Protein AF-A0A2G6ERG5-F1 (afdb_monomer_lite)

Foldseek 3Di:
DPVVVVVCLVVVVDDPPQWWKKKKKFKKFFQAWAAAFPPAWDWDFDQDLVRDTDTDTARDGDDDPQLEHKAAQCQLLVLLLVVCVVFFQPVVLSCQASWFDDDPPDPDRTGHHQKDKHIWAFDCVQCVPLDPPEACQDPSHQWHWDWDFAAQLFFRHTDFPRTHIYIIRGGGTMTMIMMIGRDHLLSVLSVVVSLCCCAVVVQLRATHPPVQQVGRGIHTDDDIWMFIGDPVNVSVLVPDDPVPNPDDSPPTDTDDPVVSVVSNVVRGVVRGHPCPPLFAWKKKKKFWAPWWAAAFRPRQCNDPPGFVGEHPADPPQFGFDGSCQVLSQLLSVLLQLLVQLQAADDSQPPDPQQCDVVRHGPSCQASNDNVGRHQKHKDTWGFPDPDFDFWFKFKDFDQAFQQRHGFPPRIGIHTTGTGTMTIMMMTGRNDPPDDCLLVLLSVLLSVVCSQVFVTATHPDQQQFYRTTLGMDMGIDDPHDHRFLSSNVVNSVNRVVRGHPHDQDDDDDDDDDDDDDDDADDFDDDFFDALFFFAQWAFQFADDAPQPPFAFPVLGSDPLRLLTSSYFHQAHPVRFGFFFFKFKKKKFFLFFFAFFGDWPDQCLPPQQAFTATEGDDRPNHHWFGSVQVLSQLLLLLCLFNSFASQRHDFFFDWFWDDPDLVQFQQWKWFWADDPNFIWTQTFAAGKFFQPPVQQWGAGDQLCCVNPPWFFHFFKEFQPCCPVDPVNVVLLVPDFFDFPVRNQKWKAQDDTFTDDPRIGRNPPPFFDDPPPDPRITRGGHGPDDPSRTHRDDDVNIFIWTKFALDCPPNVPPDPSRDGPIITTGDDVVCVVPVVVCSNPPDIATADPVQQVVAQSLQVVQQVVDDPSVDPDLCPGPPGDTGPDDAPPVSGDHDDGRDMWRFGGDSNNRHTPHTDNGRRDMDTEAGTLCLQRPDNSNHNAEPVDGGHGLSCQAQWHWHDDPPPDPDRDIDTRRHFKHKHMWAWFPVCVPPDPVQFWDPWAKFFQLDRPDDDLCLEFKAFPPPRHFFDHPHNDHSVGMHTLHGMDGFAAQAPPVNSHHQWAALQQGRPDDPRTDQLTGDPDSPSSSSIYIYITTGGRIMIMMMMTGGRDRLQSLLSSLCSLDVDDQFWTATHPCSQRRHRTMHMDGAKIATAPSNVVSSDSDSPDDRRNVAMDGDPVCNVRDDPSPDDPRNDHDPPDDDNVNSNVSNVVVGDLQSSQCSVQRRRSSLRSYGRAQDDAGPDGSSDDSVVRVVVCVVVVDGQRRGGNPDSGGDTRRHHHDD

Sequence (1276 aa):
MSDTQKQAIHENKWHFRGIKRWEISAYLKTLSPLHIGDGGTIPVTIKDTQGKNREVEVNSVITGKAALPIIPGSTIKGRLRHYFSKHFSDKALLNKVFGEESDATDDDQGRGGLAEFHDAKWNPEKNRNLQGRYPYWNNTRKTYIEVSTAINRHTGAAKDKSLHHTECVPPGTVFEIKITGSMDDRCAALVVAALEAIQTTGSRIFLGAEDANGNGRIGLTGKITVKQMDQAHIIQWLQKDSTTCVASFSNVKAENETQVKQMVQRHIAPKLNSVVSAAGPSYDITLHFDGPFVVNDSDKCKAEDTPDIYPLEEKNGVPAFPVRSFRGAIRSQAERIIRTIGGQCCDGSINNTCKNPKNLCIACEMFGSTGWKTSIEMDPFLCVDRELKPFIIQEFVAIDRFHGGGKDEAKFNAAHYQAPVFKGKVRVSQRVGNDISWRKGLLALIFRDLKEGDIYFGFGTNKGYGAVKKAEINPDGNASDFSESDIEAFINKCREKKGLYNCNPIKKPGKTKVSKNLPPAIVPLDRTDSKFYNPYHFIPVKKPNTSSWAEKTAFGTADSPHSHGFYRKQTNEQQPLYSGRLICMLTSETPFFIGAQAESDPTENENQASLRHPYQLDGEPAIPSTSLRGLISTMTEAAANCAMRVLDSEIISYRKPMNPSHILSALGMVTKRGEDFWLIPLAMPALSLNDEEHNYKLDKRYRTMFPDGLAKLKVYLEKAYSNNVMKTFLNNENTWTLAQSKIHYLPLTPIQMQNGGINSYYNNLRTPSRSNNFLIGQTVAHGNGIPASGPGAGMVPGILRILGKEHRQNDLPQNKKHELFIPVPDAFVADPKTFLDTATAFLIPRNVIDAFEKIAEKQTQSQKQDKLKHDEERLPFHLKGTRREQNHTLQIKTGDLVYFRPNAKGDEVEEIAFSSIWRGKTSGTTADFFPDKELLPFNRNRSRVSPAELLFGFTENNPKEMKIDRGLAFAGKIRISAGTLSDKFSDTTESDLFEPETTLKALSSPKPPSPALYFKEKKSGTQYIKKQDLNPGKHEIQGRKIYLHALRNENNQNVQRITSQGKFDNAANRTQPWVSQNEERNHLKTKCKPLKSGLNFFFHIDFNNLTQWELGLLCYALRPCETFRHKIGMGKPIGLGTVKIDIAVLQTIDRYARYTDTTQDSERYNQGAWISQELQNEIPNQYKGKGISNKKGMLSPEDCRKVFMETMDADIQRAIELLGDPGNVTSPVHYPQLDRKNIETKNYEWFKQNEIEQQVLKPITKNTTHLTPFARWEQG

pLDDT: mean 79.17, std 14.49, range [24.72, 97.81]

Radius of gyration: 40.35 Å; chains: 1; bounding box: 104×63×131 Å

Secondary structure (DSSP, 8-state):
--HHHHHHHHTT-----S-EEEEEEEEEEESS-B--EEEEEEEEEEE-TTS-EEEEEEEEEPB-TTS-BEE-HHHHHHHHHHHHHHHBS-HHHHHHHHEEPPPTTSS---EE-SEEEPPEEE-TTTTTT----STT-BTTTTBEEEEE-PBPTTT-SBPTT--EEEEEBPTT-EEEEEEEEEE-HHHHHHHHHHHHHHHHTTS--B-SS-GGGTTTBEEEEEEEEEEEE-HHHHHHHHTS-GGG----GGGSPBPPHHHHHHHHHHHTGGGBPP-------EEEEEEEESSEE--B-TTGGGSTTS-SB-B-B-TTSPBPB-HHHHHHHHHHHHHHHHHHTTB----SSSS-TT-SGGG--HHHHHH-BTTB--SEEE--BEE--SSPPPPEEEEEEEE-TTTSSEEEEEEEEEEEEES-EEEEEEEE---TT---HHHHHHHHHHHHHHHTT----SS-GGGTTT-EEEEEEEEETTPPPPPHHHHHHHHHHHHHSB-S---PPPPPPPP------PPPPPPP----SSEEB-SEEEE-------TTSEEGGGSSSTT-TT-TTS--SB-TT--BEEEEEEEEEEEESS-BB-EEEES--TTS-TTSPEEEEEPEETTEEEE-HHHHHHHHHHHHHHHTT---SS---PEEEEEPPS-TTT---EEEEEEEETTEEEEEEEE---EEEETTTTEEEPPGGGTTTS-SEE----EE-TTTTTSHHHHHHHHH----BTTB---EEEE----EEBTTEEETT-TTEE--TT-SSEE-EE--SSSS-PPBSS--TTEEEEEEE----TT-TTTS-TT----EEEE--HHHHH-HHHHHHHS--EEE-HHHHHHHHHHHHHHHHTS-GGG-SSGGGSSSPPPTT----TTS-----TT-EEEEEE-TTSSBEEEEESSSSPEEEEEEEGGGGSS-GGGSSSBTT--EE-HHHHHH-EE-B--TT---S---EE--SEEE--EEEPGGGTT--HHHHBPPPEEEPP-PPPPS--HHHHEEETTTS-S---GGG--TTTEEE--EEEEPPPPBPTTSSSBPPB-TTS--SS-S--B-TTB----TTGGG-EEE-PBPTT-EEEEEEEEEEEEHHHHHHHHHHH-SSSS--EE-SBTGGGT--EEEEEEEEEEE--HHHHHH---TT--TTTTEEEE-TTTTTTS-GGG--TT----TTPPPHHHHHHHHHTTS-HHHHHHHHHHH-GGG--S-B-----TTS-TTS-THHHHHHHHHH----PPP-TT--S--PEEP----

Structure (mmCIF, N/CA/C/O backbone):
data_AF-A0A2G6ERG5-F1
#
_entry.id   AF-A0A2G6ERG5-F1
#
loop_
_atom_site.group_PDB
_atom_site.id
_atom_site.type_symbol
_atom_site.label_atom_id
_atom_site.label_alt_id
_atom_site.label_comp_id
_atom_site.label_asym_id
_atom_site.label_entity_id
_atom_site.label_seq_id
_atom_site.pdbx_PDB_ins_code
_atom_site.Cartn_x
_atom_site.Cartn_y
_atom_site.Cartn_z
_atom_site.occupancy
_atom_site.B_iso_or_equiv
_atom_site.auth_seq_id
_atom_site.auth_comp_id
_atom_site.auth_asym_id
_atom_site.auth_atom_id
_atom_site.pdbx_PDB_model_num
ATOM 1 N N . MET A 1 1 ? 12.054 -0.407 -82.042 1.00 47.12 1 MET A N 1
ATOM 2 C CA . MET A 1 1 ? 10.817 -0.778 -82.764 1.00 47.12 1 MET A CA 1
ATOM 3 C C . MET A 1 1 ? 11.181 -1.088 -84.200 1.00 47.12 1 MET A C 1
ATOM 5 O O . MET A 1 1 ? 11.907 -0.288 -84.778 1.00 47.12 1 MET A O 1
ATOM 9 N N . SER A 1 2 ? 10.720 -2.216 -84.745 1.00 45.47 2 SER A N 1
ATOM 10 C CA . SER A 1 2 ? 10.853 -2.516 -86.180 1.00 45.47 2 SER A CA 1
ATOM 11 C C . SER A 1 2 ? 9.915 -1.628 -87.006 1.00 45.47 2 SER A C 1
ATOM 13 O O . SER A 1 2 ? 8.901 -1.157 -86.483 1.00 45.47 2 SER A O 1
ATOM 15 N N . ASP A 1 3 ? 10.212 -1.410 -88.287 1.00 46.88 3 ASP A N 1
ATOM 16 C CA . ASP A 1 3 ? 9.380 -0.564 -89.161 1.00 46.88 3 ASP A CA 1
ATOM 17 C C . ASP A 1 3 ? 7.938 -1.085 -89.279 1.00 46.88 3 ASP A C 1
ATOM 19 O O . ASP A 1 3 ? 6.992 -0.303 -89.271 1.00 46.88 3 ASP A O 1
ATOM 23 N N . THR A 1 4 ? 7.740 -2.402 -89.176 1.00 51.47 4 THR A N 1
ATOM 24 C CA . THR A 1 4 ? 6.421 -3.046 -89.030 1.00 51.47 4 THR A CA 1
ATOM 25 C C . THR A 1 4 ? 5.647 -2.628 -87.773 1.00 51.47 4 THR A C 1
ATOM 27 O O . THR A 1 4 ? 4.425 -2.501 -87.817 1.00 51.47 4 THR A O 1
ATOM 30 N N . GLN A 1 5 ? 6.318 -2.378 -86.641 1.00 49.34 5 GLN A N 1
ATOM 31 C CA . GLN A 1 5 ? 5.653 -1.909 -85.416 1.00 49.34 5 GLN A CA 1
ATOM 32 C C . GLN A 1 5 ? 5.278 -0.425 -85.506 1.00 49.34 5 GLN A C 1
ATOM 34 O O . GLN A 1 5 ? 4.231 -0.033 -84.993 1.00 49.34 5 GLN A O 1
ATOM 39 N N . LYS A 1 6 ? 6.091 0.390 -86.193 1.00 51.38 6 LYS A N 1
ATOM 40 C CA . LYS A 1 6 ? 5.776 1.802 -86.464 1.00 51.38 6 LYS A CA 1
ATOM 41 C C . LYS A 1 6 ? 4.627 1.940 -87.467 1.00 51.38 6 LYS A C 1
ATOM 43 O O . LYS A 1 6 ? 3.739 2.764 -87.262 1.00 51.38 6 LYS A O 1
ATOM 48 N N . GLN A 1 7 ? 4.584 1.082 -88.486 1.00 49.19 7 GLN A N 1
ATOM 49 C CA . GLN A 1 7 ? 3.515 1.053 -89.487 1.00 49.19 7 GLN A CA 1
ATOM 50 C C . GLN A 1 7 ? 2.175 0.586 -88.886 1.00 49.19 7 GLN A C 1
ATOM 52 O O . GLN A 1 7 ? 1.145 1.206 -89.131 1.00 49.19 7 GLN A O 1
ATOM 57 N N . ALA A 1 8 ? 2.184 -0.403 -87.984 1.00 52.56 8 ALA A N 1
ATOM 58 C CA . ALA A 1 8 ? 0.981 -0.823 -87.253 1.00 52.56 8 ALA A CA 1
ATOM 59 C C . ALA A 1 8 ? 0.425 0.253 -86.291 1.00 52.56 8 ALA A C 1
ATOM 61 O O . ALA A 1 8 ? -0.781 0.282 -86.035 1.00 52.56 8 ALA A O 1
ATOM 62 N N . ILE A 1 9 ? 1.283 1.138 -85.763 1.00 53.06 9 ILE A N 1
ATOM 63 C CA . ILE A 1 9 ? 0.870 2.316 -84.977 1.00 53.06 9 ILE A CA 1
ATOM 64 C C . ILE A 1 9 ? 0.272 3.399 -85.889 1.00 53.06 9 ILE A C 1
ATOM 66 O O . ILE A 1 9 ? -0.732 4.004 -85.520 1.00 53.06 9 ILE A O 1
ATOM 70 N N . HIS A 1 10 ? 0.837 3.616 -87.083 1.00 50.84 10 HIS A N 1
ATOM 71 C CA . HIS A 1 10 ? 0.326 4.590 -88.056 1.00 50.84 10 HIS A CA 1
ATOM 72 C C . HIS A 1 10 ? -1.008 4.177 -88.700 1.00 50.84 10 HIS A C 1
ATOM 74 O O . HIS A 1 10 ? -1.830 5.039 -88.999 1.00 50.84 10 HIS A O 1
ATOM 80 N N . GLU A 1 11 ? -1.255 2.874 -88.863 1.00 52.00 11 GLU A N 1
ATOM 81 C CA . GLU A 1 11 ? -2.481 2.325 -89.465 1.00 52.00 11 GLU A CA 1
ATOM 82 C C . GLU A 1 11 ? -3.651 2.142 -88.476 1.00 52.00 11 GLU A C 1
ATOM 84 O O . GLU A 1 11 ? -4.685 1.588 -88.846 1.00 52.00 11 GLU A O 1
ATOM 89 N N . ASN A 1 12 ? -3.530 2.592 -87.219 1.00 49.66 12 ASN A N 1
ATOM 90 C CA . ASN A 1 12 ? -4.600 2.509 -86.209 1.00 49.66 12 ASN A CA 1
ATOM 91 C C . ASN A 1 12 ? -5.130 1.075 -85.932 1.00 49.66 12 ASN A C 1
ATOM 93 O O . ASN A 1 12 ? -6.237 0.899 -85.423 1.00 49.66 12 ASN A O 1
ATOM 97 N N . LYS A 1 13 ? -4.342 0.027 -86.217 1.00 51.19 13 LYS A N 1
ATOM 98 C CA . LYS A 1 13 ? -4.759 -1.392 -86.115 1.00 51.19 13 LYS A CA 1
ATOM 99 C C . LYS A 1 13 ? -4.723 -1.989 -84.698 1.00 51.19 13 LYS A C 1
ATOM 101 O O . LYS A 1 13 ? -4.984 -3.178 -84.518 1.00 51.19 13 LYS A O 1
ATOM 106 N N . TRP A 1 14 ? -4.421 -1.197 -83.669 1.00 51.62 14 TRP A N 1
ATOM 107 C CA . TRP A 1 14 ? -4.494 -1.656 -82.279 1.00 51.62 14 TRP A CA 1
ATOM 108 C C . TRP A 1 14 ? -5.946 -1.635 -81.791 1.00 51.62 14 TRP A C 1
ATOM 110 O O . TRP A 1 14 ? -6.482 -0.589 -81.435 1.00 51.62 14 TRP A O 1
ATOM 120 N N . HIS A 1 15 ? -6.597 -2.797 -81.749 1.00 51.81 15 HIS A N 1
ATOM 121 C CA . HIS A 1 15 ? -7.945 -2.924 -81.194 1.00 51.81 15 HIS A CA 1
ATOM 122 C C . HIS A 1 15 ? -7.900 -3.059 -79.665 1.00 51.81 15 HIS A C 1
ATOM 124 O O . HIS A 1 15 ? -7.862 -4.166 -79.123 1.00 51.81 15 HIS A O 1
ATOM 130 N N . PHE A 1 16 ? -7.958 -1.937 -78.946 1.00 53.16 16 PHE A N 1
ATOM 131 C CA . PHE A 1 16 ? -8.256 -1.955 -77.514 1.00 53.16 16 PHE A CA 1
ATOM 132 C C . PHE A 1 16 ? -9.757 -2.239 -77.363 1.00 53.16 16 PHE A C 1
ATOM 134 O O . PHE A 1 16 ? -10.582 -1.353 -77.560 1.00 53.16 16 PHE A O 1
ATOM 141 N N . ARG A 1 17 ? -10.138 -3.495 -77.082 1.00 56.62 17 ARG A N 1
ATOM 142 C CA . ARG A 1 17 ? -11.538 -3.977 -76.962 1.00 56.62 17 ARG A CA 1
ATOM 143 C C . ARG A 1 17 ? -12.297 -3.352 -75.770 1.00 56.62 17 ARG A C 1
ATOM 145 O O . ARG A 1 17 ? -12.696 -4.061 -74.851 1.00 56.62 17 ARG A O 1
ATOM 152 N N . GLY A 1 18 ? -12.445 -2.028 -75.731 1.00 59.44 18 GLY A N 1
ATOM 153 C CA . GLY A 1 18 ? -13.081 -1.284 -74.635 1.00 59.44 18 GLY A CA 1
ATOM 154 C C . GLY A 1 18 ? -12.308 -1.291 -73.307 1.00 59.44 18 GLY A C 1
ATOM 155 O O . GLY A 1 18 ? -12.845 -0.857 -72.292 1.00 59.44 18 GLY A O 1
ATOM 156 N N . ILE A 1 19 ? -11.066 -1.789 -73.292 1.00 64.25 19 ILE A N 1
ATOM 157 C CA . ILE A 1 19 ? -10.201 -1.833 -72.106 1.00 64.25 19 ILE A CA 1
ATOM 158 C C . ILE A 1 19 ? -9.450 -0.507 -72.002 1.00 64.25 19 ILE A C 1
ATOM 160 O O . ILE A 1 19 ? -8.731 -0.125 -72.925 1.00 64.25 19 ILE A O 1
ATOM 164 N N . LYS A 1 20 ? -9.599 0.169 -70.864 1.00 78.88 20 LYS A N 1
ATOM 165 C CA . LYS A 1 20 ? -8.929 1.433 -70.548 1.00 78.88 20 LYS A CA 1
ATOM 166 C C . LYS A 1 20 ? -7.914 1.209 -69.433 1.00 78.88 20 LYS A C 1
ATOM 168 O O . LYS A 1 20 ? -8.081 0.308 -68.606 1.00 78.88 20 LYS A O 1
ATOM 173 N N . ARG A 1 21 ? -6.867 2.033 -69.383 1.00 81.81 21 ARG A N 1
ATOM 174 C CA . ARG A 1 21 ? -5.938 2.034 -68.246 1.00 81.81 21 ARG A CA 1
ATOM 175 C C . ARG A 1 21 ? -6.433 3.042 -67.215 1.00 81.81 21 ARG A C 1
ATOM 177 O O . ARG A 1 21 ? -6.566 4.224 -67.523 1.00 81.81 21 ARG A O 1
ATOM 184 N N . TRP A 1 22 ? -6.690 2.576 -66.000 1.00 84.38 22 TRP A N 1
ATOM 185 C CA . TRP A 1 22 ? -7.217 3.394 -64.911 1.00 84.38 22 TRP A CA 1
ATOM 186 C C . TRP A 1 22 ? -6.151 3.662 -63.854 1.00 84.38 22 TRP A C 1
ATOM 188 O O . TRP A 1 22 ? -5.350 2.781 -63.539 1.00 84.38 22 TRP A O 1
ATOM 198 N N . GLU A 1 23 ? -6.182 4.865 -63.285 1.00 89.00 23 GLU A N 1
ATOM 199 C CA . GLU A 1 23 ? -5.532 5.217 -62.023 1.00 89.00 23 GLU A CA 1
ATOM 200 C C . GLU A 1 23 ? -6.594 5.774 -61.077 1.00 89.00 23 GLU A C 1
ATOM 202 O O . GLU A 1 23 ? -7.214 6.801 -61.350 1.00 89.00 23 GLU A O 1
ATOM 207 N N . ILE A 1 24 ? -6.804 5.082 -59.963 1.00 90.12 24 ILE A N 1
ATOM 208 C CA . ILE A 1 24 ? -7.728 5.477 -58.904 1.00 90.12 24 ILE A CA 1
ATOM 209 C C . ILE A 1 24 ? -6.892 5.755 -57.659 1.00 90.12 24 ILE A C 1
ATOM 211 O O . ILE A 1 24 ? -6.161 4.878 -57.199 1.00 90.12 24 ILE A O 1
ATOM 215 N N . SER A 1 25 ? -6.980 6.960 -57.103 1.00 90.19 25 SER A N 1
ATOM 216 C CA . SER A 1 25 ? -6.272 7.328 -55.877 1.00 90.19 25 SER A CA 1
ATOM 217 C C . SER A 1 25 ? -7.202 7.892 -54.810 1.00 90.19 25 SER A C 1
ATOM 219 O O . SER A 1 25 ? -8.228 8.513 -55.096 1.00 90.19 25 SER A O 1
ATOM 221 N N . ALA A 1 26 ? -6.847 7.644 -53.551 1.00 91.12 26 ALA A N 1
ATOM 222 C CA . ALA A 1 26 ? -7.601 8.097 -52.391 1.00 91.12 26 ALA A CA 1
ATOM 223 C C . ALA A 1 26 ? -6.685 8.282 -51.175 1.00 91.12 26 ALA A C 1
ATOM 225 O O . ALA A 1 26 ? -5.594 7.712 -51.112 1.00 91.12 26 ALA A O 1
ATOM 226 N N . TYR A 1 27 ? -7.151 9.041 -50.180 1.00 92.69 27 TYR A N 1
ATOM 227 C CA . TYR A 1 27 ? -6.456 9.174 -48.902 1.00 92.69 27 TYR A CA 1
ATOM 228 C C . TYR A 1 27 ? -7.197 8.423 -47.796 1.00 92.69 27 TYR A C 1
ATOM 230 O O . TYR A 1 27 ? -8.355 8.711 -47.491 1.00 92.69 27 TYR A O 1
ATOM 238 N N . LEU A 1 28 ? -6.498 7.482 -47.171 1.00 90.62 28 LEU A N 1
ATOM 239 C CA . LEU A 1 28 ? -6.959 6.678 -46.047 1.00 90.62 28 LEU A CA 1
ATOM 240 C C . LEU A 1 28 ? -6.455 7.302 -44.746 1.00 90.62 28 LEU A C 1
ATOM 242 O O . LEU A 1 28 ? -5.253 7.459 -44.561 1.00 90.62 28 LEU A O 1
ATOM 246 N N . LYS A 1 29 ? -7.355 7.654 -43.831 1.00 89.00 29 LYS A N 1
ATOM 247 C CA . LYS A 1 29 ? -7.031 8.203 -42.511 1.00 89.00 29 LYS A CA 1
ATOM 248 C C . LYS A 1 29 ? -7.255 7.142 -41.439 1.00 89.00 29 LYS A C 1
ATOM 250 O O . LYS A 1 29 ? -8.350 6.593 -41.354 1.00 89.00 29 LYS A O 1
ATOM 255 N N . THR A 1 30 ? -6.262 6.885 -40.591 1.00 86.12 30 THR A N 1
ATOM 256 C CA . THR A 1 30 ? -6.448 6.039 -39.405 1.00 86.12 30 THR A CA 1
ATOM 257 C C . THR A 1 30 ? -7.383 6.743 -38.424 1.00 86.12 30 THR A C 1
ATOM 259 O O . THR A 1 30 ? -7.212 7.921 -38.114 1.00 86.12 30 THR A O 1
ATOM 262 N N . LEU A 1 31 ? -8.409 6.048 -37.947 1.00 77.75 31 LEU A N 1
ATOM 263 C CA . LEU A 1 31 ? -9.346 6.557 -36.937 1.00 77.75 31 LEU A CA 1
ATOM 264 C C . LEU A 1 31 ? -9.070 5.970 -35.550 1.00 77.75 31 LEU A C 1
ATOM 266 O O . LEU A 1 31 ? -9.523 6.508 -34.549 1.00 77.75 31 LEU A O 1
ATOM 270 N N . SER A 1 32 ? -8.297 4.890 -35.499 1.00 73.38 32 SER A N 1
ATOM 271 C CA . SER A 1 32 ? -7.806 4.226 -34.293 1.00 73.38 32 SER A CA 1
ATOM 272 C C . SER A 1 32 ? -6.323 3.871 -34.486 1.00 73.38 32 SER A C 1
ATOM 274 O O . SER A 1 32 ? -5.819 3.997 -35.609 1.00 73.38 32 SER A O 1
ATOM 276 N N . PRO A 1 33 ? -5.615 3.392 -33.446 1.00 83.75 33 PRO A N 1
ATOM 277 C CA . PRO A 1 33 ? -4.256 2.883 -33.604 1.00 83.75 33 PRO A CA 1
ATOM 278 C C . PRO A 1 33 ? -4.207 1.775 -34.655 1.00 83.75 33 PRO A C 1
ATOM 280 O O . PRO A 1 33 ? -5.129 0.962 -34.715 1.00 83.75 33 PRO A O 1
ATOM 283 N N . LEU A 1 34 ? -3.170 1.741 -35.490 1.00 86.94 34 LEU A N 1
ATOM 284 C CA . LEU A 1 34 ? -2.999 0.741 -36.549 1.00 86.94 34 LEU A CA 1
ATOM 285 C C . LEU A 1 34 ? -1.672 -0.003 -36.355 1.00 86.94 34 LEU A C 1
ATOM 287 O O . LEU A 1 34 ? -0.614 0.618 -36.345 1.00 86.94 34 LEU A O 1
ATOM 291 N N . HIS A 1 35 ? -1.727 -1.334 -36.263 1.00 88.12 35 HIS A N 1
ATOM 292 C CA . HIS A 1 35 ? -0.549 -2.203 -36.286 1.00 88.12 35 HIS A CA 1
ATOM 293 C C . HIS A 1 35 ? -0.656 -3.187 -37.454 1.00 88.12 35 HIS A C 1
ATOM 295 O O . HIS A 1 35 ? -1.575 -4.006 -37.512 1.00 88.12 35 HIS A O 1
ATOM 301 N N . ILE A 1 36 ? 0.291 -3.111 -38.385 1.00 87.69 36 ILE A N 1
ATOM 302 C CA . ILE A 1 36 ? 0.500 -4.095 -39.450 1.00 87.69 36 ILE A CA 1
ATOM 303 C C . ILE A 1 36 ? 1.935 -4.575 -39.285 1.00 87.69 36 ILE A C 1
ATOM 305 O O . ILE A 1 36 ? 2.856 -3.814 -39.560 1.00 87.69 36 ILE A O 1
ATOM 309 N N . GLY A 1 37 ? 2.114 -5.792 -38.779 1.00 82.00 37 GLY A N 1
ATOM 310 C CA . GLY A 1 37 ? 3.442 -6.321 -38.488 1.00 82.00 37 GLY A CA 1
ATOM 311 C C . GLY A 1 37 ? 4.254 -6.600 -39.752 1.00 82.00 37 GLY A C 1
ATOM 312 O O . GLY A 1 37 ? 3.698 -7.040 -40.758 1.00 82.00 37 GLY A O 1
ATOM 313 N N . ASP A 1 38 ? 5.566 -6.391 -39.680 1.00 80.81 38 ASP A N 1
ATOM 314 C CA . ASP A 1 38 ? 6.537 -6.912 -40.657 1.00 80.81 38 ASP A CA 1
ATOM 315 C C . ASP A 1 38 ? 6.984 -8.353 -40.342 1.00 80.81 38 ASP A C 1
ATOM 317 O O . ASP A 1 38 ? 7.750 -8.948 -41.096 1.00 80.81 38 ASP A O 1
ATOM 321 N N . GLY A 1 39 ? 6.477 -8.927 -39.244 1.00 70.88 39 GLY A N 1
ATOM 322 C CA . GLY A 1 39 ? 6.833 -10.262 -38.761 1.00 70.88 39 GLY A CA 1
ATOM 323 C C . GLY A 1 39 ? 8.086 -10.293 -37.882 1.00 70.88 39 GLY A C 1
ATOM 324 O O . GLY A 1 39 ? 8.454 -11.373 -37.422 1.00 70.88 39 GLY A O 1
ATOM 325 N N . GLY A 1 40 ? 8.718 -9.142 -37.631 1.00 76.94 40 GLY A N 1
ATOM 326 C CA . GLY A 1 40 ? 9.900 -9.007 -36.788 1.00 76.94 40 GLY A CA 1
ATOM 327 C C . GLY A 1 40 ? 9.624 -8.387 -35.416 1.00 76.94 40 GLY A C 1
ATOM 328 O O . GLY A 1 40 ? 8.509 -7.978 -35.076 1.00 76.94 40 GLY A O 1
ATOM 329 N N . THR A 1 41 ? 10.691 -8.314 -34.625 1.00 82.44 41 THR A N 1
ATOM 330 C CA . THR A 1 41 ? 10.784 -7.462 -33.441 1.00 82.44 41 THR A CA 1
ATOM 331 C C . THR A 1 41 ? 11.962 -6.511 -33.604 1.00 82.44 41 THR A C 1
ATOM 333 O O . THR A 1 41 ? 12.974 -6.850 -34.219 1.00 82.44 41 THR A O 1
ATOM 336 N N . ILE A 1 42 ? 11.838 -5.306 -33.053 1.00 82.44 42 ILE A N 1
ATOM 337 C CA . ILE A 1 42 ? 12.934 -4.341 -32.968 1.00 82.44 42 ILE A CA 1
ATOM 338 C C . ILE A 1 42 ? 13.339 -4.157 -31.503 1.00 82.44 42 ILE A C 1
ATOM 340 O O . ILE A 1 42 ? 12.461 -3.990 -30.648 1.00 82.44 42 ILE A O 1
ATOM 344 N N . PRO A 1 43 ? 14.643 -4.184 -31.178 1.00 78.75 43 PRO A N 1
ATOM 345 C CA . PRO A 1 43 ? 15.105 -3.798 -29.857 1.00 78.75 43 PRO A CA 1
ATOM 346 C C . PRO A 1 43 ? 14.932 -2.285 -29.702 1.00 78.75 43 PRO A C 1
ATOM 348 O O . PRO A 1 43 ? 15.380 -1.498 -30.538 1.00 78.75 43 PRO A O 1
ATOM 351 N N . VAL A 1 44 ? 14.262 -1.872 -28.633 1.00 77.00 44 VAL A N 1
ATOM 352 C CA . VAL A 1 44 ? 14.105 -0.465 -28.265 1.00 77.00 44 VAL A CA 1
ATOM 353 C C . VAL A 1 44 ? 14.615 -0.277 -26.849 1.00 77.00 44 VAL A C 1
ATOM 355 O O . VAL A 1 44 ? 14.208 -0.977 -25.922 1.00 77.00 44 VAL A O 1
ATOM 358 N N . THR A 1 45 ? 15.499 0.697 -26.675 1.00 72.94 45 THR A N 1
ATOM 359 C CA . THR A 1 45 ? 15.971 1.103 -25.354 1.00 72.94 45 THR A CA 1
ATOM 360 C C . THR A 1 45 ? 14.904 1.950 -24.678 1.00 72.94 45 THR A C 1
ATOM 362 O O . THR A 1 45 ? 14.613 3.063 -25.111 1.00 72.94 45 THR A O 1
ATOM 365 N N . ILE A 1 46 ? 14.338 1.429 -23.594 1.00 66.06 46 ILE A N 1
ATOM 366 C CA . ILE A 1 46 ? 13.409 2.143 -22.719 1.00 66.06 46 ILE A CA 1
ATOM 367 C C . ILE A 1 46 ? 14.062 2.378 -21.355 1.00 66.06 46 ILE A C 1
ATOM 369 O O . ILE A 1 46 ? 14.874 1.576 -20.900 1.00 66.06 46 ILE A O 1
ATOM 373 N N . LYS A 1 47 ? 13.700 3.454 -20.657 1.00 53.72 47 LYS A N 1
ATOM 374 C CA . LYS A 1 47 ? 14.127 3.655 -19.262 1.00 53.72 47 LYS A CA 1
ATOM 375 C C . LYS A 1 47 ? 13.325 2.736 -18.329 1.00 53.72 47 LYS A C 1
ATOM 377 O O . LYS A 1 47 ? 12.115 2.592 -18.509 1.00 53.72 47 LYS A O 1
ATOM 382 N N . ASP A 1 48 ? 13.961 2.090 -17.358 1.00 49.34 48 ASP A N 1
ATOM 383 C CA . ASP A 1 48 ? 13.315 1.273 -16.327 1.00 49.34 48 ASP A CA 1
ATOM 384 C C . ASP A 1 48 ? 12.749 2.137 -15.180 1.00 49.34 48 ASP A C 1
ATOM 386 O O . ASP A 1 48 ? 12.781 3.366 -15.239 1.00 49.34 48 ASP A O 1
ATOM 390 N N . THR A 1 49 ? 12.183 1.510 -14.141 1.00 39.72 49 THR A N 1
ATOM 391 C CA . THR A 1 49 ? 11.593 2.199 -12.972 1.00 39.72 49 THR A CA 1
ATOM 392 C C . THR A 1 49 ? 12.602 3.007 -12.147 1.00 39.72 49 THR A C 1
ATOM 394 O O . THR A 1 49 ? 12.201 3.689 -11.217 1.00 39.72 49 THR A O 1
ATOM 397 N N . GLN A 1 50 ? 13.901 2.905 -12.440 1.00 37.34 50 GLN A N 1
ATOM 398 C CA . GLN A 1 50 ? 14.979 3.659 -11.793 1.00 37.34 50 GLN A CA 1
ATOM 399 C C . GLN A 1 50 ? 15.646 4.643 -12.768 1.00 37.34 50 GLN A C 1
ATOM 401 O O . GLN A 1 50 ? 16.732 5.146 -12.486 1.00 37.34 50 GLN A O 1
ATOM 406 N N . GLY A 1 51 ? 15.047 4.876 -13.941 1.00 47.38 51 GLY A N 1
ATOM 407 C CA . GLY A 1 51 ? 15.606 5.744 -14.976 1.00 47.38 51 GLY A CA 1
ATOM 408 C C . GLY A 1 51 ? 16.773 5.131 -15.761 1.00 47.38 51 GLY A C 1
ATOM 409 O O . GLY A 1 51 ? 17.359 5.823 -16.594 1.00 47.38 51 GLY A O 1
ATOM 410 N N . LYS A 1 52 ? 17.115 3.849 -15.551 1.00 46.84 52 LYS A N 1
ATOM 411 C CA . LYS A 1 52 ? 18.213 3.175 -16.264 1.00 46.84 52 LYS A CA 1
ATOM 412 C C . LYS A 1 52 ? 17.754 2.634 -17.609 1.00 46.84 52 LYS A C 1
ATOM 414 O O . LYS A 1 52 ? 16.663 2.093 -17.740 1.00 46.84 52 LYS A O 1
ATOM 419 N N . ASN A 1 53 ? 18.620 2.723 -18.609 1.00 60.19 53 ASN A N 1
ATOM 420 C CA . ASN A 1 53 ? 18.348 2.186 -19.937 1.00 60.19 53 ASN A CA 1
ATOM 421 C C . ASN A 1 53 ? 18.267 0.650 -19.909 1.00 60.19 53 ASN A C 1
ATOM 423 O O . ASN A 1 53 ? 19.188 -0.024 -19.449 1.00 60.19 53 ASN A O 1
ATOM 427 N N . ARG A 1 54 ? 17.170 0.106 -20.435 1.00 62.06 54 ARG A N 1
ATOM 428 C CA . ARG A 1 54 ? 16.911 -1.321 -20.622 1.00 62.06 54 ARG A CA 1
ATOM 429 C C . ARG A 1 54 ? 16.414 -1.559 -22.043 1.00 62.06 54 ARG A C 1
ATOM 431 O O . ARG A 1 54 ? 15.468 -0.916 -22.483 1.00 62.06 54 ARG A O 1
ATOM 438 N N . GLU A 1 55 ? 16.994 -2.531 -22.731 1.00 70.50 55 GLU A N 1
ATOM 439 C CA . GLU A 1 55 ? 16.473 -2.981 -24.021 1.00 70.50 55 GLU A CA 1
ATOM 440 C C . GLU A 1 55 ? 15.235 -3.866 -23.839 1.00 70.50 55 GLU A C 1
ATOM 442 O O . GLU A 1 55 ? 15.200 -4.768 -22.991 1.00 70.50 55 GLU A O 1
ATOM 447 N N . VAL A 1 56 ? 14.207 -3.592 -24.639 1.00 74.44 56 VAL A N 1
ATOM 448 C CA . VAL A 1 56 ? 13.017 -4.433 -24.783 1.00 74.44 56 VAL A CA 1
ATOM 449 C C . VAL A 1 56 ? 12.768 -4.747 -26.249 1.00 74.44 56 VAL A C 1
ATOM 451 O O . VAL A 1 56 ? 12.983 -3.907 -27.117 1.00 74.44 56 VAL A O 1
ATOM 454 N N . GLU A 1 57 ? 12.279 -5.953 -26.521 1.00 77.75 57 GLU A N 1
ATOM 455 C CA . GLU A 1 57 ? 11.816 -6.324 -27.855 1.00 77.75 57 GLU A CA 1
ATOM 456 C C . GLU A 1 57 ? 10.394 -5.806 -28.086 1.00 77.75 57 GLU A C 1
ATOM 458 O O . GLU A 1 57 ? 9.490 -6.025 -27.271 1.00 77.75 57 GLU A O 1
ATOM 463 N N . VAL A 1 58 ? 10.202 -5.119 -29.209 1.00 79.81 58 VAL A N 1
ATOM 464 C CA . VAL A 1 58 ? 8.935 -4.505 -29.610 1.00 79.81 58 VAL A CA 1
ATOM 465 C C . VAL A 1 58 ? 8.483 -5.124 -30.922 1.00 79.81 58 VAL A C 1
ATOM 467 O O . VAL A 1 58 ? 9.249 -5.141 -31.879 1.00 79.81 58 VAL A O 1
ATOM 470 N N . ASN A 1 59 ? 7.234 -5.586 -30.995 1.00 81.06 59 ASN A N 1
ATOM 471 C CA . ASN A 1 59 ? 6.653 -6.043 -32.262 1.00 81.06 59 ASN A CA 1
ATOM 472 C C . ASN A 1 59 ? 6.563 -4.856 -33.230 1.00 81.06 59 ASN A C 1
ATOM 474 O O . ASN A 1 59 ? 5.816 -3.910 -32.955 1.00 81.06 59 ASN A O 1
ATOM 478 N N . SER A 1 60 ? 7.316 -4.897 -34.330 1.00 86.25 60 SER A N 1
ATOM 479 C CA . SER A 1 60 ? 7.477 -3.771 -35.255 1.00 86.25 60 SER A CA 1
ATOM 480 C C . SER A 1 60 ? 6.333 -3.641 -36.250 1.00 86.25 60 SER A C 1
ATOM 482 O O . SER A 1 60 ? 5.711 -4.621 -36.659 1.00 86.25 60 SER A O 1
ATOM 484 N N . VAL A 1 61 ? 6.059 -2.403 -36.659 1.00 90.00 61 VAL A N 1
ATOM 485 C CA . VAL A 1 61 ? 5.187 -2.103 -37.794 1.00 90.00 61 VAL A CA 1
ATOM 486 C C . VAL A 1 61 ? 5.973 -2.166 -39.102 1.00 90.00 61 VAL A C 1
ATOM 488 O O . VAL A 1 61 ? 7.143 -1.781 -39.161 1.00 90.00 61 VAL A O 1
ATOM 491 N N . ILE A 1 62 ? 5.302 -2.576 -40.175 1.00 88.88 62 ILE A N 1
ATOM 492 C CA . ILE A 1 62 ? 5.846 -2.526 -41.525 1.00 88.88 62 ILE A CA 1
ATOM 493 C C . ILE A 1 62 ? 6.111 -1.086 -41.968 1.00 88.88 62 ILE A C 1
ATOM 495 O O . ILE A 1 62 ? 5.254 -0.199 -41.870 1.00 88.88 62 ILE A O 1
ATOM 499 N N . THR A 1 63 ? 7.317 -0.855 -42.480 1.00 89.31 63 THR A N 1
ATOM 500 C CA . THR A 1 63 ? 7.762 0.450 -42.968 1.00 89.31 63 THR A CA 1
ATOM 501 C C . THR A 1 63 ? 8.303 0.364 -44.389 1.00 89.31 63 THR A C 1
ATOM 503 O O . THR A 1 63 ? 8.771 -0.674 -44.851 1.00 89.31 63 THR A O 1
ATOM 506 N N . GLY A 1 64 ? 8.200 1.473 -45.119 1.00 85.31 64 GLY A N 1
ATOM 507 C CA . GLY A 1 64 ? 8.810 1.627 -46.437 1.00 85.31 64 GLY A CA 1
ATOM 508 C C . GLY A 1 64 ? 10.288 2.027 -46.351 1.00 85.31 64 GLY A C 1
ATOM 509 O O . GLY A 1 64 ? 10.853 2.180 -45.271 1.00 85.31 64 GLY A O 1
ATOM 510 N N . LYS A 1 65 ? 10.907 2.307 -47.507 1.00 76.12 65 LYS A N 1
ATOM 511 C CA . LYS A 1 65 ? 12.340 2.665 -47.628 1.00 76.12 65 LYS A CA 1
ATOM 512 C C . LYS A 1 65 ? 12.803 3.846 -46.755 1.00 76.12 65 LYS A C 1
ATOM 514 O O . LYS A 1 65 ? 13.985 3.941 -46.460 1.00 76.12 65 LYS A O 1
ATOM 519 N N . ALA A 1 66 ? 11.895 4.736 -46.350 1.00 79.44 66 ALA A N 1
ATOM 520 C CA . ALA A 1 66 ? 12.188 5.893 -45.496 1.00 79.44 66 ALA A CA 1
ATOM 521 C C . ALA A 1 66 ? 11.930 5.635 -43.996 1.00 79.44 66 ALA A C 1
ATOM 523 O O . ALA A 1 66 ? 11.802 6.587 -43.234 1.00 79.44 66 ALA A O 1
ATOM 524 N N . ALA A 1 67 ? 11.768 4.372 -43.582 1.00 82.94 67 ALA A N 1
ATOM 525 C CA . ALA A 1 67 ? 11.353 3.967 -42.234 1.00 82.94 67 ALA A CA 1
ATOM 526 C C . ALA A 1 67 ? 9.985 4.523 -41.778 1.00 82.94 67 ALA A C 1
ATOM 528 O O . ALA A 1 67 ? 9.630 4.405 -40.610 1.00 82.94 67 ALA A O 1
ATOM 529 N N . LEU A 1 68 ? 9.193 5.081 -42.698 1.00 89.75 68 LEU A N 1
ATOM 530 C CA . LEU A 1 68 ? 7.822 5.527 -42.454 1.00 89.75 68 LEU A CA 1
ATOM 531 C C . LEU A 1 68 ? 6.839 4.364 -42.624 1.00 89.75 68 LEU A C 1
ATOM 533 O O . LEU A 1 68 ? 7.063 3.522 -43.501 1.00 89.75 68 LEU A O 1
ATOM 537 N N . PRO A 1 69 ? 5.739 4.323 -41.854 1.00 91.50 69 PRO A N 1
ATOM 538 C CA . PRO A 1 69 ? 4.748 3.268 -41.961 1.00 91.50 69 PRO A CA 1
ATOM 539 C C . PRO A 1 69 ? 4.141 3.245 -43.363 1.00 91.50 69 PRO A C 1
ATOM 541 O O . PRO A 1 69 ? 3.944 4.288 -43.995 1.00 91.50 69 PRO A O 1
ATOM 544 N N . ILE A 1 70 ? 3.816 2.045 -43.832 1.00 92.75 70 ILE A N 1
ATOM 545 C CA . ILE A 1 70 ? 3.064 1.822 -45.070 1.00 92.75 70 ILE A CA 1
ATOM 546 C C . ILE A 1 70 ? 1.904 0.871 -44.796 1.00 92.75 70 ILE A C 1
ATOM 548 O O . ILE A 1 70 ? 1.941 0.085 -43.851 1.00 92.75 70 ILE A O 1
ATOM 552 N N . ILE A 1 71 ? 0.873 0.921 -45.633 1.00 92.38 71 ILE A N 1
ATOM 553 C CA . ILE A 1 71 ? -0.174 -0.101 -45.636 1.00 92.38 71 ILE A CA 1
ATOM 554 C C . ILE A 1 71 ? 0.010 -0.927 -46.908 1.00 92.38 71 ILE A C 1
ATOM 556 O O . ILE A 1 71 ? -0.209 -0.385 -47.993 1.00 92.38 71 ILE A O 1
ATOM 560 N N . PRO A 1 72 ? 0.387 -2.213 -46.814 1.00 90.94 72 PRO A N 1
ATOM 561 C CA . PRO A 1 72 ? 0.597 -3.034 -47.997 1.00 90.94 72 PRO A CA 1
ATOM 562 C C . PRO A 1 72 ? -0.647 -3.092 -48.884 1.00 90.94 72 PRO A C 1
ATOM 564 O O . PRO A 1 72 ? -1.763 -3.287 -48.384 1.00 90.94 72 PRO A O 1
ATOM 567 N N . GLY A 1 73 ? -0.464 -2.981 -50.199 1.00 85.62 73 GLY A N 1
ATOM 568 C CA . GLY A 1 73 ? -1.560 -3.037 -51.169 1.00 85.62 73 GLY A CA 1
ATOM 569 C C . GLY A 1 73 ? -2.338 -4.353 -51.083 1.00 85.62 73 GLY A C 1
ATOM 570 O O . GLY A 1 73 ? -3.566 -4.364 -51.172 1.00 85.62 73 GLY A O 1
ATOM 571 N N . SER A 1 74 ? -1.641 -5.453 -50.780 1.00 84.81 74 SER A N 1
ATOM 572 C CA . SER A 1 74 ? -2.224 -6.771 -50.500 1.00 84.81 74 SER A CA 1
ATOM 573 C C . SER A 1 74 ? -3.170 -6.769 -49.291 1.00 84.81 74 SER A C 1
ATOM 575 O O . SER A 1 74 ? -4.239 -7.378 -49.353 1.00 84.81 74 SER A O 1
ATOM 577 N N . THR A 1 75 ? -2.835 -6.032 -48.223 1.00 85.94 75 THR A N 1
ATOM 578 C CA . THR A 1 75 ? -3.677 -5.890 -47.021 1.00 85.94 75 THR A CA 1
ATOM 579 C C . THR A 1 75 ? -5.001 -5.212 -47.364 1.00 85.94 75 THR A C 1
ATOM 581 O O . THR A 1 75 ? -6.066 -5.683 -46.961 1.00 85.94 75 THR A O 1
ATOM 584 N N . ILE A 1 76 ? -4.956 -4.126 -48.141 1.00 87.12 76 ILE A N 1
ATOM 585 C CA . ILE A 1 76 ? -6.155 -3.374 -48.538 1.00 87.12 76 ILE A CA 1
ATOM 586 C C . ILE A 1 76 ? -6.991 -4.198 -49.522 1.00 87.12 76 ILE A C 1
ATOM 588 O O . ILE A 1 76 ? -8.190 -4.383 -49.307 1.00 87.12 76 ILE A O 1
ATOM 592 N N . LYS A 1 77 ? -6.347 -4.763 -50.551 1.00 87.62 77 LYS A N 1
ATOM 593 C CA . LYS A 1 77 ? -6.976 -5.630 -51.556 1.00 87.62 77 LYS A CA 1
ATOM 594 C C . LYS A 1 77 ? -7.712 -6.801 -50.908 1.00 87.62 77 LYS A C 1
ATOM 596 O O . LYS A 1 77 ? -8.887 -7.020 -51.197 1.00 87.62 77 LYS A O 1
ATOM 601 N N . GLY A 1 78 ? -7.051 -7.516 -49.997 1.00 83.62 78 GLY A N 1
ATOM 602 C CA . GLY A 1 78 ? -7.626 -8.666 -49.300 1.00 83.62 78 GLY A CA 1
ATOM 603 C C . GLY A 1 78 ? -8.825 -8.291 -48.428 1.00 83.62 78 GLY A C 1
ATOM 604 O O . GLY A 1 78 ? -9.849 -8.976 -48.454 1.00 83.62 78 GLY A O 1
ATOM 605 N N . ARG A 1 79 ? -8.749 -7.171 -47.695 1.00 84.12 79 ARG A N 1
ATOM 606 C CA . ARG A 1 79 ? -9.852 -6.709 -46.834 1.00 84.12 79 ARG A CA 1
ATOM 607 C C . ARG A 1 79 ? -11.064 -6.232 -47.632 1.00 84.12 79 ARG A C 1
ATOM 609 O O . ARG A 1 79 ? -12.186 -6.587 -47.271 1.00 84.12 79 ARG A O 1
ATOM 616 N N . LEU A 1 80 ? -10.856 -5.503 -48.728 1.00 85.19 80 LEU A N 1
ATOM 617 C CA . LEU A 1 80 ? -11.942 -5.076 -49.613 1.00 85.19 80 LEU A CA 1
ATOM 618 C C . LEU A 1 80 ? -12.577 -6.262 -50.352 1.00 85.19 80 LEU A C 1
ATOM 620 O O . LEU A 1 80 ? -13.803 -6.372 -50.360 1.00 85.19 80 LEU A O 1
ATOM 624 N N . ARG A 1 81 ? -11.775 -7.205 -50.873 1.00 85.44 81 ARG A N 1
ATOM 625 C CA . ARG A 1 81 ? -12.282 -8.457 -51.471 1.00 85.44 81 ARG A CA 1
ATOM 626 C C . ARG A 1 81 ? -13.146 -9.228 -50.475 1.00 85.44 81 ARG A C 1
ATOM 628 O O . ARG A 1 81 ? -14.257 -9.628 -50.812 1.00 85.44 81 ARG A O 1
ATOM 635 N N . HIS A 1 82 ? -12.669 -9.396 -49.238 1.00 81.25 82 HIS A N 1
ATOM 636 C CA . HIS A 1 82 ? -13.422 -10.087 -48.191 1.00 81.25 82 HIS A CA 1
ATOM 637 C C . HIS A 1 82 ? -14.766 -9.407 -47.901 1.00 81.25 82 HIS A C 1
ATOM 639 O O . HIS A 1 82 ? -15.781 -10.091 -47.783 1.00 81.25 82 HIS A O 1
ATOM 645 N N . TYR A 1 83 ? -14.791 -8.075 -47.813 1.00 78.75 83 TYR A N 1
ATOM 646 C CA . TYR A 1 83 ? -16.031 -7.326 -47.619 1.00 78.75 83 TYR A CA 1
ATOM 647 C C . TYR A 1 83 ? -17.003 -7.541 -48.794 1.00 78.75 83 TYR A C 1
ATOM 649 O O . TYR A 1 83 ? -18.132 -7.985 -48.588 1.00 78.75 83 TYR A O 1
ATOM 657 N N . PHE A 1 84 ? -16.558 -7.336 -50.036 1.00 80.56 84 PHE A N 1
ATOM 658 C CA . PHE A 1 84 ? -17.427 -7.479 -51.208 1.00 80.56 84 PHE A CA 1
ATOM 659 C C . PHE A 1 84 ? -17.879 -8.920 -51.460 1.00 80.56 84 PHE A C 1
ATOM 661 O O . PHE A 1 84 ? -19.007 -9.114 -51.896 1.00 80.56 84 PHE A O 1
ATOM 668 N N . SER A 1 85 ? -17.091 -9.935 -51.088 1.00 79.88 85 SER A N 1
ATOM 669 C CA . SER A 1 85 ? -17.508 -11.346 -51.195 1.00 79.88 85 SER A CA 1
ATOM 670 C C . SER A 1 85 ? -18.804 -11.670 -50.435 1.00 79.88 85 SER A C 1
ATOM 672 O O . SER A 1 85 ? -19.489 -12.635 -50.769 1.00 79.88 85 SER A O 1
ATOM 674 N N . LYS A 1 86 ? -19.148 -10.856 -49.426 1.00 71.81 86 LYS A N 1
ATOM 675 C CA . LYS A 1 86 ? -20.353 -10.995 -48.597 1.00 71.81 86 LYS A CA 1
ATOM 676 C C . LYS A 1 86 ? -21.502 -10.078 -49.016 1.00 71.81 86 LYS A C 1
ATOM 678 O O . LYS A 1 86 ? -22.647 -10.359 -48.675 1.00 71.81 86 LYS A O 1
ATOM 683 N N . HIS A 1 87 ? -21.206 -8.979 -49.708 1.00 73.00 87 HIS A N 1
ATOM 684 C CA . HIS A 1 87 ? -22.154 -7.880 -49.941 1.00 73.00 87 HIS A CA 1
ATOM 685 C C . HIS A 1 87 ? -22.428 -7.594 -51.425 1.00 73.00 87 HIS A C 1
ATOM 687 O O . HIS A 1 87 ? -23.306 -6.794 -51.747 1.00 73.00 87 HIS A O 1
ATOM 693 N N . PHE A 1 88 ? -21.715 -8.263 -52.329 1.00 80.69 88 PHE A N 1
ATOM 694 C CA . PHE A 1 88 ? -21.839 -8.094 -53.769 1.00 80.69 88 PHE A CA 1
ATOM 695 C C . PHE A 1 88 ? -22.226 -9.415 -54.435 1.00 80.69 88 PHE A C 1
ATOM 697 O O . PHE A 1 88 ? -21.576 -10.439 -54.235 1.00 80.69 88 PHE A O 1
ATOM 704 N N . SER A 1 89 ? -23.309 -9.389 -55.212 1.00 78.19 89 SER A N 1
ATOM 705 C CA . SER A 1 89 ? -23.916 -10.593 -55.797 1.00 78.19 89 SER A CA 1
ATOM 706 C C . SER A 1 89 ? -23.144 -11.156 -57.002 1.00 78.19 89 SER A C 1
ATOM 708 O O . SER A 1 89 ? -23.137 -12.367 -57.222 1.00 78.19 89 SER A O 1
ATOM 710 N N . ASP A 1 90 ? -22.446 -10.308 -57.763 1.00 83.62 90 ASP A N 1
ATOM 711 C CA . ASP A 1 90 ? -21.729 -10.694 -58.985 1.00 83.62 90 ASP A CA 1
ATOM 712 C C . ASP A 1 90 ? -20.294 -11.159 -58.676 1.00 83.62 90 ASP A C 1
ATOM 714 O O . ASP A 1 90 ? -19.318 -10.403 -58.745 1.00 83.62 90 ASP A O 1
ATOM 718 N N . LYS A 1 91 ? -20.175 -12.441 -58.305 1.00 82.25 91 LYS A N 1
ATOM 719 C CA . LYS A 1 91 ? -18.894 -13.086 -57.971 1.00 82.25 91 LYS A CA 1
ATOM 720 C C . LYS A 1 91 ? -17.919 -13.142 -59.150 1.00 82.25 91 LYS A C 1
ATOM 722 O O . LYS A 1 91 ? -16.715 -13.043 -58.935 1.00 82.25 91 LYS A O 1
ATOM 727 N N . ALA A 1 92 ? -18.418 -13.253 -60.382 1.00 82.31 92 ALA A N 1
ATOM 728 C CA . ALA A 1 92 ? -17.575 -13.307 -61.575 1.00 82.31 92 ALA A CA 1
ATOM 729 C C . ALA A 1 92 ? -16.838 -11.976 -61.795 1.00 82.31 92 ALA A C 1
ATOM 731 O O . ALA A 1 92 ? -15.630 -11.962 -62.036 1.00 82.31 92 ALA A O 1
ATOM 732 N N . LEU A 1 93 ? -17.537 -10.844 -61.643 1.00 84.38 93 LEU A N 1
ATOM 733 C CA . LEU A 1 93 ? -16.909 -9.523 -61.705 1.00 84.38 93 LEU A CA 1
ATOM 734 C C . LEU A 1 93 ? -15.943 -9.294 -60.529 1.00 84.38 93 LEU A C 1
ATOM 736 O O . LEU A 1 93 ? -14.867 -8.727 -60.724 1.00 84.38 93 LEU A O 1
ATOM 740 N N . LEU A 1 94 ? -16.289 -9.773 -59.328 1.00 85.50 94 LEU A N 1
ATOM 741 C CA . LEU A 1 94 ? -15.423 -9.691 -58.149 1.00 85.50 94 LEU A CA 1
ATOM 742 C C . LEU A 1 94 ? -14.097 -10.442 -58.350 1.00 85.50 94 LEU A C 1
ATOM 744 O O . LEU A 1 94 ? -13.032 -9.861 -58.132 1.00 85.50 94 LEU A O 1
ATOM 748 N N . ASN A 1 95 ? -14.156 -11.695 -58.810 1.00 86.19 95 ASN A N 1
ATOM 749 C CA . ASN A 1 95 ? -12.975 -12.512 -59.104 1.00 86.19 95 ASN A CA 1
ATOM 750 C C . ASN A 1 95 ? -12.152 -11.901 -60.247 1.00 86.19 95 ASN A C 1
ATOM 752 O O . ASN A 1 95 ? -10.928 -11.878 -60.180 1.00 86.19 95 ASN A O 1
ATOM 756 N N . LYS A 1 96 ? -12.796 -11.294 -61.251 1.00 85.75 96 LYS A N 1
ATOM 757 C CA . LYS A 1 96 ? -12.098 -10.595 -62.341 1.00 85.75 96 LYS A CA 1
ATOM 758 C C . LYS A 1 96 ? -11.300 -9.373 -61.856 1.00 85.75 96 LYS A C 1
ATOM 760 O O . LYS A 1 96 ? -10.194 -9.131 -62.336 1.00 85.75 96 LYS A O 1
ATOM 765 N N . VAL A 1 97 ? -11.831 -8.594 -60.910 1.00 86.81 97 VAL A N 1
ATOM 766 C CA . VAL A 1 97 ? -11.162 -7.388 -60.377 1.00 86.81 97 VAL A CA 1
ATOM 767 C C . VAL A 1 97 ? -10.101 -7.738 -59.333 1.00 86.81 97 VAL A C 1
ATOM 769 O O . VAL A 1 97 ? -8.975 -7.244 -59.408 1.00 86.81 97 VAL A O 1
ATOM 772 N N . PHE A 1 98 ? -10.435 -8.593 -58.364 1.00 87.38 98 PHE A N 1
ATOM 773 C CA . PHE A 1 98 ? -9.571 -8.882 -57.216 1.00 87.38 98 PHE A CA 1
ATOM 774 C C . PHE A 1 98 ? -8.707 -10.141 -57.384 1.00 87.38 98 PHE A C 1
ATOM 776 O O . PHE A 1 98 ? -7.703 -10.262 -56.685 1.00 87.38 98 PHE A O 1
ATOM 783 N N . GLY A 1 99 ? -9.024 -11.017 -58.333 1.00 83.50 99 GLY A N 1
ATOM 784 C CA . GLY A 1 99 ? -8.344 -12.292 -58.567 1.00 83.50 99 GLY A CA 1
ATOM 785 C C . GLY A 1 99 ? -9.083 -13.487 -57.961 1.00 83.50 99 GLY A C 1
ATOM 786 O O . GLY A 1 99 ? -9.960 -13.335 -57.101 1.00 83.50 99 GLY A O 1
ATOM 787 N N . GLU A 1 100 ? -8.700 -14.675 -58.423 1.00 77.50 100 GLU A N 1
ATOM 788 C CA . GLU A 1 100 ? -9.243 -15.979 -58.033 1.00 77.50 100 GLU A CA 1
ATOM 789 C C . GLU A 1 100 ? -8.127 -16.838 -57.419 1.00 77.50 100 GLU A C 1
ATOM 791 O O . GLU A 1 100 ? -7.027 -16.910 -57.970 1.00 77.50 100 GLU A O 1
ATOM 796 N N . GLU A 1 101 ? -8.402 -17.428 -56.254 1.00 60.62 101 GLU A N 1
ATOM 797 C CA . GLU A 1 101 ? -7.507 -18.368 -55.562 1.00 60.62 101 GLU A CA 1
ATOM 798 C C . GLU A 1 101 ? -7.821 -19.783 -56.060 1.00 60.62 101 GLU A C 1
ATOM 800 O O . GLU A 1 101 ? -8.994 -20.089 -56.269 1.00 60.62 101 GLU A O 1
ATOM 805 N N . SER A 1 102 ? -6.808 -20.628 -56.263 1.00 55.81 102 SER A N 1
ATOM 806 C CA . SER A 1 102 ? -7.028 -22.022 -56.652 1.00 55.81 102 SER A CA 1
ATOM 807 C C . SER A 1 102 ? -7.479 -22.874 -55.466 1.00 55.81 102 SER A C 1
ATOM 809 O O . SER A 1 102 ? -6.993 -22.709 -54.342 1.00 55.81 102 SER A O 1
ATOM 811 N N . ASP A 1 103 ? -8.412 -23.794 -55.713 1.00 49.59 103 ASP A N 1
ATOM 812 C CA . ASP A 1 103 ? -8.723 -24.853 -54.758 1.00 49.59 103 ASP A CA 1
ATOM 813 C C . ASP A 1 103 ? -7.537 -25.825 -54.720 1.00 49.59 103 ASP A C 1
ATOM 815 O O . ASP A 1 103 ? -7.031 -26.248 -55.757 1.00 49.59 103 ASP A O 1
ATOM 819 N N . ALA A 1 104 ? -7.072 -26.168 -53.516 1.00 48.94 104 ALA A N 1
ATOM 820 C CA . ALA A 1 104 ? -5.812 -26.879 -53.256 1.00 48.94 104 ALA A CA 1
ATOM 821 C C . ALA A 1 104 ? -5.745 -28.338 -53.777 1.00 48.94 104 ALA A C 1
ATOM 823 O O . ALA A 1 104 ? -4.911 -29.114 -53.310 1.00 48.94 104 ALA A O 1
ATOM 824 N N . THR A 1 105 ? -6.631 -28.731 -54.693 1.00 47.06 105 THR A N 1
ATOM 825 C CA . THR A 1 105 ? -6.767 -30.090 -55.228 1.00 47.06 105 THR A CA 1
ATOM 826 C C . THR A 1 105 ? -6.553 -30.211 -56.740 1.00 47.06 105 THR A C 1
ATOM 828 O O . THR A 1 105 ? -6.518 -31.341 -57.206 1.00 47.06 105 THR A O 1
ATOM 831 N N . ASP A 1 106 ? -6.355 -29.114 -57.482 1.00 49.53 106 ASP A N 1
ATOM 832 C CA . ASP A 1 106 ? -6.007 -29.142 -58.916 1.00 49.53 106 ASP A CA 1
ATOM 833 C C . ASP A 1 106 ? -4.790 -28.244 -59.221 1.00 49.53 106 ASP A C 1
ATOM 835 O O . ASP A 1 106 ? -4.603 -27.207 -58.586 1.00 49.53 106 ASP A O 1
ATOM 839 N N . ASP A 1 107 ? -3.988 -28.619 -60.228 1.00 51.72 107 ASP A N 1
ATOM 840 C CA . ASP A 1 107 ? -2.775 -27.931 -60.737 1.00 51.72 107 ASP A CA 1
ATOM 841 C C . ASP A 1 107 ? -3.026 -26.514 -61.336 1.00 51.72 107 ASP A C 1
ATOM 843 O O . ASP A 1 107 ? -2.203 -25.977 -62.084 1.00 51.72 107 ASP A O 1
ATOM 847 N N . ASP A 1 108 ? -4.156 -25.869 -61.029 1.00 53.22 108 ASP A N 1
ATOM 848 C CA . ASP A 1 108 ? -4.486 -24.522 -61.506 1.00 53.22 108 ASP A CA 1
ATOM 849 C C . ASP A 1 108 ? -3.750 -23.462 -60.659 1.00 53.22 108 ASP A C 1
ATOM 851 O O . ASP A 1 108 ? -3.911 -23.382 -59.440 1.00 53.22 108 ASP A O 1
ATOM 855 N N . GLN A 1 109 ? -2.921 -22.615 -61.282 1.00 51.41 109 GLN A N 1
ATOM 856 C CA . GLN A 1 109 ? -2.086 -21.620 -60.577 1.00 51.41 109 GLN A CA 1
ATOM 857 C C . GLN A 1 109 ? -2.857 -20.362 -60.118 1.00 51.41 109 GLN A C 1
ATOM 859 O O . GLN A 1 109 ? -2.251 -19.376 -59.687 1.00 51.41 109 GLN A O 1
ATOM 864 N N . GLY A 1 110 ? -4.192 -20.380 -60.186 1.00 59.00 110 GLY A N 1
ATOM 865 C CA . GLY A 1 110 ? -5.041 -19.225 -59.894 1.00 59.00 110 GLY A CA 1
ATOM 866 C C . GLY A 1 110 ? -4.887 -18.106 -60.933 1.00 59.00 110 GLY A C 1
ATOM 867 O O . GLY A 1 110 ? -4.056 -18.157 -61.841 1.00 59.00 110 GLY A O 1
ATOM 868 N N . ARG A 1 111 ? -5.716 -17.059 -60.836 1.00 72.50 111 ARG A N 1
ATOM 869 C CA . ARG A 1 111 ? -5.719 -15.945 -61.806 1.00 72.50 111 ARG A CA 1
ATOM 870 C C . ARG A 1 111 ? -5.564 -14.598 -61.112 1.00 72.50 111 ARG A C 1
ATOM 872 O O . ARG A 1 111 ? -6.354 -14.231 -60.241 1.00 72.50 111 ARG A O 1
ATOM 879 N N . GLY A 1 112 ? -4.561 -13.828 -61.538 1.00 71.25 112 GLY A N 1
ATOM 880 C CA . GLY A 1 112 ? -4.329 -12.464 -61.062 1.00 71.25 112 GLY A CA 1
ATOM 881 C C . GLY A 1 112 ? -5.478 -11.520 -61.436 1.00 71.25 112 GLY A C 1
ATOM 882 O O . GLY A 1 112 ? -5.911 -11.478 -62.585 1.00 71.25 112 GLY A O 1
ATOM 883 N N . GLY A 1 113 ? -5.982 -10.760 -60.461 1.00 82.50 113 GLY A N 1
ATOM 884 C CA . GLY A 1 113 ? -7.039 -9.769 -60.695 1.00 82.50 113 GLY A CA 1
ATOM 885 C C . GLY A 1 113 ? -6.567 -8.568 -61.519 1.00 82.50 113 GLY A C 1
ATOM 886 O O . GLY A 1 113 ? -5.407 -8.174 -61.425 1.00 82.50 113 GLY A O 1
ATOM 887 N N . LEU A 1 114 ? -7.484 -7.947 -62.268 1.00 86.69 114 LEU A N 1
ATOM 888 C CA . LEU A 1 114 ? -7.187 -6.795 -63.134 1.00 86.69 114 LEU A CA 1
ATOM 889 C C . LEU A 1 114 ? -6.802 -5.508 -62.379 1.00 86.69 114 LEU A C 1
ATOM 891 O O . LEU A 1 114 ? -6.253 -4.596 -62.996 1.00 86.69 114 LEU A O 1
ATOM 895 N N . ALA A 1 115 ? -7.111 -5.415 -61.078 1.00 87.88 115 ALA A N 1
ATOM 896 C CA . ALA A 1 115 ? -6.741 -4.284 -60.231 1.00 87.88 115 ALA A CA 1
ATOM 897 C C . ALA A 1 115 ? -5.456 -4.559 -59.425 1.00 87.88 115 ALA A C 1
ATOM 899 O O . ALA A 1 115 ? -5.371 -5.483 -58.598 1.00 87.88 115 ALA A O 1
ATOM 900 N N . GLU A 1 116 ? -4.477 -3.685 -59.629 1.00 89.88 116 GLU A N 1
ATOM 901 C CA . GLU A 1 116 ? -3.185 -3.624 -58.958 1.00 89.88 116 GLU A CA 1
ATOM 902 C C . GLU A 1 116 ? -3.252 -2.600 -57.823 1.00 89.88 116 GLU A C 1
ATOM 904 O O . GLU A 1 116 ? -3.319 -1.389 -58.044 1.00 89.88 116 GLU A O 1
ATOM 909 N N . PHE A 1 117 ? -3.246 -3.090 -56.587 1.00 91.06 117 PHE A N 1
ATOM 910 C CA . PHE A 1 117 ? -3.234 -2.251 -55.394 1.00 91.06 117 PHE A CA 1
ATOM 911 C C . PHE A 1 117 ? -1.785 -1.956 -55.023 1.00 91.06 117 PHE A C 1
ATOM 913 O O . PHE A 1 117 ? -1.053 -2.870 -54.647 1.00 91.06 117 PHE A O 1
ATOM 920 N N . HIS A 1 118 ? -1.380 -0.691 -55.113 1.00 91.12 118 HIS A N 1
ATOM 921 C CA . HIS A 1 118 ? -0.064 -0.256 -54.650 1.00 91.12 118 HIS A CA 1
ATOM 922 C C . HIS A 1 118 ? -0.071 -0.087 -53.130 1.00 91.12 118 HIS A C 1
ATOM 924 O O . HIS A 1 118 ? -1.119 0.163 -52.527 1.00 91.12 118 HIS A O 1
ATOM 930 N N . ASP A 1 119 ? 1.105 -0.182 -52.514 1.00 91.06 119 ASP A N 1
ATOM 931 C CA . ASP A 1 119 ? 1.263 0.110 -51.089 1.00 91.06 119 ASP A CA 1
ATOM 932 C C . ASP A 1 119 ? 0.848 1.552 -50.798 1.00 91.06 119 ASP A C 1
ATOM 934 O O . ASP A 1 119 ? 1.326 2.495 -51.440 1.00 91.06 119 ASP A O 1
ATOM 938 N N . ALA A 1 120 ? -0.038 1.731 -49.818 1.00 92.50 120 ALA A N 1
ATOM 939 C CA . ALA A 1 120 ? -0.472 3.054 -49.416 1.00 92.50 120 ALA A CA 1
ATOM 940 C C . ALA A 1 120 ? 0.642 3.733 -48.614 1.00 92.50 120 ALA A C 1
ATOM 942 O O . ALA A 1 120 ? 1.095 3.223 -47.582 1.00 92.50 120 ALA A O 1
ATOM 943 N N . LYS A 1 121 ? 1.090 4.891 -49.098 1.00 92.75 121 LYS A N 1
ATOM 944 C CA . LYS A 1 121 ? 2.263 5.599 -48.574 1.00 92.75 121 LYS A CA 1
ATOM 945 C C . LYS A 1 121 ? 1.848 6.678 -47.590 1.00 92.75 121 LYS A C 1
ATOM 947 O O . LYS A 1 121 ? 0.869 7.380 -47.818 1.00 92.75 121 LYS A O 1
ATOM 952 N N . TRP A 1 122 ? 2.612 6.850 -46.518 1.00 90.62 122 TRP A N 1
ATOM 953 C CA . TRP A 1 122 ? 2.433 7.965 -45.590 1.00 90.62 122 TRP A CA 1
ATOM 954 C C . TRP A 1 122 ? 2.513 9.315 -46.325 1.00 90.62 122 TRP A C 1
ATOM 956 O O . TRP A 1 122 ? 3.457 9.544 -47.081 1.00 90.62 122 TRP A O 1
ATOM 966 N N . ASN A 1 123 ? 1.536 10.206 -46.118 1.00 89.75 123 ASN A N 1
ATOM 967 C CA . ASN A 1 123 ? 1.470 11.491 -46.822 1.00 89.75 123 ASN A CA 1
ATOM 968 C C . ASN A 1 123 ? 2.104 12.636 -45.993 1.00 89.75 123 ASN A C 1
ATOM 970 O O . ASN A 1 123 ? 1.542 13.002 -44.957 1.00 89.75 123 ASN A O 1
ATOM 974 N N . PRO A 1 124 ? 3.222 13.251 -46.427 1.00 83.94 124 PRO A N 1
ATOM 975 C CA . PRO A 1 124 ? 3.910 14.273 -45.636 1.00 83.94 124 PRO A CA 1
ATOM 976 C C . PRO A 1 124 ? 3.109 15.545 -45.392 1.00 83.94 124 PRO A C 1
ATOM 978 O O . PRO A 1 124 ? 3.196 16.123 -44.314 1.00 83.94 124 PRO A O 1
ATOM 981 N N . GLU A 1 125 ? 2.313 15.983 -46.365 1.00 83.62 125 GLU A N 1
ATOM 982 C CA . GLU A 1 125 ? 1.588 17.252 -46.282 1.00 83.62 125 GLU A CA 1
ATOM 983 C C . GLU A 1 125 ? 0.383 17.172 -45.351 1.00 83.62 125 GLU A C 1
ATOM 985 O O . GLU A 1 125 ? 0.169 18.052 -44.519 1.00 83.62 125 GLU A O 1
ATOM 990 N N . LYS A 1 126 ? -0.378 16.079 -45.441 1.00 82.94 126 LYS A N 1
ATOM 991 C CA . LYS A 1 126 ? -1.566 15.859 -44.608 1.00 82.94 126 LYS A CA 1
ATOM 992 C C . LYS A 1 126 ? -1.224 15.452 -43.172 1.00 82.94 126 LYS A C 1
ATOM 994 O O . LYS A 1 126 ? -2.084 15.567 -42.303 1.00 82.94 126 LYS A O 1
ATOM 999 N N . ASN A 1 127 ? 0.016 15.032 -42.910 1.00 85.75 127 ASN A N 1
ATOM 1000 C CA . ASN A 1 127 ? 0.495 14.631 -41.585 1.00 85.75 127 ASN A CA 1
ATOM 1001 C C . ASN A 1 127 ? 1.445 15.652 -40.922 1.00 85.75 127 ASN A C 1
ATOM 1003 O O . ASN A 1 127 ? 2.034 15.331 -39.892 1.00 85.75 127 ASN A O 1
ATOM 1007 N N . ARG A 1 128 ? 1.589 16.883 -41.449 1.00 76.94 128 ARG A N 1
ATOM 1008 C CA . ARG A 1 128 ? 2.517 17.905 -40.899 1.00 76.94 128 ARG A CA 1
ATOM 1009 C C . ARG A 1 128 ? 2.316 18.195 -39.401 1.00 76.94 128 ARG A C 1
ATOM 1011 O O . ARG A 1 128 ? 3.284 18.466 -38.701 1.00 76.94 128 ARG A O 1
ATOM 1018 N N . ASN A 1 129 ? 1.082 18.080 -38.904 1.00 70.00 129 ASN A N 1
ATOM 1019 C CA . ASN A 1 129 ? 0.717 18.364 -37.507 1.00 70.00 129 ASN A CA 1
ATOM 1020 C C . ASN A 1 129 ? 0.710 17.120 -36.593 1.00 70.00 129 ASN A C 1
ATOM 1022 O O . ASN A 1 129 ? 0.231 17.183 -35.460 1.00 70.00 129 ASN A O 1
ATOM 1026 N N . LEU A 1 130 ? 1.180 15.969 -37.076 1.00 69.44 130 LEU A N 1
ATOM 1027 C CA . LEU A 1 130 ? 1.207 14.715 -36.324 1.00 69.44 130 LEU A CA 1
ATOM 1028 C C . LEU A 1 130 ? 2.464 14.702 -35.417 1.00 69.44 130 LEU A C 1
ATOM 1030 O O . LEU A 1 130 ? 3.562 14.407 -35.886 1.00 69.44 130 LEU A O 1
ATOM 1034 N N . GLN A 1 131 ? 2.328 15.090 -34.141 1.00 59.03 131 GLN A N 1
ATOM 1035 C CA . GLN A 1 131 ? 3.444 15.221 -33.178 1.00 59.03 131 GLN A CA 1
ATOM 1036 C C . GLN A 1 131 ? 3.333 14.282 -31.958 1.00 59.03 131 GLN A C 1
ATOM 1038 O O . GLN A 1 131 ? 2.241 13.844 -31.589 1.00 59.03 131 GLN A O 1
ATOM 1043 N N . GLY A 1 132 ? 4.490 13.999 -31.339 1.00 56.75 132 GLY A N 1
ATOM 1044 C CA . GLY A 1 132 ? 4.755 12.954 -30.340 1.00 56.75 132 GLY A CA 1
ATOM 1045 C C . GLY A 1 132 ? 4.141 13.140 -28.957 1.00 56.75 132 GLY A C 1
ATOM 1046 O O . GLY A 1 132 ? 4.850 13.370 -27.986 1.00 56.75 132 GLY A O 1
ATOM 1047 N N . ARG A 1 133 ? 2.818 13.002 -28.866 1.00 59.69 133 ARG A N 1
ATOM 1048 C CA . ARG A 1 133 ? 2.078 12.930 -27.591 1.00 59.69 133 ARG A CA 1
ATOM 1049 C C . ARG A 1 133 ? 1.724 11.499 -27.173 1.00 59.69 133 ARG A C 1
ATOM 1051 O O . ARG A 1 133 ? 0.920 11.316 -26.270 1.00 59.69 133 ARG A O 1
ATOM 1058 N N . TYR A 1 134 ? 2.272 10.504 -27.865 1.00 66.88 134 TYR A N 1
ATOM 1059 C CA . TYR A 1 134 ? 2.015 9.092 -27.598 1.00 66.88 134 TYR A CA 1
ATOM 1060 C C . TYR A 1 134 ? 3.218 8.450 -26.888 1.00 66.88 134 TYR A C 1
ATOM 1062 O O . TYR A 1 134 ? 4.347 8.841 -27.197 1.00 66.88 134 TYR A O 1
ATOM 1070 N N . PRO A 1 135 ? 3.005 7.460 -25.998 1.00 62.94 135 PRO A N 1
ATOM 1071 C CA . PRO A 1 135 ? 4.080 6.829 -25.234 1.00 62.94 135 PRO A CA 1
ATOM 1072 C C . PRO A 1 135 ? 5.173 6.245 -26.135 1.00 62.94 135 PRO A C 1
ATOM 1074 O O . PRO A 1 135 ? 4.880 5.522 -27.092 1.00 62.94 135 PRO A O 1
ATOM 1077 N N . TYR A 1 136 ? 6.433 6.533 -25.817 1.00 72.88 136 TYR A N 1
ATOM 1078 C CA . TYR A 1 136 ? 7.616 6.060 -26.539 1.00 72.88 136 TYR A CA 1
ATOM 1079 C C . TYR A 1 136 ? 7.600 6.446 -28.027 1.00 72.88 136 TYR A C 1
ATOM 1081 O O . TYR A 1 136 ? 7.881 5.632 -28.912 1.00 72.88 136 TYR A O 1
ATOM 1089 N N . TRP A 1 137 ? 7.224 7.694 -28.315 1.00 81.44 137 TRP A N 1
ATOM 1090 C CA . TRP A 1 137 ? 7.150 8.220 -29.675 1.00 81.44 137 TRP A CA 1
ATOM 1091 C C . TRP A 1 137 ? 8.491 8.140 -30.418 1.00 81.44 137 TRP A C 1
ATOM 1093 O O . TRP A 1 137 ? 9.501 8.701 -29.988 1.00 81.44 137 TRP A O 1
ATOM 1103 N N . ASN A 1 138 ? 8.487 7.526 -31.602 1.00 81.69 138 ASN A N 1
ATOM 1104 C CA . ASN A 1 138 ? 9.638 7.473 -32.491 1.00 81.69 138 ASN A CA 1
ATOM 1105 C C . ASN A 1 138 ? 9.537 8.558 -33.573 1.00 81.69 138 ASN A C 1
ATOM 1107 O O . ASN A 1 138 ? 8.731 8.475 -34.501 1.00 81.69 138 ASN A O 1
ATOM 1111 N N . ASN A 1 139 ? 10.402 9.573 -33.494 1.00 81.12 139 ASN A N 1
ATOM 1112 C CA . ASN A 1 139 ? 10.392 10.695 -34.436 1.00 81.12 139 ASN A CA 1
ATOM 1113 C C . ASN A 1 139 ? 10.766 10.323 -35.875 1.00 81.12 139 ASN A C 1
ATOM 1115 O O . ASN A 1 139 ? 10.299 11.001 -36.796 1.00 81.12 139 ASN A O 1
ATOM 1119 N N . THR A 1 140 ? 11.570 9.278 -36.067 1.00 82.56 140 THR A N 1
ATOM 1120 C CA . THR A 1 140 ? 11.993 8.794 -37.387 1.00 82.56 140 THR A CA 1
ATOM 1121 C C . THR A 1 140 ? 10.889 7.962 -38.026 1.00 82.56 140 THR A C 1
ATOM 1123 O O . THR A 1 140 ? 10.524 8.192 -39.175 1.00 82.56 140 THR A O 1
ATOM 1126 N N . ARG A 1 141 ? 10.310 7.034 -37.256 1.00 86.25 141 ARG A N 1
ATOM 1127 C CA . ARG A 1 141 ? 9.286 6.098 -37.735 1.00 86.25 141 ARG A CA 1
ATOM 1128 C C . ARG A 1 141 ? 7.867 6.665 -37.691 1.00 86.25 141 ARG A C 1
ATOM 1130 O O . ARG A 1 141 ? 6.990 6.129 -38.349 1.00 86.25 141 ARG A O 1
ATOM 1137 N N . LYS A 1 142 ? 7.626 7.774 -36.980 1.00 88.06 142 LYS A N 1
ATOM 1138 C CA . LYS A 1 142 ? 6.292 8.386 -36.776 1.00 88.06 142 LYS A CA 1
ATOM 1139 C C . LYS A 1 142 ? 5.274 7.414 -36.158 1.00 88.06 142 LYS A C 1
ATOM 1141 O O . LYS A 1 142 ? 4.090 7.424 -36.498 1.00 88.06 142 LYS A O 1
ATOM 1146 N N . THR A 1 143 ? 5.758 6.582 -35.246 1.00 86.38 143 THR A N 1
ATOM 1147 C CA . THR A 1 143 ? 5.036 5.518 -34.537 1.00 86.38 143 THR A CA 1
ATOM 1148 C C . THR A 1 143 ? 5.231 5.675 -33.031 1.00 86.38 143 THR A C 1
ATOM 1150 O O . THR A 1 143 ? 6.066 6.459 -32.581 1.00 86.38 143 THR A O 1
ATOM 1153 N N . TYR A 1 144 ? 4.456 4.942 -32.240 1.00 82.88 144 TYR A N 1
ATOM 1154 C CA . TYR A 1 144 ? 4.573 4.909 -30.781 1.00 82.88 144 TYR A CA 1
ATOM 1155 C C . TYR A 1 144 ? 4.470 3.472 -30.269 1.00 82.88 144 TYR A C 1
ATOM 1157 O O . TYR A 1 144 ? 4.082 2.585 -31.029 1.00 82.88 144 TYR A O 1
ATOM 1165 N N . ILE A 1 145 ? 4.811 3.222 -29.005 1.00 79.69 145 ILE A N 1
ATOM 1166 C CA . ILE A 1 145 ? 4.767 1.870 -28.432 1.00 79.69 145 ILE A CA 1
ATOM 1167 C C . ILE A 1 145 ? 3.619 1.781 -27.434 1.00 79.69 145 ILE A C 1
ATOM 1169 O O . ILE A 1 145 ? 3.593 2.477 -26.422 1.00 79.69 145 ILE A O 1
ATOM 1173 N N . GLU A 1 146 ? 2.679 0.876 -27.694 1.00 71.94 146 GLU A N 1
ATOM 1174 C CA . GLU A 1 146 ? 1.640 0.522 -26.737 1.00 71.94 146 GLU A CA 1
ATOM 1175 C C . GLU A 1 146 ? 2.169 -0.563 -25.789 1.00 71.94 146 GLU A C 1
ATOM 1177 O O . GLU A 1 146 ? 2.594 -1.641 -26.223 1.00 71.94 146 GLU A O 1
ATOM 1182 N N . VAL A 1 147 ? 2.151 -0.270 -24.486 1.00 66.56 147 VAL A N 1
ATOM 1183 C CA . VAL A 1 147 ? 2.594 -1.180 -23.424 1.00 66.56 147 VAL A CA 1
ATOM 1184 C C . VAL A 1 147 ? 1.390 -1.720 -22.678 1.00 66.56 147 VAL A C 1
ATOM 1186 O O . VAL A 1 147 ? 0.428 -1.011 -22.395 1.00 66.56 147 VAL A O 1
ATOM 1189 N N . SER A 1 148 ? 1.432 -3.002 -22.340 1.00 61.84 148 SER A N 1
ATOM 1190 C CA . SER A 1 148 ? 0.298 -3.653 -21.695 1.00 61.84 148 SER A CA 1
ATOM 1191 C C . SER A 1 148 ? 0.705 -4.797 -20.800 1.00 61.84 148 SER A C 1
ATOM 1193 O O . SER A 1 148 ? 1.596 -5.558 -21.150 1.00 61.84 148 SER A O 1
ATOM 1195 N N . THR A 1 149 ? 0.007 -4.956 -19.682 1.00 61.53 149 THR A N 1
ATOM 1196 C CA . THR A 1 149 ? 0.214 -6.046 -18.729 1.00 61.53 149 THR A CA 1
ATOM 1197 C C . THR A 1 149 ? -0.940 -7.039 -18.796 1.00 61.53 149 THR A C 1
ATOM 1199 O O . THR A 1 149 ? -2.112 -6.665 -18.862 1.00 61.53 149 THR A O 1
ATOM 1202 N N . ALA A 1 150 ? -0.634 -8.333 -18.758 1.00 64.94 150 ALA A N 1
ATOM 1203 C CA . ALA A 1 150 ? -1.645 -9.347 -18.488 1.00 64.94 150 ALA A CA 1
ATOM 1204 C C . ALA A 1 150 ? -1.851 -9.476 -16.971 1.00 64.94 150 ALA A C 1
ATOM 1206 O O . ALA A 1 150 ? -0.908 -9.353 -16.199 1.00 64.94 150 ALA A O 1
ATOM 1207 N N . ILE A 1 151 ? -3.072 -9.771 -16.525 1.00 67.94 151 ILE A N 1
ATOM 1208 C CA . ILE A 1 151 ? -3.389 -10.048 -15.112 1.00 67.94 151 ILE A CA 1
ATOM 1209 C C . ILE A 1 151 ? -3.547 -11.560 -14.922 1.00 67.94 151 ILE A C 1
ATOM 1211 O O . ILE A 1 151 ? -4.254 -12.210 -15.697 1.00 67.94 151 ILE A O 1
ATOM 1215 N N . ASN A 1 152 ? -2.929 -12.142 -13.895 1.00 72.88 152 ASN A N 1
ATOM 1216 C CA . ASN A 1 152 ? -3.157 -13.541 -13.535 1.00 72.88 152 ASN A CA 1
ATOM 1217 C C . ASN A 1 152 ? -4.560 -13.696 -12.923 1.00 72.88 152 ASN A C 1
ATOM 1219 O O . ASN A 1 152 ? -4.878 -13.073 -11.914 1.00 72.88 152 ASN A O 1
ATOM 1223 N N . ARG A 1 153 ? -5.401 -14.549 -13.519 1.00 76.81 153 ARG A N 1
ATOM 1224 C CA . ARG A 1 153 ? -6.811 -14.718 -13.122 1.00 76.81 153 ARG A CA 1
ATOM 1225 C C . ARG A 1 153 ? -6.996 -15.302 -11.724 1.00 76.81 153 ARG A C 1
ATOM 1227 O O . ARG A 1 153 ? -7.987 -15.000 -11.072 1.00 76.81 153 ARG A O 1
ATOM 1234 N N . HIS A 1 154 ? -6.062 -16.130 -11.264 1.00 77.25 154 HIS A N 1
ATOM 1235 C CA . HIS A 1 154 ? -6.177 -16.816 -9.978 1.00 77.25 154 HIS A CA 1
ATOM 1236 C C . HIS A 1 154 ? -5.629 -15.983 -8.828 1.00 77.25 154 HIS A C 1
ATOM 1238 O O . HIS A 1 154 ? -6.168 -16.048 -7.728 1.00 77.25 154 HIS A O 1
ATOM 1244 N N . THR A 1 155 ? -4.596 -15.175 -9.070 1.00 77.25 155 THR A N 1
ATOM 1245 C CA . THR A 1 155 ? -4.029 -14.310 -8.026 1.00 77.25 155 THR A CA 1
ATOM 1246 C C . THR A 1 155 ? -4.549 -12.876 -8.067 1.00 77.25 155 THR A C 1
ATOM 1248 O O . THR A 1 155 ? -4.373 -12.142 -7.098 1.00 77.25 155 THR A O 1
ATOM 1251 N N . GLY A 1 156 ? -5.179 -12.459 -9.170 1.00 72.31 156 GLY A N 1
ATOM 1252 C CA . GLY A 1 156 ? -5.644 -11.087 -9.387 1.00 72.31 156 GLY A CA 1
ATOM 1253 C C . GLY A 1 156 ? -4.515 -10.059 -9.540 1.00 72.31 156 GLY A C 1
ATOM 1254 O O . GLY A 1 156 ? -4.793 -8.870 -9.657 1.00 72.31 156 GLY A O 1
ATOM 1255 N N . ALA A 1 157 ? -3.251 -10.493 -9.525 1.00 71.06 157 ALA A N 1
ATOM 1256 C CA . ALA A 1 157 ? -2.082 -9.629 -9.644 1.00 71.06 157 ALA A CA 1
ATOM 1257 C C . ALA A 1 157 ? -1.611 -9.514 -11.101 1.00 71.06 157 ALA A C 1
ATOM 1259 O O . ALA A 1 157 ? -1.888 -10.389 -11.929 1.00 71.06 157 ALA A O 1
ATOM 1260 N N . ALA A 1 158 ? -0.867 -8.449 -11.414 1.00 63.44 158 ALA A N 1
ATOM 1261 C CA . ALA A 1 158 ? -0.181 -8.329 -12.697 1.00 63.44 158 ALA A CA 1
ATOM 1262 C C . ALA A 1 158 ? 0.717 -9.558 -12.910 1.00 63.44 158 ALA A C 1
ATOM 1264 O O . ALA A 1 158 ? 1.479 -9.954 -12.029 1.00 63.44 158 ALA A O 1
ATOM 1265 N N . LYS A 1 159 ? 0.582 -10.198 -14.069 1.00 61.66 159 LYS A N 1
ATOM 1266 C CA . LYS A 1 159 ? 1.375 -11.362 -14.433 1.00 61.66 159 LYS A CA 1
ATOM 1267 C C . LYS A 1 159 ? 2.803 -10.900 -14.697 1.00 61.66 159 LYS A C 1
ATOM 1269 O O . LYS A 1 159 ? 3.037 -10.014 -15.522 1.00 61.66 159 LYS A O 1
ATOM 1274 N N . ASP A 1 160 ? 3.742 -11.540 -14.021 1.00 49.22 160 ASP A N 1
ATOM 1275 C CA . ASP A 1 160 ? 5.161 -11.256 -14.178 1.00 49.22 160 ASP A CA 1
ATOM 1276 C C . ASP A 1 160 ? 5.611 -11.449 -15.640 1.00 49.22 160 ASP A C 1
ATOM 1278 O O . ASP A 1 160 ? 5.130 -12.356 -16.330 1.00 49.22 160 ASP A O 1
ATOM 1282 N N . LYS A 1 161 ? 6.479 -10.553 -16.128 1.00 50.50 161 LYS A N 1
ATOM 1283 C CA . LYS A 1 161 ? 6.977 -10.493 -17.520 1.00 50.50 161 LYS A CA 1
ATOM 1284 C C . LYS A 1 161 ? 5.917 -10.531 -18.632 1.00 50.50 161 LYS A C 1
ATOM 1286 O O . LYS A 1 161 ? 6.203 -10.939 -19.753 1.00 50.50 161 LYS A O 1
ATOM 1291 N N . SER A 1 162 ? 4.693 -10.092 -18.355 1.00 52.34 162 SER A N 1
ATOM 1292 C CA . SER A 1 162 ? 3.624 -10.021 -19.362 1.00 52.34 162 SER A CA 1
ATOM 1293 C C . SER A 1 162 ? 3.486 -8.650 -20.024 1.00 52.34 162 SER A C 1
ATOM 1295 O O . SER A 1 162 ? 2.444 -8.358 -20.609 1.00 52.34 162 SER A O 1
ATOM 1297 N N . LEU A 1 163 ? 4.516 -7.805 -19.897 1.00 61.03 163 LEU A N 1
ATOM 1298 C CA . LEU A 1 163 ? 4.586 -6.520 -20.578 1.00 61.03 163 LEU A CA 1
ATOM 1299 C C . LEU A 1 163 ? 4.767 -6.761 -22.077 1.00 61.03 163 LEU A C 1
ATOM 1301 O O . LEU A 1 163 ? 5.871 -7.044 -22.536 1.00 61.03 163 LEU A O 1
ATOM 1305 N N . HIS A 1 164 ? 3.674 -6.683 -22.830 1.00 67.44 164 HIS A N 1
ATOM 1306 C CA . HIS A 1 164 ? 3.722 -6.724 -24.287 1.00 67.44 164 HIS A CA 1
ATOM 1307 C C . HIS A 1 164 ? 3.922 -5.308 -24.818 1.00 67.44 164 HIS A C 1
ATOM 1309 O O . HIS A 1 164 ? 3.133 -4.421 -24.476 1.00 67.44 164 HIS A O 1
ATOM 1315 N N . HIS A 1 165 ? 4.945 -5.137 -25.657 1.00 75.00 165 HIS A N 1
ATOM 1316 C CA . HIS A 1 165 ? 5.293 -3.889 -26.331 1.00 75.00 165 HIS A CA 1
ATOM 1317 C C . HIS A 1 165 ? 4.951 -4.033 -27.814 1.00 75.00 165 HIS A C 1
ATOM 1319 O O . HIS A 1 165 ? 5.496 -4.901 -28.499 1.00 75.00 165 HIS A O 1
ATOM 1325 N N . THR A 1 166 ? 4.013 -3.226 -28.302 1.00 78.62 166 THR A N 1
ATOM 1326 C CA . THR A 1 166 ? 3.564 -3.278 -29.702 1.00 78.62 166 THR A CA 1
ATOM 1327 C C . THR A 1 166 ? 3.709 -1.908 -30.341 1.00 78.62 166 THR A C 1
ATOM 1329 O O . THR A 1 166 ? 3.128 -0.938 -29.857 1.00 78.62 166 THR A O 1
ATOM 1332 N N . GLU A 1 167 ? 4.477 -1.819 -31.425 1.00 85.88 167 GLU A N 1
ATOM 1333 C CA . GLU A 1 167 ? 4.615 -0.583 -32.193 1.00 85.88 167 GLU A CA 1
ATOM 1334 C C . GLU A 1 167 ? 3.315 -0.288 -32.952 1.00 85.88 167 GLU A C 1
ATOM 1336 O O . GLU A 1 167 ? 2.790 -1.144 -33.659 1.00 85.88 167 GLU A O 1
ATOM 1341 N N . CYS A 1 168 ? 2.790 0.926 -32.834 1.00 86.75 168 CYS A N 1
ATOM 1342 C CA . CYS A 1 168 ? 1.530 1.336 -33.438 1.00 86.75 168 CYS A CA 1
ATOM 1343 C C . CYS A 1 168 ? 1.685 2.636 -34.234 1.00 86.75 168 CYS A C 1
ATOM 1345 O O . CYS A 1 168 ? 2.388 3.570 -33.839 1.00 86.75 168 CYS A O 1
ATOM 1347 N N . VAL A 1 169 ? 0.963 2.722 -35.351 1.00 88.31 169 VAL A N 1
ATOM 1348 C CA . VAL A 1 169 ? 0.719 3.973 -36.074 1.00 88.31 169 VAL A CA 1
ATOM 1349 C C . VAL A 1 169 ? -0.403 4.725 -35.354 1.00 88.31 169 VAL A C 1
ATOM 1351 O O . VAL A 1 169 ? -1.463 4.136 -35.111 1.00 88.31 169 VAL A O 1
ATOM 1354 N N . PRO A 1 170 ? -0.222 6.013 -35.020 1.00 83.94 170 PRO A N 1
ATOM 1355 C CA . PRO A 1 170 ? -1.216 6.767 -34.268 1.00 83.94 170 PRO A CA 1
ATOM 1356 C C . PRO A 1 170 ? -2.499 7.034 -35.074 1.00 83.94 170 PRO A C 1
ATOM 1358 O O . PRO A 1 170 ? -2.455 7.153 -36.310 1.00 83.94 170 PRO A O 1
ATOM 1361 N N . PRO A 1 171 ? -3.649 7.186 -34.389 1.00 81.88 171 PRO A N 1
ATOM 1362 C CA . PRO A 1 171 ? -4.862 7.732 -34.986 1.00 81.88 171 PRO A CA 1
ATOM 1363 C C . PRO A 1 171 ? -4.617 9.095 -35.649 1.00 81.88 171 PRO A C 1
ATOM 1365 O O . PRO A 1 171 ? -3.861 9.932 -35.159 1.00 81.88 171 PRO A O 1
ATOM 1368 N N . GLY A 1 172 ? -5.306 9.344 -36.755 1.00 81.50 172 GLY A N 1
ATOM 1369 C CA . GLY A 1 172 ? -5.220 10.570 -37.541 1.00 81.50 172 GLY A CA 1
ATOM 1370 C C . GLY A 1 172 ? -4.177 10.545 -38.658 1.00 81.50 172 GLY A C 1
ATOM 1371 O O . GLY A 1 172 ? -4.164 11.481 -39.455 1.00 81.50 172 GLY A O 1
ATOM 1372 N N . THR A 1 173 ? -3.365 9.489 -38.750 1.00 88.50 173 THR A N 1
ATOM 1373 C CA . THR A 1 173 ? -2.348 9.312 -39.794 1.00 88.50 173 THR A CA 1
ATOM 1374 C C . THR A 1 173 ? -2.999 9.086 -41.151 1.00 88.50 173 THR A C 1
ATOM 1376 O O . THR A 1 173 ? -3.872 8.232 -41.297 1.00 88.50 173 THR A O 1
ATOM 1379 N N . VAL A 1 174 ? -2.562 9.839 -42.157 1.00 92.62 174 VAL A N 1
ATOM 1380 C CA . VAL A 1 174 ? -3.085 9.776 -43.522 1.00 92.62 174 VAL A CA 1
ATOM 1381 C C . VAL A 1 174 ? -2.112 9.058 -44.457 1.00 92.62 174 VAL A C 1
ATOM 1383 O O . VAL A 1 174 ? -0.941 9.429 -44.554 1.00 92.62 174 VAL A O 1
ATOM 1386 N N . PHE A 1 175 ? -2.625 8.071 -45.185 1.00 93.38 175 PHE A N 1
ATOM 1387 C CA . PHE A 1 175 ? -1.940 7.310 -46.222 1.00 93.38 175 PHE A CA 1
ATOM 1388 C C . PHE A 1 175 ? -2.573 7.587 -47.584 1.00 93.38 175 PHE A C 1
ATOM 1390 O O . PHE A 1 175 ? -3.790 7.686 -47.695 1.00 93.38 175 PHE A O 1
ATOM 1397 N N . GLU A 1 176 ? -1.768 7.689 -48.629 1.00 93.50 176 GLU A N 1
ATOM 1398 C CA . GLU A 1 176 ? -2.218 7.795 -50.012 1.00 93.50 176 GLU A CA 1
ATOM 1399 C C . GLU A 1 176 ? -2.156 6.420 -50.672 1.00 93.50 176 GLU A C 1
ATOM 1401 O O . GLU A 1 176 ? -1.076 5.841 -50.787 1.00 93.50 176 GLU A O 1
ATOM 1406 N N . ILE A 1 177 ? -3.306 5.899 -51.101 1.00 92.56 177 ILE A N 1
ATOM 1407 C CA . ILE A 1 177 ? -3.391 4.676 -51.900 1.00 92.56 177 ILE A CA 1
ATOM 1408 C C . ILE A 1 177 ? -3.529 5.036 -53.382 1.00 92.56 177 ILE A C 1
ATOM 1410 O O . ILE A 1 177 ? -4.282 5.942 -53.744 1.00 92.56 177 ILE A O 1
ATOM 1414 N N . LYS A 1 178 ? -2.836 4.278 -54.236 1.00 92.06 178 LYS A N 1
ATOM 1415 C CA . LYS A 1 178 ? -3.016 4.277 -55.688 1.00 92.06 178 LYS A CA 1
ATOM 1416 C C . LYS A 1 178 ? -3.387 2.867 -56.149 1.00 92.06 178 LYS A C 1
ATOM 1418 O O . LYS A 1 178 ? -2.778 1.893 -55.716 1.00 92.06 178 LYS A O 1
ATOM 1423 N N . ILE A 1 179 ? -4.383 2.761 -57.017 1.00 91.50 179 ILE A N 1
ATOM 1424 C CA . ILE A 1 179 ? -4.832 1.512 -57.629 1.00 91.50 179 ILE A CA 1
ATOM 1425 C C . ILE A 1 179 ? -4.777 1.702 -59.139 1.00 91.50 179 ILE A C 1
ATOM 1427 O O . ILE A 1 179 ? -5.355 2.656 -59.663 1.00 91.50 179 ILE A O 1
ATOM 1431 N N . THR A 1 180 ? -4.074 0.815 -59.835 1.00 90.25 180 THR A N 1
ATOM 1432 C CA . THR A 1 180 ? -3.969 0.834 -61.298 1.00 90.25 180 THR A CA 1
ATOM 1433 C C . THR A 1 180 ? -4.540 -0.434 -61.899 1.00 90.25 180 THR A C 1
ATOM 1435 O O . THR A 1 180 ? -4.683 -1.443 -61.221 1.00 90.25 180 THR A O 1
ATOM 1438 N N . GLY A 1 181 ? -4.897 -0.405 -63.174 1.00 86.00 181 GLY A N 1
ATOM 1439 C CA . GLY A 1 181 ? -5.315 -1.622 -63.858 1.00 86.00 181 GLY A CA 1
ATOM 1440 C C . GLY A 1 181 ? -5.803 -1.363 -65.269 1.00 86.00 181 GLY A C 1
ATOM 1441 O O . GLY A 1 181 ? -6.263 -0.264 -65.588 1.00 86.00 181 GLY A O 1
ATOM 1442 N N . SER A 1 182 ? -5.707 -2.389 -66.110 1.00 83.44 182 SER A N 1
ATOM 1443 C CA . SER A 1 182 ? -6.311 -2.390 -67.444 1.00 83.44 182 SER A CA 1
ATOM 1444 C C . SER A 1 182 ? -7.697 -3.016 -67.330 1.00 83.44 182 SER A C 1
ATOM 1446 O O . SER A 1 182 ? -7.836 -4.234 -67.231 1.00 83.44 182 SER A O 1
ATOM 1448 N N . MET A 1 183 ? -8.722 -2.170 -67.250 1.00 86.56 183 MET A N 1
ATOM 1449 C CA . MET A 1 183 ? -10.066 -2.540 -66.804 1.00 86.56 183 MET A CA 1
ATOM 1450 C C . MET A 1 183 ? -11.140 -1.940 -67.716 1.00 86.56 183 MET A C 1
ATOM 1452 O O . MET A 1 183 ? -10.950 -0.875 -68.308 1.00 86.56 183 MET A O 1
ATOM 1456 N N . ASP A 1 184 ? -12.283 -2.622 -67.815 1.00 84.69 184 ASP A N 1
ATOM 1457 C CA . ASP A 1 184 ? -13.502 -2.016 -68.358 1.00 84.69 184 ASP A CA 1
ATOM 1458 C C . ASP A 1 184 ? -14.180 -1.121 -67.299 1.00 84.69 184 ASP A C 1
ATOM 1460 O O . ASP A 1 184 ? -13.844 -1.172 -66.110 1.00 84.69 184 ASP A O 1
ATOM 1464 N N . ASP A 1 185 ? -15.141 -0.299 -67.724 1.00 82.94 185 ASP A N 1
ATOM 1465 C CA . ASP A 1 185 ? -15.827 0.672 -66.856 1.00 82.94 185 ASP A CA 1
ATOM 1466 C C . ASP A 1 185 ? -16.532 -0.004 -65.660 1.00 82.94 185 ASP A C 1
ATOM 1468 O O . ASP A 1 185 ? -16.596 0.557 -64.568 1.00 82.94 185 ASP A O 1
ATOM 1472 N N . ARG A 1 186 ? -17.003 -1.252 -65.815 1.00 84.75 186 ARG A N 1
ATOM 1473 C CA . ARG A 1 186 ? -17.661 -2.015 -64.734 1.00 84.75 186 ARG A CA 1
ATOM 1474 C C . ARG A 1 186 ? -16.657 -2.425 -63.660 1.00 84.75 186 ARG A C 1
ATOM 1476 O O . ARG A 1 186 ? -16.943 -2.301 -62.471 1.00 84.75 186 ARG A O 1
ATOM 1483 N N . CYS A 1 187 ? -15.486 -2.903 -64.074 1.00 85.75 187 CYS A N 1
ATOM 1484 C CA . CYS A 1 187 ? -14.390 -3.253 -63.178 1.00 85.75 187 CYS A CA 1
ATOM 1485 C C . CYS A 1 187 ? -13.877 -2.021 -62.411 1.00 85.75 187 CYS A C 1
ATOM 1487 O O . CYS A 1 187 ? -13.698 -2.092 -61.196 1.00 85.75 187 CYS A O 1
ATOM 1489 N N . ALA A 1 188 ? -13.698 -0.883 -63.092 1.00 84.88 188 ALA A N 1
ATOM 1490 C CA . ALA A 1 188 ? -13.281 0.368 -62.454 1.00 84.88 188 ALA A CA 1
ATOM 1491 C C . ALA A 1 188 ? -14.331 0.885 -61.453 1.00 84.88 188 ALA A C 1
ATOM 1493 O O . ALA A 1 188 ? -13.984 1.276 -60.336 1.00 84.88 188 ALA A O 1
ATOM 1494 N N . ALA A 1 189 ? -15.619 0.804 -61.803 1.00 85.81 189 ALA A N 1
ATOM 1495 C CA . ALA A 1 189 ? -16.719 1.151 -60.906 1.00 85.81 189 ALA A CA 1
ATOM 1496 C C . ALA A 1 189 ? -16.732 0.308 -59.625 1.00 85.81 189 ALA A C 1
ATOM 1498 O O . ALA A 1 189 ? -16.989 0.846 -58.550 1.00 85.81 189 ALA A O 1
ATOM 1499 N N . LEU A 1 190 ? -16.414 -0.989 -59.714 1.00 87.06 190 LEU A N 1
ATOM 1500 C CA . LEU A 1 190 ? -16.329 -1.861 -58.540 1.00 87.06 190 LEU A CA 1
ATOM 1501 C C . LEU A 1 190 ? -15.202 -1.430 -57.588 1.00 87.06 190 LEU A C 1
ATOM 1503 O O . LEU A 1 190 ? -15.391 -1.454 -56.375 1.00 87.06 190 LEU A O 1
ATOM 1507 N N . VAL A 1 191 ? -14.052 -0.996 -58.115 1.00 87.12 191 VAL A N 1
ATOM 1508 C CA . VAL A 1 191 ? -12.932 -0.493 -57.298 1.00 87.12 191 VAL A CA 1
ATOM 1509 C C . VAL A 1 191 ? -13.298 0.817 -56.596 1.00 87.12 191 VAL A C 1
ATOM 1511 O O . VAL A 1 191 ? -13.024 0.964 -55.405 1.00 87.12 191 VAL A O 1
ATOM 1514 N N . VAL A 1 192 ? -13.950 1.751 -57.299 1.00 87.62 192 VAL A N 1
ATOM 1515 C CA . VAL A 1 192 ? -14.425 3.010 -56.697 1.00 87.62 192 VAL A CA 1
ATOM 1516 C C . VAL A 1 192 ? -15.455 2.729 -55.605 1.00 87.62 192 VAL A C 1
ATOM 1518 O O . VAL A 1 192 ? -15.283 3.200 -54.483 1.00 87.62 192 VAL A O 1
ATOM 1521 N N . ALA A 1 193 ? -16.453 1.887 -55.884 1.00 84.75 193 ALA A N 1
ATOM 1522 C CA . ALA A 1 193 ? -17.445 1.472 -54.895 1.00 84.75 193 ALA A CA 1
ATOM 1523 C C . ALA A 1 193 ? -16.796 0.784 -53.682 1.00 84.75 193 ALA A C 1
ATOM 1525 O O . ALA A 1 193 ? -17.245 0.958 -52.549 1.00 84.75 193 ALA A O 1
ATOM 1526 N N . ALA A 1 194 ? -15.713 0.027 -53.896 1.00 84.44 194 ALA A N 1
ATOM 1527 C CA . ALA A 1 194 ? -14.975 -0.614 -52.818 1.00 84.44 194 ALA A CA 1
ATOM 1528 C C . ALA A 1 194 ? -14.233 0.369 -51.913 1.00 84.44 194 ALA A C 1
ATOM 1530 O O . ALA A 1 194 ? -14.191 0.163 -50.700 1.00 84.44 194 ALA A O 1
ATOM 1531 N N . LEU A 1 195 ? -13.699 1.455 -52.469 1.00 85.06 195 LEU A N 1
ATOM 1532 C CA . LEU A 1 195 ? -13.153 2.543 -51.666 1.00 85.06 195 LEU A CA 1
ATOM 1533 C C . LEU A 1 195 ? -14.273 3.303 -50.947 1.00 85.06 195 LEU A C 1
ATOM 1535 O O . LEU A 1 195 ? -14.186 3.484 -49.736 1.00 85.06 195 LEU A O 1
ATOM 1539 N N . GLU A 1 196 ? -15.355 3.676 -51.635 1.00 83.12 196 GLU A N 1
ATOM 1540 C CA . GLU A 1 196 ? -16.501 4.376 -51.030 1.00 83.12 196 GLU A CA 1
ATOM 1541 C C . GLU A 1 196 ? -17.143 3.583 -49.880 1.00 83.12 196 GLU A C 1
ATOM 1543 O O . GLU A 1 196 ? -17.586 4.179 -48.895 1.00 83.12 196 GLU A O 1
ATOM 1548 N N . ALA A 1 197 ? -17.109 2.246 -49.936 1.00 76.94 197 ALA A N 1
ATOM 1549 C CA . ALA A 1 197 ? -17.548 1.369 -48.850 1.00 76.94 197 ALA A CA 1
ATOM 1550 C C . ALA A 1 197 ? -16.824 1.641 -47.518 1.00 76.94 197 ALA A C 1
ATOM 1552 O O . ALA A 1 197 ? -17.407 1.462 -46.448 1.00 76.94 197 ALA A O 1
ATOM 1553 N N . ILE A 1 198 ? -15.580 2.130 -47.543 1.00 77.25 198 ILE A N 1
ATOM 1554 C CA . ILE A 1 198 ? -14.848 2.537 -46.331 1.00 77.25 198 ILE A CA 1
ATOM 1555 C C . ILE A 1 198 ? -15.592 3.683 -45.620 1.00 77.25 198 ILE A C 1
ATOM 1557 O O . ILE A 1 198 ? -15.665 3.712 -44.390 1.00 77.25 198 ILE A O 1
ATOM 1561 N N . GLN A 1 199 ? -16.199 4.596 -46.382 1.00 71.94 199 GLN A N 1
ATOM 1562 C CA . GLN A 1 199 ? -16.942 5.739 -45.859 1.00 71.94 199 GLN A CA 1
ATOM 1563 C C . GLN A 1 199 ? -18.400 5.387 -45.525 1.00 71.94 199 GLN A C 1
ATOM 1565 O O . GLN A 1 199 ? -18.868 5.707 -44.432 1.00 71.94 199 GLN A O 1
ATOM 1570 N N . THR A 1 200 ? -19.109 4.686 -46.415 1.00 62.34 200 THR A N 1
ATOM 1571 C CA . THR A 1 200 ? -20.547 4.381 -46.252 1.00 62.34 200 THR A CA 1
ATOM 1572 C C . THR A 1 200 ? -20.831 3.334 -45.177 1.00 62.34 200 THR A C 1
ATOM 1574 O O . THR A 1 200 ? -21.909 3.331 -44.588 1.00 62.34 200 THR A O 1
ATOM 1577 N N . THR A 1 201 ? -19.855 2.489 -44.833 1.00 58.97 201 THR A N 1
ATOM 1578 C CA . THR A 1 201 ? -19.980 1.547 -43.709 1.00 58.97 201 THR A CA 1
ATOM 1579 C C . THR A 1 201 ? -19.795 2.197 -42.337 1.00 58.97 201 THR A C 1
ATOM 1581 O O . THR A 1 201 ? -19.909 1.508 -41.326 1.00 58.97 201 THR A O 1
ATOM 1584 N N . GLY A 1 202 ? -19.497 3.500 -42.265 1.00 56.06 202 GLY A N 1
ATOM 1585 C CA . GLY A 1 202 ? -19.152 4.168 -41.011 1.00 56.06 202 GLY A CA 1
ATOM 1586 C C . GLY A 1 202 ? -17.791 3.725 -40.465 1.00 56.06 202 GLY A C 1
ATOM 1587 O O . GLY A 1 202 ? -17.630 3.606 -39.254 1.00 56.06 202 GLY A O 1
ATOM 1588 N N . SER A 1 203 ? -16.815 3.460 -41.349 1.00 57.75 203 SER A N 1
ATOM 1589 C CA . SER A 1 203 ? -15.451 3.018 -40.996 1.00 57.75 203 SER A CA 1
ATOM 1590 C C . SER A 1 203 ? -15.371 1.639 -40.318 1.00 57.75 203 SER A C 1
ATOM 1592 O O . SER A 1 203 ? -14.559 1.418 -39.419 1.00 57.75 203 SER A O 1
ATOM 1594 N N . ARG A 1 204 ? -16.213 0.690 -40.754 1.00 61.72 204 ARG A N 1
ATOM 1595 C CA . ARG A 1 204 ? -16.255 -0.702 -40.243 1.00 61.72 204 ARG A CA 1
ATOM 1596 C C . ARG A 1 204 ? -15.287 -1.655 -40.956 1.00 61.72 204 ARG A C 1
ATOM 1598 O O . ARG A 1 204 ? -15.301 -2.859 -40.709 1.00 61.72 204 ARG A O 1
ATOM 1605 N N . ILE A 1 205 ? -14.455 -1.132 -41.854 1.00 74.12 205 ILE A N 1
ATOM 1606 C CA . ILE A 1 205 ? -13.379 -1.883 -42.501 1.00 74.12 205 ILE A CA 1
ATOM 1607 C C . ILE A 1 205 ? -12.110 -1.660 -41.676 1.00 74.12 205 ILE A C 1
ATOM 1609 O O . ILE A 1 205 ? -11.614 -0.540 -41.577 1.00 74.12 205 ILE A O 1
ATOM 1613 N N . PHE A 1 206 ? -11.607 -2.732 -41.064 1.00 78.69 206 PHE A N 1
ATOM 1614 C CA . PHE A 1 206 ? -10.410 -2.714 -40.225 1.00 78.69 206 PHE A CA 1
ATOM 1615 C C . PHE A 1 206 ? -9.207 -3.271 -40.987 1.00 78.69 206 PHE A C 1
ATOM 1617 O O . PHE A 1 206 ? -9.313 -4.293 -41.676 1.00 78.69 206 PHE A O 1
ATOM 1624 N N . LEU A 1 207 ? -8.054 -2.629 -40.831 1.00 81.88 207 LEU A N 1
ATOM 1625 C CA . LEU A 1 207 ? -6.776 -3.071 -41.382 1.00 81.88 207 LEU A CA 1
ATOM 1626 C C . LEU A 1 207 ? -5.823 -3.518 -40.268 1.00 81.88 207 LEU A C 1
ATOM 1628 O O . LEU A 1 207 ? -5.817 -2.950 -39.184 1.00 81.88 207 LEU A O 1
ATOM 1632 N N . GLY A 1 208 ? -4.978 -4.509 -40.551 1.00 77.38 208 GLY A N 1
ATOM 1633 C CA . GLY A 1 208 ? -3.962 -4.970 -39.601 1.00 77.38 208 GLY A CA 1
ATOM 1634 C C . GLY A 1 208 ? -4.479 -5.879 -38.481 1.00 77.38 208 GLY A C 1
ATOM 1635 O O . GLY A 1 208 ? -5.497 -6.563 -38.635 1.00 77.38 208 GLY A O 1
ATOM 1636 N N . ALA A 1 209 ? -3.704 -5.935 -37.396 1.00 70.81 209 ALA A N 1
ATOM 1637 C CA . ALA A 1 209 ? -3.950 -6.757 -36.215 1.00 70.81 209 ALA A CA 1
ATOM 1638 C C . ALA A 1 209 ? -4.808 -6.026 -35.169 1.00 70.81 209 ALA A C 1
ATOM 1640 O O . ALA A 1 209 ? -5.006 -4.815 -35.239 1.00 70.81 209 ALA A O 1
ATOM 1641 N N . GLU A 1 210 ? -5.295 -6.773 -34.173 1.00 67.56 210 GLU A N 1
ATOM 1642 C CA . GLU A 1 210 ? -6.059 -6.234 -33.034 1.00 67.56 210 GLU A CA 1
ATOM 1643 C C . GLU A 1 210 ? -7.370 -5.510 -33.421 1.00 67.56 210 GLU A C 1
ATOM 1645 O O . GLU A 1 210 ? -7.916 -4.743 -32.629 1.00 67.56 210 GLU A O 1
ATOM 1650 N N . ASP A 1 211 ? -7.943 -5.809 -34.596 1.00 63.50 211 ASP A N 1
ATOM 1651 C CA . ASP A 1 211 ? -9.260 -5.308 -35.041 1.00 63.50 211 ASP A CA 1
ATOM 1652 C C . ASP A 1 211 ? -10.370 -5.560 -34.009 1.00 63.50 211 ASP A C 1
ATOM 1654 O O . ASP A 1 211 ? -11.278 -4.759 -33.795 1.00 63.50 211 ASP A O 1
ATOM 1658 N N . ALA A 1 212 ? -10.221 -6.659 -33.281 1.00 57.38 212 ALA A N 1
ATOM 1659 C CA . ALA A 1 212 ? -11.021 -7.063 -32.151 1.00 57.38 212 ALA A CA 1
ATOM 1660 C C . ALA A 1 212 ? -11.057 -6.031 -31.003 1.00 57.38 212 ALA A C 1
ATOM 1662 O O . ALA A 1 212 ? -12.035 -6.002 -30.262 1.00 57.38 212 ALA A O 1
ATOM 1663 N N . ASN A 1 213 ? -9.990 -5.254 -30.797 1.00 62.31 213 ASN A N 1
ATOM 1664 C CA . ASN A 1 213 ? -9.906 -4.162 -29.817 1.00 62.31 213 ASN A CA 1
ATOM 1665 C C . ASN A 1 213 ? -10.282 -2.808 -30.433 1.00 62.31 213 ASN A C 1
ATOM 1667 O O . ASN A 1 213 ? -10.055 -1.767 -29.826 1.00 62.31 213 ASN A O 1
ATOM 1671 N N . GLY A 1 214 ? -10.846 -2.812 -31.641 1.00 64.12 214 GLY A N 1
ATOM 1672 C CA . GLY A 1 214 ? -11.181 -1.596 -32.362 1.00 64.12 214 GLY A CA 1
ATOM 1673 C C . GLY A 1 214 ? -9.982 -0.918 -33.026 1.00 64.12 214 GLY A C 1
ATOM 1674 O O . GLY A 1 214 ? -10.170 0.185 -33.533 1.00 64.12 214 GLY A O 1
ATOM 1675 N N . ASN A 1 215 ? -8.802 -1.555 -33.060 1.00 74.31 215 ASN A N 1
ATOM 1676 C CA . ASN A 1 215 ? -7.622 -1.053 -33.767 1.00 74.31 215 ASN A CA 1
ATOM 1677 C C . ASN A 1 215 ? -7.753 -1.259 -35.283 1.00 74.31 215 ASN A C 1
ATOM 1679 O O . ASN A 1 215 ? -8.481 -2.124 -35.757 1.00 74.31 215 ASN A O 1
ATOM 1683 N N . GLY A 1 216 ? -7.048 -0.449 -36.065 1.00 76.88 216 GLY A N 1
ATOM 1684 C CA . GLY A 1 216 ? -7.033 -0.541 -37.517 1.00 76.88 216 GLY A CA 1
ATOM 1685 C C . GLY A 1 216 ? -8.223 0.078 -38.248 1.00 76.88 216 GLY A C 1
ATOM 1686 O O . GLY A 1 216 ? -8.357 -0.148 -39.450 1.00 76.88 216 GLY A O 1
ATOM 1687 N N . ARG A 1 217 ? -9.089 0.849 -37.577 1.00 78.38 217 ARG A N 1
ATOM 1688 C CA . ARG A 1 217 ? -10.174 1.587 -38.240 1.00 78.38 217 ARG A CA 1
ATOM 1689 C C . ARG A 1 217 ? -9.599 2.593 -39.219 1.00 78.38 217 ARG A C 1
ATOM 1691 O O . ARG A 1 217 ? -8.743 3.405 -38.858 1.00 78.38 217 ARG A O 1
ATOM 1698 N N . ILE A 1 218 ? -10.128 2.572 -40.432 1.00 83.19 218 ILE A N 1
ATOM 1699 C CA . ILE A 1 218 ? -9.767 3.506 -41.491 1.00 83.19 218 ILE A CA 1
ATOM 1700 C C . ILE A 1 218 ? -11.001 4.244 -41.996 1.00 83.19 218 ILE A C 1
ATOM 1702 O O . ILE A 1 218 ? -12.070 3.661 -42.154 1.00 83.19 218 ILE A O 1
ATOM 1706 N N . GLY A 1 219 ? -10.831 5.534 -42.258 1.00 84.00 219 GLY A N 1
ATOM 1707 C CA . GLY A 1 219 ? -11.793 6.370 -42.962 1.00 84.00 219 GLY A CA 1
ATOM 1708 C C . GLY A 1 219 ? -11.196 6.902 -44.260 1.00 84.00 219 GLY A C 1
ATOM 1709 O O . GLY A 1 219 ? -9.976 6.948 -44.420 1.00 84.00 219 GLY A O 1
ATOM 1710 N N . LEU A 1 220 ? -12.048 7.346 -45.178 1.00 85.56 220 LEU A N 1
ATOM 1711 C CA . LEU A 1 220 ? -11.620 8.149 -46.322 1.00 85.56 220 LEU A CA 1
ATOM 1712 C C . LEU A 1 220 ? -11.564 9.629 -45.933 1.00 85.56 220 LEU A C 1
ATOM 1714 O O . LEU A 1 220 ? -12.429 10.124 -45.212 1.00 85.56 220 LEU A O 1
ATOM 1718 N N . THR A 1 221 ? -10.545 10.344 -46.409 1.00 83.12 221 THR A N 1
ATOM 1719 C CA . THR A 1 221 ? -10.434 11.801 -46.254 1.00 83.12 221 THR A CA 1
ATOM 1720 C C . THR A 1 221 ? -10.185 12.467 -47.607 1.00 83.12 221 THR A C 1
ATOM 1722 O O . THR A 1 221 ? -9.297 12.071 -48.354 1.00 83.12 221 THR A O 1
ATOM 1725 N N . GLY A 1 222 ? -10.960 13.496 -47.951 1.00 81.06 222 GLY A N 1
ATOM 1726 C CA . GLY A 1 222 ? -10.928 14.094 -49.293 1.00 81.06 222 GLY A CA 1
ATOM 1727 C C . GLY A 1 222 ? -11.679 13.272 -50.350 1.00 81.06 222 GLY A C 1
ATOM 1728 O O . GLY A 1 222 ? -12.428 12.357 -50.017 1.00 81.06 222 GLY A O 1
ATOM 1729 N N . LYS A 1 223 ? -11.516 13.638 -51.628 1.00 82.88 223 LYS A N 1
ATOM 1730 C CA . LYS A 1 223 ? -12.219 13.011 -52.761 1.00 82.88 223 LYS A CA 1
ATOM 1731 C C . LYS A 1 223 ? -11.400 11.870 -53.372 1.00 82.88 223 LYS A C 1
ATOM 1733 O O . LYS A 1 223 ? -10.174 11.957 -53.430 1.00 82.88 223 LYS A O 1
ATOM 1738 N N . ILE A 1 224 ? -12.085 10.840 -53.872 1.00 85.56 224 ILE A N 1
ATOM 1739 C CA . ILE A 1 224 ? -11.474 9.808 -54.718 1.00 85.56 224 ILE A CA 1
ATOM 1740 C C . ILE A 1 224 ? -11.172 10.443 -56.076 1.00 85.56 224 ILE A C 1
ATOM 1742 O O . ILE A 1 224 ? -12.050 11.043 -56.694 1.00 85.56 224 ILE A O 1
ATOM 1746 N N . THR A 1 225 ? -9.928 10.329 -56.528 1.00 87.12 225 THR A N 1
ATOM 1747 C CA . THR A 1 225 ? -9.501 10.834 -57.834 1.00 87.12 225 THR A CA 1
ATOM 1748 C C . THR A 1 225 ? -9.432 9.671 -58.807 1.00 87.12 225 THR A C 1
ATOM 1750 O O . THR A 1 225 ? -8.758 8.680 -58.538 1.00 87.12 225 THR A O 1
ATOM 1753 N N . VAL A 1 226 ? -10.123 9.790 -59.937 1.00 86.69 226 VAL A N 1
ATOM 1754 C CA . VAL A 1 226 ? -10.144 8.774 -60.992 1.00 86.69 226 VAL A CA 1
ATOM 1755 C C . VAL A 1 226 ? -9.580 9.394 -62.258 1.00 86.69 226 VAL A C 1
ATOM 1757 O O . VAL A 1 226 ? -10.035 10.451 -62.687 1.00 86.69 226 VAL A O 1
ATOM 1760 N N . LYS A 1 227 ? -8.577 8.753 -62.849 1.00 85.62 227 LYS A N 1
ATOM 1761 C CA . LYS A 1 227 ? -7.996 9.132 -64.135 1.00 85.62 227 LYS A CA 1
ATOM 1762 C C . LYS A 1 227 ? -8.078 7.952 -65.085 1.00 85.62 227 LYS A C 1
ATOM 1764 O O . LYS A 1 227 ? -7.768 6.821 -64.706 1.00 85.62 227 LYS A O 1
ATOM 1769 N N . GLN A 1 228 ? -8.459 8.232 -66.322 1.00 83.56 228 GLN A N 1
ATOM 1770 C CA . GLN A 1 228 ? -8.636 7.230 -67.361 1.00 83.56 228 GLN A CA 1
ATOM 1771 C C . GLN A 1 228 ? -7.750 7.573 -68.558 1.00 83.56 228 GLN A C 1
ATOM 1773 O O . GLN A 1 228 ? -7.774 8.691 -69.061 1.00 83.56 228 GLN A O 1
ATOM 1778 N N . MET A 1 229 ? -6.986 6.598 -69.039 1.00 78.44 229 MET A N 1
ATOM 1779 C CA . MET A 1 229 ? -6.322 6.664 -70.338 1.00 78.44 229 MET A CA 1
ATOM 1780 C C . MET A 1 229 ? -7.061 5.741 -71.301 1.00 78.44 229 MET A C 1
ATOM 1782 O O . MET A 1 229 ? -7.100 4.521 -71.107 1.00 78.44 229 MET A O 1
ATOM 1786 N N . ASP A 1 230 ? -7.672 6.339 -72.317 1.00 70.88 230 ASP A N 1
ATOM 1787 C CA . ASP A 1 230 ? -8.268 5.617 -73.437 1.00 70.88 230 ASP A CA 1
ATOM 1788 C C . ASP A 1 230 ? -7.227 5.317 -74.533 1.00 70.88 230 ASP A C 1
ATOM 1790 O O . ASP A 1 230 ? -6.040 5.635 -74.418 1.00 70.88 230 ASP A O 1
ATOM 1794 N N . GLN A 1 231 ? -7.684 4.687 -75.613 1.00 68.31 231 GLN A N 1
ATOM 1795 C CA . GLN A 1 231 ? -6.847 4.322 -76.751 1.00 68.31 231 GLN A CA 1
ATOM 1796 C C . GLN A 1 231 ? -6.120 5.526 -77.374 1.00 68.31 231 GLN A C 1
ATOM 1798 O O . GLN A 1 231 ? -4.949 5.395 -77.729 1.00 68.31 231 GLN A O 1
ATOM 1803 N N . ALA A 1 232 ? -6.764 6.693 -77.475 1.00 68.12 232 ALA A N 1
ATOM 1804 C CA . ALA A 1 232 ? -6.148 7.883 -78.059 1.00 68.12 232 ALA A CA 1
ATOM 1805 C C . ALA A 1 232 ? -4.983 8.382 -77.191 1.00 68.12 232 ALA A C 1
ATOM 1807 O O . ALA A 1 232 ? -3.901 8.662 -77.707 1.00 68.12 232 ALA A O 1
ATOM 1808 N N . HIS A 1 233 ? -5.164 8.394 -75.867 1.00 70.25 233 HIS A N 1
ATOM 1809 C CA . HIS A 1 233 ? -4.114 8.770 -74.917 1.00 70.25 233 HIS A CA 1
ATOM 1810 C C . HIS A 1 233 ? -2.932 7.788 -74.924 1.00 70.25 233 HIS A C 1
ATOM 1812 O O . HIS A 1 233 ? -1.780 8.208 -74.812 1.00 70.25 233 HIS A O 1
ATOM 1818 N N . ILE A 1 234 ? -3.197 6.484 -75.065 1.00 68.31 234 ILE A N 1
ATOM 1819 C CA . ILE A 1 234 ? -2.151 5.449 -75.113 1.00 68.31 234 ILE A CA 1
ATOM 1820 C C . ILE A 1 234 ? -1.356 5.534 -76.422 1.00 68.31 234 ILE A C 1
ATOM 1822 O O . ILE A 1 234 ? -0.131 5.451 -76.388 1.00 68.31 234 ILE A O 1
ATOM 1826 N N . ILE A 1 235 ? -2.021 5.745 -77.562 1.00 68.19 235 ILE A N 1
ATOM 1827 C CA . ILE A 1 235 ? -1.355 5.925 -78.862 1.00 68.19 235 ILE A CA 1
ATOM 1828 C C . ILE A 1 235 ? -0.503 7.200 -78.854 1.00 68.19 235 ILE A C 1
ATOM 1830 O O . ILE A 1 235 ? 0.665 7.151 -79.232 1.00 68.19 235 ILE A O 1
ATOM 1834 N N . GLN A 1 236 ? -1.038 8.312 -78.339 1.00 67.44 236 GLN A N 1
ATOM 1835 C CA . GLN A 1 236 ? -0.293 9.566 -78.195 1.00 67.44 236 GLN A CA 1
ATOM 1836 C C . GLN A 1 236 ? 0.929 9.415 -77.272 1.00 67.44 236 GLN A C 1
ATOM 1838 O O . GLN A 1 236 ? 1.961 10.049 -77.492 1.00 67.44 236 GLN A O 1
ATOM 1843 N N . TRP A 1 237 ? 0.831 8.571 -76.240 1.00 64.19 237 TRP A N 1
ATOM 1844 C CA . TRP A 1 237 ? 1.956 8.227 -75.372 1.00 64.19 237 TRP A CA 1
ATOM 1845 C C . TRP A 1 237 ? 3.012 7.375 -76.095 1.00 64.19 237 TRP A C 1
ATOM 1847 O O . TRP A 1 237 ? 4.194 7.697 -76.013 1.00 64.19 237 TRP A O 1
ATOM 1857 N N . LEU A 1 238 ? 2.599 6.346 -76.846 1.00 64.56 238 LEU A N 1
ATOM 1858 C CA . LEU A 1 238 ? 3.495 5.477 -77.627 1.00 64.56 238 LEU A CA 1
ATOM 1859 C C . LEU A 1 238 ? 4.221 6.214 -78.768 1.00 64.56 238 LEU A C 1
ATOM 1861 O O . LEU A 1 238 ? 5.273 5.758 -79.206 1.00 64.56 238 LEU A O 1
ATOM 1865 N N . GLN A 1 239 ? 3.668 7.332 -79.247 1.00 65.19 239 GLN A N 1
ATOM 1866 C CA . GLN A 1 239 ? 4.232 8.159 -80.320 1.00 65.19 239 GLN A CA 1
ATOM 1867 C C . GLN A 1 239 ? 5.254 9.213 -79.840 1.00 65.19 239 GLN A C 1
ATOM 1869 O O . GLN A 1 239 ? 5.851 9.888 -80.677 1.00 65.19 239 GLN A O 1
ATOM 1874 N N . LYS A 1 240 ? 5.479 9.383 -78.525 1.00 61.00 240 LYS A N 1
ATOM 1875 C CA . LYS A 1 240 ? 6.506 10.304 -77.992 1.00 61.00 240 LYS A CA 1
ATOM 1876 C C . LYS A 1 240 ? 7.896 9.655 -77.954 1.00 61.00 240 LYS A C 1
ATOM 1878 O O . LYS A 1 240 ? 8.031 8.502 -77.553 1.00 61.00 240 LYS A O 1
ATOM 1883 N N . ASP A 1 241 ? 8.928 10.422 -78.320 1.00 48.94 241 ASP A N 1
ATOM 1884 C CA . ASP A 1 241 ? 10.325 9.967 -78.375 1.00 48.94 241 ASP A CA 1
ATOM 1885 C C . ASP A 1 241 ? 10.856 9.450 -77.023 1.00 48.94 241 ASP A C 1
ATOM 1887 O O . ASP A 1 241 ? 10.563 9.984 -75.946 1.00 48.94 241 ASP A O 1
ATOM 1891 N N . SER A 1 242 ? 11.679 8.399 -77.086 1.00 53.84 242 SER A N 1
ATOM 1892 C CA . SER A 1 242 ? 12.065 7.535 -75.958 1.00 53.84 242 SER A CA 1
ATOM 1893 C C . SER A 1 242 ? 12.861 8.206 -74.829 1.00 53.84 242 SER A C 1
ATOM 1895 O O . SER A 1 242 ? 13.076 7.583 -73.792 1.00 53.84 242 SER A O 1
ATOM 1897 N N . THR A 1 243 ? 13.284 9.463 -74.978 1.00 46.88 243 THR A N 1
ATOM 1898 C CA . THR A 1 243 ? 14.034 10.217 -73.955 1.00 46.88 243 THR A CA 1
ATOM 1899 C C . THR A 1 243 ? 13.148 10.888 -72.901 1.00 46.88 243 THR A C 1
ATOM 1901 O O . THR A 1 243 ? 13.653 11.288 -71.856 1.00 46.88 243 THR A O 1
ATOM 1904 N N . THR A 1 244 ? 11.827 10.965 -73.107 1.00 46.47 244 THR A N 1
ATOM 1905 C CA . THR A 1 244 ? 10.862 11.499 -72.115 1.00 46.47 244 THR A CA 1
ATOM 1906 C C . THR A 1 244 ? 9.718 10.531 -71.815 1.00 46.47 244 THR A C 1
ATOM 1908 O O . THR A 1 244 ? 8.604 10.932 -71.476 1.00 46.47 244 THR A O 1
ATOM 1911 N N . CYS A 1 245 ? 9.980 9.226 -71.886 1.00 44.00 245 CYS A N 1
ATOM 1912 C CA . CYS A 1 245 ? 8.986 8.211 -71.549 1.00 44.00 245 CYS A CA 1
ATOM 1913 C C . CYS A 1 245 ? 8.915 7.976 -70.026 1.00 44.00 245 CYS A C 1
ATOM 1915 O O . CYS A 1 245 ? 9.186 6.889 -69.525 1.00 44.00 245 CYS A O 1
ATOM 1917 N N . VAL A 1 246 ? 8.544 9.013 -69.264 1.00 43.78 246 VAL A N 1
ATOM 1918 C CA . VAL A 1 246 ? 8.050 8.835 -67.891 1.00 43.78 246 VAL A CA 1
ATOM 1919 C C . VAL A 1 246 ? 6.539 8.673 -67.992 1.00 43.78 246 VAL A C 1
ATOM 1921 O O . VAL A 1 246 ? 5.799 9.646 -68.137 1.00 43.78 246 VAL A O 1
ATOM 1924 N N . ALA A 1 247 ? 6.074 7.424 -67.975 1.00 48.94 247 ALA A N 1
ATOM 1925 C CA . ALA A 1 247 ? 4.657 7.102 -67.888 1.00 48.94 247 ALA A CA 1
ATOM 1926 C C . ALA A 1 247 ? 4.068 7.749 -66.627 1.00 48.94 247 ALA A C 1
ATOM 1928 O O . ALA A 1 247 ? 4.310 7.296 -65.509 1.00 48.94 247 ALA A O 1
ATOM 1929 N N . SER A 1 248 ? 3.303 8.822 -66.795 1.00 54.25 248 SER A N 1
ATOM 1930 C CA . SER A 1 248 ? 2.603 9.441 -65.683 1.00 54.25 248 SER A CA 1
ATOM 1931 C C . SER A 1 248 ? 1.215 9.873 -66.121 1.00 54.25 248 SER A C 1
ATOM 1933 O O . SER A 1 248 ? 1.039 10.632 -67.073 1.00 54.25 248 SER A O 1
ATOM 1935 N N . PHE A 1 249 ? 0.219 9.447 -65.350 1.00 60.78 249 PHE A N 1
ATOM 1936 C CA . PHE A 1 249 ? -1.123 10.022 -65.337 1.00 60.78 249 PHE A CA 1
ATOM 1937 C C . PHE A 1 249 ? -1.122 11.524 -64.946 1.00 60.78 249 PHE A C 1
ATOM 1939 O O . PHE A 1 249 ? -2.183 12.113 -64.748 1.00 60.78 249 PHE A O 1
ATOM 1946 N N . SER A 1 250 ? 0.038 12.179 -64.793 1.00 57.22 250 SER A N 1
ATOM 1947 C CA . SER A 1 250 ? 0.170 13.605 -64.462 1.00 57.22 250 SER A CA 1
ATOM 1948 C C . SER A 1 250 ? -0.492 14.534 -65.477 1.00 57.22 250 SER A C 1
ATOM 1950 O O . SER A 1 250 ? -1.014 15.564 -65.069 1.00 57.22 250 SER A O 1
ATOM 1952 N N . ASN A 1 251 ? -0.526 14.159 -66.760 1.00 57.72 251 ASN A N 1
ATOM 1953 C CA . ASN A 1 251 ? -1.080 14.996 -67.836 1.00 57.72 251 ASN A CA 1
ATOM 1954 C C . ASN A 1 251 ? -2.521 14.619 -68.230 1.00 57.72 251 ASN A C 1
ATOM 1956 O O . ASN A 1 251 ? -3.083 15.210 -69.148 1.00 57.72 251 ASN A O 1
ATOM 1960 N N . VAL A 1 252 ? -3.118 13.638 -67.547 1.00 67.62 252 VAL A N 1
ATOM 1961 C CA . VAL A 1 252 ? -4.499 13.188 -67.770 1.00 67.62 252 VAL A CA 1
ATOM 1962 C C . VAL A 1 252 ? -5.408 13.906 -66.778 1.00 67.62 252 VAL A C 1
ATOM 1964 O O . VAL A 1 252 ? -5.161 13.868 -65.566 1.00 67.62 252 VAL A O 1
ATOM 1967 N N . LYS A 1 253 ? -6.457 14.570 -67.280 1.00 69.50 253 LYS A N 1
ATOM 1968 C CA . LYS A 1 253 ? -7.460 15.217 -66.424 1.00 69.50 253 LYS A CA 1
ATOM 1969 C C . LYS A 1 253 ? -8.218 14.157 -65.624 1.00 69.50 253 LYS A C 1
ATOM 1971 O O . LYS A 1 253 ? -8.515 13.081 -66.133 1.00 69.50 253 LYS A O 1
ATOM 1976 N N . ALA A 1 254 ? -8.506 14.463 -64.362 1.00 74.75 254 ALA A N 1
ATOM 1977 C CA . ALA A 1 254 ? -9.368 13.615 -63.553 1.00 74.75 254 ALA A CA 1
ATOM 1978 C C . ALA A 1 254 ? -10.796 13.627 -64.116 1.00 74.75 254 ALA A C 1
ATOM 1980 O O . ALA A 1 254 ? -11.280 14.672 -64.557 1.00 74.75 254 ALA A O 1
ATOM 1981 N N . GLU A 1 255 ? -11.448 12.471 -64.078 1.00 75.00 255 GLU A N 1
ATOM 1982 C CA . GLU A 1 255 ? -12.855 12.310 -64.431 1.00 75.00 255 GLU A CA 1
ATOM 1983 C C . GLU A 1 255 ? -13.744 13.171 -63.522 1.00 75.00 255 GLU A C 1
ATOM 1985 O O . GLU A 1 255 ? -13.434 13.396 -62.345 1.00 75.00 255 GLU A O 1
ATOM 1990 N N . ASN A 1 256 ? -14.873 13.652 -64.051 1.00 72.06 256 ASN A N 1
ATOM 1991 C CA . ASN A 1 256 ? -15.817 14.430 -63.253 1.00 72.06 256 ASN A CA 1
ATOM 1992 C C . ASN A 1 256 ? -16.481 13.525 -62.201 1.00 72.06 256 ASN A C 1
ATOM 1994 O O . ASN A 1 256 ? -16.967 12.437 -62.510 1.00 72.06 256 ASN A O 1
ATOM 1998 N N . GLU A 1 257 ? -16.576 14.005 -60.960 1.00 68.69 257 GLU A N 1
ATOM 1999 C CA . GLU A 1 257 ? -17.233 13.315 -59.842 1.00 68.69 257 GLU A CA 1
ATOM 2000 C C . GLU A 1 257 ? -18.655 12.833 -60.193 1.00 68.69 257 GLU A C 1
ATOM 2002 O O . GLU A 1 257 ? -19.073 11.754 -59.774 1.00 68.69 257 GLU A O 1
ATOM 2007 N N . THR A 1 258 ? -19.382 13.593 -61.016 1.00 70.94 258 THR A N 1
ATOM 2008 C CA . THR A 1 258 ? -20.731 13.233 -61.481 1.00 70.94 258 THR A CA 1
ATOM 2009 C C . THR A 1 258 ? -20.714 11.998 -62.386 1.00 70.94 258 THR A C 1
ATOM 2011 O O . THR A 1 258 ? -21.561 11.120 -62.242 1.00 70.94 258 THR A O 1
ATOM 2014 N N . GLN A 1 259 ? -19.725 11.889 -63.278 1.00 72.88 259 GLN A N 1
ATOM 2015 C CA . GLN A 1 259 ? -19.571 10.751 -64.192 1.00 72.88 259 GLN A CA 1
ATOM 2016 C C . GLN A 1 259 ? -19.148 9.489 -63.434 1.00 72.88 259 GLN A C 1
ATOM 2018 O O . GLN A 1 259 ? -19.710 8.418 -63.655 1.00 72.88 259 GLN A O 1
ATOM 2023 N N . VAL A 1 260 ? -18.228 9.624 -62.473 1.00 75.31 260 VAL A N 1
ATOM 2024 C CA . VAL A 1 260 ? -17.796 8.517 -61.605 1.00 75.31 260 VAL A CA 1
ATOM 2025 C C . VAL A 1 260 ? -18.970 7.981 -60.775 1.00 75.31 260 VAL A C 1
ATOM 2027 O O . VAL A 1 260 ? -19.198 6.771 -60.741 1.00 75.31 260 VAL A O 1
ATOM 2030 N N . LYS A 1 261 ? -19.780 8.864 -60.176 1.00 77.25 261 LYS A N 1
ATOM 2031 C CA . LYS A 1 261 ? -20.981 8.468 -59.418 1.00 77.25 261 LYS A CA 1
ATOM 2032 C C . LYS A 1 261 ? -22.041 7.812 -60.300 1.00 77.25 261 LYS A C 1
ATOM 2034 O O . LYS A 1 261 ? -22.608 6.794 -59.911 1.00 77.25 261 LYS A O 1
ATOM 2039 N N . GLN A 1 262 ? -22.289 8.343 -61.499 1.00 77.75 262 GLN A N 1
ATOM 2040 C CA . GLN A 1 262 ? -23.210 7.731 -62.464 1.00 77.75 262 GLN A CA 1
ATOM 2041 C C . GLN A 1 262 ? -22.741 6.334 -62.895 1.00 77.75 262 GLN A C 1
ATOM 2043 O O . GLN A 1 262 ? -23.560 5.423 -63.012 1.00 77.75 262 GLN A O 1
ATOM 2048 N N . MET A 1 263 ? -21.432 6.136 -63.075 1.00 79.44 263 MET A N 1
ATOM 2049 C CA . MET A 1 263 ? -20.837 4.843 -63.420 1.00 79.44 263 MET A CA 1
ATOM 2050 C C . MET A 1 263 ? -21.043 3.801 -62.304 1.00 79.44 263 MET A C 1
ATOM 2052 O O . MET A 1 263 ? -21.483 2.681 -62.580 1.00 79.44 263 MET A O 1
ATOM 2056 N N . VAL A 1 264 ? -20.800 4.176 -61.042 1.00 80.56 264 VAL A N 1
ATOM 2057 C CA . VAL A 1 264 ? -21.061 3.322 -59.866 1.00 80.56 264 VAL A CA 1
ATOM 2058 C C . VAL A 1 264 ? -22.555 3.007 -59.735 1.00 80.56 264 VAL A C 1
ATOM 2060 O O . VAL A 1 264 ? -22.930 1.840 -59.582 1.00 80.56 264 VAL A O 1
ATOM 2063 N N . GLN A 1 265 ? -23.419 4.016 -59.879 1.00 80.19 265 GLN A N 1
ATOM 2064 C CA . GLN A 1 265 ? -24.872 3.858 -59.782 1.00 80.19 265 GLN A CA 1
ATOM 2065 C C . GLN A 1 265 ? -25.439 2.948 -60.878 1.00 80.19 265 GLN A C 1
ATOM 2067 O O . GLN A 1 265 ? -26.365 2.181 -60.630 1.00 80.19 265 GLN A O 1
ATOM 2072 N N . ARG A 1 266 ? -24.886 3.006 -62.093 1.00 79.62 266 ARG A N 1
ATOM 2073 C CA . ARG A 1 266 ? -25.352 2.216 -63.239 1.00 79.62 266 ARG A CA 1
ATOM 2074 C C . ARG A 1 266 ? -24.918 0.753 -63.173 1.00 79.62 266 ARG A C 1
ATOM 2076 O O . ARG A 1 266 ? -25.682 -0.123 -63.568 1.00 79.62 266 ARG A O 1
ATOM 2083 N N . HIS A 1 267 ? -23.689 0.483 -62.732 1.00 78.50 267 HIS A N 1
ATOM 2084 C CA . HIS A 1 267 ? -23.081 -0.847 -62.864 1.00 78.50 267 HIS A CA 1
ATOM 2085 C C . HIS A 1 267 ? -22.981 -1.639 -61.559 1.00 78.50 267 HIS A C 1
ATOM 2087 O O . HIS A 1 267 ? -22.968 -2.870 -61.616 1.00 78.50 267 HIS A O 1
ATOM 2093 N N . ILE A 1 268 ? -22.908 -0.960 -60.409 1.00 82.06 268 ILE A N 1
ATOM 2094 C CA . ILE A 1 268 ? -22.620 -1.587 -59.112 1.00 82.06 268 ILE A CA 1
ATOM 2095 C C . ILE A 1 268 ? -23.808 -1.488 -58.159 1.00 82.06 268 ILE A C 1
ATOM 2097 O O . ILE A 1 268 ? -24.206 -2.510 -57.606 1.00 82.06 268 ILE A O 1
ATOM 2101 N N . ALA A 1 269 ? -24.412 -0.304 -58.003 1.00 74.50 269 ALA A N 1
ATOM 2102 C CA . ALA A 1 269 ? -25.509 -0.085 -57.052 1.00 74.50 269 ALA A CA 1
ATOM 2103 C C . ALA A 1 269 ? -26.694 -1.074 -57.179 1.00 74.50 269 ALA A C 1
ATOM 2105 O O . ALA A 1 269 ? -27.173 -1.520 -56.141 1.00 74.50 269 ALA A O 1
ATOM 2106 N N . PRO A 1 270 ? -27.130 -1.512 -58.382 1.00 72.50 270 PRO A N 1
ATOM 2107 C CA . PRO A 1 270 ? -28.223 -2.483 -58.526 1.00 72.50 270 PRO A CA 1
ATOM 2108 C C . PRO A 1 270 ? -27.854 -3.910 -58.091 1.00 72.50 270 PRO A C 1
ATOM 2110 O O . PRO A 1 270 ? -28.731 -4.737 -57.872 1.00 72.50 270 PRO A O 1
ATOM 2113 N N . LYS A 1 271 ? -26.552 -4.217 -58.022 1.00 74.38 271 LYS A N 1
ATOM 2114 C CA . LYS A 1 271 ? -25.993 -5.539 -57.687 1.00 74.38 271 LYS A CA 1
ATOM 2115 C C . LYS A 1 271 ? -25.442 -5.605 -56.263 1.00 74.38 271 LYS A C 1
ATOM 2117 O O . LYS A 1 271 ? -25.054 -6.682 -55.796 1.00 74.38 271 LYS A O 1
ATOM 2122 N N . LEU A 1 272 ? -25.363 -4.456 -55.595 1.00 70.31 272 LEU A N 1
ATOM 2123 C CA . LEU A 1 272 ? -25.062 -4.365 -54.182 1.00 70.31 272 LEU A CA 1
ATOM 2124 C C . LEU A 1 272 ? -26.320 -4.808 -53.440 1.00 70.31 272 LEU A C 1
ATOM 2126 O O . LEU A 1 272 ? -27.379 -4.199 -53.593 1.00 70.31 272 LEU A O 1
ATOM 2130 N N . ASN A 1 273 ? -26.224 -5.886 -52.667 1.00 61.56 273 ASN A N 1
ATOM 2131 C CA . ASN A 1 273 ? -27.353 -6.284 -51.836 1.00 61.56 273 ASN A CA 1
ATOM 2132 C C . ASN A 1 273 ? -27.656 -5.114 -50.891 1.00 61.56 273 ASN A C 1
ATOM 2134 O O . ASN A 1 273 ? -26.715 -4.505 -50.366 1.00 61.56 273 ASN A O 1
ATOM 2138 N N . SER A 1 274 ? -28.940 -4.779 -50.694 1.00 49.94 274 SER A N 1
ATOM 2139 C CA . SER A 1 274 ? -29.316 -3.780 -49.692 1.00 49.94 274 SER A CA 1
ATOM 2140 C C . SER A 1 274 ? -28.585 -4.126 -48.400 1.00 49.94 274 SER A C 1
ATOM 2142 O O . SER A 1 274 ? -28.436 -5.304 -48.060 1.00 49.94 274 SER A O 1
ATOM 2144 N N . VAL A 1 275 ? -28.041 -3.108 -47.731 1.00 45.41 275 VAL A N 1
ATOM 2145 C CA . VAL A 1 275 ? -27.343 -3.251 -46.452 1.00 45.41 275 VAL A CA 1
ATOM 2146 C C . VAL A 1 275 ? -28.388 -3.652 -45.407 1.00 45.41 275 VAL A C 1
ATOM 2148 O O . VAL A 1 275 ? -28.748 -2.874 -44.533 1.00 45.41 275 VAL A O 1
ATOM 2151 N N . VAL A 1 276 ? -28.935 -4.865 -45.513 1.00 41.28 276 VAL A N 1
ATOM 2152 C CA . VAL A 1 276 ? -29.611 -5.529 -44.414 1.00 41.28 276 VAL A CA 1
ATOM 2153 C C . VAL A 1 276 ? -28.538 -5.622 -43.352 1.00 41.28 276 VAL A C 1
ATOM 2155 O O . VAL A 1 276 ? -27.470 -6.202 -43.563 1.00 41.28 276 VAL A O 1
ATOM 2158 N N . SER A 1 277 ? -28.790 -4.910 -42.264 1.00 44.75 277 SER A N 1
ATOM 2159 C CA . SER A 1 277 ? -27.913 -4.727 -41.127 1.00 44.75 277 SER A CA 1
ATOM 2160 C C . SER A 1 277 ? -27.374 -6.071 -40.631 1.00 44.75 277 SER A C 1
ATOM 2162 O O . SER A 1 277 ? -27.939 -6.685 -39.738 1.00 44.75 277 SER A O 1
ATOM 2164 N N . ALA A 1 278 ? -26.223 -6.498 -41.148 1.00 44.56 278 ALA A N 1
ATOM 2165 C CA . ALA A 1 278 ? -25.401 -7.547 -40.547 1.00 44.56 278 ALA A CA 1
ATOM 2166 C C . ALA A 1 278 ? -24.655 -7.032 -39.295 1.00 44.56 278 ALA A C 1
ATOM 2168 O O . ALA A 1 278 ? -23.665 -7.614 -38.853 1.00 44.56 278 ALA A O 1
ATOM 2169 N N . ALA A 1 279 ? -25.089 -5.894 -38.744 1.00 54.75 279 ALA A N 1
ATOM 2170 C CA . ALA A 1 279 ? -24.708 -5.470 -37.415 1.00 54.75 279 ALA A CA 1
ATOM 2171 C C . ALA A 1 279 ? -25.590 -6.268 -36.456 1.00 54.75 279 ALA A C 1
ATOM 2173 O O . ALA A 1 279 ? -26.787 -6.007 -36.360 1.00 54.75 279 ALA A O 1
ATOM 2174 N N . GLY A 1 280 ? -25.008 -7.262 -35.783 1.00 63.16 280 GLY A N 1
ATOM 2175 C CA . GLY A 1 280 ? -25.689 -7.871 -34.649 1.00 63.16 280 GLY A CA 1
ATOM 2176 C C . GLY A 1 280 ? -25.938 -6.830 -33.543 1.00 63.16 280 GLY A C 1
ATOM 2177 O O . GLY A 1 280 ? -25.542 -5.668 -33.677 1.00 63.16 280 GLY A O 1
ATOM 2178 N N . PRO A 1 281 ? -26.613 -7.221 -32.454 1.00 76.19 281 PRO A N 1
ATOM 2179 C CA . PRO A 1 281 ? -27.108 -6.297 -31.439 1.00 76.19 281 PRO A CA 1
ATOM 2180 C C . PRO A 1 281 ? -25.989 -5.397 -30.900 1.00 76.19 281 PRO A C 1
ATOM 2182 O O . PRO A 1 281 ? -24.882 -5.865 -30.601 1.00 76.19 281 PRO A O 1
ATOM 2185 N N . SER A 1 282 ? -26.297 -4.107 -30.787 1.00 83.00 282 SER A N 1
ATOM 2186 C CA . SER A 1 282 ? -25.423 -3.064 -30.259 1.00 83.00 282 SER A CA 1
ATOM 2187 C C . SER A 1 282 ? -25.974 -2.478 -28.968 1.00 83.00 282 SER A C 1
ATOM 2189 O O . SER A 1 282 ? -27.181 -2.312 -28.830 1.00 83.00 282 SER A O 1
ATOM 2191 N N . TYR A 1 283 ? -25.074 -2.136 -28.051 1.00 87.62 283 TYR A N 1
ATOM 2192 C CA . TYR A 1 283 ? -25.387 -1.565 -26.748 1.00 87.62 283 TYR A CA 1
ATOM 2193 C C . TYR A 1 283 ? -24.513 -0.335 -26.507 1.00 87.62 283 TYR A C 1
ATOM 2195 O O . TYR A 1 283 ? -23.281 -0.431 -26.542 1.00 87.62 283 TYR A O 1
ATOM 2203 N N . ASP A 1 284 ? -25.148 0.810 -26.274 1.00 90.50 284 ASP A N 1
ATOM 2204 C CA . ASP A 1 284 ? -24.502 2.024 -25.782 1.00 90.50 284 ASP A CA 1
ATOM 2205 C C . ASP A 1 284 ? -24.247 1.887 -24.280 1.00 90.50 284 ASP A C 1
ATOM 2207 O O . ASP A 1 284 ? -25.155 1.546 -23.522 1.00 90.50 284 ASP A O 1
ATOM 2211 N N . ILE A 1 285 ? -23.007 2.138 -23.858 1.00 92.56 285 ILE A N 1
ATOM 2212 C CA . ILE A 1 285 ? -22.560 2.012 -22.470 1.00 92.56 285 ILE A CA 1
ATOM 2213 C C . ILE A 1 285 ? -22.030 3.358 -21.984 1.00 92.56 285 ILE A C 1
ATOM 2215 O O . ILE A 1 285 ? -21.055 3.870 -22.538 1.00 92.56 285 ILE A O 1
ATOM 2219 N N . THR A 1 286 ? -22.618 3.882 -20.911 1.00 94.31 286 THR A N 1
ATOM 2220 C CA . THR A 1 286 ? -22.106 5.043 -20.169 1.00 94.31 286 THR A CA 1
ATOM 2221 C C . THR A 1 286 ? -21.649 4.589 -18.786 1.00 94.31 286 THR A C 1
ATOM 2223 O O . THR A 1 286 ? -22.416 3.972 -18.049 1.00 94.31 286 THR A O 1
ATOM 2226 N N . LEU A 1 287 ? -20.400 4.874 -18.426 1.00 94.00 287 LEU A N 1
ATOM 2227 C CA . LEU A 1 287 ? -19.788 4.506 -17.150 1.00 94.00 287 LEU A CA 1
ATOM 2228 C C . LEU A 1 287 ? -19.542 5.758 -16.318 1.00 94.00 287 LEU A C 1
ATOM 2230 O O . LEU A 1 287 ? -18.768 6.619 -16.728 1.00 94.00 287 LEU A O 1
ATOM 2234 N N . HIS A 1 288 ? -20.159 5.816 -15.142 1.00 92.12 288 HIS A N 1
ATOM 2235 C CA . HIS A 1 288 ? -19.929 6.850 -14.139 1.00 92.12 288 HIS A CA 1
ATOM 2236 C C . HIS A 1 288 ? -19.033 6.276 -13.047 1.00 92.12 288 HIS A C 1
ATOM 2238 O O . HIS A 1 288 ? -19.435 5.341 -12.345 1.00 92.12 288 HIS A O 1
ATOM 2244 N N . PHE A 1 289 ? -17.820 6.801 -12.911 1.00 90.19 289 PHE A N 1
ATOM 2245 C CA . PHE A 1 289 ? -16.895 6.369 -11.867 1.00 90.19 289 PHE A CA 1
ATOM 2246 C C . PHE A 1 289 ? -17.241 7.014 -10.517 1.00 90.19 289 PHE A C 1
ATOM 2248 O O . PHE A 1 289 ? -17.724 8.138 -10.464 1.00 90.19 289 PHE A O 1
ATOM 2255 N N . ASP A 1 290 ? -17.023 6.280 -9.423 1.00 80.00 290 ASP A N 1
ATOM 2256 C CA . ASP A 1 290 ? -17.360 6.706 -8.049 1.00 80.00 290 ASP A CA 1
ATOM 2257 C C . ASP A 1 290 ? -16.290 7.605 -7.409 1.00 80.00 290 ASP A C 1
ATOM 2259 O O . ASP A 1 290 ? -16.516 8.244 -6.389 1.00 80.00 290 ASP A O 1
ATOM 2263 N N . GLY A 1 291 ? -15.086 7.634 -7.979 1.00 81.81 291 GLY A N 1
ATOM 2264 C CA . GLY A 1 291 ? -13.967 8.363 -7.400 1.00 81.81 291 GLY A CA 1
ATOM 2265 C C . GLY A 1 291 ? -12.725 8.303 -8.284 1.00 81.81 291 GLY A C 1
ATOM 2266 O O . GLY A 1 291 ? -12.850 8.438 -9.503 1.00 81.81 291 GLY A O 1
ATOM 2267 N N . PRO A 1 292 ? -11.524 8.107 -7.718 1.00 87.44 292 PRO A N 1
ATOM 2268 C CA . PRO A 1 292 ? -10.283 8.231 -8.468 1.00 87.44 292 PRO A CA 1
ATOM 2269 C C . PRO A 1 292 ? -10.174 7.177 -9.578 1.00 87.44 292 PRO A C 1
ATOM 2271 O O . PRO A 1 292 ? -10.305 5.976 -9.333 1.00 87.44 292 PRO A O 1
ATOM 2274 N N . PHE A 1 293 ? -9.889 7.608 -10.804 1.00 90.62 293 PHE A N 1
ATOM 2275 C CA . PHE A 1 293 ? -9.659 6.740 -11.958 1.00 90.62 293 PHE A CA 1
ATOM 2276 C C . PHE A 1 293 ? -8.331 7.078 -12.634 1.00 90.62 293 PHE A C 1
ATOM 2278 O O . PHE A 1 293 ? -8.018 8.242 -12.893 1.00 90.62 293 PHE A O 1
ATOM 2285 N N . VAL A 1 294 ? -7.548 6.040 -12.941 1.00 89.25 294 VAL A N 1
ATOM 2286 C CA . VAL A 1 294 ? -6.305 6.186 -13.699 1.00 89.25 294 VAL A CA 1
ATOM 2287 C C . VAL A 1 294 ? -5.983 4.922 -14.494 1.00 89.25 294 VAL A C 1
ATOM 2289 O O . VAL A 1 294 ? -6.003 3.802 -13.975 1.00 89.25 294 VAL A O 1
ATOM 2292 N N . VAL A 1 295 ? -5.652 5.108 -15.767 1.00 85.56 295 VAL A N 1
ATOM 2293 C CA . VAL A 1 295 ? -4.938 4.133 -16.598 1.00 85.56 295 VAL A CA 1
ATOM 2294 C C . VAL A 1 295 ? -3.521 4.668 -16.745 1.00 85.56 295 VAL A C 1
ATOM 2296 O O . VAL A 1 295 ? -3.365 5.825 -17.106 1.00 85.56 295 VAL A O 1
ATOM 2299 N N . ASN A 1 296 ? -2.506 3.872 -16.411 1.00 80.56 296 ASN A N 1
ATOM 2300 C CA . ASN A 1 296 ? -1.135 4.374 -16.306 1.00 80.56 296 ASN A CA 1
ATOM 2301 C C . ASN A 1 296 ? -0.488 4.639 -17.679 1.00 80.56 296 ASN A C 1
ATOM 2303 O O . ASN A 1 296 ? -0.484 3.744 -18.526 1.00 80.56 296 ASN A O 1
ATOM 2307 N N . ASP A 1 297 ? 0.129 5.808 -17.849 1.00 74.75 297 ASP A N 1
ATOM 2308 C CA . ASP A 1 297 ? 1.035 6.154 -18.946 1.00 74.75 297 ASP A CA 1
ATOM 2309 C C . ASP A 1 297 ? 2.486 5.882 -18.528 1.00 74.75 297 ASP A C 1
ATOM 2311 O O . ASP A 1 297 ? 3.128 6.665 -17.828 1.00 74.75 297 ASP A O 1
ATOM 2315 N N . SER A 1 298 ? 3.021 4.743 -18.960 1.00 66.12 298 SER A N 1
ATOM 2316 C CA . SER A 1 298 ? 4.338 4.270 -18.532 1.00 66.12 298 SER A CA 1
ATOM 2317 C C . SER A 1 298 ? 5.526 5.077 -19.069 1.00 66.12 298 SER A C 1
ATOM 2319 O O . SER A 1 298 ? 6.657 4.803 -18.655 1.00 66.12 298 SER A O 1
ATOM 2321 N N . ASP A 1 299 ? 5.328 5.994 -20.019 1.00 60.75 299 ASP A N 1
ATOM 2322 C CA . ASP A 1 299 ? 6.401 6.837 -20.563 1.00 60.75 299 ASP A CA 1
ATOM 2323 C C . ASP A 1 299 ? 6.543 8.134 -19.758 1.00 60.75 299 ASP A C 1
ATOM 2325 O O . ASP A 1 299 ? 7.642 8.482 -19.325 1.00 60.75 299 ASP A O 1
ATOM 2329 N N . LYS A 1 300 ? 5.414 8.784 -19.443 1.00 62.41 300 LYS A N 1
ATOM 2330 C CA . LYS A 1 300 ? 5.403 10.020 -18.647 1.00 62.41 300 LYS A CA 1
ATOM 2331 C C . LYS A 1 300 ? 5.809 9.826 -17.185 1.00 62.41 300 LYS A C 1
ATOM 2333 O O . LYS A 1 300 ? 6.362 10.757 -16.627 1.00 62.41 300 LYS A O 1
ATOM 2338 N N . CYS A 1 301 ? 5.631 8.640 -16.594 1.00 51.03 301 CYS A N 1
ATOM 2339 C CA . CYS A 1 301 ? 6.030 8.334 -15.201 1.00 51.03 301 CYS A CA 1
ATOM 2340 C C . CYS A 1 301 ? 7.555 8.334 -14.944 1.00 51.03 301 CYS A C 1
ATOM 2342 O O . CYS A 1 301 ? 8.004 7.856 -13.905 1.00 51.03 301 CYS A O 1
ATOM 2344 N N . LYS A 1 302 ? 8.379 8.716 -15.929 1.00 52.31 302 LYS A N 1
ATOM 2345 C CA . LYS A 1 302 ? 9.841 8.521 -15.918 1.00 52.31 302 LYS A CA 1
ATOM 2346 C C . LYS A 1 302 ? 10.628 9.812 -16.167 1.00 52.31 302 LYS A C 1
ATOM 2348 O O . LYS A 1 302 ? 11.839 9.742 -16.391 1.00 52.31 302 LYS A O 1
ATOM 2353 N N . ALA A 1 303 ? 9.954 10.964 -16.169 1.00 52.97 303 ALA A N 1
ATOM 2354 C CA . ALA A 1 303 ? 10.584 12.281 -16.207 1.00 52.97 303 ALA A CA 1
ATOM 2355 C C . ALA A 1 303 ? 10.811 12.805 -14.777 1.00 52.97 303 ALA A C 1
ATOM 2357 O O . ALA A 1 303 ? 10.000 12.538 -13.888 1.00 52.97 303 ALA A O 1
ATOM 2358 N N . GLU A 1 304 ? 11.902 13.544 -14.556 1.00 43.78 304 GLU A N 1
ATOM 2359 C CA . GLU A 1 304 ? 12.110 14.279 -13.300 1.00 43.78 304 GLU A CA 1
ATOM 2360 C C . GLU A 1 304 ? 10.901 15.216 -13.071 1.00 43.78 304 GLU A C 1
ATOM 2362 O O . GLU A 1 304 ? 10.384 15.796 -14.026 1.00 43.78 304 GLU A O 1
ATOM 2367 N N . ASP A 1 305 ? 10.390 15.268 -11.836 1.00 59.06 305 ASP A N 1
ATOM 2368 C CA . ASP A 1 305 ? 9.189 16.014 -11.402 1.00 59.06 305 ASP A CA 1
ATOM 2369 C C . ASP A 1 305 ? 7.804 15.497 -11.856 1.00 59.06 305 ASP A C 1
ATOM 2371 O O . ASP A 1 305 ? 6.795 16.191 -11.701 1.00 59.06 305 ASP A O 1
ATOM 2375 N N . THR A 1 306 ? 7.699 14.259 -12.356 1.00 65.94 306 THR A N 1
ATOM 2376 C CA . THR A 1 306 ? 6.397 13.628 -12.667 1.00 65.94 306 THR A CA 1
ATOM 2377 C C . THR A 1 306 ? 5.970 12.578 -11.631 1.00 65.94 306 THR A C 1
ATOM 2379 O O . THR A 1 306 ? 6.829 11.917 -11.048 1.00 65.94 306 THR A O 1
ATOM 2382 N N . PRO A 1 307 ? 4.655 12.397 -11.382 1.00 73.12 307 PRO A N 1
ATOM 2383 C CA . PRO A 1 307 ? 4.169 11.352 -10.482 1.00 73.12 307 PRO A CA 1
ATOM 2384 C C . PRO A 1 307 ? 4.552 9.920 -10.900 1.00 73.12 307 PRO A C 1
ATOM 2386 O O . PRO A 1 307 ? 4.584 9.623 -12.095 1.00 73.12 307 PRO A O 1
ATOM 2389 N N . ASP A 1 308 ? 4.720 9.003 -9.934 1.00 74.31 308 ASP A N 1
ATOM 2390 C CA . ASP A 1 308 ? 5.075 7.589 -10.187 1.00 74.31 308 ASP A CA 1
ATOM 2391 C C . ASP A 1 308 ? 4.022 6.841 -11.023 1.00 74.31 308 ASP A C 1
ATOM 2393 O O . ASP A 1 308 ? 4.327 5.856 -11.701 1.00 74.31 308 ASP A O 1
ATOM 2397 N N . ILE A 1 309 ? 2.762 7.277 -10.933 1.00 79.94 309 ILE A N 1
ATOM 2398 C CA . ILE A 1 309 ? 1.644 6.821 -11.761 1.00 79.94 309 ILE A CA 1
ATOM 2399 C C . ILE A 1 309 ? 1.006 8.047 -12.407 1.00 79.94 309 ILE A C 1
ATOM 2401 O O . ILE A 1 309 ? 0.462 8.908 -11.712 1.00 79.94 309 ILE A O 1
ATOM 2405 N N . TYR A 1 310 ? 1.038 8.095 -13.735 1.00 82.50 310 TYR A N 1
ATOM 2406 C CA . TYR A 1 310 ? 0.573 9.220 -14.539 1.00 82.50 310 TYR A CA 1
ATOM 2407 C C . TYR A 1 310 ? -0.642 8.804 -15.387 1.00 82.50 310 TYR A C 1
ATOM 2409 O O . TYR A 1 310 ? -0.607 7.730 -15.990 1.00 82.50 310 TYR A O 1
ATOM 2417 N N . PRO A 1 311 ? -1.724 9.601 -15.465 1.00 85.00 311 PRO A N 1
ATOM 2418 C CA . PRO A 1 311 ? -2.877 9.290 -16.302 1.00 85.00 311 PRO A CA 1
ATOM 2419 C C . PRO A 1 311 ? -2.558 9.250 -17.796 1.00 85.00 311 PRO A C 1
ATOM 2421 O O . PRO A 1 311 ? -1.954 10.165 -18.346 1.00 85.00 311 PRO A O 1
ATOM 2424 N N . LEU A 1 312 ? -3.041 8.216 -18.478 1.00 81.69 312 LEU A N 1
ATOM 2425 C CA . LEU A 1 312 ? -3.091 8.182 -19.932 1.00 81.69 312 LEU A CA 1
ATOM 2426 C C . LEU A 1 312 ? -4.108 9.220 -20.423 1.00 81.69 312 LEU A C 1
ATOM 2428 O O . LEU A 1 312 ? -5.283 9.165 -20.059 1.00 81.69 312 LEU A O 1
ATOM 2432 N N . GLU A 1 313 ? -3.655 10.141 -21.268 1.00 79.19 313 GLU A N 1
ATOM 2433 C CA . GLU A 1 313 ? -4.445 11.259 -21.793 1.00 79.19 313 GLU A CA 1
ATOM 2434 C C . GLU A 1 313 ? -4.520 11.223 -23.328 1.00 79.19 313 GLU A C 1
ATOM 2436 O O . GLU A 1 313 ? -3.588 10.797 -24.012 1.00 79.19 313 GLU A O 1
ATOM 2441 N N . GLU A 1 314 ? -5.626 11.717 -23.883 1.00 71.94 314 GLU A N 1
ATOM 2442 C CA . GLU A 1 314 ? -5.774 12.058 -25.298 1.00 71.94 314 GLU A CA 1
ATOM 2443 C C . GLU A 1 314 ? -5.311 13.511 -25.580 1.00 71.94 314 GLU A C 1
ATOM 2445 O O . GLU A 1 314 ? -4.528 14.115 -24.842 1.00 71.94 314 GLU A O 1
ATOM 2450 N N . LYS A 1 315 ? -5.776 14.121 -26.684 1.00 59.69 315 LYS A N 1
ATOM 2451 C CA . LYS A 1 315 ? -5.495 15.535 -26.981 1.00 59.69 315 LYS A CA 1
ATOM 2452 C C . LYS A 1 315 ? -6.138 16.441 -25.919 1.00 59.69 315 LYS A C 1
ATOM 2454 O O . LYS A 1 315 ? -7.309 16.282 -25.608 1.00 59.69 315 LYS A O 1
ATOM 2459 N N . ASN A 1 316 ? -5.385 17.445 -25.462 1.00 62.06 316 ASN A N 1
ATOM 2460 C CA . ASN A 1 316 ? -5.824 18.519 -24.554 1.00 62.06 316 ASN A CA 1
ATOM 2461 C C . ASN A 1 316 ? -6.097 18.096 -23.094 1.00 62.06 316 ASN A C 1
ATOM 2463 O O . ASN A 1 316 ? -6.889 18.751 -22.428 1.00 62.06 316 ASN A O 1
ATOM 2467 N N . GLY A 1 317 ? -5.438 17.046 -22.583 1.00 70.38 317 GLY A N 1
ATOM 2468 C CA . GLY A 1 317 ? -5.539 16.672 -21.160 1.00 70.38 317 GLY A CA 1
ATOM 2469 C C . GLY A 1 317 ? -6.858 15.986 -20.788 1.00 70.38 317 GLY A C 1
ATOM 2470 O O . GLY A 1 317 ? -7.306 16.077 -19.649 1.00 70.38 317 GLY A O 1
ATOM 2471 N N . VAL A 1 318 ? -7.499 15.331 -21.761 1.00 80.44 318 VAL A N 1
ATOM 2472 C CA . VAL A 1 318 ? -8.707 14.517 -21.565 1.00 80.44 318 VAL A CA 1
ATOM 2473 C C . VAL A 1 318 ? -8.281 13.081 -21.247 1.00 80.44 318 VAL A C 1
ATOM 2475 O O . VAL A 1 318 ? -7.454 12.548 -21.988 1.00 80.44 318 VAL A O 1
ATOM 2478 N N . PRO A 1 319 ? -8.806 12.415 -20.205 1.00 85.31 319 PRO A N 1
ATOM 2479 C CA . PRO A 1 319 ? -8.395 11.060 -19.864 1.00 85.31 319 PRO A CA 1
ATOM 2480 C C . PRO A 1 319 ? -8.771 10.068 -20.964 1.00 85.31 319 PRO A C 1
ATOM 2482 O O . PRO A 1 319 ? -9.886 10.084 -21.484 1.00 85.31 319 PRO A O 1
ATOM 2485 N N . ALA A 1 320 ? -7.849 9.163 -21.280 1.00 80.62 320 ALA A N 1
ATOM 2486 C CA . ALA A 1 320 ? -8.062 8.091 -22.238 1.00 80.62 320 ALA A CA 1
ATOM 2487 C C . ALA A 1 320 ? -8.482 6.800 -21.523 1.00 80.62 320 ALA A C 1
ATOM 2489 O O . ALA A 1 320 ? -7.843 6.369 -20.557 1.00 80.62 320 ALA A O 1
ATOM 2490 N N . PHE A 1 321 ? -9.506 6.119 -22.046 1.00 85.62 321 PHE A N 1
ATOM 2491 C CA . PHE A 1 321 ? -9.895 4.786 -21.585 1.00 85.62 321 PHE A CA 1
ATOM 2492 C C . PHE A 1 321 ? -9.804 3.759 -22.727 1.00 85.62 321 PHE A C 1
ATOM 2494 O O . PHE A 1 321 ? -10.747 3.580 -23.503 1.00 85.62 321 PHE A O 1
ATOM 2501 N N . PRO A 1 322 ? -8.663 3.052 -22.855 1.00 78.81 322 PRO A N 1
ATOM 2502 C CA . PRO A 1 322 ? -8.447 2.122 -23.956 1.00 78.81 322 PRO A CA 1
ATOM 2503 C C . PRO A 1 322 ? -9.454 0.967 -23.960 1.00 78.81 322 PRO A C 1
ATOM 2505 O O . PRO A 1 322 ? -9.695 0.328 -22.930 1.00 78.81 322 PRO A O 1
ATOM 2508 N N . VAL A 1 323 ? -9.949 0.605 -25.150 1.00 78.50 323 VAL A N 1
ATOM 2509 C CA . VAL A 1 323 ? -10.850 -0.548 -25.368 1.00 78.50 323 VAL A CA 1
ATOM 2510 C C . VAL A 1 323 ? -10.282 -1.825 -24.758 1.00 78.50 323 VAL A C 1
ATOM 2512 O O . VAL A 1 323 ? -11.007 -2.638 -24.186 1.00 78.50 323 VAL A O 1
ATOM 2515 N N . ARG A 1 324 ? -8.963 -1.999 -24.844 1.00 75.94 324 ARG A N 1
ATOM 2516 C CA . ARG A 1 324 ? -8.273 -3.161 -24.296 1.00 75.94 324 ARG A CA 1
ATOM 2517 C C . ARG A 1 324 ? -8.403 -3.270 -22.776 1.00 75.94 324 ARG A C 1
ATOM 2519 O O . ARG A 1 324 ? -8.587 -4.380 -22.274 1.00 75.94 324 ARG A O 1
ATOM 2526 N N . SER A 1 325 ? -8.351 -2.147 -22.059 1.00 81.25 325 SER A N 1
ATOM 2527 C CA . SER A 1 325 ? -8.539 -2.099 -20.604 1.00 81.25 325 SER A CA 1
ATOM 2528 C C . SER A 1 325 ? -9.963 -2.510 -20.227 1.00 81.25 325 SER A C 1
ATOM 2530 O O . SER A 1 325 ? -10.145 -3.357 -19.351 1.00 81.25 325 SER A O 1
ATOM 2532 N N . PHE A 1 326 ? -10.967 -1.999 -20.949 1.00 86.88 326 PHE A N 1
ATOM 2533 C CA . PHE A 1 326 ? -12.365 -2.392 -20.764 1.00 86.88 326 PHE A CA 1
ATOM 2534 C C . PHE A 1 326 ? -12.587 -3.882 -21.069 1.00 86.88 326 PHE A C 1
ATOM 2536 O O . PHE A 1 326 ? -13.093 -4.637 -20.235 1.00 86.88 326 PHE A O 1
ATOM 2543 N N . ARG A 1 327 ? -12.131 -4.341 -22.242 1.00 84.31 327 ARG A N 1
ATOM 2544 C CA . ARG A 1 327 ? -12.253 -5.734 -22.685 1.00 84.31 327 ARG A CA 1
ATOM 2545 C C . ARG A 1 327 ? -11.581 -6.708 -21.726 1.00 84.31 327 ARG A C 1
ATOM 2547 O O . ARG A 1 327 ? -12.136 -7.770 -21.457 1.00 84.31 327 ARG A O 1
ATOM 2554 N N . GLY A 1 328 ? -10.387 -6.376 -21.236 1.00 80.19 328 GLY A N 1
ATOM 2555 C CA . GLY A 1 328 ? -9.646 -7.208 -20.291 1.00 80.19 328 GLY A CA 1
ATOM 2556 C C . GLY A 1 328 ? -10.430 -7.448 -19.002 1.00 80.19 328 GLY A C 1
ATOM 2557 O O . GLY A 1 328 ? -10.530 -8.594 -18.556 1.00 80.19 328 GLY A O 1
ATOM 2558 N N . ALA A 1 329 ? -11.040 -6.393 -18.456 1.00 87.06 329 ALA A N 1
ATOM 2559 C CA . ALA A 1 329 ? -11.858 -6.472 -17.251 1.00 87.06 329 ALA A CA 1
ATOM 2560 C C . ALA A 1 329 ? -13.126 -7.315 -17.470 1.00 87.06 329 ALA A C 1
ATOM 2562 O O . ALA A 1 329 ? -13.355 -8.272 -16.725 1.00 87.06 329 ALA A O 1
ATOM 2563 N N . ILE A 1 330 ? -13.900 -7.053 -18.532 1.00 89.69 330 ILE A N 1
ATOM 2564 C CA . ILE A 1 330 ? -15.123 -7.831 -18.788 1.00 89.69 330 ILE A CA 1
ATOM 2565 C C . ILE A 1 330 ? -14.828 -9.278 -19.190 1.00 89.69 330 ILE A C 1
ATOM 2567 O O . ILE A 1 330 ? -15.576 -10.177 -18.818 1.00 89.69 330 ILE A O 1
ATOM 2571 N N . ARG A 1 331 ? -13.711 -9.542 -19.884 1.00 87.06 331 ARG A N 1
ATOM 2572 C CA . ARG A 1 331 ? -13.262 -10.908 -20.173 1.00 87.06 331 ARG A CA 1
ATOM 2573 C C . ARG A 1 331 ? -12.932 -11.637 -18.876 1.00 87.06 331 ARG A C 1
ATOM 2575 O O . ARG A 1 331 ? -13.344 -12.778 -18.712 1.00 87.06 331 ARG A O 1
ATOM 2582 N N . SER A 1 332 ? -12.219 -10.993 -17.950 1.00 86.12 332 SER A N 1
ATOM 2583 C CA . SER A 1 332 ? -11.916 -11.590 -16.646 1.00 86.12 332 SER A CA 1
ATOM 2584 C C . SER A 1 332 ? -13.192 -11.939 -15.878 1.00 86.12 332 SER A C 1
ATOM 2586 O O . SER A 1 332 ? -13.263 -13.017 -15.290 1.00 86.12 332 SER A O 1
ATOM 2588 N N . GLN A 1 333 ? -14.208 -11.070 -15.909 1.00 91.56 333 GLN A N 1
ATOM 2589 C CA . GLN A 1 333 ? -15.493 -11.358 -15.270 1.00 91.56 333 GLN A CA 1
ATOM 2590 C C . GLN A 1 333 ? -16.255 -12.478 -15.989 1.00 91.56 333 GLN A C 1
ATOM 2592 O O . GLN A 1 333 ? -16.765 -13.380 -15.332 1.00 91.56 333 GLN A O 1
ATOM 2597 N N . ALA A 1 334 ? -16.255 -12.503 -17.324 1.00 91.31 334 ALA A N 1
ATOM 2598 C CA . ALA A 1 334 ? -16.859 -13.577 -18.111 1.00 91.31 334 ALA A CA 1
ATOM 2599 C C . ALA A 1 334 ? -16.256 -14.946 -17.771 1.00 91.31 334 ALA A C 1
ATOM 2601 O O . ALA A 1 334 ? -16.966 -15.905 -17.483 1.00 91.31 334 ALA A O 1
ATOM 2602 N N . GLU A 1 335 ? -14.925 -15.022 -17.754 1.00 88.31 335 GLU A N 1
ATOM 2603 C CA . GLU A 1 335 ? -14.179 -16.218 -17.370 1.00 88.31 335 GLU A CA 1
ATOM 2604 C C . GLU A 1 335 ? -14.518 -16.650 -15.926 1.00 88.31 335 GLU A C 1
ATOM 2606 O O . GLU A 1 335 ? -14.576 -17.847 -15.632 1.00 88.31 335 GLU A O 1
ATOM 2611 N N . ARG A 1 336 ? -14.779 -15.690 -15.029 1.00 88.81 336 ARG A N 1
ATOM 2612 C CA . ARG A 1 336 ? -15.197 -15.936 -13.642 1.00 88.81 336 ARG A CA 1
ATOM 2613 C C . ARG A 1 336 ? -16.614 -16.502 -13.551 1.00 88.81 336 ARG A C 1
ATOM 2615 O O . ARG A 1 336 ? -16.823 -17.470 -12.819 1.00 88.81 336 ARG A O 1
ATOM 2622 N N . ILE A 1 337 ? -17.561 -15.940 -14.302 1.00 91.75 337 ILE A N 1
ATOM 2623 C CA . ILE A 1 337 ? -18.953 -16.409 -14.395 1.00 91.75 337 ILE A CA 1
ATOM 2624 C C . ILE A 1 337 ? -18.983 -17.839 -14.944 1.00 91.75 337 ILE A C 1
ATOM 2626 O O . ILE A 1 337 ? -19.514 -18.727 -14.279 1.00 91.75 337 ILE A O 1
ATOM 2630 N N . ILE A 1 338 ? -18.330 -18.082 -16.090 1.00 90.38 338 ILE A N 1
ATOM 2631 C CA . ILE A 1 338 ? -18.271 -19.399 -16.748 1.00 90.38 338 ILE A CA 1
ATOM 2632 C C . ILE A 1 338 ? -17.781 -20.473 -15.770 1.00 90.38 338 ILE A C 1
ATOM 2634 O O . ILE A 1 338 ? -18.429 -21.507 -15.621 1.00 90.38 338 ILE A O 1
ATOM 2638 N N . ARG A 1 339 ? -16.665 -20.225 -15.068 1.00 86.25 339 ARG A N 1
ATOM 2639 C CA . ARG A 1 339 ? -16.126 -21.182 -14.087 1.00 86.25 339 ARG A CA 1
ATOM 2640 C C . ARG A 1 339 ? -17.050 -21.379 -12.883 1.00 86.25 339 ARG A C 1
ATOM 2642 O O . ARG A 1 339 ? -17.133 -22.487 -12.370 1.00 86.25 339 ARG A O 1
ATOM 2649 N N . THR A 1 340 ? -17.744 -20.330 -12.440 1.00 88.44 340 THR A N 1
ATOM 2650 C CA . THR A 1 340 ? -18.651 -20.399 -11.280 1.00 88.44 340 THR A CA 1
ATOM 2651 C C . THR A 1 340 ? -19.828 -21.340 -11.538 1.00 88.44 340 THR A C 1
ATOM 2653 O O . THR A 1 340 ? -20.208 -22.078 -10.637 1.00 88.44 340 THR A O 1
ATOM 2656 N N . ILE A 1 341 ? -20.360 -21.374 -12.764 1.00 88.81 341 ILE A N 1
ATOM 2657 C CA . ILE A 1 341 ? -21.467 -22.271 -13.147 1.00 88.81 341 ILE A CA 1
ATOM 2658 C C . ILE A 1 341 ? -21.003 -23.605 -13.766 1.00 88.81 341 ILE A C 1
ATOM 2660 O O . ILE A 1 341 ? -21.821 -24.361 -14.282 1.00 88.81 341 ILE A O 1
ATOM 2664 N N . GLY A 1 342 ? -19.700 -23.910 -13.712 1.00 83.06 342 GLY A N 1
ATOM 2665 C CA . GLY A 1 342 ? -19.137 -25.199 -14.137 1.00 83.06 342 GLY A CA 1
ATOM 2666 C C . GLY A 1 342 ? -18.813 -25.339 -15.629 1.00 83.06 342 GLY A C 1
ATOM 2667 O O . GLY A 1 342 ? -18.597 -26.452 -16.104 1.00 83.06 342 GLY A O 1
ATOM 2668 N N . GLY A 1 343 ? -18.758 -24.243 -16.390 1.00 85.06 343 GLY A N 1
ATOM 2669 C CA . GLY A 1 343 ? -18.385 -24.262 -17.807 1.00 85.06 343 GLY A CA 1
ATOM 2670 C C . GLY A 1 343 ? -16.871 -24.325 -18.059 1.00 85.06 343 GLY A C 1
ATOM 2671 O O . GLY A 1 343 ? -16.050 -23.899 -17.241 1.00 85.06 343 GLY A O 1
ATOM 2672 N N . GLN A 1 344 ? -16.479 -24.826 -19.232 1.00 82.62 344 GLN A N 1
ATOM 2673 C CA . GLN A 1 344 ? -15.081 -24.920 -19.652 1.00 82.62 344 GLN A CA 1
ATOM 2674 C C . GLN A 1 344 ? -14.492 -23.536 -19.968 1.00 82.62 344 GLN A C 1
ATOM 2676 O O . GLN A 1 344 ? -14.934 -22.837 -20.884 1.00 82.62 344 GLN A O 1
ATOM 2681 N N . CYS A 1 345 ? -13.422 -23.174 -19.259 1.00 80.38 345 CYS A N 1
ATOM 2682 C CA . CYS A 1 345 ? -12.669 -21.941 -19.468 1.00 80.38 345 CYS A CA 1
ATOM 2683 C C . CYS A 1 345 ? -11.165 -22.196 -19.311 1.00 80.38 345 CYS A C 1
ATOM 2685 O O . CYS A 1 345 ? -10.744 -22.829 -18.347 1.00 80.38 345 CYS A O 1
ATOM 2687 N N . CYS A 1 346 ? -10.348 -21.691 -20.238 1.00 73.19 346 CYS A N 1
ATOM 2688 C CA . CYS A 1 346 ? -8.891 -21.765 -20.121 1.00 73.19 346 CYS A CA 1
ATOM 2689 C C . CYS A 1 346 ? -8.342 -20.682 -19.181 1.00 73.19 346 CYS A C 1
ATOM 2691 O O . CYS A 1 346 ? -8.933 -19.608 -19.056 1.00 73.19 346 CYS A O 1
ATOM 2693 N N . ASP A 1 347 ? -7.149 -20.899 -18.628 1.00 63.09 347 ASP A N 1
ATOM 2694 C CA . ASP A 1 347 ? -6.481 -19.935 -17.733 1.00 63.09 347 ASP A CA 1
ATOM 2695 C C . ASP A 1 347 ? -5.644 -18.885 -18.474 1.00 63.09 347 ASP A C 1
ATOM 2697 O O . ASP A 1 347 ? -4.707 -18.301 -17.927 1.00 63.09 347 ASP A O 1
ATOM 2701 N N . GLY A 1 348 ? -5.972 -18.652 -19.749 1.00 55.56 348 GLY A N 1
ATOM 2702 C CA . GLY A 1 348 ? -5.462 -17.571 -20.592 1.00 55.56 348 GLY A CA 1
ATOM 2703 C C . GLY A 1 348 ? -3.955 -17.575 -20.867 1.00 55.56 348 GLY A C 1
ATOM 2704 O O . GLY A 1 348 ? -3.523 -16.831 -21.739 1.00 55.56 348 GLY A O 1
ATOM 2705 N N . SER A 1 349 ? -3.145 -18.364 -20.145 1.00 48.22 349 SER A N 1
ATOM 2706 C CA . SER A 1 349 ? -1.688 -18.412 -20.316 1.00 48.22 349 SER A CA 1
ATOM 2707 C C . SER A 1 349 ? -0.907 -19.473 -19.512 1.00 48.22 349 SER A C 1
ATOM 2709 O O . SER A 1 349 ? 0.312 -19.515 -19.655 1.00 48.22 349 SER A O 1
ATOM 2711 N N . ILE A 1 350 ? -1.542 -20.278 -18.647 1.00 41.78 350 ILE A N 1
ATOM 2712 C CA . ILE A 1 350 ? -0.832 -21.282 -17.817 1.00 41.78 350 ILE A CA 1
ATOM 2713 C C . ILE A 1 350 ? -0.785 -22.649 -18.515 1.00 41.78 350 ILE A C 1
ATOM 2715 O O . ILE A 1 350 ? 0.241 -23.315 -18.475 1.00 41.78 350 ILE A O 1
ATOM 2719 N N . ASN A 1 351 ? -1.844 -23.008 -19.247 1.00 43.16 351 ASN A N 1
ATOM 2720 C CA . ASN A 1 351 ? -1.913 -24.225 -20.052 1.00 43.16 351 ASN A CA 1
ATOM 2721 C C . ASN A 1 351 ? -2.308 -23.874 -21.495 1.00 43.16 351 ASN A C 1
ATOM 2723 O O . ASN A 1 351 ? -3.332 -23.235 -21.734 1.00 43.16 351 ASN A O 1
ATOM 2727 N N . ASN A 1 352 ? -1.480 -24.291 -22.456 1.00 48.28 352 ASN A N 1
ATOM 2728 C CA . ASN A 1 352 ? -1.570 -24.041 -23.906 1.00 48.28 352 ASN A CA 1
ATOM 2729 C C . ASN A 1 352 ? -2.788 -24.703 -24.605 1.00 48.28 352 ASN A C 1
ATOM 2731 O O . ASN A 1 352 ? -2.732 -25.004 -25.795 1.00 48.28 352 ASN A O 1
ATOM 2735 N N . THR A 1 353 ? -3.898 -24.952 -23.910 1.00 50.25 353 THR A N 1
ATOM 2736 C CA . THR A 1 353 ? -4.995 -25.796 -24.416 1.00 50.25 353 THR A CA 1
ATOM 2737 C C . THR A 1 353 ? -5.843 -25.144 -25.515 1.00 50.25 353 THR A C 1
ATOM 2739 O O . THR A 1 353 ? -6.400 -25.857 -26.339 1.00 50.25 353 THR A O 1
ATOM 2742 N N . CYS A 1 354 ? -5.908 -23.808 -25.598 1.00 55.16 354 CYS A N 1
ATOM 2743 C CA . CYS A 1 354 ? -6.723 -23.078 -26.591 1.00 55.16 354 CYS A CA 1
ATOM 2744 C C . CYS A 1 354 ? -5.925 -22.491 -27.778 1.00 55.16 354 CYS A C 1
ATOM 2746 O O . CYS A 1 354 ? -6.349 -21.495 -28.360 1.00 55.16 354 CYS A O 1
ATOM 2748 N N . LYS A 1 355 ? -4.767 -23.066 -28.144 1.00 57.84 355 LYS A N 1
ATOM 2749 C CA . LYS A 1 355 ? -4.041 -22.661 -29.370 1.00 57.84 355 LYS A CA 1
ATOM 2750 C C . LYS A 1 355 ? -4.700 -23.174 -30.654 1.00 57.84 355 LYS A C 1
ATOM 2752 O O . LYS A 1 355 ? -4.554 -22.546 -31.694 1.00 57.84 355 LYS A O 1
ATOM 2757 N N . ASN A 1 356 ? -5.405 -24.305 -30.586 1.00 60.97 356 ASN A N 1
ATOM 2758 C CA . ASN A 1 356 ? -6.091 -24.880 -31.739 1.00 60.97 356 ASN A CA 1
ATOM 2759 C C . ASN A 1 356 ? -7.491 -24.247 -31.892 1.00 60.97 356 ASN A C 1
ATOM 2761 O O . ASN A 1 356 ? -8.320 -24.431 -30.995 1.00 60.97 356 ASN A O 1
ATOM 2765 N N . PRO A 1 357 ? -7.794 -23.570 -33.017 1.00 61.06 357 PRO A N 1
ATOM 2766 C CA . PRO A 1 357 ? -9.104 -22.968 -33.277 1.00 61.06 357 PRO A CA 1
ATOM 2767 C C . PRO A 1 357 ? -10.280 -23.952 -33.218 1.00 61.06 357 PRO A C 1
ATOM 2769 O O . PRO A 1 357 ? -11.415 -23.536 -33.008 1.00 61.06 357 PRO A O 1
ATOM 2772 N N . LYS A 1 358 ? -10.022 -25.259 -33.377 1.00 62.16 358 LYS A N 1
ATOM 2773 C CA . LYS A 1 358 ? -11.050 -26.308 -33.311 1.00 62.16 358 LYS A CA 1
ATOM 2774 C C . LYS A 1 358 ? -11.516 -26.624 -31.879 1.00 62.16 358 LYS A C 1
ATOM 2776 O O . LYS A 1 358 ? -12.626 -27.109 -31.712 1.00 62.16 358 LYS A O 1
ATOM 2781 N N . ASN A 1 359 ? -10.714 -26.305 -30.853 1.00 70.62 359 ASN A N 1
ATOM 2782 C CA . ASN A 1 359 ? -10.956 -26.682 -29.449 1.00 70.62 359 ASN A CA 1
ATOM 2783 C C . ASN A 1 359 ? -10.942 -25.466 -28.507 1.00 70.62 359 ASN A C 1
ATOM 2785 O O . ASN A 1 359 ? -10.249 -25.442 -27.488 1.00 70.62 359 ASN A O 1
ATOM 2789 N N . LEU A 1 360 ? -11.694 -24.422 -28.855 1.00 75.81 360 LEU A N 1
ATOM 2790 C CA . LEU A 1 360 ? -11.783 -23.217 -28.033 1.00 75.81 360 LEU A CA 1
ATOM 2791 C C . LEU A 1 360 ? -12.721 -23.408 -26.836 1.00 75.81 360 LEU A C 1
ATOM 2793 O O . LEU A 1 360 ? -13.774 -24.046 -26.929 1.00 75.81 360 LEU A O 1
ATOM 2797 N N . CYS A 1 361 ? -12.338 -22.817 -25.702 1.00 82.38 361 CYS A N 1
ATOM 2798 C CA . CYS A 1 361 ? -13.232 -22.664 -24.558 1.00 82.38 361 CYS A CA 1
ATOM 2799 C C . CYS A 1 361 ? -14.266 -21.552 -24.808 1.00 82.38 361 CYS A C 1
ATOM 2801 O O . CYS A 1 361 ? -14.058 -20.682 -25.658 1.00 82.38 361 CYS A O 1
ATOM 2803 N N . ILE A 1 362 ? -15.338 -21.532 -24.009 1.00 86.31 362 ILE A N 1
ATOM 2804 C CA . ILE A 1 362 ? -16.473 -20.603 -24.162 1.00 86.31 362 ILE A CA 1
ATOM 2805 C C . ILE A 1 362 ? -16.000 -19.136 -24.181 1.00 86.31 362 ILE A C 1
ATOM 2807 O O . ILE A 1 362 ? -16.393 -18.351 -25.046 1.00 86.31 362 ILE A O 1
ATOM 2811 N N . ALA A 1 363 ? -15.076 -18.771 -23.285 1.00 85.88 363 ALA A N 1
ATOM 2812 C CA . ALA A 1 363 ? -14.512 -17.422 -23.234 1.00 85.88 363 ALA A CA 1
ATOM 2813 C C . ALA A 1 363 ? -13.697 -17.067 -24.494 1.00 85.88 363 ALA A C 1
ATOM 2815 O O . ALA A 1 363 ? -13.788 -15.944 -24.986 1.00 85.88 363 ALA A O 1
ATOM 2816 N N . CYS A 1 364 ? -12.912 -18.000 -25.044 1.00 80.69 364 CYS A N 1
ATOM 2817 C CA . CYS A 1 364 ? -12.128 -17.768 -26.264 1.00 80.69 364 CYS A CA 1
ATOM 2818 C C . CYS A 1 364 ? -13.001 -17.693 -27.523 1.00 80.69 364 CYS A C 1
ATOM 2820 O O . CYS A 1 364 ? -12.678 -16.939 -28.437 1.00 80.69 364 CYS A O 1
ATOM 2822 N N . GLU A 1 365 ? -14.129 -18.404 -27.572 1.00 81.62 365 GLU A N 1
ATOM 2823 C CA . GLU A 1 365 ? -15.092 -18.272 -28.673 1.00 81.62 365 GLU A CA 1
ATOM 2824 C C . GLU A 1 365 ? -15.711 -16.866 -28.742 1.00 81.62 365 GLU A C 1
ATOM 2826 O O . GLU A 1 365 ? -15.966 -16.338 -29.829 1.00 81.62 365 GLU A O 1
ATOM 2831 N N . MET A 1 366 ? -15.936 -16.243 -27.583 1.00 83.88 366 MET A N 1
ATOM 2832 C CA . MET A 1 366 ? -16.512 -14.904 -27.472 1.00 83.88 366 MET A CA 1
ATOM 2833 C C . MET A 1 366 ? -15.456 -13.802 -27.615 1.00 83.88 366 MET A C 1
ATOM 2835 O O . MET A 1 366 ? -15.611 -12.905 -28.440 1.00 83.88 366 MET A O 1
ATOM 2839 N N . PHE A 1 367 ? -14.362 -13.889 -26.857 1.00 80.62 367 PHE A N 1
ATOM 2840 C CA . PHE A 1 367 ? -13.331 -12.854 -26.757 1.00 80.62 367 PHE A CA 1
ATOM 2841 C C . PHE A 1 367 ? -12.075 -13.145 -27.588 1.00 80.62 367 PHE A C 1
ATOM 2843 O O . PHE A 1 367 ? -11.088 -12.429 -27.434 1.00 80.62 367 PHE A O 1
ATOM 2850 N N . GLY A 1 368 ? -12.063 -14.164 -28.442 1.00 74.00 368 GLY A N 1
ATOM 2851 C CA . GLY A 1 368 ? -10.923 -14.506 -29.298 1.00 74.00 368 GLY A CA 1
ATOM 2852 C C . GLY A 1 368 ? -9.775 -15.246 -28.598 1.00 74.00 368 GLY A C 1
ATOM 2853 O O . GLY A 1 368 ? -9.690 -15.313 -27.364 1.00 74.00 368 GLY A O 1
ATOM 2854 N N . SER A 1 369 ? -8.879 -15.787 -29.423 1.00 67.56 369 SER A N 1
ATOM 2855 C CA . SER A 1 369 ? -7.597 -16.409 -29.063 1.00 67.56 369 SER A CA 1
ATOM 2856 C C . SER A 1 369 ? -6.601 -16.247 -30.220 1.00 67.56 369 SER A C 1
ATOM 2858 O O . SER A 1 369 ? -6.958 -15.739 -31.283 1.00 67.56 369 SER A O 1
ATOM 2860 N N . THR A 1 370 ? -5.350 -16.684 -30.054 1.00 58.97 370 THR A N 1
ATOM 2861 C CA . THR A 1 370 ? -4.383 -16.730 -31.164 1.00 58.97 370 THR A CA 1
ATOM 2862 C C . THR A 1 370 ? -4.978 -17.506 -32.345 1.00 58.97 370 THR A C 1
ATOM 2864 O O . THR A 1 370 ? -5.446 -18.627 -32.163 1.00 58.97 370 THR A O 1
ATOM 2867 N N . GLY A 1 371 ? -5.019 -16.892 -33.533 1.00 54.53 371 GLY A N 1
ATOM 2868 C CA . GLY A 1 371 ? -5.622 -17.485 -34.735 1.00 54.53 371 GLY A CA 1
ATOM 2869 C C . GLY A 1 371 ? -7.160 -17.482 -34.787 1.00 54.53 371 GLY A C 1
ATOM 2870 O O . GLY A 1 371 ? -7.721 -17.950 -35.773 1.00 54.53 371 GLY A O 1
ATOM 2871 N N . TRP A 1 372 ? -7.861 -16.943 -33.778 1.00 62.84 372 TRP A N 1
ATOM 2872 C CA . TRP A 1 372 ? -9.327 -16.868 -33.750 1.00 62.84 372 TRP A CA 1
ATOM 2873 C C . TRP A 1 372 ? -9.841 -15.473 -33.392 1.00 62.84 372 TRP A C 1
ATOM 2875 O O . TRP A 1 372 ? -9.652 -14.966 -32.282 1.00 62.84 372 TRP A O 1
ATOM 2885 N N . LYS A 1 373 ? -10.567 -14.859 -34.329 1.00 67.31 373 LYS A N 1
ATOM 2886 C CA . LYS A 1 373 ? -11.129 -13.516 -34.151 1.00 67.31 373 LYS A CA 1
ATOM 2887 C C . LYS A 1 373 ? -12.284 -13.513 -33.143 1.00 67.31 373 LYS A C 1
ATOM 2889 O O . LYS A 1 373 ? -13.137 -14.399 -33.169 1.00 67.31 373 LYS A O 1
ATOM 2894 N N . THR A 1 374 ? -12.353 -12.455 -32.337 1.00 74.25 374 THR A N 1
ATOM 2895 C CA . THR A 1 374 ? -13.453 -12.150 -31.403 1.00 74.25 374 THR A CA 1
ATOM 2896 C C . THR A 1 374 ? -14.839 -12.165 -32.052 1.00 74.25 374 THR A C 1
ATOM 2898 O O . THR A 1 374 ? -14.989 -11.880 -33.244 1.00 74.25 374 THR A O 1
ATOM 2901 N N . SER A 1 375 ? -15.856 -12.443 -31.242 1.00 75.31 375 SER A N 1
ATOM 2902 C CA . SER A 1 375 ? -17.269 -12.299 -31.607 1.00 75.31 375 SER A CA 1
ATOM 2903 C C . SER A 1 375 ? -17.874 -10.975 -31.116 1.00 75.31 375 SER A C 1
ATOM 2905 O O . SER A 1 375 ? -19.032 -10.708 -31.411 1.00 75.31 375 SER A O 1
ATOM 2907 N N . ILE A 1 376 ? -17.118 -10.154 -30.378 1.00 78.75 376 ILE A N 1
ATOM 2908 C CA . ILE A 1 376 ? -17.552 -8.840 -29.878 1.00 78.75 376 ILE A CA 1
ATOM 2909 C C . ILE A 1 376 ? -16.671 -7.743 -30.467 1.00 78.75 376 ILE A C 1
ATOM 2911 O O . ILE A 1 376 ? -15.446 -7.862 -30.430 1.00 78.75 376 ILE A O 1
ATOM 2915 N N . GLU A 1 377 ? -17.294 -6.669 -30.931 1.00 76.62 377 GLU A N 1
ATOM 2916 C CA . GLU A 1 377 ? -16.645 -5.442 -31.388 1.00 76.62 377 GLU A CA 1
ATOM 2917 C C . GLU A 1 377 ? -16.951 -4.298 -30.415 1.00 76.62 377 GLU A C 1
ATOM 2919 O O . GLU A 1 377 ? -18.042 -4.231 -29.848 1.00 76.62 377 GLU A O 1
ATOM 2924 N N . MET A 1 378 ? -15.991 -3.398 -30.208 1.00 78.69 378 MET A N 1
ATOM 2925 C CA . MET A 1 378 ? -16.120 -2.290 -29.260 1.00 78.69 378 MET A CA 1
ATOM 2926 C C . MET A 1 378 ? -15.605 -0.994 -29.877 1.00 78.69 378 MET A C 1
ATOM 2928 O O . MET A 1 378 ? -14.604 -0.998 -30.600 1.00 78.69 378 MET A O 1
ATOM 2932 N N . ASP A 1 379 ? -16.298 0.104 -29.596 1.00 74.25 379 ASP A N 1
ATOM 2933 C CA . ASP A 1 379 ? -15.818 1.457 -29.873 1.00 74.25 379 ASP A CA 1
ATOM 2934 C C . ASP A 1 379 ? -14.902 1.952 -28.743 1.00 74.25 379 ASP A C 1
ATOM 2936 O O . ASP A 1 379 ? -15.049 1.496 -27.605 1.00 74.25 379 ASP A O 1
ATOM 2940 N N . PRO A 1 380 ? -13.968 2.879 -29.035 1.00 70.81 380 PRO A N 1
ATOM 2941 C CA . PRO A 1 380 ? -13.235 3.605 -28.002 1.00 70.81 380 PRO A CA 1
ATOM 2942 C C . PRO A 1 380 ? -14.182 4.225 -26.973 1.00 70.81 380 PRO A C 1
ATOM 2944 O O . PRO A 1 380 ? -15.222 4.772 -27.341 1.00 70.81 380 PRO A O 1
ATOM 2947 N N . PHE A 1 381 ? -13.815 4.134 -25.695 1.00 83.12 381 PHE A N 1
ATOM 2948 C CA . PHE A 1 381 ? -14.537 4.803 -24.622 1.00 83.12 381 PHE A CA 1
ATOM 2949 C C . PHE A 1 381 ? -14.032 6.237 -24.523 1.00 83.12 381 PHE A C 1
ATOM 2951 O O . PHE A 1 381 ? -12.896 6.474 -24.116 1.00 83.12 381 PHE A O 1
ATOM 2958 N N . LEU A 1 382 ? -14.881 7.179 -24.919 1.00 84.81 382 LEU A N 1
ATOM 2959 C CA . LEU A 1 382 ? -14.561 8.600 -24.938 1.00 84.81 382 LEU A CA 1
ATOM 2960 C C . LEU A 1 382 ? -15.054 9.249 -23.650 1.00 84.81 382 LEU A C 1
ATOM 2962 O O . LEU A 1 382 ? -16.171 8.970 -23.204 1.00 84.81 382 LEU A O 1
ATOM 2966 N N . CYS A 1 383 ? -14.233 10.112 -23.059 1.00 87.44 383 CYS A N 1
ATOM 2967 C CA . CYS A 1 383 ? -14.669 10.942 -21.945 1.00 87.44 383 CYS A CA 1
ATOM 2968 C C . CYS A 1 383 ? -15.702 11.963 -22.449 1.00 87.44 383 CYS A C 1
ATOM 2970 O O . CYS A 1 383 ? -15.493 12.600 -23.483 1.00 87.44 383 CYS A O 1
ATOM 2972 N N . VAL A 1 384 ? -16.831 12.083 -21.748 1.00 87.88 384 VAL A N 1
ATOM 2973 C CA . VAL A 1 384 ? -17.950 12.967 -22.134 1.00 87.88 384 VAL A CA 1
ATOM 2974 C C . VAL A 1 384 ? -18.160 14.134 -21.166 1.00 87.88 384 VAL A C 1
ATOM 2976 O O . VAL A 1 384 ? -19.130 14.882 -21.308 1.00 87.88 384 VAL A O 1
ATOM 2979 N N . ASP A 1 385 ? -17.251 14.314 -20.209 1.00 80.00 385 ASP A N 1
ATOM 2980 C CA . ASP A 1 385 ? -17.320 15.399 -19.235 1.00 80.00 385 ASP A CA 1
ATOM 2981 C C . ASP A 1 385 ? -17.045 16.748 -19.903 1.00 80.00 385 ASP A C 1
ATOM 2983 O O . ASP A 1 385 ? -15.994 16.973 -20.503 1.00 80.00 385 ASP A O 1
ATOM 2987 N N . ARG A 1 386 ? -18.018 17.662 -19.802 1.00 64.19 386 ARG A N 1
ATOM 2988 C CA . ARG A 1 386 ? -17.937 18.999 -20.414 1.00 64.19 386 ARG A CA 1
ATOM 2989 C C . ARG A 1 386 ? -17.046 19.965 -19.625 1.00 64.19 386 ARG A C 1
ATOM 2991 O O . ARG A 1 386 ? -16.500 20.885 -20.222 1.00 64.19 386 ARG A O 1
ATOM 2998 N N . GLU A 1 387 ? -16.881 19.737 -18.320 1.00 68.56 387 GLU A N 1
ATOM 2999 C CA . GLU A 1 387 ? -16.079 20.552 -17.392 1.00 68.56 387 GLU A CA 1
ATOM 3000 C C . GLU A 1 387 ? -15.069 19.673 -16.641 1.00 68.56 387 GLU A C 1
ATOM 3002 O O . GLU A 1 387 ? -15.166 19.434 -15.437 1.00 68.56 387 GLU A O 1
ATOM 3007 N N . LEU A 1 388 ? -14.107 19.124 -17.380 1.00 72.25 388 LEU A N 1
ATOM 3008 C CA . LEU A 1 388 ? -13.108 18.231 -16.810 1.00 72.25 388 LEU A CA 1
ATOM 3009 C C . LEU A 1 388 ? -12.138 19.006 -15.897 1.00 72.25 388 LEU A C 1
ATOM 3011 O O . LEU A 1 388 ? -11.407 19.888 -16.353 1.00 72.25 388 LEU A O 1
ATOM 3015 N N . LYS A 1 389 ? -12.110 18.661 -14.606 1.00 75.25 389 LYS A N 1
ATOM 3016 C CA . LYS A 1 389 ? -11.144 19.219 -13.647 1.00 75.25 389 LYS A CA 1
ATOM 3017 C C . LYS A 1 389 ? -9.731 18.659 -13.907 1.00 75.25 389 LYS A C 1
ATOM 3019 O O . LYS A 1 389 ? -9.613 17.522 -14.375 1.00 75.25 389 LYS A O 1
ATOM 3024 N N . PRO A 1 390 ? -8.658 19.408 -13.578 1.00 79.19 390 PRO A N 1
ATOM 3025 C CA . PRO A 1 390 ? -7.293 18.881 -13.599 1.00 79.19 390 PRO A CA 1
ATOM 3026 C C . PRO A 1 390 ? -7.152 17.616 -12.743 1.00 79.19 390 PRO A C 1
ATOM 3028 O O . PRO A 1 390 ? -7.872 17.444 -11.755 1.00 79.19 390 PRO A O 1
ATOM 3031 N N . PHE A 1 391 ? -6.210 16.741 -13.102 1.00 81.75 391 PHE A N 1
ATOM 3032 C CA . PHE A 1 391 ? -5.919 15.561 -12.291 1.00 81.75 391 PHE A CA 1
ATOM 3033 C C . PHE A 1 391 ? -5.361 15.958 -10.914 1.00 81.75 391 PHE A C 1
ATOM 3035 O O . PHE A 1 391 ? -4.675 16.968 -10.761 1.00 81.75 391 PHE A O 1
ATOM 3042 N N . ILE A 1 392 ? -5.630 15.127 -9.910 1.00 81.56 392 ILE A N 1
ATOM 3043 C CA . ILE A 1 392 ? -5.195 15.322 -8.524 1.00 81.56 392 ILE A CA 1
ATOM 3044 C C . ILE A 1 392 ? -4.003 14.405 -8.254 1.00 81.56 392 ILE A C 1
ATOM 3046 O O . ILE A 1 392 ? -4.061 13.212 -8.562 1.00 81.56 392 ILE A O 1
ATOM 3050 N N . ILE A 1 393 ? -2.934 14.934 -7.651 1.00 81.12 393 ILE A N 1
ATOM 3051 C CA . ILE A 1 393 ? -1.797 14.126 -7.192 1.00 81.12 393 ILE A CA 1
ATOM 3052 C C . ILE A 1 393 ? -2.080 13.640 -5.772 1.00 81.12 393 ILE A C 1
ATOM 3054 O O . ILE A 1 393 ? -2.222 14.423 -4.832 1.00 81.12 393 ILE A O 1
ATOM 3058 N N . GLN A 1 394 ? -2.149 12.322 -5.609 1.00 79.06 394 GLN A N 1
ATOM 3059 C CA . GLN A 1 394 ? -2.289 11.680 -4.312 1.00 79.06 394 GLN A CA 1
ATOM 3060 C C . GLN A 1 394 ? -0.958 11.078 -3.864 1.00 79.06 394 GLN A C 1
ATOM 3062 O O . GLN A 1 394 ? -0.409 10.202 -4.526 1.00 79.06 394 GLN A O 1
ATOM 3067 N N . GLU A 1 395 ? -0.490 11.497 -2.692 1.00 76.00 395 GLU A N 1
ATOM 3068 C CA . GLU A 1 395 ? 0.678 10.933 -2.015 1.00 76.00 395 GLU A CA 1
ATOM 3069 C C . GLU A 1 395 ? 0.306 9.665 -1.232 1.00 76.00 395 GLU A C 1
ATOM 3071 O O . GLU A 1 395 ? -0.683 9.626 -0.490 1.00 76.00 395 GLU A O 1
ATOM 3076 N N . PHE A 1 396 ? 1.131 8.627 -1.341 1.00 75.00 396 PHE A N 1
ATOM 3077 C CA . PHE A 1 396 ? 0.999 7.394 -0.578 1.00 75.00 396 PHE A CA 1
ATOM 3078 C C . PHE A 1 396 ? 2.270 7.143 0.219 1.00 75.00 396 PHE A C 1
ATOM 3080 O O . PHE A 1 396 ? 3.359 6.996 -0.325 1.00 75.00 396 PHE A O 1
ATOM 3087 N N . VAL A 1 397 ? 2.114 7.014 1.534 1.00 71.88 397 VAL A N 1
ATOM 3088 C CA . VAL A 1 397 ? 3.217 6.702 2.443 1.00 71.88 397 VAL A CA 1
ATOM 3089 C C . VAL A 1 397 ? 2.891 5.406 3.167 1.00 71.88 397 VAL A C 1
ATOM 3091 O O . VAL A 1 397 ? 1.925 5.331 3.932 1.00 71.88 397 VAL A O 1
ATOM 3094 N N . ALA A 1 398 ? 3.686 4.363 2.933 1.00 71.62 398 ALA A N 1
ATOM 3095 C CA . ALA A 1 398 ? 3.589 3.154 3.739 1.00 71.62 398 ALA A CA 1
ATOM 3096 C C . ALA A 1 398 ? 4.090 3.447 5.163 1.00 71.62 398 ALA A C 1
ATOM 3098 O O . ALA A 1 398 ? 5.126 4.077 5.338 1.00 71.62 398 ALA A O 1
ATOM 3099 N N . ILE A 1 399 ? 3.353 3.006 6.185 1.00 69.38 399 ILE A N 1
ATOM 3100 C CA . ILE A 1 399 ? 3.734 3.199 7.591 1.00 69.38 399 ILE A CA 1
ATOM 3101 C C . ILE A 1 399 ? 4.350 1.910 8.125 1.00 69.38 399 ILE A C 1
ATOM 3103 O O . ILE A 1 399 ? 3.644 0.900 8.228 1.00 69.38 399 ILE A O 1
ATOM 3107 N N . ASP A 1 400 ? 5.631 1.965 8.481 1.00 76.50 400 ASP A N 1
ATOM 3108 C CA . ASP A 1 400 ? 6.364 0.874 9.115 1.00 76.50 400 ASP A CA 1
ATOM 3109 C C . ASP A 1 400 ? 5.679 0.452 10.425 1.00 76.50 400 ASP A C 1
ATOM 3111 O O . ASP A 1 400 ? 5.348 1.281 11.279 1.00 76.50 400 ASP A O 1
ATOM 3115 N N . ARG A 1 401 ? 5.420 -0.850 10.577 1.00 80.12 401 ARG A N 1
ATOM 3116 C CA . ARG A 1 401 ? 4.653 -1.405 11.705 1.00 80.12 401 ARG A CA 1
ATOM 3117 C C . ARG A 1 401 ? 5.453 -1.517 13.002 1.00 80.12 401 ARG A C 1
ATOM 3119 O O . ARG A 1 401 ? 4.842 -1.614 14.068 1.00 80.12 401 ARG A O 1
ATOM 3126 N N . PHE A 1 402 ? 6.782 -1.484 12.933 1.00 77.69 402 PHE A N 1
ATOM 3127 C CA . PHE A 1 402 ? 7.647 -1.498 14.107 1.00 77.69 402 PHE A CA 1
ATOM 3128 C C . PHE A 1 402 ? 7.721 -0.107 14.741 1.00 77.69 402 PHE A C 1
ATOM 3130 O O . PHE A 1 402 ? 7.465 0.046 15.938 1.00 77.69 402 PHE A O 1
ATOM 3137 N N . HIS A 1 403 ? 8.000 0.934 13.952 1.00 68.88 403 HIS A N 1
ATOM 3138 C CA . HIS A 1 403 ? 8.172 2.283 14.492 1.00 68.88 403 HIS A CA 1
ATOM 3139 C C . HIS A 1 403 ? 6.995 3.238 14.304 1.00 68.88 403 HIS A C 1
ATOM 3141 O O . HIS A 1 403 ? 6.955 4.284 14.962 1.00 68.88 403 HIS A O 1
ATOM 3147 N N . GLY A 1 404 ? 6.017 2.906 13.464 1.00 59.94 404 GLY A N 1
ATOM 3148 C CA . GLY A 1 404 ? 4.829 3.729 13.214 1.00 59.94 404 GLY A CA 1
ATOM 3149 C C . GLY A 1 404 ? 5.097 5.014 12.423 1.00 59.94 404 GLY A C 1
ATOM 3150 O O . GLY A 1 404 ? 4.235 5.889 12.390 1.00 59.94 404 GLY A O 1
ATOM 3151 N N . GLY A 1 405 ? 6.281 5.147 11.820 1.00 63.84 405 GLY A N 1
ATOM 3152 C CA . GLY A 1 405 ? 6.651 6.248 10.921 1.00 63.84 405 GLY A CA 1
ATOM 3153 C C . GLY A 1 405 ? 6.562 5.826 9.453 1.00 63.84 405 GLY A C 1
ATOM 3154 O O . GLY A 1 405 ? 6.267 4.669 9.165 1.00 63.84 405 GLY A O 1
ATOM 3155 N N . GLY A 1 406 ? 6.802 6.757 8.527 1.00 59.84 406 GLY A N 1
ATOM 3156 C CA . GLY A 1 406 ? 6.906 6.417 7.104 1.00 59.84 406 GLY A CA 1
ATOM 3157 C C . GLY A 1 406 ? 8.054 5.436 6.871 1.00 59.84 406 GLY A C 1
ATOM 3158 O O . GLY A 1 406 ? 9.130 5.651 7.416 1.00 59.84 406 GLY A O 1
ATOM 3159 N N . LYS A 1 407 ? 7.788 4.372 6.116 1.00 66.44 407 LYS A N 1
ATOM 3160 C CA . LYS A 1 407 ? 8.775 3.391 5.669 1.00 66.44 407 LYS A CA 1
ATOM 3161 C C . LYS A 1 407 ? 9.674 4.042 4.613 1.00 66.44 407 LYS A C 1
ATOM 3163 O O . LYS A 1 407 ? 9.151 4.687 3.694 1.00 66.44 407 LYS A O 1
ATOM 3168 N N . ASP A 1 408 ? 10.986 3.886 4.747 1.00 56.84 408 ASP A N 1
ATOM 3169 C CA . ASP A 1 408 ? 11.949 4.496 3.826 1.00 56.84 408 ASP A CA 1
ATOM 3170 C C . ASP A 1 408 ? 11.797 3.898 2.412 1.00 56.84 408 ASP A C 1
ATOM 3172 O O . ASP A 1 408 ? 11.406 2.741 2.244 1.00 56.84 408 ASP A O 1
ATOM 3176 N N . GLU A 1 409 ? 12.007 4.721 1.375 1.00 57.66 409 GLU A N 1
ATOM 3177 C CA . GLU A 1 409 ? 11.819 4.372 -0.053 1.00 57.66 409 GLU A CA 1
ATOM 3178 C C . GLU A 1 409 ? 10.410 3.866 -0.454 1.00 57.66 409 GLU A C 1
ATOM 3180 O O . GLU A 1 409 ? 10.195 3.461 -1.593 1.00 57.66 409 GLU A O 1
ATOM 3185 N N . ALA A 1 410 ? 9.426 3.886 0.452 1.00 59.53 410 ALA A N 1
ATOM 3186 C CA . ALA A 1 410 ? 8.062 3.406 0.203 1.00 59.53 410 ALA A CA 1
ATOM 3187 C C . ALA A 1 410 ? 7.033 4.542 0.091 1.00 59.53 410 ALA A C 1
ATOM 3189 O O . ALA A 1 410 ? 5.830 4.335 0.311 1.00 59.53 410 ALA A O 1
ATOM 3190 N N . LYS A 1 411 ? 7.519 5.747 -0.216 1.00 68.06 411 LYS A N 1
ATOM 3191 C CA . LYS A 1 411 ? 6.691 6.846 -0.703 1.00 68.06 411 LYS A CA 1
ATOM 3192 C C . LYS A 1 411 ? 6.507 6.665 -2.201 1.00 68.06 411 LYS A C 1
ATOM 3194 O O . LYS A 1 411 ? 7.486 6.432 -2.897 1.00 68.06 411 LYS A O 1
ATOM 3199 N N . PHE A 1 412 ? 5.269 6.745 -2.657 1.00 74.50 412 PHE A N 1
ATOM 3200 C CA . PHE A 1 412 ? 4.965 6.853 -4.076 1.00 74.50 412 PHE A CA 1
ATOM 3201 C C . PHE A 1 412 ? 3.753 7.767 -4.242 1.00 74.50 412 PHE A C 1
ATOM 3203 O O . PHE A 1 412 ? 2.933 7.867 -3.324 1.00 74.50 412 PHE A O 1
ATOM 3210 N N . ASN A 1 413 ? 3.590 8.402 -5.390 1.00 76.88 413 ASN A N 1
ATOM 3211 C CA . ASN A 1 413 ? 2.436 9.237 -5.690 1.00 76.88 413 ASN A CA 1
ATOM 3212 C C . ASN A 1 413 ? 1.726 8.795 -6.976 1.00 76.88 413 ASN A C 1
ATOM 3214 O O . ASN A 1 413 ? 2.273 8.102 -7.830 1.00 76.88 413 ASN A O 1
ATOM 3218 N N . ALA A 1 414 ? 0.437 9.107 -7.075 1.00 82.81 414 ALA A N 1
ATOM 3219 C CA . ALA A 1 414 ? -0.353 8.818 -8.266 1.00 82.81 414 ALA A CA 1
ATOM 3220 C C . ALA A 1 414 ? -1.216 10.018 -8.628 1.00 82.81 414 ALA A C 1
ATOM 3222 O O . ALA A 1 414 ? -2.002 10.494 -7.806 1.00 82.81 414 ALA A O 1
ATOM 3223 N N . ALA A 1 415 ? -1.098 10.466 -9.872 1.00 87.06 415 ALA A N 1
ATOM 3224 C CA . ALA A 1 415 ? -2.042 11.389 -10.471 1.00 87.06 415 ALA A CA 1
ATOM 3225 C C . ALA A 1 415 ? -3.287 10.627 -10.952 1.00 87.06 415 ALA A C 1
ATOM 3227 O O . ALA A 1 415 ? -3.184 9.526 -11.495 1.00 87.06 415 ALA A O 1
ATOM 3228 N N . HIS A 1 416 ? -4.473 11.194 -10.737 1.00 87.75 416 HIS A N 1
ATOM 3229 C CA . HIS A 1 416 ? -5.739 10.583 -11.148 1.00 87.75 416 HIS A CA 1
ATOM 3230 C C . HIS A 1 416 ? -6.805 11.622 -11.488 1.00 87.75 416 HIS A C 1
ATOM 3232 O O . HIS A 1 416 ? -6.785 12.738 -10.970 1.00 87.75 416 HIS A O 1
ATOM 3238 N N . TYR A 1 417 ? -7.777 11.224 -12.307 1.00 88.44 417 TYR A N 1
ATOM 3239 C CA . TYR A 1 417 ? -8.992 12.006 -12.519 1.00 88.44 417 TYR A CA 1
ATOM 3240 C C . TYR A 1 417 ? -10.065 11.590 -11.523 1.00 88.44 417 TYR A C 1
ATOM 3242 O O . TYR A 1 417 ? -10.251 10.400 -11.256 1.00 88.44 417 TYR A O 1
ATOM 3250 N N . GLN A 1 418 ? -10.763 12.576 -10.972 1.00 85.62 418 GLN A N 1
ATOM 3251 C CA . GLN A 1 418 ? -11.831 12.369 -10.005 1.00 85.62 418 GLN A CA 1
ATOM 3252 C C . GLN A 1 418 ? -13.160 12.136 -10.737 1.00 85.62 418 GLN A C 1
ATOM 3254 O O . GLN A 1 418 ? -13.604 13.004 -11.481 1.00 85.62 418 GLN A O 1
ATOM 3259 N N . ALA A 1 419 ? -13.766 10.964 -10.521 1.00 86.38 419 ALA A N 1
ATOM 3260 C CA . ALA A 1 419 ? -15.103 10.580 -10.984 1.00 86.38 419 ALA A CA 1
ATOM 3261 C C . ALA A 1 419 ? -15.418 10.847 -12.482 1.00 86.38 419 ALA A C 1
ATOM 3263 O O . ALA A 1 419 ? -16.496 11.360 -12.787 1.00 86.38 419 ALA A O 1
ATOM 3264 N N . PRO A 1 420 ? -14.530 10.501 -13.441 1.00 90.50 420 PRO A N 1
ATOM 3265 C CA . PRO A 1 420 ? -14.785 10.772 -14.857 1.00 90.50 420 PRO A CA 1
ATOM 3266 C C . PRO A 1 420 ? -15.965 9.958 -15.413 1.00 90.50 420 PRO A C 1
ATOM 3268 O O . PRO A 1 420 ? -16.258 8.858 -14.931 1.00 90.50 420 PRO A O 1
ATOM 3271 N N . VAL A 1 421 ? -16.594 10.450 -16.484 1.00 92.12 421 VAL A N 1
ATOM 3272 C CA . VAL A 1 421 ? -17.651 9.741 -17.223 1.00 92.12 421 VAL A CA 1
ATOM 3273 C C . VAL A 1 421 ? -17.175 9.347 -18.617 1.00 92.12 421 VAL A C 1
ATOM 3275 O O . VAL A 1 421 ? -16.739 10.181 -19.413 1.00 92.12 421 VAL A O 1
ATOM 3278 N N . PHE A 1 422 ? -17.311 8.060 -18.943 1.00 92.44 422 PHE A N 1
ATOM 3279 C CA . PHE A 1 422 ? -16.928 7.512 -20.245 1.00 92.44 422 PHE A CA 1
ATOM 3280 C C . PHE A 1 422 ? -18.112 6.913 -20.988 1.00 92.44 422 PHE A C 1
ATOM 3282 O O . PHE A 1 422 ? -18.893 6.158 -20.411 1.00 92.44 422 PHE A O 1
ATOM 3289 N N . LYS A 1 423 ? -18.196 7.173 -22.295 1.00 92.31 423 LYS A N 1
ATOM 3290 C CA . LYS A 1 423 ? -19.199 6.587 -23.186 1.00 92.31 423 LYS A CA 1
ATOM 3291 C C . LYS A 1 423 ? -18.541 5.757 -24.283 1.00 92.31 423 LYS A C 1
ATOM 3293 O O . LYS A 1 423 ? -17.622 6.221 -24.954 1.00 92.31 423 LYS A O 1
ATOM 3298 N N . GLY A 1 424 ? -19.029 4.538 -24.478 1.00 88.06 424 GLY A N 1
ATOM 3299 C CA . GLY A 1 424 ? -18.574 3.612 -25.512 1.00 88.06 424 GLY A CA 1
ATOM 3300 C C . GLY A 1 424 ? -19.716 2.738 -26.025 1.00 88.06 424 GLY A C 1
ATOM 3301 O O . GLY A 1 424 ? -20.839 2.810 -25.533 1.00 88.06 424 GLY A O 1
ATOM 3302 N N . LYS A 1 425 ? -19.434 1.900 -27.024 1.00 86.00 425 LYS A N 1
ATOM 3303 C CA . LYS A 1 425 ? -20.435 1.025 -27.654 1.00 86.00 425 LYS A CA 1
ATOM 3304 C C . LYS A 1 425 ? -19.894 -0.384 -27.823 1.00 86.00 425 LYS A C 1
ATOM 3306 O O . LYS A 1 425 ? -18.764 -0.559 -28.277 1.00 86.00 425 LYS A O 1
ATOM 3311 N N . VAL A 1 426 ? -20.706 -1.384 -27.490 1.00 86.56 426 VAL A N 1
ATOM 3312 C CA . VAL A 1 426 ? -20.383 -2.814 -27.612 1.00 86.56 426 VAL A CA 1
ATOM 3313 C C . VAL A 1 426 ? -21.337 -3.464 -28.606 1.00 86.56 426 VAL A C 1
ATOM 3315 O O . VAL A 1 426 ? -22.538 -3.225 -28.549 1.00 86.56 426 VAL A O 1
ATOM 3318 N N . ARG A 1 427 ? -20.824 -4.291 -29.521 1.00 80.69 427 ARG A N 1
ATOM 3319 C CA . ARG A 1 427 ? -21.617 -4.972 -30.555 1.00 80.69 427 ARG A CA 1
ATOM 3320 C C . ARG A 1 427 ? -21.281 -6.452 -30.621 1.00 80.69 427 ARG A C 1
ATOM 3322 O O . ARG A 1 427 ? -20.110 -6.820 -30.543 1.00 80.69 427 ARG A O 1
ATOM 3329 N N . VAL A 1 428 ? -22.284 -7.301 -30.821 1.00 78.44 428 VAL A N 1
ATOM 3330 C CA . VAL A 1 428 ? -22.076 -8.738 -31.063 1.00 78.44 428 VAL A CA 1
ATOM 3331 C C . VAL A 1 428 ? -22.068 -8.995 -32.566 1.00 78.44 428 VAL A C 1
ATOM 3333 O O . VAL A 1 428 ? -23.010 -8.647 -33.267 1.00 78.44 428 VAL A O 1
ATOM 3336 N N . SER A 1 429 ? -21.004 -9.606 -33.080 1.00 69.19 429 SER A N 1
ATOM 3337 C CA . SER A 1 429 ? -20.868 -9.928 -34.502 1.00 69.19 429 SER A CA 1
ATOM 3338 C C . SER A 1 429 ? -21.814 -11.067 -34.897 1.00 69.19 429 SER A C 1
ATOM 3340 O O . SER A 1 429 ? -21.736 -12.168 -34.346 1.00 69.19 429 SER A O 1
ATOM 3342 N N . GLN A 1 430 ? -22.677 -10.827 -35.888 1.00 60.59 430 GLN A N 1
ATOM 3343 C CA . GLN A 1 430 ? -23.554 -11.838 -36.478 1.00 60.59 430 GLN A CA 1
ATOM 3344 C C . GLN A 1 430 ? -22.798 -12.554 -37.608 1.00 60.59 430 GLN A C 1
ATOM 3346 O O . GLN A 1 430 ? -22.850 -12.164 -38.773 1.00 60.59 430 GLN A O 1
ATOM 3351 N N . ARG A 1 431 ? -22.011 -13.582 -37.268 1.00 58.34 431 ARG A N 1
ATOM 3352 C CA . ARG A 1 431 ? -21.405 -14.460 -38.285 1.00 58.34 431 ARG A CA 1
ATOM 3353 C C . ARG A 1 431 ? -22.454 -15.462 -38.771 1.00 58.34 431 ARG A C 1
ATOM 3355 O O . ARG A 1 431 ? -23.135 -16.068 -37.949 1.00 58.34 431 ARG A O 1
ATOM 3362 N N . VAL A 1 432 ? -22.553 -15.652 -40.087 1.00 43.56 432 VAL A N 1
ATOM 3363 C CA . VAL A 1 432 ? -23.444 -16.646 -40.715 1.00 43.56 432 VAL A CA 1
ATOM 3364 C C . VAL A 1 432 ? -23.190 -18.028 -40.090 1.00 43.56 432 VAL A C 1
ATOM 3366 O O . VAL A 1 432 ? -22.050 -18.487 -40.086 1.00 43.56 432 VAL A O 1
ATOM 3369 N N . GLY A 1 433 ? -24.231 -18.653 -39.526 1.00 49.00 433 GLY A N 1
ATOM 3370 C CA . GLY A 1 433 ? -24.188 -20.006 -38.946 1.00 49.00 433 GLY A CA 1
ATOM 3371 C C . GLY A 1 433 ? -23.885 -20.120 -37.442 1.00 49.00 433 GLY A C 1
ATOM 3372 O O . GLY A 1 433 ? -23.881 -21.233 -36.927 1.00 49.00 433 GLY A O 1
ATOM 3373 N N . ASN A 1 434 ? -23.650 -19.019 -36.716 1.00 58.88 434 ASN A N 1
ATOM 3374 C CA . ASN A 1 434 ? -23.387 -19.063 -35.269 1.00 58.88 434 ASN A CA 1
ATOM 3375 C C . ASN A 1 434 ? -24.624 -18.698 -34.434 1.00 58.88 434 ASN A C 1
ATOM 3377 O O . ASN A 1 434 ? -25.174 -17.611 -34.599 1.00 58.88 434 ASN A O 1
ATOM 3381 N N . ASP A 1 435 ? -24.980 -19.546 -33.462 1.00 68.75 435 ASP A N 1
ATOM 3382 C CA . ASP A 1 435 ? -25.980 -19.221 -32.436 1.00 68.75 435 ASP A CA 1
ATOM 3383 C C . ASP A 1 435 ? -25.519 -18.017 -31.593 1.00 68.75 435 ASP A C 1
ATOM 3385 O O . ASP A 1 435 ? -24.472 -18.043 -30.934 1.00 68.75 435 ASP A O 1
ATOM 3389 N N . ILE A 1 436 ? -26.280 -16.926 -31.661 1.00 79.69 436 ILE A N 1
ATOM 3390 C CA . ILE A 1 436 ? -25.987 -15.668 -30.969 1.00 79.69 436 ILE A CA 1
ATOM 3391 C C . ILE A 1 436 ? -26.536 -15.645 -29.536 1.00 79.69 436 ILE A C 1
ATOM 3393 O O . ILE A 1 436 ? -26.074 -14.841 -28.725 1.00 79.69 436 ILE A O 1
ATOM 3397 N N . SER A 1 437 ? -27.473 -16.537 -29.216 1.00 85.19 437 SER A N 1
ATOM 3398 C CA . SER A 1 437 ? -28.296 -16.487 -28.003 1.00 85.19 437 SER A CA 1
ATOM 3399 C C . SER A 1 437 ? -27.447 -16.667 -26.746 1.00 85.19 437 SER A C 1
ATOM 3401 O O . SER A 1 437 ? -27.427 -15.807 -25.870 1.00 85.19 437 SER A O 1
ATOM 3403 N N . TRP A 1 438 ? -26.589 -17.694 -26.705 1.00 88.56 438 TRP A N 1
ATOM 3404 C CA . TRP A 1 438 ? -25.694 -17.906 -25.558 1.00 88.56 438 TRP A CA 1
ATOM 3405 C C . TRP A 1 438 ? -24.666 -16.773 -25.366 1.00 88.56 438 TRP A C 1
ATOM 3407 O O . TRP A 1 438 ? -24.228 -16.496 -24.248 1.00 88.56 438 TRP A O 1
ATOM 3417 N N . ARG A 1 439 ? -24.266 -16.084 -26.446 1.00 88.12 439 ARG A N 1
ATOM 3418 C CA . ARG A 1 439 ? -23.342 -14.936 -26.370 1.00 88.12 439 ARG A CA 1
ATOM 3419 C C . ARG A 1 439 ? -24.034 -13.717 -25.764 1.00 88.12 439 ARG A C 1
ATOM 3421 O O . ARG A 1 439 ? -23.422 -13.018 -24.956 1.00 88.12 439 ARG A O 1
ATOM 3428 N N . LYS A 1 440 ? -25.299 -13.484 -26.133 1.00 87.88 440 LYS A N 1
ATOM 3429 C CA . LYS A 1 440 ? -26.164 -12.480 -25.499 1.00 87.88 440 LYS A CA 1
ATOM 3430 C C . LYS A 1 440 ? -26.378 -12.801 -24.020 1.00 87.88 440 LYS A C 1
ATOM 3432 O O . LYS A 1 440 ? -26.213 -11.905 -23.203 1.00 87.88 440 LYS A O 1
ATOM 3437 N N . GLY A 1 441 ? -26.629 -14.064 -23.670 1.00 90.44 441 GLY A N 1
ATOM 3438 C CA . GLY A 1 441 ? -26.799 -14.498 -22.280 1.00 90.44 441 GLY A CA 1
ATOM 3439 C C . GLY A 1 441 ? -25.589 -14.198 -21.399 1.00 90.44 441 GLY A C 1
ATOM 344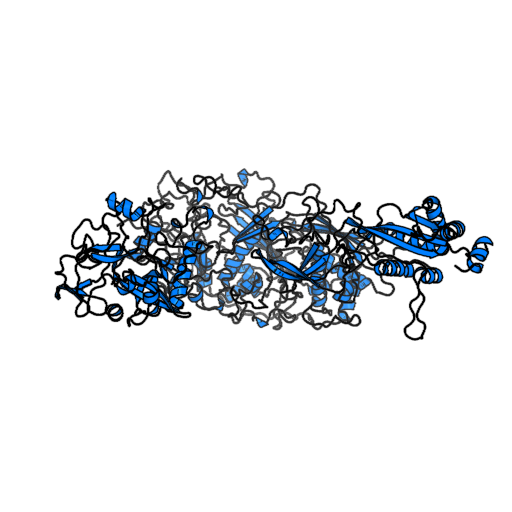0 O O . GLY A 1 441 ? -25.726 -13.612 -20.328 1.00 90.44 441 GLY A O 1
ATOM 3441 N N . LEU A 1 442 ? -24.377 -14.511 -21.871 1.00 92.06 442 LEU A N 1
ATOM 3442 C CA . LEU A 1 442 ? -23.150 -14.169 -21.144 1.00 92.06 442 LEU A CA 1
ATOM 3443 C C . LEU A 1 442 ? -22.954 -12.646 -21.022 1.00 92.06 442 LEU A C 1
ATOM 3445 O O . LEU A 1 442 ? -22.570 -12.168 -19.954 1.00 92.06 442 LEU A O 1
ATOM 3449 N N . LEU A 1 443 ? -23.241 -11.869 -22.075 1.00 90.94 443 LEU A N 1
ATOM 3450 C CA . LEU A 1 443 ? -23.212 -10.403 -21.989 1.00 90.94 443 LEU A CA 1
ATOM 3451 C C . LEU A 1 443 ? -24.216 -9.857 -20.977 1.00 90.94 443 LEU A C 1
ATOM 3453 O O . LEU A 1 443 ? -23.848 -8.959 -20.226 1.00 90.94 443 LEU A O 1
ATOM 3457 N N . ALA A 1 444 ? -25.426 -10.412 -20.912 1.00 90.75 444 ALA A N 1
ATOM 3458 C CA . ALA A 1 444 ? -26.447 -10.004 -19.954 1.00 90.75 444 ALA A CA 1
ATOM 3459 C C . ALA A 1 444 ? -25.930 -10.121 -18.511 1.00 90.75 444 ALA A C 1
ATOM 3461 O O . ALA A 1 444 ? -26.018 -9.165 -17.741 1.00 90.75 444 ALA A O 1
ATOM 3462 N N . LEU A 1 445 ? -25.302 -11.253 -18.166 1.00 92.38 445 LEU A N 1
ATOM 3463 C CA . LEU A 1 445 ? -24.733 -11.480 -16.833 1.00 92.38 445 LEU A CA 1
ATOM 3464 C C . LEU A 1 445 ? -23.547 -10.545 -16.532 1.00 92.38 445 LEU A C 1
ATOM 3466 O O . LEU A 1 445 ? -23.455 -10.009 -15.430 1.00 92.38 445 LEU A O 1
ATOM 3470 N N . ILE A 1 446 ? -22.668 -10.300 -17.511 1.00 93.00 446 ILE A N 1
ATOM 3471 C CA . ILE A 1 446 ? -21.549 -9.347 -17.375 1.00 93.00 446 ILE A CA 1
ATOM 3472 C C . ILE A 1 446 ? -22.069 -7.922 -17.167 1.00 93.00 446 ILE A C 1
ATOM 3474 O O . ILE A 1 446 ? -21.553 -7.184 -16.333 1.00 93.00 446 ILE A O 1
ATOM 3478 N N . PHE A 1 447 ? -23.073 -7.518 -17.941 1.00 91.31 447 PHE A N 1
ATOM 3479 C CA . PHE A 1 447 ? -23.680 -6.195 -17.868 1.00 91.31 447 PHE A CA 1
ATOM 3480 C C . PHE A 1 447 ? -24.452 -5.996 -16.568 1.00 91.31 447 PHE A C 1
ATOM 3482 O O . PHE A 1 447 ? -24.434 -4.893 -16.030 1.00 91.31 447 PHE A O 1
ATOM 3489 N N . ARG A 1 448 ? -25.048 -7.057 -16.018 1.00 89.88 448 ARG A N 1
ATOM 3490 C CA . ARG A 1 448 ? -25.630 -7.047 -14.674 1.00 89.88 448 ARG A CA 1
ATOM 3491 C C . ARG A 1 448 ? -24.565 -6.760 -13.609 1.00 89.88 448 ARG A C 1
ATOM 3493 O O . ARG A 1 448 ? -24.724 -5.819 -12.840 1.00 89.88 448 ARG A O 1
ATOM 3500 N N . ASP A 1 449 ? -23.439 -7.475 -13.636 1.00 91.25 449 ASP A N 1
ATOM 3501 C CA . ASP A 1 449 ? -22.313 -7.231 -12.717 1.00 91.25 449 ASP A CA 1
ATOM 3502 C C . ASP A 1 449 ? -21.686 -5.831 -12.911 1.00 91.25 449 ASP A C 1
ATOM 3504 O O . ASP A 1 449 ? -21.254 -5.193 -11.949 1.00 91.25 449 ASP A O 1
ATOM 3508 N N . LEU A 1 450 ? -21.656 -5.318 -14.147 1.00 91.56 450 LEU A N 1
ATOM 3509 C CA . LEU A 1 450 ? -21.171 -3.971 -14.466 1.00 91.56 450 LEU A CA 1
ATOM 3510 C C . LEU A 1 450 ? -22.094 -2.876 -13.908 1.00 91.56 450 LEU A C 1
ATOM 3512 O O . LEU A 1 450 ? -21.601 -1.932 -13.293 1.00 91.56 450 LEU A O 1
ATOM 3516 N N . LYS A 1 451 ? -23.417 -3.014 -14.084 1.00 88.62 451 LYS A N 1
ATOM 3517 C CA . LYS A 1 451 ? -24.441 -2.104 -13.531 1.00 88.62 451 LYS A CA 1
ATOM 3518 C C . LYS A 1 451 ? -24.370 -2.011 -12.008 1.00 88.62 451 LYS A C 1
ATOM 3520 O O . LYS A 1 451 ? -24.645 -0.956 -11.448 1.00 88.62 451 LYS A O 1
ATOM 3525 N N . GLU A 1 452 ? -23.972 -3.095 -11.355 1.00 84.88 452 GLU A N 1
ATOM 3526 C CA . GLU A 1 452 ? -23.878 -3.197 -9.897 1.00 84.88 452 GLU A CA 1
ATOM 3527 C C . GLU A 1 452 ? -22.491 -2.845 -9.330 1.00 84.88 452 GLU A C 1
ATOM 3529 O O . GLU A 1 452 ? -22.292 -2.887 -8.111 1.00 84.88 452 GLU A O 1
ATOM 3534 N N . GLY A 1 453 ? -21.526 -2.500 -10.187 1.00 86.31 453 GLY A N 1
ATOM 3535 C CA . GLY A 1 453 ? -20.184 -2.092 -9.771 1.00 86.31 453 GLY A CA 1
ATOM 3536 C C . GLY A 1 453 ? -19.275 -3.242 -9.316 1.00 86.31 453 GLY A C 1
ATOM 3537 O O . GLY A 1 453 ? -18.315 -3.006 -8.589 1.00 86.31 453 GLY A O 1
ATOM 3538 N N . ASP A 1 454 ? -19.529 -4.494 -9.722 1.00 87.00 454 ASP A N 1
ATOM 3539 C CA . ASP A 1 454 ? -18.623 -5.623 -9.432 1.00 87.00 454 ASP A CA 1
ATOM 3540 C C . ASP A 1 454 ? -17.327 -5.575 -10.277 1.00 87.00 454 ASP A C 1
ATOM 3542 O O . ASP A 1 454 ? -16.309 -6.192 -9.920 1.00 87.00 454 ASP A O 1
ATOM 3546 N N . ILE A 1 455 ? -17.347 -4.824 -11.386 1.00 90.69 455 ILE A N 1
ATOM 3547 C CA . ILE A 1 455 ? -16.239 -4.675 -12.339 1.00 90.69 455 ILE A CA 1
ATOM 3548 C C . ILE A 1 455 ? -15.552 -3.321 -12.135 1.00 90.69 455 ILE A C 1
ATOM 3550 O O . ILE A 1 455 ? -16.185 -2.273 -12.206 1.00 90.69 455 ILE A O 1
ATOM 3554 N N . TYR A 1 456 ? -14.238 -3.364 -11.907 1.00 89.50 456 TYR A N 1
ATOM 3555 C CA . TYR A 1 456 ? -13.384 -2.193 -11.693 1.00 89.50 456 TYR A CA 1
ATOM 3556 C C . TYR A 1 456 ? -12.408 -2.047 -12.861 1.00 89.50 456 TYR A C 1
ATOM 3558 O O . TYR A 1 456 ? -12.017 -3.047 -13.473 1.00 89.50 456 TYR A O 1
ATOM 3566 N N . PHE A 1 457 ? -11.967 -0.819 -13.133 1.00 89.94 457 PHE A N 1
ATOM 3567 C CA . PHE A 1 457 ? -11.098 -0.512 -14.271 1.00 89.94 457 PHE A CA 1
ATOM 3568 C C . PHE A 1 457 ? -9.855 0.286 -13.866 1.00 89.94 457 PHE A C 1
ATOM 3570 O O . PHE A 1 457 ? -9.898 1.109 -12.964 1.00 89.94 457 PHE A O 1
ATOM 3577 N N . GLY A 1 458 ? -8.742 0.086 -14.573 1.00 85.94 458 GLY A N 1
ATOM 3578 C CA . GLY A 1 458 ? -7.516 0.859 -14.352 1.00 85.94 458 GLY A CA 1
ATOM 3579 C C . GLY A 1 458 ? -6.654 0.375 -13.178 1.00 85.94 458 GLY A C 1
ATOM 3580 O O . GLY A 1 458 ? -6.741 -0.771 -12.732 1.00 85.94 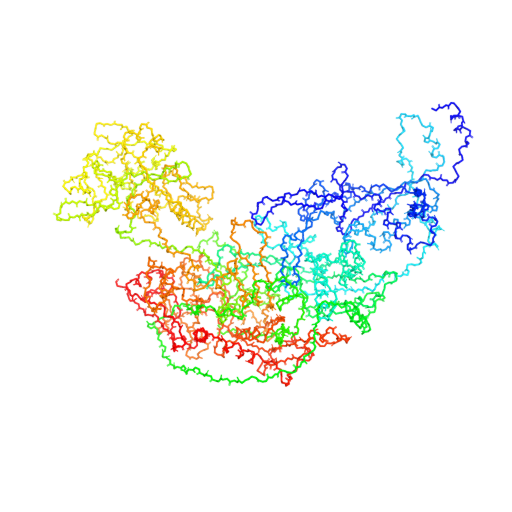458 GLY A O 1
ATOM 3581 N N . PHE A 1 459 ? -5.746 1.241 -12.732 1.00 83.62 459 PHE A N 1
ATOM 3582 C CA . PHE A 1 459 ? -4.806 0.974 -11.643 1.00 83.62 459 PHE A CA 1
ATOM 3583 C C . PHE A 1 459 ? -5.484 1.088 -10.273 1.00 83.62 459 PHE A C 1
ATOM 3585 O O . PHE A 1 459 ? -6.457 1.809 -10.103 1.00 83.62 459 PHE A O 1
ATOM 3592 N N . GLY A 1 460 ? -4.930 0.410 -9.263 1.00 78.50 460 GLY A N 1
ATOM 3593 C CA . GLY A 1 460 ? -5.272 0.685 -7.867 1.00 78.50 460 GLY A CA 1
ATOM 3594 C C . GLY A 1 460 ? -6.653 0.202 -7.417 1.00 78.50 460 GLY A C 1
ATOM 3595 O O . GLY A 1 460 ? -7.150 0.698 -6.410 1.00 78.50 460 GLY A O 1
ATOM 3596 N N . THR A 1 461 ? -7.263 -0.788 -8.077 1.00 82.81 461 THR A N 1
ATOM 3597 C CA . THR A 1 461 ? -8.626 -1.266 -7.748 1.00 82.81 461 THR A CA 1
ATOM 3598 C C . THR A 1 461 ? -8.814 -1.667 -6.279 1.00 82.81 461 THR A C 1
ATOM 3600 O O . THR A 1 461 ? -9.861 -1.433 -5.686 1.00 82.81 461 THR A O 1
ATOM 3603 N N . ASN A 1 462 ? -7.775 -2.213 -5.635 1.00 72.56 462 ASN A N 1
ATOM 3604 C CA . ASN A 1 462 ? -7.811 -2.593 -4.210 1.00 72.56 462 ASN A CA 1
ATOM 3605 C C . ASN A 1 462 ? -7.519 -1.417 -3.258 1.00 72.56 462 ASN A C 1
ATOM 3607 O O . ASN A 1 462 ? -7.558 -1.568 -2.037 1.00 72.56 462 ASN A O 1
ATOM 3611 N N . LYS A 1 463 ? -7.193 -0.251 -3.820 1.00 76.19 463 LYS A N 1
ATOM 3612 C CA . LYS A 1 463 ? -7.064 1.052 -3.160 1.00 76.19 463 LYS A CA 1
ATOM 3613 C C . LYS A 1 463 ? -8.276 1.942 -3.485 1.00 76.19 463 LYS A C 1
ATOM 3615 O O . LYS A 1 463 ? -8.187 3.151 -3.332 1.00 76.19 463 LYS A O 1
ATOM 3620 N N . GLY A 1 464 ? -9.396 1.370 -3.935 1.00 78.19 464 GLY A N 1
ATOM 3621 C CA . GLY A 1 464 ? -10.638 2.102 -4.218 1.00 78.19 464 GLY A CA 1
ATOM 3622 C C . GLY A 1 464 ? -10.657 2.866 -5.545 1.00 78.19 464 GLY A C 1
ATOM 3623 O O . GLY A 1 464 ? -11.606 3.598 -5.790 1.00 78.19 464 GLY A O 1
ATOM 3624 N N . TYR A 1 465 ? -9.642 2.704 -6.398 1.00 86.69 465 TYR A N 1
ATOM 3625 C CA . TYR A 1 465 ? -9.622 3.346 -7.711 1.00 86.69 465 TYR A CA 1
ATOM 3626 C C . TYR A 1 465 ? -10.470 2.569 -8.717 1.00 86.69 465 TYR A C 1
ATOM 3628 O O . TYR A 1 465 ? -10.567 1.342 -8.647 1.00 86.69 465 TYR A O 1
ATOM 3636 N N . GLY A 1 466 ? -11.051 3.278 -9.681 1.00 88.62 466 GLY A N 1
ATOM 3637 C CA . GLY A 1 466 ? -11.710 2.659 -10.825 1.00 88.62 466 GLY A CA 1
ATOM 3638 C C . GLY A 1 466 ? -13.020 1.943 -10.521 1.00 88.62 466 GLY A C 1
ATOM 3639 O O . GLY A 1 466 ? -13.441 1.100 -11.314 1.00 88.62 466 GLY A O 1
ATOM 3640 N N . ALA A 1 467 ? -13.632 2.247 -9.376 1.00 89.12 467 ALA A N 1
ATOM 3641 C CA . ALA A 1 467 ? -14.969 1.792 -9.024 1.00 89.12 467 ALA A CA 1
ATOM 3642 C C . ALA A 1 467 ? -16.008 2.472 -9.924 1.00 89.12 467 ALA A C 1
ATOM 3644 O O . ALA A 1 467 ? -15.962 3.689 -10.109 1.00 89.12 467 ALA A O 1
ATOM 3645 N N . VAL A 1 468 ? -16.951 1.698 -10.459 1.00 89.62 468 VAL A N 1
ATOM 3646 C CA . VAL A 1 468 ? -18.083 2.229 -11.228 1.00 89.62 468 VAL A CA 1
ATOM 3647 C C . VAL A 1 468 ? -19.267 2.424 -10.288 1.00 89.62 468 VAL A C 1
ATOM 3649 O O . VAL A 1 468 ? -19.768 1.457 -9.718 1.00 89.62 468 VAL A O 1
ATOM 3652 N N . LYS A 1 469 ? -19.714 3.673 -10.145 1.00 85.06 469 LYS A N 1
ATOM 3653 C CA . LYS A 1 469 ? -20.895 4.064 -9.365 1.00 85.06 469 LYS A CA 1
ATOM 3654 C C . LYS A 1 469 ? -22.185 3.655 -10.064 1.00 85.06 469 LYS A C 1
ATOM 3656 O O . LYS A 1 469 ? -23.118 3.171 -9.431 1.00 85.06 469 LYS A O 1
ATOM 3661 N N . LYS A 1 470 ? -22.236 3.871 -11.380 1.00 87.75 470 LYS A N 1
ATOM 3662 C CA . LYS A 1 470 ? -23.395 3.581 -12.228 1.00 87.75 470 LYS A CA 1
ATOM 3663 C C . LYS A 1 470 ? -22.926 3.228 -13.634 1.00 87.75 470 LYS A C 1
ATOM 3665 O O . LYS A 1 470 ? -22.099 3.940 -14.201 1.00 87.75 470 LYS A O 1
ATOM 3670 N N . ALA A 1 471 ? -23.487 2.168 -14.208 1.00 91.56 471 ALA A N 1
ATOM 3671 C CA . ALA A 1 471 ? -23.366 1.888 -15.634 1.00 91.56 471 ALA A CA 1
ATOM 3672 C C . ALA A 1 471 ? -24.747 1.950 -16.291 1.00 91.56 471 ALA A C 1
ATOM 3674 O O . ALA A 1 471 ? -25.671 1.249 -15.884 1.00 91.56 471 ALA A O 1
ATOM 3675 N N . GLU A 1 472 ? -24.892 2.781 -17.313 1.00 92.38 472 GLU A N 1
ATOM 3676 C CA . GLU A 1 472 ? -26.083 2.827 -18.157 1.00 92.38 472 GLU A CA 1
ATOM 3677 C C . GLU A 1 472 ? -25.810 1.994 -19.399 1.00 92.38 472 GLU A C 1
ATOM 3679 O O . GLU A 1 472 ? -24.768 2.154 -20.031 1.00 92.38 472 GLU A O 1
ATOM 3684 N N . ILE A 1 473 ? -26.713 1.071 -19.718 1.00 90.62 473 ILE A N 1
ATOM 3685 C CA . ILE A 1 473 ? -26.551 0.150 -20.842 1.00 90.62 473 ILE A CA 1
ATOM 3686 C C . ILE A 1 473 ? -27.873 0.125 -21.583 1.00 90.62 473 ILE A C 1
ATOM 3688 O O . ILE A 1 473 ? -28.843 -0.421 -21.056 1.00 90.62 473 ILE A O 1
ATOM 3692 N N . ASN A 1 474 ? -27.881 0.721 -22.771 1.00 89.12 474 ASN A N 1
ATOM 3693 C CA . ASN A 1 474 ? -29.075 0.903 -23.584 1.00 89.12 474 ASN A CA 1
ATOM 3694 C C . ASN A 1 474 ? -28.898 0.168 -24.920 1.00 89.12 474 ASN A C 1
ATOM 3696 O O . ASN A 1 474 ? -27.851 0.335 -25.555 1.00 89.12 474 ASN A O 1
ATOM 3700 N N . PRO A 1 475 ? -29.870 -0.648 -25.360 1.00 85.25 475 PRO A N 1
ATOM 3701 C CA . PRO A 1 475 ? -29.843 -1.208 -26.704 1.00 85.25 475 PRO A CA 1
ATOM 3702 C C . PRO A 1 475 ? -29.908 -0.082 -27.750 1.00 85.25 475 PRO A C 1
ATOM 3704 O O . PRO A 1 475 ? -30.626 0.900 -27.581 1.00 85.25 475 PRO A O 1
ATOM 3707 N N . ASP A 1 476 ? -29.134 -0.220 -28.825 1.00 77.31 476 ASP A N 1
ATOM 3708 C CA . ASP A 1 476 ? -29.058 0.737 -29.935 1.00 77.31 476 ASP A CA 1
ATOM 3709 C C . ASP A 1 476 ? -29.557 0.094 -31.239 1.00 77.31 476 ASP A C 1
ATOM 3711 O O . ASP A 1 476 ? -29.234 -1.062 -31.536 1.00 77.31 476 ASP A O 1
ATOM 3715 N N . GLY A 1 477 ? -30.313 0.851 -32.039 1.00 69.31 477 GLY A N 1
ATOM 3716 C CA . GLY A 1 477 ? -30.886 0.397 -33.309 1.00 69.31 477 GLY A CA 1
ATOM 3717 C C . GLY A 1 477 ? -31.892 -0.753 -33.155 1.00 69.31 477 GLY A C 1
ATOM 3718 O O . GLY A 1 477 ? -32.838 -0.658 -32.384 1.00 69.31 477 GLY A O 1
ATOM 3719 N N . ASN A 1 478 ? -31.687 -1.849 -33.897 1.00 58.44 478 ASN A N 1
ATOM 3720 C CA . ASN A 1 478 ? -32.558 -3.040 -33.901 1.00 58.44 478 ASN A CA 1
ATOM 3721 C C . ASN A 1 478 ? -32.269 -4.026 -32.746 1.00 58.44 478 ASN A C 1
ATOM 3723 O O . ASN A 1 478 ? -32.690 -5.184 -32.800 1.00 58.44 478 ASN A O 1
ATOM 3727 N N . ALA A 1 479 ? -31.481 -3.633 -31.741 1.00 63.50 479 ALA A N 1
ATOM 3728 C CA . ALA A 1 479 ? -31.192 -4.492 -30.599 1.00 63.50 479 ALA A CA 1
ATOM 3729 C C . ALA A 1 479 ? -32.398 -4.546 -29.647 1.00 63.50 479 ALA A C 1
ATOM 3731 O O . ALA A 1 479 ? -32.940 -3.514 -29.268 1.00 63.50 479 ALA A O 1
ATOM 3732 N N . SER A 1 480 ? -32.799 -5.750 -29.238 1.00 68.06 480 SER A N 1
ATOM 3733 C CA . SER A 1 480 ? -33.712 -5.940 -28.110 1.00 68.06 480 SER A CA 1
ATOM 3734 C C . SER A 1 480 ? -32.927 -6.017 -26.801 1.00 68.06 480 SER A C 1
ATOM 3736 O O . SER A 1 480 ? -31.736 -6.365 -26.796 1.00 68.06 480 SER A O 1
ATOM 3738 N N . ASP A 1 481 ? -33.611 -5.767 -25.685 1.00 73.69 481 ASP A N 1
ATOM 3739 C CA . ASP A 1 481 ? -33.112 -6.174 -24.374 1.00 73.69 481 ASP A CA 1
ATOM 3740 C C . ASP A 1 481 ? -32.850 -7.688 -24.328 1.00 73.69 481 ASP A C 1
ATOM 3742 O O . ASP A 1 481 ? -33.318 -8.466 -25.171 1.00 73.69 481 ASP A O 1
ATOM 3746 N N . PHE A 1 482 ? -32.026 -8.093 -23.363 1.00 80.50 482 PHE A N 1
ATOM 3747 C CA . PHE A 1 482 ? -31.683 -9.494 -23.145 1.00 80.50 482 PHE A CA 1
ATOM 3748 C C . PHE A 1 482 ? -32.917 -10.277 -22.693 1.00 80.50 482 PHE A C 1
ATOM 3750 O O . PHE A 1 482 ? -33.625 -9.838 -21.792 1.00 80.50 482 PHE A O 1
ATOM 3757 N N . SER A 1 483 ? -33.150 -11.443 -23.295 1.00 82.44 483 SER A N 1
ATOM 3758 C CA . SER A 1 483 ? -34.249 -12.335 -22.916 1.00 82.44 483 SER A CA 1
ATOM 3759 C C . SER A 1 483 ? -33.801 -13.391 -21.902 1.00 82.44 483 SER A C 1
ATOM 3761 O O . SER A 1 483 ? -32.628 -13.772 -21.863 1.00 82.44 483 SER A O 1
ATOM 3763 N N . GLU A 1 484 ? -34.741 -13.936 -21.127 1.00 86.69 484 GLU A N 1
ATOM 3764 C CA . GLU A 1 484 ? -34.472 -15.079 -20.238 1.00 86.69 484 GLU A CA 1
ATOM 3765 C C . GLU A 1 484 ? -33.921 -16.284 -21.024 1.00 86.69 484 GLU A C 1
ATOM 3767 O O . GLU A 1 484 ? -32.983 -16.949 -20.578 1.00 86.69 484 GLU A O 1
ATOM 3772 N N . SER A 1 485 ? -34.416 -16.491 -22.252 1.00 88.00 485 SER A N 1
ATOM 3773 C CA . SER A 1 485 ? -33.934 -17.531 -23.167 1.00 88.00 485 SER A CA 1
ATOM 3774 C C . SER A 1 485 ? -32.475 -17.352 -23.597 1.00 88.00 485 SER A C 1
ATOM 3776 O O . SER A 1 485 ? -31.785 -18.345 -23.825 1.00 88.00 485 SER A O 1
ATOM 3778 N N . ASP A 1 486 ? -31.962 -16.117 -23.677 1.00 89.69 486 ASP A N 1
ATOM 3779 C CA . ASP A 1 486 ? -30.545 -15.879 -23.985 1.00 89.69 486 ASP A CA 1
ATOM 3780 C C . ASP A 1 486 ? -29.651 -16.385 -22.838 1.00 89.69 486 ASP A C 1
ATOM 3782 O O . ASP A 1 486 ? -28.624 -17.033 -23.073 1.00 89.69 486 ASP A O 1
ATOM 3786 N N . ILE A 1 487 ? -30.046 -16.117 -21.585 1.00 89.62 487 ILE A N 1
ATOM 3787 C CA . ILE A 1 487 ? -29.333 -16.582 -20.383 1.00 89.62 487 ILE A CA 1
ATOM 3788 C C . ILE A 1 487 ? -29.426 -18.107 -20.273 1.00 89.62 487 ILE A C 1
ATOM 3790 O O . ILE A 1 487 ? -28.417 -18.765 -20.008 1.00 89.62 487 ILE A O 1
ATOM 3794 N N . GLU A 1 488 ? -30.593 -18.689 -20.541 1.00 91.44 488 GLU A N 1
ATOM 3795 C CA . GLU A 1 488 ? -30.767 -20.141 -20.552 1.00 91.44 488 GLU A CA 1
ATOM 3796 C C . GLU A 1 488 ? -29.887 -20.822 -21.614 1.00 91.44 488 GLU A C 1
ATOM 3798 O O . GLU A 1 488 ? -29.200 -21.804 -21.313 1.00 91.44 488 GLU A O 1
ATOM 3803 N N . ALA A 1 489 ? -29.807 -20.259 -22.825 1.00 91.12 489 ALA A N 1
ATOM 3804 C CA . ALA A 1 489 ? -28.904 -20.738 -23.871 1.00 91.12 489 ALA A CA 1
ATOM 3805 C C . ALA A 1 489 ? -27.432 -20.714 -23.417 1.00 91.12 489 ALA A C 1
ATOM 3807 O O . ALA A 1 489 ? -26.675 -21.649 -23.688 1.00 91.12 489 ALA A O 1
ATOM 3808 N N . PHE A 1 490 ? -27.018 -19.683 -22.670 1.00 92.19 490 PHE A N 1
ATOM 3809 C CA . PHE A 1 490 ? -25.683 -19.620 -22.070 1.00 92.19 490 PHE A CA 1
ATOM 3810 C C . PHE A 1 490 ? -25.446 -20.700 -21.012 1.00 92.19 490 PHE A C 1
ATOM 3812 O O . PHE A 1 490 ? -24.418 -21.383 -21.047 1.00 92.19 490 PHE A O 1
ATOM 3819 N N . ILE A 1 491 ? -26.398 -20.902 -20.104 1.00 90.62 491 ILE A N 1
ATOM 3820 C CA . ILE A 1 491 ? -26.303 -21.942 -19.076 1.00 90.62 491 ILE A CA 1
ATOM 3821 C C . ILE A 1 491 ? -26.197 -23.326 -19.730 1.00 90.62 491 ILE A C 1
ATOM 3823 O O . ILE A 1 491 ? -25.336 -24.126 -19.351 1.00 90.62 491 ILE A O 1
ATOM 3827 N N . ASN A 1 492 ? -27.013 -23.601 -20.751 1.00 90.06 492 ASN A N 1
ATOM 3828 C CA . ASN A 1 492 ? -26.955 -24.849 -21.511 1.00 90.06 492 ASN A CA 1
ATOM 3829 C C . ASN A 1 492 ? -25.602 -25.018 -22.212 1.00 90.06 492 ASN A C 1
ATOM 3831 O O . ASN A 1 492 ? -25.005 -26.092 -22.122 1.00 90.06 492 ASN A O 1
ATOM 3835 N N . LYS A 1 493 ? -25.026 -23.942 -22.766 1.00 89.88 493 LYS A N 1
ATOM 3836 C CA . LYS A 1 493 ? -23.673 -23.975 -23.340 1.00 89.88 493 LYS A CA 1
ATOM 3837 C C . LYS A 1 493 ? -22.602 -24.385 -22.325 1.00 89.88 493 LYS A C 1
ATOM 3839 O O . LYS A 1 493 ? -21.697 -25.156 -22.653 1.00 89.88 493 LYS A O 1
ATOM 3844 N N . CYS A 1 494 ? -22.698 -23.896 -21.088 1.00 88.06 494 CYS A N 1
ATOM 3845 C CA . CYS A 1 494 ? -21.808 -24.305 -20.000 1.00 88.06 494 CYS A CA 1
ATOM 3846 C C . CYS A 1 494 ? -22.013 -25.768 -19.580 1.00 88.06 494 CYS A C 1
ATOM 3848 O O . CYS A 1 494 ? -21.038 -26.434 -19.236 1.00 88.06 494 CYS A O 1
ATOM 3850 N N . ARG A 1 495 ? -23.246 -26.289 -19.646 1.00 86.31 495 ARG A N 1
ATOM 3851 C CA . ARG A 1 495 ? -23.552 -27.704 -19.367 1.00 86.31 495 ARG A CA 1
ATOM 3852 C C . ARG A 1 495 ? -23.043 -28.648 -20.458 1.00 86.31 495 ARG A C 1
ATOM 3854 O O . ARG A 1 495 ? -22.611 -29.748 -20.124 1.00 86.31 495 ARG A O 1
ATOM 3861 N N . GLU A 1 496 ? -23.082 -28.232 -21.725 1.00 85.31 496 GLU A N 1
ATOM 3862 C CA . GLU A 1 496 ? -22.531 -28.979 -22.867 1.00 85.31 496 GLU A CA 1
ATOM 3863 C C . GLU A 1 496 ? -21.003 -29.073 -22.787 1.00 85.31 496 GLU A C 1
ATOM 3865 O O . GLU A 1 496 ? -20.426 -30.158 -22.848 1.00 85.31 496 GLU A O 1
ATOM 3870 N N . LYS A 1 497 ? -20.334 -27.927 -22.611 1.00 79.81 497 LYS A N 1
ATOM 3871 C CA . LYS A 1 497 ? -18.881 -27.847 -22.429 1.00 79.81 497 LYS A CA 1
ATOM 3872 C C . LYS A 1 497 ? -18.546 -27.789 -20.946 1.00 79.81 497 LYS A C 1
ATOM 3874 O O . LYS A 1 497 ? -18.148 -26.737 -20.440 1.00 79.81 497 LYS A O 1
ATOM 3879 N N . LYS A 1 498 ? -18.694 -28.924 -20.259 1.00 72.75 498 LYS A N 1
ATOM 3880 C CA . LYS A 1 498 ? -18.359 -29.026 -18.833 1.00 72.75 498 LYS A CA 1
ATOM 3881 C C . LYS A 1 498 ? -16.890 -28.690 -18.601 1.00 72.75 498 LYS A C 1
ATOM 3883 O O . LYS A 1 498 ? -15.990 -29.227 -19.246 1.00 72.75 498 LYS A O 1
ATOM 3888 N N . GLY A 1 499 ? -16.659 -27.772 -17.674 1.00 64.75 499 GLY A N 1
ATOM 3889 C CA . GLY A 1 499 ? -15.339 -27.506 -17.134 1.00 64.75 499 GLY A CA 1
ATOM 3890 C C . GLY A 1 499 ? -14.925 -28.594 -16.149 1.00 64.75 499 GLY A C 1
ATOM 3891 O O . GLY A 1 499 ? -15.728 -29.406 -15.703 1.00 64.75 499 GLY A O 1
ATOM 3892 N N . LEU A 1 500 ? -13.649 -28.577 -15.774 1.00 56.88 500 LEU A N 1
ATOM 3893 C CA . LEU A 1 500 ? -13.096 -29.494 -14.773 1.00 56.88 500 LEU A CA 1
ATOM 3894 C C . LEU A 1 500 ? -13.622 -29.221 -13.348 1.00 56.88 500 LEU A C 1
ATOM 3896 O O . LEU A 1 500 ? -13.439 -30.046 -12.460 1.00 56.88 500 LEU A O 1
ATOM 3900 N N . TYR A 1 501 ? -14.276 -28.078 -13.117 1.00 57.38 501 TYR A N 1
ATOM 3901 C CA . TYR A 1 501 ? -14.589 -27.570 -11.782 1.00 57.38 501 TYR A CA 1
ATOM 3902 C C . TYR A 1 501 ? -16.108 -27.554 -11.547 1.00 57.38 501 TYR A C 1
ATOM 3904 O O . TYR A 1 501 ? -16.806 -26.694 -12.078 1.00 57.38 501 TYR A O 1
ATOM 3912 N N . ASN A 1 502 ? -16.627 -28.491 -10.743 1.00 44.84 502 ASN A N 1
ATOM 3913 C CA . ASN A 1 502 ? -18.051 -28.560 -10.385 1.00 44.84 502 ASN A CA 1
ATOM 3914 C C . ASN A 1 502 ? -18.326 -27.909 -9.020 1.00 44.84 502 ASN A C 1
ATOM 3916 O O . ASN A 1 502 ? -17.725 -28.277 -8.011 1.00 44.84 502 ASN A O 1
ATOM 3920 N N . CYS A 1 503 ? -19.293 -26.989 -8.974 1.00 42.38 503 CYS A N 1
ATOM 3921 C CA . CYS A 1 503 ? -19.837 -26.419 -7.740 1.00 42.38 503 CYS A CA 1
ATOM 3922 C C . CYS A 1 503 ? -21.135 -27.164 -7.360 1.00 42.38 503 CYS A C 1
ATOM 3924 O O . CYS A 1 503 ? -22.213 -26.794 -7.815 1.00 42.38 503 CYS A O 1
ATOM 3926 N N . ASN A 1 504 ? -21.054 -28.234 -6.560 1.00 35.72 504 ASN A N 1
ATOM 3927 C CA . ASN A 1 504 ? -22.238 -29.002 -6.129 1.00 35.72 504 ASN A CA 1
ATOM 3928 C C . ASN A 1 504 ? -23.069 -28.267 -5.040 1.00 35.72 504 ASN A C 1
ATOM 3930 O O . ASN A 1 504 ? -22.498 -27.520 -4.239 1.00 35.72 504 ASN A O 1
ATOM 3934 N N . PRO A 1 505 ? -24.403 -28.481 -4.965 1.00 31.83 505 PRO A N 1
ATOM 3935 C CA . PRO A 1 505 ? -25.288 -27.870 -3.962 1.00 31.83 505 PRO A CA 1
ATOM 3936 C C . PRO A 1 505 ? -25.158 -28.472 -2.541 1.00 31.83 505 PRO A C 1
ATOM 3938 O O . PRO A 1 505 ? -24.740 -29.613 -2.361 1.00 31.83 505 PRO A O 1
ATOM 3941 N N . ILE A 1 506 ? -25.521 -27.671 -1.526 1.00 30.91 506 ILE A N 1
ATOM 3942 C CA . ILE A 1 506 ? -25.258 -27.871 -0.080 1.00 30.91 506 ILE A CA 1
ATOM 3943 C C . ILE A 1 506 ? -26.247 -28.841 0.610 1.00 30.91 506 ILE A C 1
ATOM 3945 O O . ILE A 1 506 ? -27.454 -28.762 0.384 1.00 30.91 506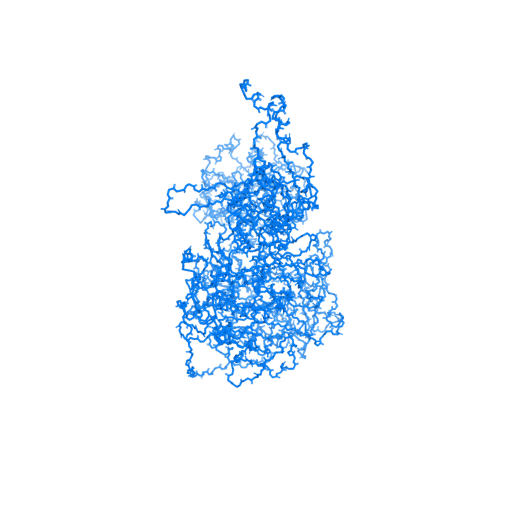 ILE A O 1
ATOM 3949 N N . LYS A 1 507 ? -25.742 -29.641 1.572 1.00 27.48 507 LYS A N 1
ATOM 3950 C CA . LYS A 1 507 ? -26.488 -30.223 2.717 1.00 27.48 507 LYS A CA 1
ATOM 3951 C C . LYS A 1 507 ? -26.246 -29.393 3.996 1.00 27.48 507 LYS A C 1
ATOM 3953 O O . LYS A 1 507 ? -25.144 -28.903 4.209 1.00 27.48 507 LYS A O 1
ATOM 3958 N N . LYS A 1 508 ? -27.281 -29.220 4.834 1.00 25.83 508 LYS A N 1
ATOM 3959 C CA . LYS A 1 508 ? -27.297 -28.319 6.012 1.00 25.83 508 LYS A CA 1
ATOM 3960 C C . LYS A 1 508 ? -26.204 -28.643 7.061 1.00 25.83 508 LYS A C 1
ATOM 3962 O O . LYS A 1 508 ? -25.988 -29.822 7.336 1.00 25.83 508 LYS A O 1
ATOM 3967 N N . PRO A 1 509 ? -25.587 -27.626 7.698 1.00 27.00 509 PRO A N 1
ATOM 3968 C CA . PRO A 1 509 ? -24.514 -27.809 8.677 1.00 27.00 509 PRO A CA 1
ATOM 3969 C C . PRO A 1 509 ? -25.018 -28.239 10.067 1.00 27.00 509 PRO A C 1
ATOM 3971 O O . PRO A 1 509 ? -26.066 -27.794 10.541 1.00 27.00 509 PRO A O 1
ATOM 3974 N N . GLY A 1 510 ? -24.239 -29.110 10.715 1.00 29.36 510 GLY A N 1
ATOM 3975 C CA . GLY A 1 510 ? -24.429 -29.566 12.093 1.00 29.36 510 GLY A CA 1
ATOM 3976 C C . GLY A 1 510 ? -23.986 -28.531 13.133 1.00 29.36 510 GLY A C 1
ATOM 3977 O O . GLY A 1 510 ? -23.145 -27.677 12.866 1.00 29.36 510 GLY A O 1
ATOM 3978 N N . LYS A 1 511 ? -24.593 -28.603 14.322 1.00 26.50 511 LYS A N 1
ATOM 3979 C CA . LYS A 1 511 ? -24.398 -27.671 15.442 1.00 26.50 511 LYS A CA 1
ATOM 3980 C C . LYS A 1 511 ? -23.120 -27.999 16.223 1.00 26.50 511 LYS A C 1
ATOM 3982 O O . LYS A 1 511 ? -22.975 -29.129 16.683 1.00 26.50 511 LYS A O 1
ATOM 3987 N N . THR A 1 512 ? -22.278 -27.000 16.474 1.00 26.30 512 THR A N 1
ATOM 3988 C CA . THR A 1 512 ? -21.099 -27.117 17.352 1.00 26.30 512 THR A CA 1
ATOM 3989 C C . THR A 1 512 ? -21.358 -26.405 18.683 1.00 26.30 512 THR A C 1
ATOM 3991 O O . THR A 1 512 ? -21.999 -25.355 18.722 1.00 26.30 512 THR A O 1
ATOM 3994 N N . LYS A 1 513 ? -20.927 -27.025 19.789 1.00 27.56 513 LYS A N 1
ATOM 3995 C CA . LYS A 1 513 ? -21.179 -26.583 21.170 1.00 27.56 513 LYS A CA 1
ATOM 3996 C C . LYS A 1 513 ? -20.219 -25.468 21.601 1.00 27.56 513 LYS A C 1
ATOM 3998 O O . LYS A 1 513 ? -19.024 -25.546 21.356 1.00 27.56 513 LYS A O 1
ATOM 4003 N N . VAL A 1 514 ? -20.789 -24.492 22.305 1.00 24.72 514 VAL A N 1
ATOM 4004 C CA . VAL A 1 514 ? -20.165 -23.272 22.838 1.00 24.72 514 VAL A CA 1
ATOM 4005 C C . VAL A 1 514 ? -19.547 -23.542 24.214 1.00 24.72 514 VAL A C 1
ATOM 4007 O O . VAL A 1 514 ? -20.227 -24.097 25.078 1.00 24.72 514 VAL A O 1
ATOM 4010 N N . SER A 1 515 ? -18.316 -23.084 24.464 1.00 26.84 515 SER A N 1
ATOM 4011 C CA . SER A 1 515 ? -17.755 -22.977 25.821 1.00 26.84 515 SER A CA 1
ATOM 4012 C C . SER A 1 515 ? -17.528 -21.513 26.196 1.00 26.84 515 SER A C 1
ATOM 4014 O O . SER A 1 515 ? -16.875 -20.776 25.462 1.00 26.84 515 SER A O 1
ATOM 4016 N N . LYS A 1 516 ? -18.070 -21.097 27.345 1.00 29.16 516 LYS A N 1
ATOM 4017 C CA . LYS A 1 516 ? -17.970 -19.739 27.895 1.00 29.16 516 LYS A CA 1
ATOM 4018 C C . LYS A 1 516 ? -16.733 -19.621 28.782 1.00 29.16 516 LYS A C 1
ATOM 4020 O O . LYS A 1 516 ? -16.629 -20.387 29.728 1.00 29.16 516 LYS A O 1
ATOM 4025 N N . ASN A 1 517 ? -15.888 -18.618 28.553 1.00 29.17 517 ASN A N 1
ATOM 4026 C CA . ASN A 1 517 ? -15.006 -18.065 29.583 1.00 29.17 517 ASN A CA 1
ATOM 4027 C C . ASN A 1 517 ? -14.969 -16.539 29.424 1.00 29.17 517 ASN A C 1
ATOM 4029 O O . ASN A 1 517 ? -14.534 -16.033 28.393 1.00 29.17 517 ASN A O 1
ATOM 4033 N N . LEU A 1 518 ? -15.480 -15.822 30.430 1.00 31.17 518 LEU A N 1
ATOM 4034 C CA . LEU A 1 518 ? -15.434 -14.361 30.513 1.00 31.17 518 LEU A CA 1
ATOM 4035 C C . LEU A 1 518 ? -14.170 -13.916 31.269 1.00 31.17 518 LEU A C 1
ATOM 4037 O O . LEU A 1 518 ? -13.855 -14.508 32.304 1.00 31.17 518 LEU A O 1
ATOM 4041 N N . PRO A 1 519 ? -13.461 -12.878 30.796 1.00 36.28 519 PRO A N 1
ATOM 4042 C CA . PRO A 1 519 ? -12.377 -12.252 31.541 1.00 36.28 519 PRO A CA 1
ATOM 4043 C C . PRO A 1 519 ? -12.902 -11.382 32.705 1.00 36.28 519 PRO A C 1
ATOM 4045 O O . PRO A 1 519 ? -14.065 -10.970 32.702 1.00 36.28 519 PRO A O 1
ATOM 4048 N N . PRO A 1 520 ? -12.058 -11.106 33.716 1.00 37.47 520 PRO A N 1
ATOM 4049 C CA . PRO A 1 520 ? -12.436 -10.364 34.920 1.00 37.47 520 PRO A CA 1
ATOM 4050 C C . PRO A 1 520 ? -12.734 -8.879 34.656 1.00 37.47 520 PRO A C 1
ATOM 4052 O O . PRO A 1 520 ? -12.191 -8.265 33.735 1.00 37.47 520 PRO A O 1
ATOM 4055 N N . ALA A 1 521 ? -13.588 -8.307 35.510 1.00 37.81 521 ALA A N 1
ATOM 4056 C CA . ALA A 1 521 ? -14.049 -6.922 35.444 1.00 37.81 521 ALA A CA 1
ATOM 4057 C C . ALA A 1 521 ? -12.915 -5.898 35.658 1.00 37.81 521 ALA A C 1
ATOM 4059 O O . ALA A 1 521 ? -11.996 -6.111 36.452 1.00 37.81 521 ALA A O 1
ATOM 4060 N N . ILE A 1 522 ? -12.997 -4.774 34.942 1.00 46.59 522 ILE A N 1
ATOM 4061 C CA . ILE A 1 522 ? -12.065 -3.643 35.039 1.00 46.59 522 ILE A CA 1
ATOM 4062 C C . ILE A 1 522 ? -12.437 -2.808 36.273 1.00 46.59 522 ILE A C 1
ATOM 4064 O O . ILE A 1 522 ? -13.596 -2.440 36.445 1.00 46.59 522 ILE A O 1
ATOM 4068 N N . VAL A 1 523 ? -11.456 -2.519 37.131 1.00 44.84 523 VAL A N 1
ATOM 4069 C CA . VAL A 1 523 ? -11.630 -1.690 38.335 1.00 44.84 523 VAL A CA 1
ATOM 4070 C C . VAL A 1 523 ? -11.374 -0.219 37.970 1.00 44.84 523 VAL A C 1
ATOM 4072 O O . VAL A 1 523 ? -10.339 0.055 37.357 1.00 44.84 523 VAL A O 1
ATOM 4075 N N . PRO A 1 524 ? -12.264 0.726 38.326 1.00 47.28 524 PRO A N 1
ATOM 4076 C CA . PRO A 1 524 ? -12.024 2.155 38.125 1.00 47.28 524 PRO A CA 1
ATOM 4077 C C . PRO A 1 524 ? -10.775 2.618 38.888 1.00 47.28 524 PRO A C 1
ATOM 4079 O O . PRO A 1 524 ? -10.598 2.274 40.054 1.00 47.28 524 PRO A O 1
ATOM 4082 N N . LEU A 1 525 ? -9.909 3.393 38.232 1.00 58.78 525 LEU A N 1
ATOM 4083 C CA . LEU A 1 525 ? -8.719 4.004 38.831 1.00 58.78 525 LEU A CA 1
ATOM 4084 C C . LEU A 1 525 ? -8.841 5.528 38.786 1.00 58.78 525 LEU A C 1
ATOM 4086 O O . LEU A 1 525 ? -9.259 6.085 37.769 1.00 58.78 525 LEU A O 1
ATOM 4090 N N . ASP A 1 526 ? -8.413 6.190 39.860 1.00 68.88 526 ASP A N 1
ATOM 4091 C CA . ASP A 1 526 ? -8.416 7.649 39.950 1.00 68.88 526 ASP A CA 1
ATOM 4092 C C . ASP A 1 526 ? -7.432 8.289 38.961 1.00 68.88 526 ASP A C 1
ATOM 4094 O O . ASP A 1 526 ? -6.346 7.770 38.670 1.00 68.88 526 ASP A O 1
ATOM 4098 N N . ARG A 1 527 ? -7.825 9.447 38.426 1.00 78.56 527 ARG A N 1
ATOM 4099 C CA . ARG A 1 527 ? -7.013 10.226 37.483 1.00 78.56 527 ARG A CA 1
ATOM 4100 C C . ARG A 1 527 ? -5.881 10.939 38.219 1.00 78.56 527 ARG A C 1
ATOM 4102 O O . ARG A 1 527 ? -6.050 11.390 39.344 1.00 78.56 527 ARG A O 1
ATOM 4109 N N . THR A 1 528 ? -4.725 11.079 37.571 1.00 77.56 528 THR A N 1
ATOM 4110 C CA . THR A 1 528 ? -3.562 11.765 38.162 1.00 77.56 528 THR A CA 1
ATOM 4111 C C . THR A 1 528 ? -2.715 12.480 37.112 1.00 77.56 528 THR A C 1
ATOM 4113 O O . THR A 1 528 ? -2.479 11.945 36.023 1.00 77.56 528 THR A O 1
ATOM 4116 N N . ASP A 1 529 ? -2.234 13.681 37.441 1.00 77.94 529 ASP A N 1
ATOM 4117 C CA . ASP A 1 529 ? -1.344 14.497 36.607 1.00 77.94 529 ASP A CA 1
ATOM 4118 C C . ASP A 1 529 ? 0.154 14.323 36.956 1.00 77.94 529 ASP A C 1
ATOM 4120 O O . ASP A 1 529 ? 1.023 14.659 36.146 1.00 77.94 529 ASP A O 1
ATOM 4124 N N . SER A 1 530 ? 0.463 13.722 38.114 1.00 81.06 530 SER A N 1
ATOM 4125 C CA . SER A 1 530 ? 1.823 13.406 38.593 1.00 81.06 530 SER A CA 1
ATOM 4126 C C . SER A 1 530 ? 2.584 12.414 37.700 1.00 81.06 530 SER A C 1
ATOM 4128 O O . SER A 1 530 ? 3.810 12.302 37.765 1.00 81.06 530 SER A O 1
ATOM 4130 N N . LYS A 1 531 ? 1.860 11.708 36.828 1.00 89.06 531 LYS A N 1
ATOM 4131 C CA . LYS A 1 531 ? 2.369 10.696 35.899 1.00 89.06 531 LYS A CA 1
ATOM 4132 C C . LYS A 1 531 ? 1.955 11.023 34.464 1.00 89.06 531 LYS A C 1
ATOM 4134 O O . LYS A 1 531 ? 1.185 11.952 34.219 1.00 89.06 531 LYS A O 1
ATOM 4139 N N . PHE A 1 532 ? 2.479 10.272 33.503 1.00 90.25 532 PHE A N 1
ATOM 4140 C CA . PHE A 1 532 ? 2.086 10.390 32.099 1.00 90.25 532 PHE A CA 1
ATOM 4141 C C . PHE A 1 532 ? 2.182 9.045 31.376 1.00 90.25 532 PHE A C 1
ATOM 4143 O O . PHE A 1 532 ? 2.965 8.175 31.754 1.00 90.25 532 PHE A O 1
ATOM 4150 N N . TYR A 1 533 ? 1.420 8.876 30.300 1.00 91.56 533 TYR A N 1
ATOM 4151 C CA . TYR A 1 533 ? 1.596 7.759 29.376 1.00 91.56 533 TYR A CA 1
ATOM 4152 C C . TYR A 1 533 ? 2.430 8.186 28.170 1.00 91.56 533 TYR A C 1
ATOM 4154 O O . TYR A 1 533 ? 2.206 9.247 27.581 1.00 91.56 533 TYR A O 1
ATOM 4162 N N . ASN A 1 534 ? 3.356 7.321 27.751 1.00 89.38 534 ASN A N 1
ATOM 4163 C CA . ASN A 1 534 ? 3.995 7.449 26.443 1.00 89.38 534 ASN A CA 1
ATOM 4164 C C . ASN A 1 534 ? 2.920 7.339 25.336 1.00 89.38 534 ASN A C 1
ATOM 4166 O O . ASN A 1 534 ? 2.006 6.530 25.485 1.00 89.38 534 ASN A O 1
ATOM 4170 N N . PRO A 1 535 ? 3.015 8.061 24.200 1.00 89.56 535 PRO A N 1
ATOM 4171 C CA . PRO A 1 535 ? 1.929 8.143 23.217 1.00 89.56 535 PRO A CA 1
ATOM 4172 C C . PRO A 1 535 ? 1.552 6.842 22.524 1.00 89.56 535 PRO A C 1
ATOM 4174 O O . PRO A 1 535 ? 0.602 6.805 21.746 1.00 89.56 535 PRO A O 1
ATOM 4177 N N . TYR A 1 536 ? 2.333 5.792 22.740 1.00 91.00 536 TYR A N 1
ATOM 4178 C CA . TYR A 1 536 ? 2.125 4.489 22.154 1.00 91.00 536 TYR A CA 1
ATOM 4179 C C . TYR A 1 536 ? 2.423 3.381 23.156 1.00 91.00 536 TYR A C 1
ATOM 4181 O O . TYR A 1 536 ? 3.258 3.526 24.052 1.00 91.00 536 TYR A O 1
ATOM 4189 N N . HIS A 1 537 ? 1.773 2.252 22.923 1.00 93.12 537 HIS A N 1
ATOM 4190 C CA . HIS A 1 537 ? 2.048 0.972 23.550 1.00 93.12 537 HIS A CA 1
ATOM 4191 C C . HIS A 1 537 ? 2.148 -0.108 22.466 1.00 93.12 537 HIS A C 1
ATOM 4193 O O . HIS A 1 537 ? 1.998 0.180 21.277 1.00 93.12 537 HIS A O 1
ATOM 4199 N N . PHE A 1 538 ? 2.396 -1.352 22.861 1.00 93.19 538 PHE A N 1
ATOM 4200 C CA . PHE A 1 538 ? 2.490 -2.483 21.943 1.00 93.19 538 PHE A CA 1
ATOM 4201 C C . PHE A 1 538 ? 1.414 -3.538 22.207 1.00 93.19 538 PHE A C 1
ATOM 4203 O O . PHE A 1 538 ? 1.197 -3.925 23.355 1.00 93.19 538 PHE A O 1
ATOM 4210 N N . ILE A 1 539 ? 0.792 -4.029 21.130 1.00 94.56 539 ILE A N 1
ATOM 4211 C CA . ILE A 1 539 ? 0.093 -5.320 21.120 1.00 94.56 539 ILE A CA 1
ATOM 4212 C C . ILE A 1 539 ? 1.161 -6.403 20.939 1.00 94.56 539 ILE A C 1
ATOM 4214 O O . ILE A 1 539 ? 1.916 -6.312 19.965 1.00 94.56 539 ILE A O 1
ATOM 4218 N N . PRO A 1 540 ? 1.251 -7.416 21.817 1.00 92.56 540 PRO A N 1
ATOM 4219 C CA . PRO A 1 540 ? 2.336 -8.386 21.780 1.00 92.56 540 PRO A CA 1
ATOM 4220 C C . PRO A 1 540 ? 2.406 -9.134 20.443 1.00 92.56 540 PRO A C 1
ATOM 4222 O O . PRO A 1 540 ? 1.402 -9.402 19.781 1.00 92.56 540 PRO A O 1
ATOM 4225 N N . VAL A 1 541 ? 3.629 -9.476 20.045 1.00 90.81 541 VAL A N 1
ATOM 4226 C CA . VAL A 1 541 ? 3.906 -10.378 18.925 1.00 90.81 541 VAL A CA 1
ATOM 4227 C C . VAL A 1 541 ? 4.404 -11.689 19.515 1.00 90.81 541 VAL A C 1
ATOM 4229 O O . VAL A 1 541 ? 5.300 -11.691 20.355 1.00 90.81 541 VAL A O 1
ATOM 4232 N N . LYS A 1 542 ? 3.818 -12.801 19.081 1.00 89.75 542 LYS A N 1
ATOM 4233 C CA . LYS A 1 542 ? 4.171 -14.149 19.541 1.00 89.75 542 LYS A CA 1
ATOM 4234 C C . LYS A 1 542 ? 4.468 -15.047 18.357 1.00 89.75 542 LYS A C 1
ATOM 4236 O O . LYS A 1 542 ? 4.089 -14.716 17.236 1.00 89.75 542 LYS A O 1
ATOM 4241 N N . LYS A 1 543 ? 5.071 -16.209 18.599 1.00 90.50 543 LYS A N 1
ATOM 4242 C CA . LYS A 1 543 ? 5.160 -17.253 17.575 1.00 90.50 543 LYS A CA 1
ATOM 4243 C C . LYS A 1 543 ? 3.744 -17.585 17.057 1.00 90.50 543 LYS A C 1
ATOM 4245 O O . LYS A 1 543 ? 2.889 -17.933 17.872 1.00 90.50 543 LYS A O 1
ATOM 4250 N N . PRO A 1 544 ? 3.458 -17.421 15.754 1.00 88.44 544 PRO A N 1
ATOM 4251 C CA . PRO A 1 544 ? 2.116 -17.628 15.224 1.00 88.44 544 PRO A CA 1
ATOM 4252 C C . PRO A 1 544 ? 1.757 -19.117 15.175 1.00 88.44 544 PRO A C 1
ATOM 4254 O O . PRO A 1 544 ? 2.605 -19.961 14.883 1.00 88.44 544 PRO A O 1
ATOM 4257 N N . ASN A 1 545 ? 0.481 -19.440 15.402 1.00 85.75 545 ASN A N 1
ATOM 4258 C CA . ASN A 1 545 ? -0.064 -20.746 15.039 1.00 85.75 545 ASN A CA 1
ATOM 4259 C C . ASN A 1 545 ? -0.418 -20.723 13.545 1.00 85.75 545 ASN A C 1
ATOM 4261 O O . ASN A 1 545 ? -1.447 -20.179 13.152 1.00 85.75 545 ASN A O 1
ATOM 4265 N N . THR A 1 546 ? 0.461 -21.279 12.714 1.00 83.75 546 THR A N 1
ATOM 4266 C CA . THR A 1 546 ? 0.351 -21.214 11.248 1.00 83.75 546 THR A CA 1
ATOM 4267 C C . THR A 1 546 ? -0.427 -22.375 10.631 1.00 83.75 546 THR A C 1
ATOM 4269 O O . THR A 1 546 ? -0.537 -22.442 9.409 1.00 83.75 546 THR A O 1
ATOM 4272 N N . SER A 1 547 ? -0.985 -23.280 11.442 1.00 75.69 547 SER A N 1
ATOM 4273 C CA . SER A 1 547 ? -1.754 -24.438 10.955 1.00 75.69 547 SER A CA 1
ATOM 4274 C C . SER A 1 547 ? -2.950 -24.038 10.084 1.00 75.69 547 SER A C 1
ATOM 4276 O O . SER A 1 547 ? -3.237 -24.706 9.097 1.00 75.69 547 SER A O 1
ATOM 4278 N N . SER A 1 548 ? -3.592 -22.910 10.395 1.00 72.12 548 SER A N 1
ATOM 4279 C CA . SER A 1 548 ? -4.705 -22.342 9.625 1.00 72.12 548 SER A CA 1
ATOM 4280 C C . SER A 1 548 ? -4.270 -21.401 8.491 1.00 72.12 548 SER A C 1
ATOM 4282 O O . SER A 1 548 ? -5.118 -20.837 7.800 1.00 72.12 548 SER A O 1
ATOM 4284 N N . TRP A 1 549 ? -2.965 -21.178 8.302 1.00 87.25 549 TRP A N 1
ATOM 4285 C CA . TRP A 1 549 ? -2.446 -20.267 7.279 1.00 87.25 549 TRP A CA 1
ATOM 4286 C C . TRP A 1 549 ? -2.275 -20.992 5.943 1.00 87.25 549 TRP A C 1
ATOM 4288 O O . TRP A 1 549 ? -1.844 -22.148 5.887 1.00 87.25 549 TRP A O 1
ATOM 4298 N N . ALA A 1 550 ? -2.552 -20.279 4.852 1.00 83.38 550 ALA A N 1
ATOM 4299 C CA . ALA A 1 550 ? -2.485 -20.843 3.511 1.00 83.38 550 ALA A CA 1
ATOM 4300 C C . ALA A 1 550 ? -1.043 -21.190 3.119 1.00 83.38 550 ALA A C 1
ATOM 4302 O O . ALA A 1 550 ? -0.106 -20.443 3.405 1.00 83.38 550 ALA A O 1
ATOM 4303 N N . GLU A 1 551 ? -0.847 -22.309 2.427 1.00 83.94 551 GLU A N 1
ATOM 4304 C CA . GLU A 1 551 ? 0.470 -22.679 1.903 1.00 83.94 551 GLU A CA 1
ATOM 4305 C C . GLU A 1 551 ? 0.855 -21.815 0.706 1.00 83.94 551 GLU A C 1
ATOM 4307 O O . GLU A 1 551 ? 0.025 -21.509 -0.147 1.00 83.94 551 GLU A O 1
ATOM 4312 N N . LYS A 1 552 ? 2.140 -21.462 0.593 1.00 82.81 552 LYS A N 1
ATOM 4313 C CA . LYS A 1 552 ? 2.672 -20.725 -0.566 1.00 82.81 552 LYS A CA 1
ATOM 4314 C C . LYS A 1 552 ? 2.346 -21.418 -1.900 1.00 82.81 552 LYS A C 1
ATOM 4316 O O . LYS A 1 552 ? 2.074 -20.745 -2.891 1.00 82.81 552 LYS A O 1
ATOM 4321 N N . THR A 1 553 ? 2.349 -22.749 -1.916 1.00 76.19 553 THR A N 1
ATOM 4322 C CA . THR A 1 553 ? 2.021 -23.608 -3.070 1.00 76.19 553 THR A CA 1
ATOM 4323 C C . THR A 1 553 ? 0.541 -23.579 -3.448 1.00 76.19 553 THR A C 1
ATOM 4325 O O . THR A 1 553 ? 0.196 -23.913 -4.579 1.00 76.19 553 THR A O 1
ATOM 4328 N N . ALA A 1 554 ? -0.338 -23.135 -2.545 1.00 70.88 554 ALA A N 1
ATOM 4329 C CA . ALA A 1 554 ? -1.770 -23.061 -2.790 1.00 70.88 554 ALA A CA 1
ATOM 4330 C C . ALA A 1 554 ? -2.165 -21.881 -3.689 1.00 70.88 554 ALA A C 1
ATOM 4332 O O . ALA A 1 554 ? -3.351 -21.692 -3.919 1.00 70.88 554 ALA A O 1
ATOM 4333 N N . PHE A 1 555 ? -1.238 -21.060 -4.191 1.00 72.00 555 PHE A N 1
ATOM 4334 C CA . PHE A 1 555 ? -1.545 -19.892 -5.023 1.00 72.00 555 PHE A CA 1
ATOM 4335 C C . PHE A 1 555 ? -1.117 -20.096 -6.478 1.00 72.00 555 PHE A C 1
ATOM 4337 O O . PHE A 1 555 ? -0.147 -20.783 -6.775 1.00 72.00 555 PHE A O 1
ATOM 4344 N N . GLY A 1 556 ? -1.831 -19.450 -7.404 1.00 60.12 556 GLY A N 1
ATOM 4345 C CA . GLY A 1 556 ? -1.500 -19.473 -8.835 1.00 60.12 556 GLY A CA 1
ATOM 4346 C C . GLY A 1 556 ? -2.111 -20.629 -9.631 1.00 60.12 556 GLY A C 1
ATOM 4347 O O . GLY A 1 556 ? -1.954 -20.649 -10.849 1.00 60.12 556 GLY A O 1
ATOM 4348 N N . THR A 1 557 ? -2.853 -21.531 -8.984 1.00 60.22 557 THR A N 1
ATOM 4349 C CA . THR A 1 557 ? -3.615 -22.614 -9.625 1.00 60.22 557 THR A CA 1
ATOM 4350 C C . THR A 1 557 ? -5.126 -22.379 -9.522 1.00 60.22 557 THR A C 1
ATOM 4352 O O . THR A 1 557 ? -5.612 -21.647 -8.651 1.00 60.22 557 THR A O 1
ATOM 4355 N N . ALA A 1 558 ? -5.890 -23.001 -10.421 1.00 57.59 558 ALA A N 1
ATOM 4356 C CA . ALA A 1 558 ? -7.351 -22.961 -10.397 1.00 57.59 558 ALA A CA 1
ATOM 4357 C C . ALA A 1 558 ? -7.945 -23.704 -9.182 1.00 57.59 558 ALA A C 1
ATOM 4359 O O . ALA A 1 558 ? -8.947 -23.261 -8.619 1.00 57.59 558 ALA A O 1
ATOM 4360 N N . ASP A 1 559 ? -7.287 -24.763 -8.706 1.00 56.47 559 ASP A N 1
ATOM 4361 C CA . ASP A 1 559 ? -7.761 -25.581 -7.581 1.00 56.47 559 ASP A CA 1
ATOM 4362 C C . ASP A 1 559 ? -7.581 -24.936 -6.203 1.00 56.47 559 ASP A C 1
ATOM 4364 O O . ASP A 1 559 ? -8.154 -25.411 -5.218 1.00 56.47 559 ASP A O 1
ATOM 4368 N N . SER A 1 560 ? -6.911 -23.787 -6.141 1.00 67.69 560 SER A N 1
ATOM 4369 C CA . SER A 1 560 ? -6.777 -23.001 -4.920 1.00 67.69 560 SER A CA 1
ATOM 4370 C C . SER A 1 560 ? -8.126 -22.544 -4.341 1.00 67.69 560 SER A C 1
ATOM 4372 O O . SER A 1 560 ? -8.883 -21.855 -5.038 1.00 67.69 560 SER A O 1
ATOM 4374 N N . PRO A 1 561 ? -8.411 -22.782 -3.045 1.00 66.44 561 PRO A N 1
ATOM 4375 C CA . PRO A 1 561 ? -9.565 -22.180 -2.369 1.00 66.44 561 PRO A CA 1
ATOM 4376 C C . PRO A 1 561 ? -9.458 -20.649 -2.256 1.00 66.44 561 PRO A C 1
ATOM 4378 O O . PRO A 1 561 ? -10.456 -19.980 -1.993 1.00 66.44 561 PRO A O 1
ATOM 4381 N N . HIS A 1 562 ? -8.274 -20.079 -2.500 1.00 78.81 562 HIS A N 1
ATOM 4382 C CA . HIS A 1 562 ? -8.013 -18.638 -2.483 1.00 78.81 562 HIS A CA 1
ATOM 4383 C C . HIS A 1 562 ? -8.022 -18.011 -3.888 1.00 78.81 562 HIS A C 1
ATOM 4385 O O . HIS A 1 562 ? -7.700 -16.835 -4.034 1.00 78.81 562 HIS A O 1
ATOM 4391 N N . SER A 1 563 ? -8.392 -18.771 -4.925 1.00 80.62 563 SER A N 1
ATOM 4392 C CA . SER A 1 563 ? -8.407 -18.298 -6.310 1.00 80.62 563 SER A CA 1
ATOM 4393 C C . SER A 1 563 ? -9.416 -17.165 -6.540 1.00 80.62 563 SER A C 1
ATOM 4395 O O . SER A 1 563 ? -10.586 -17.266 -6.166 1.00 80.62 563 SER A O 1
ATOM 4397 N N . HIS A 1 564 ? -8.994 -16.123 -7.257 1.00 84.88 564 HIS A N 1
ATOM 4398 C CA . HIS A 1 564 ? -9.878 -15.091 -7.810 1.00 84.88 564 HIS A CA 1
ATOM 4399 C C . HIS A 1 564 ? -10.588 -15.520 -9.104 1.00 84.88 564 HIS A C 1
ATOM 4401 O O . HIS A 1 564 ? -11.479 -14.815 -9.579 1.00 84.88 564 HIS A O 1
ATOM 4407 N N . GLY A 1 565 ? -10.229 -16.682 -9.664 1.00 78.56 565 GLY A N 1
ATOM 4408 C CA . GLY A 1 565 ? -10.705 -17.126 -10.974 1.00 78.56 565 GLY A CA 1
ATOM 4409 C C . GLY A 1 565 ? -12.185 -17.516 -11.022 1.00 78.56 565 GLY A C 1
ATOM 4410 O O . GLY A 1 565 ? -12.714 -17.667 -12.119 1.00 78.56 565 GLY A O 1
ATOM 4411 N N . PHE A 1 566 ? -12.845 -17.698 -9.872 1.00 82.75 566 PHE A N 1
ATOM 4412 C CA . PHE A 1 566 ? -14.273 -18.024 -9.754 1.00 82.75 566 PHE A CA 1
ATOM 4413 C C . PHE A 1 566 ? -14.813 -17.741 -8.350 1.00 82.75 566 PHE A C 1
ATOM 4415 O O . PHE A 1 566 ? -14.052 -17.497 -7.410 1.00 82.75 566 PHE A O 1
ATOM 4422 N N . TYR A 1 567 ? -16.137 -17.727 -8.209 1.00 87.25 567 TYR A N 1
ATOM 4423 C CA . TYR A 1 567 ? -16.795 -17.661 -6.906 1.00 87.25 567 TYR A CA 1
ATOM 4424 C C . TYR A 1 567 ? -17.039 -19.086 -6.412 1.00 87.25 567 TYR A C 1
ATOM 4426 O O . TYR A 1 567 ? -17.721 -19.867 -7.071 1.00 87.25 567 TYR A O 1
ATOM 4434 N N . ARG A 1 568 ? -16.445 -19.446 -5.272 1.00 78.88 568 ARG A N 1
ATOM 4435 C CA . ARG A 1 568 ? -16.595 -20.778 -4.679 1.00 78.88 568 ARG A CA 1
ATOM 4436 C C . ARG A 1 568 ? -17.684 -20.747 -3.626 1.00 78.88 568 ARG A C 1
ATOM 4438 O O . ARG A 1 568 ? -17.750 -19.818 -2.831 1.00 78.88 568 ARG A O 1
ATOM 4445 N N . LYS A 1 569 ? -18.488 -21.807 -3.588 1.00 79.50 569 LYS A N 1
ATOM 4446 C CA . LYS A 1 569 ? -19.496 -22.003 -2.541 1.00 79.50 569 LYS A CA 1
ATOM 4447 C C . LYS A 1 569 ? -18.895 -22.545 -1.242 1.00 79.50 569 LYS A C 1
ATOM 4449 O O . LYS A 1 569 ? -19.397 -22.251 -0.163 1.00 79.50 569 LYS A O 1
ATOM 4454 N N . GLN A 1 570 ? -17.822 -23.328 -1.351 1.00 78.62 570 GLN A N 1
ATOM 4455 C CA . GLN A 1 570 ? -17.157 -23.967 -0.220 1.00 78.62 570 GLN A CA 1
ATOM 4456 C C . GLN A 1 570 ? -15.677 -24.260 -0.500 1.00 78.62 570 GLN A C 1
ATOM 4458 O O . GLN A 1 570 ? -15.232 -24.228 -1.653 1.00 78.62 570 GLN A O 1
ATOM 4463 N N . THR A 1 571 ? -14.918 -24.542 0.556 1.00 75.38 571 THR A N 1
ATOM 4464 C CA . THR A 1 571 ? -13.549 -25.069 0.477 1.00 75.38 571 THR A CA 1
ATOM 4465 C C . THR A 1 571 ? -13.553 -26.553 0.084 1.00 75.38 571 THR A C 1
ATOM 4467 O O . THR A 1 571 ? -14.601 -27.202 0.058 1.00 75.38 571 THR A O 1
ATOM 4470 N N . ASN A 1 572 ? -12.372 -27.116 -0.194 1.00 69.25 572 ASN A N 1
ATOM 4471 C CA . ASN A 1 572 ? -12.222 -28.556 -0.453 1.00 69.25 572 ASN A CA 1
ATOM 4472 C C . ASN A 1 572 ? -12.631 -29.406 0.770 1.00 69.25 572 ASN A C 1
ATOM 4474 O O . ASN A 1 572 ? -13.085 -30.534 0.618 1.00 69.25 572 ASN A O 1
ATOM 4478 N N . GLU A 1 573 ? -12.538 -28.829 1.970 1.00 68.94 573 GLU A N 1
ATOM 4479 C CA . GLU A 1 573 ? -12.960 -29.413 3.250 1.00 68.94 573 GLU A CA 1
ATOM 4480 C C . GLU A 1 573 ? -14.447 -29.158 3.561 1.00 68.94 573 GLU A C 1
ATOM 4482 O O . GLU A 1 573 ? -14.885 -29.319 4.695 1.00 68.94 573 GLU A O 1
ATOM 4487 N N . GLN A 1 574 ? -15.236 -28.735 2.565 1.00 77.38 574 GLN A N 1
ATOM 4488 C CA . GLN A 1 574 ? -16.678 -28.482 2.681 1.00 77.38 574 GLN A CA 1
ATOM 4489 C C . GLN A 1 574 ? -17.060 -27.348 3.654 1.00 77.38 574 GLN A C 1
ATOM 4491 O O . GLN A 1 574 ? -18.209 -27.259 4.089 1.00 77.38 574 GLN A O 1
ATOM 4496 N N . GLN A 1 575 ? -16.137 -26.432 3.974 1.00 79.94 575 GLN A N 1
ATOM 4497 C CA . GLN A 1 575 ? -16.481 -25.230 4.741 1.00 79.94 575 GLN A CA 1
ATOM 4498 C C . GLN A 1 575 ? -17.140 -24.183 3.833 1.00 79.94 575 GLN A C 1
ATOM 4500 O O . GLN A 1 575 ? -16.606 -23.923 2.753 1.00 79.94 575 GLN A O 1
ATOM 4505 N N . PRO A 1 576 ? -18.246 -23.535 4.244 1.00 86.31 576 PRO A N 1
ATOM 4506 C CA . PRO A 1 576 ? -18.920 -22.533 3.424 1.00 86.31 576 PRO A CA 1
ATOM 4507 C C . PRO A 1 576 ? -18.038 -21.301 3.189 1.00 86.31 576 PRO A C 1
ATOM 4509 O O . PRO A 1 576 ? -17.333 -20.831 4.087 1.00 86.31 576 PRO A O 1
ATOM 4512 N N . LEU A 1 577 ? -18.116 -20.762 1.973 1.00 89.06 577 LEU A N 1
ATOM 4513 C CA . LEU A 1 577 ? -17.456 -19.527 1.564 1.00 89.06 577 LEU A CA 1
ATOM 4514 C C . LEU A 1 577 ? -18.500 -18.455 1.250 1.00 89.06 577 LEU A C 1
ATOM 4516 O O . LEU A 1 577 ? -19.462 -18.687 0.521 1.00 89.06 577 LEU A O 1
ATOM 4520 N N . TYR A 1 578 ? -18.273 -17.263 1.784 1.00 91.50 578 TYR A N 1
ATOM 4521 C CA . TYR A 1 578 ? -19.171 -16.125 1.716 1.00 91.50 578 TYR A CA 1
ATOM 4522 C C . TYR A 1 578 ? -18.597 -15.054 0.791 1.00 91.50 578 TYR A C 1
ATOM 4524 O O . TYR A 1 578 ? -17.405 -14.735 0.821 1.00 91.50 578 TYR A O 1
ATOM 4532 N N . SER A 1 579 ? -19.466 -14.482 -0.035 1.00 93.00 579 SER A N 1
ATOM 4533 C CA . SER A 1 579 ? -19.193 -13.281 -0.825 1.00 93.00 579 SER A CA 1
ATOM 4534 C C . SER A 1 579 ? -20.300 -12.272 -0.554 1.00 93.00 579 SER A C 1
ATOM 4536 O O . SER A 1 579 ? -21.448 -12.671 -0.356 1.00 93.00 579 SER A O 1
ATOM 4538 N N . GLY A 1 580 ? -19.977 -10.985 -0.525 1.00 92.75 580 GLY A N 1
ATOM 4539 C CA . GLY A 1 580 ? -20.938 -9.985 -0.083 1.00 92.75 580 GLY A CA 1
ATOM 4540 C C . GLY A 1 580 ? -20.330 -8.623 0.205 1.00 92.75 580 GLY A C 1
ATOM 4541 O O . GLY A 1 580 ? -19.225 -8.317 -0.248 1.00 92.75 580 GLY A O 1
ATOM 4542 N N . ARG A 1 581 ? -21.079 -7.821 0.965 1.00 93.75 581 ARG A N 1
ATOM 4543 C CA . ARG A 1 581 ? -20.741 -6.443 1.319 1.00 93.75 581 ARG A CA 1
ATOM 4544 C C . ARG A 1 581 ? -21.010 -6.174 2.797 1.00 93.75 581 ARG A C 1
ATOM 4546 O O . ARG A 1 581 ? -22.068 -6.523 3.315 1.00 93.75 581 ARG A O 1
ATOM 4553 N N . LEU A 1 582 ? -20.060 -5.523 3.460 1.00 95.56 582 LEU A N 1
ATOM 4554 C CA . LEU A 1 582 ? -20.250 -4.877 4.759 1.00 95.56 582 LEU A CA 1
ATOM 4555 C C . LEU A 1 582 ? -20.443 -3.379 4.540 1.00 95.56 582 LEU A C 1
ATOM 4557 O O . LEU A 1 582 ? -19.671 -2.782 3.796 1.00 95.56 582 LEU A O 1
ATOM 4561 N N . ILE A 1 583 ? -21.429 -2.774 5.194 1.00 95.88 583 ILE A N 1
ATOM 4562 C CA . ILE A 1 583 ? -21.606 -1.317 5.237 1.00 95.88 583 ILE A CA 1
ATOM 4563 C C . ILE A 1 583 ? -21.300 -0.867 6.656 1.00 95.88 583 ILE A C 1
ATOM 4565 O O . ILE A 1 583 ? -21.881 -1.382 7.614 1.00 95.88 583 ILE A O 1
ATOM 4569 N N . CYS A 1 584 ? -20.386 0.085 6.782 1.00 97.31 584 CYS A N 1
ATOM 4570 C CA . CYS A 1 584 ? -19.856 0.548 8.051 1.00 97.31 584 CYS A CA 1
ATOM 4571 C C . CYS A 1 584 ? -20.082 2.051 8.199 1.00 97.31 584 CYS A C 1
ATOM 4573 O O . CYS A 1 584 ? -19.896 2.810 7.246 1.00 97.31 584 CYS A O 1
ATOM 4575 N N . MET A 1 585 ? -20.428 2.471 9.412 1.00 97.50 585 MET A N 1
ATOM 4576 C CA . MET A 1 585 ? -20.455 3.870 9.818 1.00 97.50 585 MET A CA 1
ATOM 4577 C C . MET A 1 585 ? -19.233 4.152 10.688 1.00 97.50 585 MET A C 1
ATOM 4579 O O . MET A 1 585 ? -18.980 3.436 11.654 1.00 97.50 585 MET A O 1
ATOM 4583 N N . LEU A 1 586 ? -18.473 5.186 10.348 1.00 97.81 586 LEU A N 1
ATOM 4584 C CA . LEU A 1 586 ? -17.380 5.717 11.147 1.00 97.81 586 LEU A CA 1
ATOM 4585 C C . LEU A 1 586 ? -17.823 7.034 11.782 1.00 97.81 586 LEU A C 1
ATOM 4587 O O . LEU A 1 586 ? -18.171 7.965 11.064 1.00 97.81 586 LEU A O 1
ATOM 4591 N N . THR A 1 587 ? -17.749 7.130 13.105 1.00 96.75 587 THR A N 1
ATOM 4592 C CA . THR A 1 587 ? -18.078 8.342 13.868 1.00 96.75 587 THR A CA 1
ATOM 4593 C C . THR A 1 587 ? -16.812 8.951 14.461 1.00 96.75 587 THR A C 1
ATOM 4595 O O . THR A 1 587 ? -16.033 8.251 15.119 1.00 96.75 587 THR A O 1
ATOM 4598 N N . SER A 1 588 ? -16.586 10.251 14.254 1.00 95.25 588 SER A N 1
ATOM 4599 C CA . SER A 1 588 ? -15.471 10.965 14.883 1.00 95.25 588 SER A CA 1
ATOM 4600 C C . SER A 1 588 ? -15.773 11.271 16.354 1.00 95.25 588 SER A C 1
ATOM 4602 O O . SER A 1 588 ? -16.717 11.977 16.673 1.00 95.25 588 SER A O 1
ATOM 4604 N N . GLU A 1 589 ? -14.961 10.773 17.289 1.00 93.75 589 GLU A N 1
ATOM 4605 C CA . GLU A 1 589 ? -15.115 11.094 18.725 1.00 93.75 589 GLU A CA 1
ATOM 4606 C C . GLU A 1 589 ? -14.098 12.127 19.220 1.00 93.75 589 GLU A C 1
ATOM 4608 O O . GLU A 1 589 ? -14.160 12.607 20.351 1.00 93.75 589 GLU A O 1
ATOM 4613 N N . THR A 1 590 ? -13.102 12.427 18.398 1.00 93.88 590 THR A N 1
ATOM 4614 C CA . THR A 1 590 ? -12.211 13.576 18.550 1.00 93.88 590 THR A CA 1
ATOM 4615 C C . THR A 1 590 ? -12.014 14.191 17.180 1.00 93.88 590 THR A C 1
ATOM 4617 O O . THR A 1 590 ? -12.131 13.460 16.187 1.00 93.88 590 THR A O 1
ATOM 4620 N N . PRO A 1 591 ? -11.583 15.456 17.108 1.00 94.50 591 PRO A N 1
ATOM 4621 C CA . PRO A 1 591 ? -11.140 16.012 15.850 1.00 94.50 591 PRO A CA 1
ATOM 4622 C C . PRO A 1 591 ? -10.072 15.142 15.182 1.00 94.50 591 PRO A C 1
ATOM 4624 O O . PRO A 1 591 ? -9.260 14.482 15.849 1.00 94.50 591 PRO A O 1
ATOM 4627 N N . PHE A 1 592 ? -10.081 15.104 13.857 1.00 94.69 592 PHE A N 1
ATOM 4628 C CA . PHE A 1 592 ? -9.117 14.329 13.084 1.00 94.69 592 PHE A CA 1
ATOM 4629 C C . PHE A 1 592 ? -8.746 15.050 11.797 1.00 94.69 592 PHE A C 1
ATOM 4631 O O . PHE A 1 592 ? -9.501 15.863 11.280 1.00 94.69 592 PHE A O 1
ATOM 4638 N N . PHE A 1 593 ? -7.560 14.759 11.275 1.00 92.69 593 PHE A N 1
ATOM 4639 C CA . PHE A 1 593 ? -7.079 15.374 10.046 1.00 92.69 593 PHE A CA 1
ATOM 4640 C C . PHE A 1 593 ? -6.457 14.314 9.144 1.00 92.69 593 PHE A C 1
ATOM 4642 O O . PHE A 1 593 ? -5.597 13.544 9.577 1.00 92.69 593 PHE A O 1
ATOM 4649 N N . ILE A 1 594 ? -6.886 14.271 7.887 1.00 90.12 594 ILE A N 1
ATOM 4650 C CA . ILE A 1 594 ? -6.267 13.468 6.833 1.00 90.12 594 ILE A CA 1
ATOM 4651 C C . ILE A 1 594 ? -5.887 14.452 5.738 1.00 90.12 594 ILE A C 1
ATOM 4653 O O . ILE A 1 594 ? -6.768 15.037 5.122 1.00 90.12 594 ILE A O 1
ATOM 4657 N N . GLY A 1 595 ? -4.587 14.671 5.556 1.00 81.00 595 GLY A N 1
ATOM 4658 C CA . GLY A 1 595 ? -4.093 15.657 4.600 1.00 81.00 595 GLY A CA 1
ATOM 4659 C C . GLY A 1 595 ? -4.148 15.169 3.153 1.00 81.00 595 GLY A C 1
ATOM 4660 O O . GLY A 1 595 ? -3.920 13.986 2.888 1.00 81.00 595 GLY A O 1
ATOM 4661 N N . ALA A 1 596 ? -4.403 16.103 2.241 1.00 73.69 596 ALA A N 1
ATOM 4662 C CA . ALA A 1 596 ? -4.157 15.990 0.807 1.00 73.69 596 ALA A CA 1
ATOM 4663 C C . ALA A 1 596 ? -2.757 16.555 0.445 1.00 73.69 596 ALA A C 1
ATOM 4665 O O . ALA A 1 596 ? -1.841 16.552 1.278 1.00 73.69 596 ALA A O 1
ATOM 4666 N N . GLN A 1 597 ? -2.570 17.016 -0.796 1.00 66.12 597 GLN A N 1
ATOM 4667 C CA . GLN A 1 597 ? -1.325 17.639 -1.267 1.00 66.12 597 GLN A CA 1
ATOM 4668 C C . GLN A 1 597 ? -0.990 18.914 -0.454 1.00 66.12 597 GLN A C 1
ATOM 4670 O O . GLN A 1 597 ? -1.889 19.626 -0.007 1.00 66.12 597 GLN A O 1
ATOM 4675 N N . ALA A 1 598 ? 0.301 19.184 -0.208 1.00 62.31 598 ALA A N 1
ATOM 4676 C CA . ALA A 1 598 ? 0.737 20.472 0.359 1.00 62.31 598 ALA A CA 1
ATOM 4677 C C . ALA A 1 598 ? 0.712 21.558 -0.717 1.00 62.31 598 ALA A C 1
ATOM 4679 O O . ALA A 1 598 ? 1.072 21.276 -1.855 1.00 62.31 598 ALA A O 1
ATOM 4680 N N . GLU A 1 599 ? 0.387 22.792 -0.332 1.00 59.50 599 GLU A N 1
ATOM 4681 C CA . GLU A 1 599 ? 0.473 23.952 -1.233 1.00 59.50 599 GLU A CA 1
ATOM 4682 C C . GLU A 1 599 ? 1.919 24.344 -1.579 1.00 59.50 599 GLU A C 1
ATOM 4684 O O . GLU A 1 599 ? 2.155 24.929 -2.630 1.00 59.50 599 GLU A O 1
ATOM 4689 N N . SER A 1 600 ? 2.898 23.989 -0.741 1.00 49.84 600 SER A N 1
ATOM 4690 C CA . SER A 1 600 ? 4.326 24.167 -1.022 1.00 49.84 600 SER A CA 1
ATOM 4691 C C . SER A 1 600 ? 5.187 23.314 -0.084 1.00 49.84 600 SER A C 1
ATOM 4693 O O . SER A 1 600 ? 4.834 23.078 1.080 1.00 49.84 600 SER A O 1
ATOM 4695 N N . ASP A 1 601 ? 6.321 22.816 -0.584 1.00 46.66 601 ASP A N 1
ATOM 4696 C CA . ASP A 1 601 ? 7.373 22.280 0.282 1.00 46.66 601 ASP A CA 1
ATOM 4697 C C . ASP A 1 601 ? 8.033 23.486 0.988 1.00 46.66 601 ASP A C 1
ATOM 4699 O O . ASP A 1 601 ? 8.314 24.486 0.329 1.00 46.66 601 ASP A O 1
ATOM 4703 N N . PRO A 1 602 ? 8.266 23.469 2.316 1.00 45.09 602 PRO A N 1
ATOM 4704 C CA . PRO A 1 602 ? 8.773 24.624 3.070 1.00 45.09 602 PRO A CA 1
ATOM 4705 C C . PRO A 1 602 ? 10.255 24.955 2.784 1.00 45.09 602 PRO A C 1
ATOM 4707 O O . PRO A 1 602 ? 10.974 25.424 3.666 1.00 45.09 602 PRO A O 1
ATOM 4710 N N . THR A 1 603 ? 10.751 24.671 1.581 1.00 46.00 603 THR A N 1
ATOM 4711 C CA . THR A 1 603 ? 12.154 24.828 1.186 1.00 46.00 603 THR A CA 1
ATOM 4712 C C . THR A 1 603 ? 12.574 26.287 1.015 1.00 46.00 603 THR A C 1
ATOM 4714 O O . THR A 1 603 ? 13.763 26.563 1.147 1.00 46.00 603 THR A O 1
ATOM 4717 N N . GLU A 1 604 ? 11.644 27.232 0.839 1.00 46.09 604 GLU A N 1
ATOM 4718 C CA . GLU A 1 604 ? 11.992 28.652 0.648 1.00 46.09 604 GLU A CA 1
ATOM 4719 C C . GLU A 1 604 ? 11.984 29.503 1.934 1.00 46.09 604 GLU A C 1
ATOM 4721 O O . GLU A 1 604 ? 12.580 30.577 1.951 1.00 46.09 604 GLU A O 1
ATOM 4726 N N . ASN A 1 605 ? 11.372 29.048 3.040 1.00 48.94 605 ASN A N 1
ATOM 4727 C CA . ASN A 1 605 ? 11.276 29.848 4.272 1.00 48.94 605 ASN A CA 1
ATOM 4728 C C . ASN A 1 605 ? 11.295 28.984 5.550 1.00 48.94 605 ASN A C 1
ATOM 4730 O O . ASN A 1 605 ? 10.287 28.401 5.950 1.00 48.94 605 ASN A O 1
ATOM 4734 N N . GLU A 1 606 ? 12.432 28.935 6.256 1.00 53.72 606 GLU A N 1
ATOM 4735 C CA . GLU A 1 606 ? 12.626 28.074 7.445 1.00 53.72 606 GLU A CA 1
ATOM 4736 C C . GLU A 1 606 ? 11.743 28.431 8.665 1.00 53.72 606 GLU A C 1
ATOM 4738 O O . GLU A 1 606 ? 11.678 27.662 9.636 1.00 53.72 606 GLU A O 1
ATOM 4743 N N . ASN A 1 607 ? 11.031 29.563 8.603 1.00 60.38 607 ASN A N 1
ATOM 4744 C CA . ASN A 1 607 ? 10.201 30.108 9.680 1.00 60.38 607 ASN A CA 1
ATOM 4745 C C . ASN A 1 607 ? 8.706 29.739 9.602 1.00 60.38 607 ASN A C 1
ATOM 4747 O O . ASN A 1 607 ? 7.969 30.056 10.539 1.00 60.38 607 ASN A O 1
ATOM 4751 N N . GLN A 1 608 ? 8.237 29.052 8.551 1.00 68.88 608 GLN A N 1
ATOM 4752 C CA . GLN A 1 608 ? 6.810 28.736 8.382 1.00 68.88 608 GLN A CA 1
ATOM 4753 C C . GLN A 1 608 ? 6.494 27.236 8.473 1.00 68.88 608 GLN A C 1
ATOM 4755 O O . GLN A 1 608 ? 7.279 26.374 8.081 1.00 68.88 608 GLN A O 1
ATOM 4760 N N . ALA A 1 609 ? 5.322 26.928 9.037 1.00 75.00 609 ALA A N 1
ATOM 4761 C CA . ALA A 1 609 ? 4.775 25.577 9.081 1.00 75.00 609 ALA A CA 1
ATOM 4762 C C . ALA A 1 609 ? 4.124 25.217 7.741 1.00 75.00 609 ALA A C 1
ATOM 4764 O O . ALA A 1 609 ? 3.460 26.051 7.132 1.00 75.00 609 ALA A O 1
ATOM 4765 N N . SER A 1 610 ? 4.265 23.960 7.315 1.00 78.12 610 SER A N 1
ATOM 4766 C CA . SER A 1 610 ? 3.640 23.476 6.073 1.00 78.12 610 SER A CA 1
ATOM 4767 C C . SER A 1 610 ? 2.111 23.493 6.183 1.00 78.12 610 SER A C 1
ATOM 4769 O O . SER A 1 610 ? 1.563 22.828 7.066 1.00 78.12 610 SER A O 1
ATOM 4771 N N . LEU A 1 611 ? 1.421 24.234 5.310 1.00 83.00 611 LEU A N 1
ATOM 4772 C CA . LEU A 1 611 ? -0.042 24.221 5.230 1.00 83.00 611 LEU A CA 1
ATOM 4773 C C . LEU A 1 611 ? -0.509 22.977 4.469 1.00 83.00 611 LEU A C 1
ATOM 4775 O O . LEU A 1 611 ? 0.012 22.656 3.398 1.00 83.00 611 LEU A O 1
ATOM 4779 N N . ARG A 1 612 ? -1.470 22.246 5.042 1.00 84.00 612 ARG A N 1
ATOM 4780 C CA . ARG A 1 612 ? -2.093 21.088 4.394 1.00 84.00 612 ARG A CA 1
ATOM 4781 C C . ARG A 1 612 ? -3.606 21.155 4.469 1.00 84.00 612 ARG A C 1
ATOM 4783 O O . ARG A 1 612 ? -4.175 21.325 5.549 1.00 84.00 612 ARG A O 1
ATOM 4790 N N . HIS A 1 613 ? -4.224 20.919 3.319 1.00 83.88 613 HIS A N 1
ATOM 4791 C CA . HIS A 1 613 ? -5.672 20.855 3.170 1.00 83.88 613 HIS A CA 1
ATOM 4792 C C . HIS A 1 613 ? -6.227 19.484 3.552 1.00 83.88 613 HIS A C 1
ATOM 4794 O O . HIS A 1 613 ? -5.526 18.475 3.400 1.00 83.88 613 HIS A O 1
ATOM 4800 N N . PRO A 1 614 ? -7.464 19.426 4.070 1.00 86.88 614 PRO A N 1
ATOM 4801 C CA . PRO A 1 614 ? -8.150 18.170 4.335 1.00 86.88 614 PRO A CA 1
ATOM 4802 C C . PRO A 1 614 ? -8.433 17.415 3.031 1.00 86.88 614 PRO A C 1
ATOM 4804 O O . PRO A 1 614 ? -8.649 18.010 1.979 1.00 86.88 614 PRO A O 1
ATOM 4807 N N . TYR A 1 615 ? -8.442 16.086 3.101 1.00 87.38 615 TYR A N 1
ATOM 4808 C CA . TYR A 1 615 ? -8.850 15.244 1.983 1.00 87.38 615 TYR A CA 1
ATOM 4809 C C . TYR A 1 615 ? -10.345 15.416 1.688 1.00 87.38 615 TYR A C 1
ATOM 4811 O O . TYR A 1 615 ? -11.180 15.352 2.595 1.00 87.38 615 TYR A O 1
ATOM 4819 N N . GLN A 1 616 ? -10.667 15.585 0.408 1.00 84.81 616 GLN A N 1
ATOM 4820 C CA . GLN A 1 616 ? -12.026 15.766 -0.087 1.00 84.81 616 GLN A CA 1
ATOM 4821 C C . GLN A 1 616 ? -12.317 14.803 -1.243 1.00 84.81 616 GLN A C 1
ATOM 4823 O O . GLN A 1 616 ? -11.413 14.426 -1.992 1.00 84.81 616 GLN A O 1
ATOM 4828 N N . LEU A 1 617 ? -13.584 14.421 -1.385 1.00 79.44 617 LEU A N 1
ATOM 4829 C CA . LEU A 1 617 ? -14.139 13.682 -2.516 1.00 79.44 617 LEU A CA 1
ATOM 4830 C C . LEU A 1 617 ? -15.311 14.506 -3.054 1.00 79.44 617 LEU A C 1
ATOM 4832 O O . LEU A 1 617 ? -16.194 14.878 -2.292 1.00 79.44 617 LEU A O 1
ATOM 4836 N N . ASP A 1 618 ? -15.291 14.838 -4.344 1.00 74.12 618 ASP A N 1
ATOM 4837 C CA . ASP A 1 618 ? -16.306 15.685 -4.994 1.00 74.12 618 ASP A CA 1
ATOM 4838 C C . ASP A 1 618 ? -16.516 17.065 -4.329 1.00 74.12 618 ASP A C 1
ATOM 4840 O O . ASP A 1 618 ? -17.579 17.663 -4.434 1.00 74.12 618 ASP A O 1
ATOM 4844 N N . GLY A 1 619 ? -15.471 17.603 -3.686 1.00 76.75 619 GLY A N 1
ATOM 4845 C CA . GLY A 1 619 ? -15.508 18.881 -2.957 1.00 76.75 619 GLY A CA 1
ATOM 4846 C C . GLY A 1 619 ? -15.947 18.758 -1.494 1.00 76.75 619 GLY A C 1
ATOM 4847 O O . GLY A 1 619 ? -15.717 19.678 -0.715 1.00 76.75 619 GLY A O 1
ATOM 4848 N N . GLU A 1 620 ? -16.473 17.600 -1.097 1.00 85.19 620 GLU A N 1
ATOM 4849 C CA . GLU A 1 620 ? -16.923 17.322 0.264 1.00 85.19 620 GLU A CA 1
ATOM 4850 C C . GLU A 1 620 ? -15.833 16.639 1.097 1.00 85.19 620 GLU A C 1
ATOM 4852 O O . GLU A 1 620 ? -15.040 15.856 0.561 1.00 85.19 620 GLU A O 1
ATOM 4857 N N . PRO A 1 621 ? -15.765 16.867 2.421 1.00 90.06 621 PRO A N 1
ATOM 4858 C CA . PRO A 1 621 ? -14.838 16.146 3.281 1.00 90.06 621 PRO A CA 1
ATOM 4859 C C . PRO A 1 621 ? -15.041 14.633 3.202 1.00 90.06 621 PRO A C 1
ATOM 4861 O O . PRO A 1 621 ? -16.157 14.123 3.300 1.00 90.06 621 PRO A O 1
ATOM 4864 N N . ALA A 1 622 ? -13.941 13.892 3.081 1.00 91.38 622 ALA A N 1
ATOM 4865 C CA . ALA A 1 622 ? -13.993 12.444 2.941 1.00 91.38 622 ALA A CA 1
ATOM 4866 C C . ALA A 1 622 ? -12.828 11.751 3.655 1.00 91.38 622 ALA A C 1
ATOM 4868 O O . ALA A 1 622 ? -11.844 12.363 4.077 1.00 91.38 622 ALA A O 1
ATOM 4869 N N . ILE A 1 623 ? -12.921 10.427 3.765 1.00 92.69 623 ILE A N 1
ATOM 4870 C CA . ILE A 1 623 ? -11.841 9.573 4.258 1.00 92.69 623 ILE A CA 1
ATOM 4871 C C . ILE A 1 623 ? -11.357 8.702 3.095 1.00 92.69 623 ILE A C 1
ATOM 4873 O O . ILE A 1 623 ? -12.135 7.902 2.573 1.00 92.69 623 ILE A O 1
ATOM 4877 N N . PRO A 1 624 ? -10.077 8.775 2.693 1.00 89.56 624 PRO A N 1
ATOM 4878 C CA . PRO A 1 624 ? -9.592 7.968 1.588 1.00 89.56 624 PRO A CA 1
ATOM 4879 C C . PRO A 1 624 ? -9.608 6.480 1.957 1.00 89.56 624 PRO A C 1
ATOM 4881 O O . PRO A 1 624 ? -9.228 6.077 3.064 1.00 89.56 624 PRO A O 1
ATOM 4884 N N . SER A 1 625 ? -9.975 5.651 0.983 1.00 89.38 625 SER A N 1
ATOM 4885 C CA . SER A 1 625 ? -9.973 4.181 1.054 1.00 89.38 625 SER A CA 1
ATOM 4886 C C . SER A 1 625 ? -8.652 3.605 1.586 1.00 89.38 625 SER A C 1
ATOM 4888 O O . SER A 1 625 ? -8.642 2.618 2.320 1.00 89.38 625 SER A O 1
ATOM 4890 N N . THR A 1 626 ? -7.512 4.226 1.265 1.00 87.12 626 THR A N 1
ATOM 4891 C CA . THR A 1 626 ? -6.183 3.801 1.727 1.00 87.12 626 THR A CA 1
ATOM 4892 C C . THR A 1 626 ? -5.961 4.021 3.218 1.00 87.12 626 THR A C 1
ATOM 4894 O O . THR A 1 626 ? -5.330 3.171 3.853 1.00 87.12 626 THR A O 1
ATOM 4897 N N . SER A 1 627 ? -6.520 5.087 3.799 1.00 90.75 627 SER A N 1
ATOM 4898 C CA . SER A 1 627 ? -6.500 5.323 5.247 1.00 90.75 627 SER A CA 1
ATOM 4899 C C . SER A 1 627 ? -7.355 4.291 5.980 1.00 90.75 627 SER A C 1
ATOM 4901 O O . SER A 1 627 ? -6.880 3.694 6.949 1.00 90.75 627 SER A O 1
ATOM 4903 N N . LEU A 1 628 ? -8.563 4.004 5.476 1.00 93.94 628 LEU A N 1
ATOM 4904 C CA . LEU A 1 628 ? -9.439 2.951 6.014 1.00 93.94 628 LEU A CA 1
ATOM 4905 C C . LEU A 1 628 ? -8.785 1.567 5.901 1.00 93.94 628 LEU A C 1
ATOM 4907 O O . LEU A 1 628 ? -8.704 0.826 6.879 1.00 93.94 628 LEU A O 1
ATOM 4911 N N . ARG A 1 629 ? -8.213 1.238 4.737 1.00 92.25 629 ARG A N 1
ATOM 4912 C CA . ARG A 1 629 ? -7.463 -0.006 4.525 1.00 92.25 629 ARG A CA 1
ATOM 4913 C C . ARG A 1 629 ? -6.270 -0.116 5.470 1.00 92.25 629 ARG A C 1
ATOM 4915 O O . ARG A 1 629 ? -6.033 -1.184 6.031 1.00 92.25 629 ARG A O 1
ATOM 4922 N N . GLY A 1 630 ? -5.503 0.958 5.650 1.00 89.50 630 GLY A N 1
ATOM 4923 C CA . GLY A 1 630 ? -4.364 1.001 6.568 1.00 89.50 630 GLY A CA 1
ATOM 4924 C C . GLY A 1 630 ? -4.773 0.745 8.019 1.00 89.50 630 GLY A C 1
ATOM 4925 O O . GLY A 1 630 ? -4.119 -0.040 8.705 1.00 89.50 630 GLY A O 1
ATOM 4926 N N . LEU A 1 631 ? -5.879 1.354 8.448 1.00 92.81 631 LEU A N 1
ATOM 4927 C CA . LEU A 1 631 ? -6.473 1.178 9.770 1.00 92.81 631 LEU A CA 1
ATOM 4928 C C . LEU A 1 631 ? -6.909 -0.276 10.015 1.00 92.81 631 LEU A C 1
ATOM 4930 O O . LEU A 1 631 ? -6.388 -0.937 10.915 1.00 92.81 631 LEU A O 1
ATOM 4934 N N . ILE A 1 632 ? -7.799 -0.795 9.164 1.00 95.25 632 ILE A N 1
ATOM 4935 C CA . ILE A 1 632 ? -8.395 -2.131 9.321 1.00 95.25 632 ILE A CA 1
ATOM 4936 C C . ILE A 1 632 ? -7.323 -3.215 9.171 1.00 95.25 632 ILE A C 1
ATOM 4938 O O . ILE A 1 632 ? -7.306 -4.187 9.927 1.00 95.25 632 ILE A O 1
ATOM 4942 N N . SER A 1 633 ? -6.372 -3.041 8.246 1.00 93.50 633 SER A N 1
ATOM 4943 C CA . SER A 1 633 ? -5.290 -4.014 8.080 1.00 93.50 633 SER A CA 1
ATOM 4944 C C . SER A 1 633 ? -4.333 -4.065 9.261 1.00 93.50 633 SER A C 1
ATOM 4946 O O . SER A 1 633 ? -3.913 -5.156 9.625 1.00 93.50 633 SER A O 1
ATOM 4948 N N . THR A 1 634 ? -4.028 -2.930 9.899 1.00 91.88 634 THR A N 1
ATOM 4949 C CA . THR A 1 634 ? -3.184 -2.915 11.105 1.00 91.88 634 THR A CA 1
ATOM 4950 C C . THR A 1 634 ? -3.849 -3.700 12.235 1.00 91.88 634 THR A C 1
ATOM 4952 O O . THR A 1 634 ? -3.193 -4.505 12.894 1.00 91.88 634 THR A O 1
ATOM 4955 N N . MET A 1 635 ? -5.162 -3.522 12.424 1.00 95.00 635 MET A N 1
ATOM 4956 C CA . MET A 1 635 ? -5.908 -4.280 13.429 1.00 95.00 635 MET A CA 1
ATOM 4957 C C . MET A 1 635 ? -6.014 -5.765 13.067 1.00 95.00 635 MET A C 1
ATOM 4959 O O . MET A 1 635 ? -5.835 -6.615 13.930 1.00 95.00 635 MET A O 1
ATOM 4963 N N . THR A 1 636 ? -6.215 -6.093 11.788 1.00 95.44 636 THR A N 1
ATOM 4964 C CA . THR A 1 636 ? -6.227 -7.485 11.302 1.00 95.44 636 THR A CA 1
ATOM 4965 C C . THR A 1 636 ? -4.884 -8.175 11.564 1.00 95.44 636 THR A C 1
ATOM 4967 O O . THR A 1 636 ? -4.843 -9.292 12.077 1.00 95.44 636 THR A O 1
ATOM 4970 N N . GLU A 1 637 ? -3.775 -7.498 11.241 1.00 94.06 637 GLU A N 1
ATOM 4971 C CA . GLU A 1 637 ? -2.409 -7.980 11.472 1.00 94.06 637 GLU A CA 1
ATOM 4972 C C . GLU A 1 637 ? -2.156 -8.255 12.960 1.00 94.06 637 GLU A C 1
ATOM 4974 O O . GLU A 1 637 ? -1.511 -9.247 13.306 1.00 94.06 637 GLU A O 1
ATOM 4979 N N . ALA A 1 638 ? -2.675 -7.389 13.834 1.00 94.25 638 ALA A N 1
ATOM 4980 C CA . ALA A 1 638 ? -2.551 -7.527 15.275 1.00 94.25 638 ALA A CA 1
ATOM 4981 C C . ALA A 1 638 ? -3.426 -8.648 15.843 1.00 94.25 638 ALA A C 1
ATOM 4983 O O . ALA A 1 638 ? -2.898 -9.531 16.516 1.00 94.25 638 ALA A O 1
ATOM 4984 N N . ALA A 1 639 ? -4.724 -8.648 15.533 1.00 94.44 639 ALA A N 1
ATOM 4985 C CA . ALA A 1 639 ? -5.698 -9.590 16.072 1.00 94.44 639 ALA A CA 1
ATOM 4986 C C . ALA A 1 639 ? -5.363 -11.046 15.722 1.00 94.44 639 ALA A C 1
ATOM 4988 O O . ALA A 1 639 ? -5.419 -11.914 16.587 1.00 94.44 639 ALA A O 1
ATOM 4989 N N . ALA A 1 640 ? -4.954 -11.313 14.478 1.00 93.31 640 ALA A N 1
ATOM 4990 C CA . ALA A 1 640 ? -4.601 -12.658 14.019 1.00 93.31 640 ALA A CA 1
ATOM 4991 C C . ALA A 1 640 ? -3.105 -12.998 14.177 1.00 93.31 640 ALA A C 1
ATOM 4993 O O . ALA A 1 640 ? -2.640 -13.987 13.611 1.00 93.31 640 ALA A O 1
ATOM 4994 N N . ASN A 1 641 ? -2.328 -12.172 14.892 1.00 94.12 641 ASN A N 1
ATOM 4995 C CA . ASN A 1 641 ? -0.880 -12.331 15.075 1.00 94.12 641 ASN A CA 1
ATOM 4996 C C . ASN A 1 641 ? -0.111 -12.626 13.764 1.00 94.12 641 ASN A C 1
ATOM 4998 O O . ASN A 1 641 ? 0.735 -13.517 13.701 1.00 94.12 641 ASN A O 1
ATOM 5002 N N . CYS A 1 642 ? -0.430 -11.890 12.699 1.00 91.12 642 CYS A N 1
ATOM 5003 C CA . CYS A 1 642 ? 0.063 -12.130 11.339 1.00 91.12 642 CYS A CA 1
ATOM 5004 C C . CYS A 1 642 ? 1.380 -11.404 11.028 1.00 91.12 642 CYS A C 1
ATOM 5006 O O . CYS A 1 642 ? 1.880 -10.601 11.817 1.00 91.12 642 CYS A O 1
ATOM 5008 N N . ALA A 1 643 ? 1.911 -11.628 9.827 1.00 87.62 643 ALA A N 1
ATOM 5009 C CA . ALA A 1 643 ? 3.062 -10.897 9.316 1.00 87.62 643 ALA A CA 1
ATOM 5010 C C . ALA A 1 643 ? 2.894 -9.368 9.380 1.00 87.62 643 ALA A C 1
ATOM 5012 O O . ALA A 1 643 ? 1.863 -8.822 8.981 1.00 87.62 643 ALA A O 1
ATOM 5013 N N . MET A 1 644 ? 3.939 -8.664 9.824 1.00 86.81 644 MET A N 1
ATOM 5014 C CA . MET A 1 644 ? 4.050 -7.216 9.653 1.00 86.81 644 MET A CA 1
ATOM 5015 C C . MET A 1 644 ? 4.381 -6.929 8.190 1.00 86.81 644 MET A C 1
ATOM 5017 O O . MET A 1 644 ? 5.542 -6.904 7.797 1.00 86.81 644 MET A O 1
ATOM 5021 N N . ARG A 1 645 ? 3.355 -6.723 7.360 1.00 86.25 645 ARG A N 1
ATOM 5022 C CA . ARG A 1 645 ? 3.524 -6.572 5.902 1.00 86.25 645 ARG A CA 1
ATOM 5023 C C . ARG A 1 645 ? 4.352 -5.348 5.495 1.00 86.25 645 ARG A C 1
ATOM 5025 O O . ARG A 1 645 ? 4.891 -5.318 4.393 1.00 86.25 645 ARG A O 1
ATOM 5032 N N . VAL A 1 646 ? 4.454 -4.348 6.372 1.00 80.94 646 VAL A N 1
ATOM 5033 C CA . VAL A 1 646 ? 5.250 -3.131 6.173 1.00 80.94 646 VAL A CA 1
ATOM 5034 C C . VAL A 1 646 ? 6.297 -3.053 7.284 1.00 80.94 646 VAL A C 1
ATOM 5036 O O . VAL A 1 646 ? 5.978 -2.657 8.402 1.00 80.94 646 VAL A O 1
ATOM 5039 N N . LEU A 1 647 ? 7.524 -3.476 6.984 1.00 81.88 647 LEU A N 1
ATOM 5040 C CA . LEU A 1 647 ? 8.652 -3.476 7.915 1.00 81.88 647 LEU A CA 1
ATOM 5041 C C . LEU A 1 647 ? 9.950 -3.160 7.162 1.00 81.88 647 LEU A C 1
ATOM 5043 O O . LEU A 1 647 ? 10.206 -3.771 6.118 1.00 81.88 647 LEU A O 1
ATOM 5047 N N . ASP A 1 648 ? 10.757 -2.260 7.710 1.00 72.25 648 ASP A N 1
ATOM 5048 C CA . ASP A 1 648 ? 12.139 -2.025 7.305 1.00 72.25 648 ASP A CA 1
ATOM 5049 C C . ASP A 1 648 ? 13.098 -2.941 8.073 1.00 72.25 648 ASP A C 1
ATOM 5051 O O . ASP A 1 648 ? 13.130 -3.001 9.306 1.00 72.25 648 ASP A O 1
ATOM 5055 N N . SER A 1 649 ? 13.904 -3.689 7.319 1.00 67.56 649 SER A N 1
ATOM 5056 C CA . SER A 1 649 ? 14.893 -4.618 7.868 1.00 67.56 649 SER A CA 1
ATOM 5057 C C . SER A 1 649 ? 16.254 -3.938 7.978 1.00 67.56 649 SER A C 1
ATOM 5059 O O . SER A 1 649 ? 17.184 -4.250 7.236 1.00 67.56 649 SER A O 1
ATOM 5061 N N . GLU A 1 650 ? 16.370 -2.985 8.899 1.00 68.88 650 GLU A N 1
ATOM 5062 C CA . GLU A 1 650 ? 17.594 -2.204 9.073 1.00 68.88 650 GLU A CA 1
ATOM 5063 C C . GLU A 1 650 ? 18.490 -2.700 10.215 1.00 68.88 650 GLU A C 1
ATOM 5065 O O . GLU A 1 650 ? 18.036 -3.305 11.188 1.00 68.88 650 GLU A O 1
ATOM 5070 N N . ILE A 1 651 ? 19.780 -2.358 10.134 1.00 68.62 651 ILE A N 1
ATOM 5071 C CA . ILE A 1 651 ? 20.703 -2.440 11.273 1.00 68.62 651 ILE A CA 1
ATOM 5072 C C . ILE A 1 651 ? 20.392 -1.295 12.244 1.00 68.62 651 ILE A C 1
ATOM 5074 O O . ILE A 1 651 ? 20.355 -0.116 11.860 1.00 68.62 651 ILE A O 1
ATOM 5078 N N . ILE A 1 652 ? 20.231 -1.634 13.525 1.00 69.81 652 ILE A N 1
ATOM 5079 C CA . ILE A 1 652 ? 20.060 -0.653 14.597 1.00 69.81 652 ILE A CA 1
ATOM 5080 C C . ILE A 1 652 ? 21.450 -0.138 15.001 1.00 69.81 652 ILE A C 1
ATOM 5082 O O . ILE A 1 652 ? 22.338 -0.900 15.385 1.00 69.81 652 ILE A O 1
ATOM 5086 N N . SER A 1 653 ? 21.659 1.181 14.906 1.00 67.62 653 SER A N 1
ATOM 5087 C CA . SER A 1 653 ? 22.917 1.827 15.307 1.00 67.62 653 SER A CA 1
ATOM 5088 C C . SER A 1 653 ? 22.729 2.738 16.517 1.00 67.62 653 SER A C 1
ATOM 5090 O O . SER A 1 653 ? 21.781 3.527 16.592 1.00 67.62 653 SER A O 1
ATOM 5092 N N . TYR A 1 654 ? 23.680 2.705 17.446 1.00 67.69 654 TYR A N 1
ATOM 5093 C CA . TYR A 1 654 ? 23.677 3.547 18.642 1.00 67.69 654 TYR A CA 1
ATOM 5094 C C . TYR A 1 654 ? 24.946 4.392 18.727 1.00 67.69 654 TYR A C 1
ATOM 5096 O O . TYR A 1 654 ? 25.986 4.069 18.158 1.00 67.69 654 TYR A O 1
ATOM 5104 N N . ARG A 1 655 ? 24.870 5.513 19.445 1.00 62.75 655 ARG A N 1
ATOM 5105 C CA . ARG A 1 655 ? 26.055 6.316 19.747 1.00 62.75 655 ARG A CA 1
ATOM 5106 C C . ARG A 1 655 ? 26.789 5.662 20.911 1.00 62.75 655 ARG A C 1
ATOM 5108 O O . ARG A 1 655 ? 26.175 5.453 21.954 1.00 62.75 655 ARG A O 1
ATOM 5115 N N . LYS A 1 656 ? 28.072 5.345 20.736 1.00 65.31 656 LYS A N 1
ATOM 5116 C CA . LYS A 1 656 ? 28.880 4.789 21.825 1.00 65.31 656 LYS A CA 1
ATOM 5117 C C . LYS A 1 656 ? 29.036 5.804 22.966 1.00 65.31 656 LYS A C 1
ATOM 5119 O O . LYS A 1 656 ? 29.125 7.007 22.687 1.00 65.31 656 LYS A O 1
ATOM 5124 N N . PRO A 1 657 ? 29.059 5.346 24.231 1.00 59.88 657 PRO A N 1
ATOM 5125 C CA . PRO A 1 657 ? 29.299 6.221 25.369 1.00 59.88 657 PRO A CA 1
ATOM 5126 C C . PRO A 1 657 ? 30.716 6.797 25.310 1.00 59.88 657 PRO A C 1
ATOM 5128 O O . PRO A 1 657 ? 31.641 6.174 24.784 1.00 59.88 657 PRO A O 1
ATOM 5131 N N . MET A 1 658 ? 30.897 7.993 25.871 1.00 58.72 658 MET A N 1
ATOM 5132 C CA . MET A 1 658 ? 32.206 8.645 25.963 1.00 58.72 658 MET A CA 1
ATOM 5133 C C . MET A 1 658 ? 32.987 8.092 27.167 1.00 58.72 658 MET A C 1
ATOM 5135 O O . MET A 1 658 ? 33.228 8.803 28.136 1.00 58.72 658 MET A O 1
ATOM 5139 N N . ASN A 1 659 ? 33.330 6.802 27.116 1.00 61.50 659 ASN A N 1
ATOM 5140 C CA . ASN A 1 659 ? 34.096 6.077 28.135 1.00 61.50 659 ASN A CA 1
ATOM 5141 C C . ASN A 1 659 ? 35.388 5.508 27.501 1.00 61.50 659 ASN A C 1
ATOM 5143 O O . ASN A 1 659 ? 35.305 4.988 26.383 1.00 61.50 659 ASN A O 1
ATOM 5147 N N . PRO A 1 660 ? 36.552 5.569 28.184 1.00 58.19 660 PRO A N 1
ATOM 5148 C CA . PRO A 1 660 ? 37.829 5.024 27.703 1.00 58.19 660 PRO A CA 1
ATOM 5149 C C . PRO A 1 660 ? 37.761 3.617 27.086 1.00 58.19 660 PRO A C 1
ATOM 5151 O O . PRO A 1 660 ? 38.395 3.372 26.066 1.00 58.19 660 PRO A O 1
ATOM 5154 N N . SER A 1 661 ? 36.934 2.724 27.636 1.00 59.62 661 SER A N 1
ATOM 5155 C CA . SER A 1 661 ? 36.756 1.342 27.148 1.00 59.62 661 SER A CA 1
ATOM 5156 C C . SER A 1 661 ? 36.071 1.225 25.774 1.00 59.62 661 SER A C 1
ATOM 5158 O O . SER A 1 661 ? 36.234 0.221 25.081 1.00 59.62 661 SER A O 1
ATOM 5160 N N . HIS A 1 662 ? 35.320 2.245 25.343 1.00 62.94 662 HIS A N 1
ATOM 5161 C CA . HIS A 1 662 ? 34.535 2.218 24.101 1.00 62.94 662 HIS A CA 1
ATOM 5162 C C . HIS A 1 662 ? 35.068 3.143 22.997 1.00 62.94 662 HIS A C 1
ATOM 5164 O O . HIS A 1 662 ? 34.655 2.996 21.840 1.00 62.94 662 HIS A O 1
ATOM 5170 N N . ILE A 1 663 ? 35.977 4.067 23.324 1.00 70.69 663 ILE A N 1
ATOM 5171 C CA . ILE A 1 663 ? 36.564 5.035 22.388 1.00 70.69 663 ILE A CA 1
ATOM 5172 C C . ILE A 1 663 ? 37.623 4.348 21.516 1.00 70.69 663 ILE A C 1
ATOM 5174 O O . ILE A 1 663 ? 38.493 3.636 22.014 1.00 70.69 663 ILE A O 1
ATOM 5178 N N . LEU A 1 664 ? 37.577 4.585 20.204 1.00 81.94 664 LEU A N 1
ATOM 5179 C CA . LEU A 1 664 ? 38.653 4.173 19.301 1.00 81.94 664 LEU A CA 1
ATOM 5180 C C . LEU A 1 664 ? 39.751 5.241 19.333 1.00 81.94 664 LEU A C 1
ATOM 5182 O O . LEU A 1 664 ? 39.485 6.413 19.067 1.00 81.94 664 LEU A O 1
ATOM 5186 N N . SER A 1 665 ? 40.972 4.860 19.708 1.00 84.88 665 SER A N 1
ATOM 5187 C CA . SER A 1 665 ? 42.079 5.811 19.907 1.00 84.88 665 SER A CA 1
ATOM 5188 C C . SER A 1 665 ? 43.389 5.415 19.225 1.00 84.88 665 SER A C 1
ATOM 5190 O O . SER A 1 665 ? 44.234 6.295 19.030 1.00 84.88 665 SER A O 1
ATOM 5192 N N . ALA A 1 666 ? 43.557 4.148 18.833 1.00 91.75 666 ALA A N 1
ATOM 5193 C CA . ALA A 1 666 ? 44.660 3.713 17.979 1.00 91.75 666 ALA A CA 1
ATOM 5194 C C . ALA A 1 666 ? 44.404 4.157 16.535 1.00 91.75 666 ALA A C 1
ATOM 5196 O O . ALA A 1 666 ? 43.254 4.144 16.097 1.00 91.75 666 ALA A O 1
ATOM 5197 N N . LEU A 1 667 ? 45.452 4.555 15.814 1.00 94.19 667 LEU A N 1
ATOM 5198 C CA . LEU A 1 667 ? 45.381 4.996 14.418 1.00 94.19 667 LEU A CA 1
ATOM 5199 C C . LEU A 1 667 ? 46.158 4.049 13.515 1.00 94.19 667 LEU A C 1
ATOM 5201 O O . LEU A 1 667 ? 47.286 3.665 13.832 1.00 94.19 667 LEU A O 1
ATOM 5205 N N . GLY A 1 668 ? 45.560 3.721 12.379 1.00 94.62 668 GLY A N 1
ATOM 5206 C CA . GLY A 1 668 ? 46.179 2.940 11.323 1.00 94.62 668 GLY A CA 1
ATOM 5207 C C . GLY A 1 668 ? 45.902 3.543 9.954 1.00 94.62 668 GLY A C 1
ATOM 5208 O O . GLY A 1 668 ? 45.050 4.422 9.803 1.00 94.62 668 GLY A O 1
ATOM 5209 N N . MET A 1 669 ? 46.642 3.059 8.966 1.00 94.94 669 MET A N 1
ATOM 5210 C CA . MET A 1 669 ? 46.460 3.401 7.561 1.00 94.94 669 MET A CA 1
ATOM 5211 C C . MET A 1 669 ? 46.003 2.168 6.796 1.00 94.94 669 MET A C 1
ATOM 5213 O O . MET A 1 669 ? 46.554 1.082 6.979 1.00 94.94 669 MET A O 1
ATOM 5217 N N . VAL A 1 670 ? 44.981 2.335 5.962 1.00 94.81 670 VAL A N 1
ATOM 5218 C CA . VAL A 1 670 ? 44.433 1.241 5.161 1.00 94.81 670 VAL A CA 1
ATOM 5219 C C . VAL A 1 670 ? 45.278 1.028 3.906 1.00 94.81 670 VAL A C 1
ATOM 5221 O O . VAL A 1 670 ? 45.672 1.985 3.245 1.00 94.81 670 VAL A O 1
ATOM 5224 N N . THR A 1 671 ? 45.514 -0.228 3.541 1.00 94.56 671 THR A N 1
ATOM 5225 C CA . THR A 1 671 ? 46.089 -0.629 2.254 1.00 94.56 671 THR A CA 1
ATOM 5226 C C . THR A 1 671 ? 45.280 -1.770 1.640 1.00 94.56 671 THR A C 1
ATOM 5228 O O . THR A 1 671 ? 44.608 -2.509 2.357 1.00 94.56 671 THR A O 1
ATOM 5231 N N . LYS A 1 672 ? 45.309 -1.908 0.315 1.00 92.50 672 LYS A N 1
ATOM 5232 C CA . LYS A 1 672 ? 44.639 -2.998 -0.403 1.00 92.50 672 LYS A CA 1
ATOM 5233 C C . LYS A 1 672 ? 45.702 -3.898 -1.023 1.00 92.50 672 LYS A C 1
ATOM 5235 O O . LYS A 1 672 ? 46.492 -3.418 -1.829 1.00 92.50 672 LYS A O 1
ATOM 5240 N N . ARG A 1 673 ? 45.714 -5.182 -0.657 1.00 91.19 673 ARG A N 1
ATOM 5241 C CA . ARG A 1 673 ? 46.652 -6.192 -1.179 1.00 91.19 673 ARG A CA 1
ATOM 5242 C C . ARG A 1 673 ? 45.836 -7.314 -1.811 1.00 91.19 673 ARG A C 1
ATOM 5244 O O . ARG A 1 673 ? 45.151 -8.047 -1.105 1.00 91.19 673 ARG A O 1
ATOM 5251 N N . GLY A 1 674 ? 45.865 -7.408 -3.140 1.00 87.12 674 GLY A N 1
ATOM 5252 C CA . GLY A 1 674 ? 44.941 -8.268 -3.886 1.00 87.12 674 GLY A CA 1
ATOM 5253 C C . GLY A 1 674 ? 43.498 -7.757 -3.791 1.00 87.12 674 GLY A C 1
ATOM 5254 O O . GLY A 1 674 ? 43.235 -6.581 -4.056 1.00 87.12 674 GLY A O 1
ATOM 5255 N N . GLU A 1 675 ? 42.561 -8.626 -3.410 1.00 86.25 675 GLU A N 1
ATOM 5256 C CA . GLU A 1 675 ? 41.152 -8.253 -3.206 1.00 86.25 675 GLU A CA 1
ATOM 5257 C C . GLU A 1 675 ? 40.849 -7.756 -1.781 1.00 86.25 675 GLU A C 1
ATOM 5259 O O . GLU A 1 675 ? 39.847 -7.064 -1.579 1.00 86.25 675 GLU A O 1
ATOM 5264 N N . ASP A 1 676 ? 41.746 -8.020 -0.826 1.00 92.31 676 ASP A N 1
ATOM 5265 C CA . ASP A 1 676 ? 41.529 -7.774 0.598 1.00 92.31 676 ASP A CA 1
ATOM 5266 C C . ASP A 1 676 ? 42.095 -6.436 1.088 1.00 92.31 676 ASP A C 1
ATOM 5268 O O . ASP A 1 676 ? 43.083 -5.897 0.574 1.00 92.31 676 ASP A O 1
ATOM 5272 N N . PHE A 1 677 ? 41.469 -5.915 2.145 1.00 95.75 677 PHE A N 1
ATOM 5273 C CA . PHE A 1 677 ? 41.918 -4.724 2.855 1.00 95.75 677 PHE A CA 1
ATOM 5274 C C . PHE A 1 677 ? 42.734 -5.096 4.092 1.00 95.75 677 PHE A C 1
ATOM 5276 O O . PHE A 1 677 ? 42.381 -5.991 4.856 1.00 95.75 677 PHE A O 1
ATOM 5283 N N . TRP A 1 678 ? 43.809 -4.350 4.313 1.00 96.69 678 TRP A N 1
ATOM 5284 C CA . TRP A 1 678 ? 44.762 -4.545 5.398 1.00 96.69 678 TRP A CA 1
ATOM 5285 C C . TRP A 1 678 ? 45.025 -3.220 6.117 1.00 96.69 678 TRP A C 1
ATOM 5287 O O . TRP A 1 678 ? 44.884 -2.142 5.536 1.00 96.69 678 TRP A O 1
ATOM 5297 N N . LEU A 1 679 ? 45.416 -3.288 7.388 1.00 96.94 679 LEU A N 1
ATOM 5298 C CA . LEU A 1 679 ? 45.680 -2.133 8.242 1.00 96.94 679 LEU A CA 1
ATOM 5299 C C . LEU A 1 679 ? 47.135 -2.112 8.709 1.00 96.94 679 LEU A C 1
ATOM 5301 O O . LEU A 1 679 ? 47.599 -3.061 9.338 1.00 96.94 679 LEU A O 1
ATOM 5305 N N . ILE A 1 680 ? 47.824 -0.997 8.471 1.00 96.12 680 ILE A N 1
ATOM 5306 C CA . ILE A 1 680 ? 49.172 -0.732 8.984 1.00 96.12 680 ILE A CA 1
ATOM 5307 C C . ILE A 1 680 ? 49.059 0.121 10.261 1.00 96.12 680 ILE A C 1
ATOM 5309 O O . ILE A 1 680 ? 48.548 1.244 10.190 1.00 96.12 680 ILE A O 1
ATOM 5313 N N . PRO A 1 681 ? 49.522 -0.355 11.434 1.00 95.44 681 PRO A N 1
ATOM 5314 C CA . PRO A 1 681 ? 49.447 0.404 12.685 1.00 95.44 681 PRO A CA 1
ATOM 5315 C C . PRO A 1 681 ? 50.424 1.591 12.716 1.00 95.44 681 PRO A C 1
ATOM 5317 O O . PRO A 1 681 ? 51.647 1.416 12.620 1.00 95.44 681 PRO A O 1
ATOM 5320 N N . LEU A 1 682 ? 49.889 2.802 12.913 1.00 94.31 682 LEU A N 1
ATOM 5321 C CA . LEU A 1 682 ? 50.657 4.054 12.893 1.00 94.31 682 LEU A CA 1
ATOM 5322 C C . LEU A 1 682 ? 50.801 4.722 14.257 1.00 94.31 682 LEU A C 1
ATOM 5324 O O . LEU A 1 682 ? 51.870 5.244 14.550 1.00 94.31 682 LEU A O 1
ATOM 5328 N N . ALA A 1 683 ? 49.761 4.718 15.095 1.00 94.00 683 ALA A N 1
ATOM 5329 C CA . ALA A 1 683 ? 49.857 5.288 16.437 1.00 94.00 683 ALA A CA 1
ATOM 5330 C C . ALA A 1 683 ? 49.070 4.493 17.478 1.00 94.00 683 ALA A C 1
ATOM 5332 O O . ALA A 1 683 ? 47.937 4.065 17.238 1.00 94.00 683 ALA A O 1
ATOM 5333 N N . MET A 1 684 ? 49.666 4.364 18.659 1.00 93.25 684 MET A N 1
ATOM 5334 C CA . MET A 1 684 ? 49.138 3.609 19.792 1.00 93.25 684 MET A CA 1
ATOM 5335 C C . MET A 1 684 ? 47.810 4.189 20.326 1.00 93.25 684 MET A C 1
ATOM 5337 O O . MET A 1 684 ? 47.538 5.393 20.166 1.00 93.25 684 MET A O 1
ATOM 5341 N N . PRO A 1 685 ? 46.966 3.353 20.969 1.00 91.31 685 PRO A N 1
ATOM 5342 C CA . PRO A 1 685 ? 45.773 3.815 21.673 1.00 91.31 685 PRO A CA 1
ATOM 5343 C C . PRO A 1 685 ? 46.132 4.659 22.903 1.00 91.31 685 PRO A C 1
ATOM 5345 O O . PRO A 1 685 ? 47.298 4.826 23.250 1.00 91.31 685 PRO A O 1
ATOM 5348 N N . ALA A 1 686 ? 45.112 5.207 23.565 1.00 88.69 686 ALA A N 1
ATOM 5349 C CA . ALA A 1 686 ? 45.291 5.735 24.911 1.00 88.69 686 ALA A CA 1
ATOM 5350 C C . ALA A 1 686 ? 45.683 4.596 25.870 1.00 88.69 686 ALA A C 1
ATOM 5352 O O . ALA A 1 686 ? 45.062 3.532 25.838 1.00 88.69 686 ALA A O 1
ATOM 5353 N N . LEU A 1 687 ? 46.697 4.823 26.703 1.00 89.06 687 LEU A N 1
ATOM 5354 C CA . LEU A 1 687 ? 47.208 3.852 27.675 1.00 89.06 687 LEU A CA 1
ATOM 5355 C C . LEU A 1 687 ? 46.752 4.238 29.078 1.00 89.06 687 LEU A C 1
ATOM 5357 O O . LEU A 1 687 ? 46.704 5.426 29.392 1.00 89.06 687 LEU A O 1
ATOM 5361 N N . SER A 1 688 ? 46.445 3.256 29.918 1.00 86.56 688 SER A N 1
ATOM 5362 C CA . SER A 1 688 ? 46.068 3.488 31.317 1.00 86.56 688 SER A CA 1
ATOM 5363 C C . SER A 1 688 ? 47.294 3.449 32.219 1.00 86.56 688 SER A C 1
ATOM 5365 O O . SER A 1 688 ? 48.156 2.588 32.044 1.00 86.56 688 SER A O 1
ATOM 5367 N N . LEU A 1 689 ? 47.367 4.375 33.173 1.00 87.25 689 LEU A N 1
ATOM 5368 C CA . LEU A 1 689 ? 48.400 4.376 34.203 1.00 87.25 689 LEU A CA 1
ATOM 5369 C C . LEU A 1 689 ? 48.175 3.193 35.152 1.00 87.25 689 LEU A C 1
ATOM 5371 O O . LEU A 1 689 ? 47.075 3.009 35.670 1.00 87.25 689 LEU A O 1
ATOM 5375 N N . ASN A 1 690 ? 49.213 2.389 35.349 1.00 86.06 690 ASN A N 1
ATOM 5376 C CA . ASN A 1 690 ? 49.347 1.514 36.499 1.00 86.06 690 ASN A CA 1
ATOM 5377 C C . ASN A 1 690 ? 50.142 2.291 37.555 1.00 86.06 690 ASN A C 1
ATOM 5379 O O . ASN A 1 690 ? 51.345 2.509 37.384 1.00 86.06 690 ASN A O 1
ATOM 5383 N N . ASP A 1 691 ? 49.445 2.736 38.599 1.00 75.88 691 ASP A N 1
ATOM 5384 C CA . ASP A 1 691 ? 50.017 3.576 39.652 1.00 75.88 691 ASP A CA 1
ATOM 5385 C C . ASP A 1 691 ? 51.130 2.852 40.426 1.00 75.88 691 ASP A C 1
ATOM 5387 O O . ASP A 1 691 ? 52.113 3.494 40.787 1.00 75.88 691 ASP A O 1
ATOM 5391 N N . GLU A 1 692 ? 51.030 1.529 40.609 1.00 81.75 692 GLU A N 1
ATOM 5392 C CA . GLU A 1 692 ? 52.012 0.718 41.349 1.00 81.75 692 GLU A CA 1
ATOM 5393 C C . GLU A 1 692 ? 53.332 0.547 40.584 1.00 81.75 692 GLU A C 1
ATOM 5395 O O . GLU A 1 692 ? 54.408 0.546 41.174 1.00 81.75 692 GLU A O 1
ATOM 5400 N N . GLU A 1 693 ? 53.262 0.426 39.257 1.00 80.75 693 GLU A N 1
ATOM 5401 C CA . GLU A 1 693 ? 54.433 0.213 38.395 1.00 80.75 693 GLU A CA 1
ATOM 5402 C C . GLU A 1 693 ? 54.978 1.513 37.775 1.00 80.75 693 GLU A C 1
ATOM 5404 O O . GLU A 1 693 ? 55.921 1.462 36.982 1.00 80.75 693 GLU A O 1
ATOM 5409 N N . HIS A 1 694 ? 54.361 2.665 38.075 1.00 84.06 694 HIS A N 1
ATOM 5410 C CA . HIS A 1 694 ? 54.665 3.970 37.466 1.00 84.06 694 HIS A C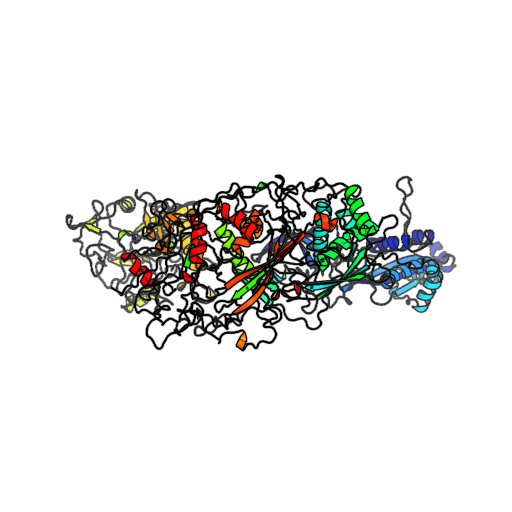A 1
ATOM 5411 C C . HIS A 1 694 ? 54.797 3.885 35.931 1.00 84.06 694 HIS A C 1
ATOM 5413 O O . HIS A 1 694 ? 55.747 4.359 35.297 1.00 84.06 694 HIS A O 1
ATOM 5419 N N . ASN A 1 695 ? 53.828 3.199 35.324 1.00 90.38 695 ASN A N 1
ATOM 5420 C CA . ASN A 1 695 ? 53.891 2.727 33.947 1.00 90.38 695 ASN A CA 1
ATOM 5421 C C . ASN A 1 695 ? 52.526 2.878 33.270 1.00 90.38 695 ASN A C 1
ATOM 5423 O O . ASN A 1 695 ? 51.514 2.396 33.771 1.00 90.38 695 ASN A O 1
ATOM 5427 N N . TYR A 1 696 ? 52.502 3.482 32.085 1.00 91.12 696 TYR A N 1
ATOM 5428 C CA . TYR A 1 696 ? 51.346 3.463 31.197 1.00 91.12 696 TYR A CA 1
ATOM 5429 C C . TYR A 1 696 ? 51.296 2.164 30.385 1.00 91.12 696 TYR A C 1
ATOM 5431 O O . TYR A 1 696 ? 52.092 1.974 29.463 1.00 91.12 696 TYR A O 1
ATOM 5439 N N . LYS A 1 697 ? 50.330 1.289 30.685 1.00 91.31 697 LYS A N 1
ATOM 5440 C CA . LYS A 1 697 ? 50.224 -0.050 30.087 1.00 91.31 697 LYS A CA 1
ATOM 5441 C C . LYS A 1 697 ? 49.410 -0.070 28.796 1.00 91.31 697 LYS A C 1
ATOM 5443 O O . LYS A 1 697 ? 48.308 0.477 28.716 1.00 91.31 697 LYS A O 1
ATOM 5448 N N . LEU A 1 698 ? 49.923 -0.805 27.811 1.00 90.38 698 LEU A N 1
ATOM 5449 C CA . LEU A 1 698 ? 49.210 -1.183 26.596 1.00 90.38 698 LEU A CA 1
ATOM 5450 C C . LEU A 1 698 ? 48.345 -2.425 26.836 1.00 90.38 698 LEU A C 1
ATOM 5452 O O . LEU A 1 698 ? 48.826 -3.467 27.300 1.00 90.38 698 LEU A O 1
ATOM 5456 N N . ASP A 1 699 ? 47.063 -2.318 26.471 1.00 88.19 699 ASP A N 1
ATOM 5457 C CA . ASP A 1 699 ? 46.126 -3.444 26.473 1.00 88.19 699 ASP A CA 1
ATOM 5458 C C . ASP A 1 699 ? 46.695 -4.595 25.627 1.00 88.19 699 ASP A C 1
ATOM 5460 O O . ASP A 1 699 ? 47.201 -4.393 24.518 1.00 88.19 699 ASP A O 1
ATOM 5464 N N . LYS A 1 700 ? 46.607 -5.814 26.171 1.00 88.75 700 LYS A N 1
ATOM 5465 C CA . LYS A 1 700 ? 47.159 -7.041 25.586 1.00 88.75 700 LYS A CA 1
ATOM 5466 C C . LYS A 1 700 ? 46.775 -7.217 24.116 1.00 88.75 700 LYS A C 1
ATOM 5468 O O . LYS A 1 700 ? 47.624 -7.640 23.338 1.00 88.75 700 LYS A O 1
ATOM 5473 N N . ARG A 1 701 ? 45.561 -6.817 23.720 1.00 91.50 701 ARG A N 1
ATOM 5474 C CA . ARG A 1 701 ? 45.072 -6.947 22.335 1.00 91.50 701 ARG A CA 1
ATOM 5475 C C . ARG A 1 701 ? 45.875 -6.150 21.300 1.00 91.50 701 ARG A C 1
ATOM 5477 O O . ARG A 1 701 ? 45.811 -6.453 20.119 1.00 91.50 701 ARG A O 1
ATOM 5484 N N . TYR A 1 702 ? 46.598 -5.110 21.718 1.00 92.06 702 TYR A N 1
ATOM 5485 C CA . TYR A 1 702 ? 47.381 -4.255 20.819 1.00 92.06 702 TYR A CA 1
ATOM 5486 C C . TYR A 1 702 ? 48.867 -4.630 20.769 1.00 92.06 702 TYR A C 1
ATOM 5488 O O . TYR A 1 702 ? 49.582 -4.094 19.926 1.00 92.06 702 TYR A O 1
ATOM 5496 N N . ARG A 1 703 ? 49.347 -5.533 21.636 1.00 90.00 703 ARG A N 1
ATOM 5497 C CA . ARG A 1 703 ? 50.784 -5.841 21.779 1.00 90.00 703 ARG A CA 1
ATOM 5498 C C . ARG A 1 703 ? 51.406 -6.444 20.520 1.00 90.00 703 ARG A C 1
ATOM 5500 O O . ARG A 1 703 ? 52.537 -6.120 20.194 1.00 90.00 703 ARG A O 1
ATOM 5507 N N . THR A 1 704 ? 50.662 -7.265 19.782 1.00 90.56 704 THR A N 1
ATOM 5508 C CA . THR A 1 704 ? 51.126 -7.833 18.504 1.00 90.56 704 THR A CA 1
ATOM 5509 C C . THR A 1 704 ? 51.297 -6.754 17.431 1.00 90.56 704 THR A C 1
ATOM 5511 O O . THR A 1 704 ? 52.210 -6.813 16.615 1.00 90.56 704 THR A O 1
ATOM 5514 N N . MET A 1 705 ? 50.431 -5.737 17.449 1.00 93.12 705 MET A N 1
ATOM 5515 C CA . MET A 1 705 ? 50.431 -4.640 16.475 1.00 93.12 705 MET A CA 1
ATOM 5516 C C . MET A 1 705 ? 51.411 -3.512 16.839 1.00 93.12 705 MET A C 1
ATOM 5518 O O . MET A 1 705 ? 51.845 -2.758 15.966 1.00 93.12 705 MET A O 1
ATOM 5522 N N . PHE A 1 706 ? 51.762 -3.399 18.120 1.00 92.81 706 PHE A N 1
ATOM 5523 C CA . PHE A 1 706 ? 52.745 -2.467 18.664 1.00 92.81 706 PHE A CA 1
ATOM 5524 C C . PHE A 1 706 ? 53.696 -3.240 19.595 1.00 92.81 706 PHE A C 1
ATOM 5526 O O . PHE A 1 706 ? 53.440 -3.287 20.800 1.00 92.81 706 PHE A O 1
ATOM 5533 N N . PRO A 1 707 ? 54.749 -3.882 19.054 1.00 90.81 707 PRO A N 1
ATOM 5534 C CA . PRO A 1 707 ? 55.756 -4.568 19.860 1.00 90.81 707 PRO A CA 1
ATOM 5535 C C . PRO A 1 707 ? 56.640 -3.573 20.630 1.00 90.81 707 PRO A C 1
ATOM 5537 O O . PRO A 1 707 ? 56.660 -2.380 20.317 1.00 90.81 707 PRO A O 1
ATOM 5540 N N . ASP A 1 708 ? 57.370 -4.071 21.632 1.00 90.31 708 ASP A N 1
ATOM 5541 C CA . ASP A 1 708 ? 58.335 -3.280 22.409 1.00 90.31 708 ASP A CA 1
ATOM 5542 C C . ASP A 1 708 ? 59.426 -2.664 21.513 1.00 90.31 708 ASP A C 1
ATOM 5544 O O . ASP A 1 708 ? 59.785 -3.207 20.466 1.00 90.31 708 ASP A O 1
ATOM 5548 N N . GLY A 1 709 ? 59.943 -1.506 21.929 1.00 90.75 709 GLY A N 1
ATOM 5549 C CA . GLY A 1 709 ? 60.852 -0.670 21.143 1.00 90.75 709 GLY A CA 1
ATOM 5550 C C . GLY A 1 709 ? 60.403 0.791 21.112 1.00 90.75 709 GLY A C 1
ATOM 5551 O O . GLY A 1 709 ? 59.862 1.312 22.088 1.00 90.75 709 GLY A O 1
ATOM 5552 N N . LEU A 1 710 ? 60.617 1.470 19.983 1.00 89.12 710 LEU A N 1
ATOM 5553 C CA . LEU A 1 710 ? 60.263 2.882 19.810 1.00 89.12 710 LEU A CA 1
ATOM 5554 C C . LEU A 1 710 ? 58.736 3.076 19.825 1.00 89.12 710 LEU A C 1
ATOM 5556 O O . LEU A 1 710 ? 58.016 2.589 18.949 1.00 89.12 710 LEU A O 1
ATOM 5560 N N . ALA A 1 711 ? 58.235 3.807 20.821 1.00 89.31 711 ALA A N 1
ATOM 5561 C CA . ALA A 1 711 ? 56.811 4.025 21.023 1.00 89.31 711 ALA A CA 1
ATOM 5562 C C . ALA A 1 711 ? 56.212 4.897 19.908 1.00 89.31 711 ALA A C 1
ATOM 5564 O O . ALA A 1 711 ? 56.616 6.039 19.681 1.00 89.31 711 ALA A O 1
ATOM 5565 N N . LYS A 1 712 ? 55.178 4.379 19.238 1.00 91.38 712 LYS A N 1
ATOM 5566 C CA . LYS A 1 712 ? 54.458 5.081 18.165 1.00 91.38 712 LYS A CA 1
ATOM 5567 C C . LYS A 1 712 ? 53.385 6.014 18.739 1.00 91.38 712 LYS A C 1
ATOM 5569 O O . LYS A 1 712 ? 52.188 5.722 18.672 1.00 91.38 712 LYS A O 1
ATOM 5574 N N . LEU A 1 713 ? 53.795 7.125 19.349 1.00 92.75 713 LEU A N 1
ATOM 5575 C CA . LEU A 1 713 ? 52.878 8.100 19.951 1.00 92.75 713 LEU A CA 1
ATOM 5576 C C . LEU A 1 713 ? 52.518 9.233 18.978 1.00 92.75 713 LEU A C 1
ATOM 5578 O O . LEU A 1 713 ? 53.369 9.839 18.336 1.00 92.75 713 LEU A O 1
ATOM 5582 N N . LYS A 1 714 ? 51.222 9.553 18.909 1.00 92.75 714 LYS A N 1
ATOM 5583 C CA . LYS A 1 714 ? 50.691 10.709 18.168 1.00 92.75 714 LYS A CA 1
ATOM 5584 C C . LYS A 1 714 ? 50.909 12.013 18.940 1.00 92.75 714 LYS A C 1
ATOM 5586 O O . LYS A 1 714 ? 50.907 12.016 20.172 1.00 92.75 714 LYS A O 1
ATOM 5591 N N . VAL A 1 715 ? 51.015 13.122 18.215 1.00 91.19 715 VAL A N 1
ATOM 5592 C CA . VAL A 1 715 ? 51.167 14.473 18.774 1.00 91.19 715 VAL A CA 1
ATOM 5593 C C . VAL A 1 715 ? 49.906 15.278 18.480 1.00 91.19 715 VAL A C 1
ATOM 5595 O O . VAL A 1 715 ? 49.447 15.338 17.339 1.00 91.19 715 VAL A O 1
ATOM 5598 N N . TYR A 1 716 ? 49.333 15.901 19.508 1.00 87.06 716 TYR A N 1
ATOM 5599 C CA . TYR A 1 716 ? 48.191 16.803 19.345 1.00 87.06 716 TYR A CA 1
ATOM 5600 C C . TYR A 1 716 ? 48.700 18.206 19.033 1.00 87.06 716 TYR A C 1
ATOM 5602 O O . TYR A 1 716 ? 49.460 18.774 19.817 1.00 87.06 716 TYR A O 1
ATOM 5610 N N . LEU A 1 717 ? 48.248 18.790 17.923 1.00 83.81 717 LEU A N 1
ATOM 5611 C CA . LEU A 1 717 ? 48.615 20.156 17.551 1.00 83.81 717 LEU A CA 1
ATOM 5612 C C . LEU A 1 717 ? 47.789 21.142 18.390 1.00 83.81 717 LEU A C 1
ATOM 5614 O O . LEU A 1 717 ? 46.665 21.535 18.055 1.00 83.81 717 LEU A O 1
ATOM 5618 N N . GLU A 1 718 ? 48.311 21.472 19.572 1.00 64.69 718 GLU A N 1
ATOM 5619 C CA . GLU A 1 718 ? 47.623 22.321 20.537 1.00 64.69 718 GLU A CA 1
ATOM 5620 C C . GLU A 1 718 ? 47.410 23.749 20.021 1.00 64.69 718 GLU A C 1
ATOM 5622 O O . GLU A 1 718 ? 48.100 24.256 19.147 1.00 64.69 718 GLU A O 1
ATOM 5627 N N . LYS A 1 719 ? 46.402 24.428 20.579 1.00 60.06 719 LYS A N 1
ATOM 5628 C CA . LYS A 1 719 ? 46.022 25.814 20.222 1.00 60.06 719 LYS A CA 1
ATOM 5629 C C . LYS A 1 719 ? 45.805 26.070 18.720 1.00 60.06 719 LYS A C 1
ATOM 5631 O O . LYS A 1 719 ? 45.695 27.232 18.353 1.00 60.06 719 LYS A O 1
ATOM 5636 N N . ALA A 1 720 ? 45.554 25.017 17.930 1.00 56.94 720 ALA A N 1
ATOM 5637 C CA . ALA A 1 720 ? 45.179 25.039 16.510 1.00 56.94 720 ALA A CA 1
ATOM 5638 C C . ALA A 1 720 ? 44.298 26.222 16.075 1.00 56.94 720 ALA A C 1
ATOM 5640 O O . ALA A 1 720 ? 44.522 26.804 15.026 1.00 56.94 720 ALA A O 1
ATOM 5641 N N . TYR A 1 721 ? 43.318 26.603 16.900 1.00 57.34 721 TYR A N 1
ATOM 5642 C CA . TYR A 1 721 ? 42.347 27.656 16.583 1.00 57.34 721 TYR A CA 1
ATOM 5643 C C . TYR A 1 721 ? 42.389 28.871 17.518 1.00 57.34 721 TYR A C 1
ATOM 5645 O O . TYR A 1 721 ? 41.584 29.780 17.358 1.00 57.34 721 TYR A O 1
ATOM 5653 N N . SER A 1 722 ? 43.308 28.886 18.488 1.00 60.97 722 SER A N 1
ATOM 5654 C CA . SER A 1 722 ? 43.519 30.001 19.425 1.00 60.97 722 SER A CA 1
ATOM 5655 C C . SER A 1 722 ? 44.874 30.697 19.232 1.00 60.97 722 SER A C 1
ATOM 5657 O O . SER A 1 722 ? 45.129 31.710 19.867 1.00 60.97 722 SER A O 1
ATOM 5659 N N . ASN A 1 723 ? 45.758 30.143 18.395 1.00 73.56 723 ASN A N 1
ATOM 5660 C CA . ASN A 1 723 ? 47.002 30.757 17.935 1.00 73.56 723 ASN A CA 1
ATOM 5661 C C . ASN A 1 723 ? 46.859 31.051 16.433 1.00 73.56 723 ASN A C 1
ATOM 5663 O O . ASN A 1 723 ? 46.668 30.119 15.652 1.00 73.56 723 ASN A O 1
ATOM 5667 N N . ASN A 1 724 ? 46.961 32.322 16.033 1.00 75.75 724 ASN A N 1
ATOM 5668 C CA . ASN A 1 724 ? 46.772 32.734 14.639 1.00 75.75 724 ASN A CA 1
ATOM 5669 C C . ASN A 1 724 ? 47.772 32.075 13.679 1.00 75.75 724 ASN A C 1
ATOM 5671 O O . ASN A 1 724 ? 47.379 31.707 12.581 1.00 75.75 724 ASN A O 1
ATOM 5675 N N . VAL A 1 725 ? 49.022 31.842 14.093 1.00 80.44 725 VAL A N 1
ATOM 5676 C CA . VAL A 1 725 ? 50.046 31.238 13.222 1.00 80.44 725 VAL A CA 1
ATOM 5677 C C . VAL A 1 725 ? 49.727 29.767 12.938 1.00 80.44 725 VAL A C 1
ATOM 5679 O O . VAL A 1 725 ? 49.707 29.343 11.785 1.00 80.44 725 VAL A O 1
ATOM 5682 N N . MET A 1 726 ? 49.395 28.995 13.978 1.00 80.88 726 MET A N 1
ATOM 5683 C CA . MET A 1 726 ? 48.987 27.592 13.825 1.00 80.88 726 MET A CA 1
ATOM 5684 C C . MET A 1 726 ? 47.661 27.466 13.058 1.00 80.88 726 MET A C 1
ATOM 5686 O O . MET A 1 726 ? 47.493 26.550 12.257 1.00 80.88 726 MET A O 1
ATOM 5690 N N . LYS A 1 727 ? 46.726 28.399 13.274 1.00 77.00 727 LYS A N 1
ATOM 5691 C CA . LYS A 1 727 ? 45.457 28.453 12.539 1.00 77.00 727 LYS A CA 1
ATOM 5692 C C . LYS A 1 727 ? 45.694 28.666 11.047 1.00 77.00 727 LYS A C 1
ATOM 5694 O O . LYS A 1 727 ? 45.113 27.947 10.242 1.00 77.00 727 LYS A O 1
ATOM 5699 N N . THR A 1 728 ? 46.564 29.609 10.683 1.00 83.50 728 THR A N 1
ATOM 5700 C CA . THR A 1 728 ? 46.951 29.852 9.287 1.00 83.50 728 THR A CA 1
ATOM 5701 C C . THR A 1 728 ? 47.622 28.625 8.676 1.00 83.50 728 THR A C 1
ATOM 5703 O O . THR A 1 728 ? 47.252 28.225 7.578 1.00 83.50 728 THR A O 1
ATOM 5706 N N . PHE A 1 729 ? 48.533 27.973 9.406 1.00 87.00 729 PHE A N 1
ATOM 5707 C CA . PHE A 1 729 ? 49.146 26.717 8.967 1.00 87.00 729 PHE A CA 1
ATOM 5708 C C . PHE A 1 729 ? 48.086 25.642 8.668 1.00 87.00 729 PHE A C 1
ATOM 5710 O O . PHE A 1 729 ? 47.976 25.183 7.538 1.00 87.00 729 PHE A O 1
ATOM 5717 N N . LEU A 1 730 ? 47.224 25.302 9.629 1.00 83.69 730 LEU A N 1
ATOM 5718 C CA . LEU A 1 730 ? 46.198 24.261 9.459 1.00 83.69 730 LEU A CA 1
ATOM 5719 C C . LEU A 1 730 ? 45.132 24.605 8.405 1.00 83.69 730 LEU A C 1
ATOM 5721 O O . LEU A 1 730 ? 44.521 23.710 7.816 1.00 83.69 730 LEU A O 1
ATOM 5725 N N . ASN A 1 731 ? 44.887 25.892 8.158 1.00 80.56 731 ASN A N 1
ATOM 5726 C CA . ASN A 1 731 ? 44.020 26.333 7.068 1.00 80.56 731 ASN A CA 1
ATOM 5727 C C . ASN A 1 731 ? 44.648 26.067 5.691 1.00 80.56 731 ASN A C 1
ATOM 5729 O O . ASN A 1 731 ? 43.907 25.744 4.766 1.00 80.56 731 ASN A O 1
ATOM 5733 N N . ASN A 1 732 ? 45.975 26.109 5.578 1.00 85.44 732 ASN A N 1
ATOM 5734 C CA . ASN A 1 732 ? 46.701 25.882 4.325 1.00 85.44 732 ASN A CA 1
ATOM 5735 C C . ASN A 1 732 ? 47.124 24.418 4.109 1.00 85.44 732 ASN A C 1
ATOM 5737 O O . ASN A 1 732 ? 47.544 24.064 3.012 1.00 85.44 732 ASN A O 1
ATOM 5741 N N . GLU A 1 733 ? 47.008 23.564 5.128 1.00 88.88 733 GLU A N 1
ATOM 5742 C CA . GLU A 1 733 ? 47.335 22.137 5.038 1.00 88.88 733 GLU A CA 1
ATOM 5743 C C . GLU A 1 733 ? 46.088 21.245 4.946 1.00 88.88 733 GLU A C 1
ATOM 5745 O O . GLU A 1 733 ? 44.984 21.628 5.347 1.00 88.88 733 GLU A O 1
ATOM 5750 N N . ASN A 1 734 ? 46.285 20.018 4.461 1.00 88.94 734 ASN A N 1
ATOM 5751 C CA . ASN A 1 734 ? 45.267 18.971 4.368 1.00 88.94 734 ASN A CA 1
ATOM 5752 C C . ASN A 1 734 ? 45.692 17.708 5.123 1.00 88.94 734 ASN A C 1
ATOM 5754 O O . ASN A 1 734 ? 46.847 17.544 5.516 1.00 88.94 734 ASN A O 1
ATOM 5758 N N . THR A 1 735 ? 44.741 16.797 5.324 1.00 90.69 735 THR A N 1
ATOM 5759 C CA . THR A 1 735 ? 45.068 15.432 5.742 1.00 90.69 735 THR A CA 1
ATOM 5760 C C . THR A 1 735 ? 45.909 14.756 4.677 1.00 90.69 735 THR A C 1
ATOM 5762 O O . THR A 1 735 ? 45.598 14.846 3.490 1.00 90.69 735 THR A O 1
ATOM 5765 N N . TRP A 1 736 ? 46.938 14.035 5.110 1.00 93.06 736 TRP A N 1
ATOM 5766 C CA . TRP A 1 736 ? 47.762 13.247 4.208 1.00 93.06 736 TRP A CA 1
ATOM 5767 C C . TRP A 1 736 ? 46.921 12.208 3.462 1.00 93.06 736 TRP A C 1
ATOM 5769 O O . TRP A 1 736 ? 46.138 11.470 4.063 1.00 93.06 736 TRP A O 1
ATOM 5779 N N . THR A 1 737 ? 47.115 12.130 2.149 1.00 88.56 737 THR A N 1
ATOM 5780 C CA . THR A 1 737 ? 46.568 11.069 1.298 1.00 88.56 737 THR A CA 1
ATOM 5781 C C . THR A 1 737 ? 47.625 10.645 0.284 1.00 88.56 737 THR A C 1
ATOM 5783 O O . THR A 1 737 ? 48.582 11.374 0.038 1.00 88.56 737 THR A O 1
ATOM 5786 N N . LEU A 1 738 ? 47.427 9.511 -0.390 1.00 85.31 738 LEU A N 1
ATOM 5787 C CA . LEU A 1 738 ? 48.294 9.104 -1.505 1.00 85.31 738 LEU A CA 1
ATOM 5788 C C . LEU A 1 738 ? 48.364 10.139 -2.642 1.00 85.31 738 LEU A C 1
ATOM 5790 O O . LEU A 1 738 ? 49.366 10.196 -3.346 1.00 85.31 738 LEU A O 1
ATOM 5794 N N . ALA A 1 739 ? 47.314 10.946 -2.827 1.00 82.50 739 ALA A N 1
ATOM 5795 C CA . ALA A 1 739 ? 47.292 12.028 -3.813 1.00 82.50 739 ALA A CA 1
ATOM 5796 C C . ALA A 1 739 ? 47.932 13.328 -3.288 1.00 82.50 739 ALA A C 1
ATOM 5798 O O . ALA A 1 739 ? 48.397 14.147 -4.074 1.00 82.50 739 ALA A O 1
ATOM 5799 N N . GLN A 1 740 ? 47.950 13.522 -1.967 1.00 82.38 740 GLN A N 1
ATOM 5800 C CA . GLN A 1 740 ? 48.506 14.689 -1.276 1.00 82.38 740 GLN A CA 1
ATOM 5801 C C . GLN A 1 740 ? 49.515 14.212 -0.223 1.00 82.38 740 GLN A C 1
ATOM 5803 O O . GLN A 1 740 ? 49.251 14.234 0.981 1.00 82.38 740 GLN A O 1
ATOM 5808 N N . SER A 1 741 ? 50.668 13.730 -0.693 1.00 82.00 741 SER A N 1
ATOM 5809 C CA . SER A 1 741 ? 51.636 12.973 0.107 1.00 82.00 741 SER A CA 1
ATOM 5810 C C . SER A 1 741 ? 52.683 13.848 0.813 1.00 82.00 741 SER A C 1
ATOM 5812 O O . SER A 1 741 ? 53.867 13.512 0.841 1.00 82.00 741 SER A O 1
ATOM 5814 N N . LYS A 1 742 ? 52.275 14.998 1.357 1.00 90.44 742 LYS A N 1
ATOM 5815 C CA . LYS A 1 742 ? 53.198 15.961 1.975 1.00 90.44 742 LYS A CA 1
ATOM 5816 C C . LYS A 1 742 ? 53.701 15.468 3.336 1.00 90.44 742 LYS A C 1
ATOM 5818 O O . LYS A 1 742 ? 52.902 15.140 4.212 1.00 90.44 742 LYS A O 1
ATOM 5823 N N . ILE A 1 743 ? 55.021 15.441 3.515 1.00 93.19 743 ILE A N 1
ATOM 5824 C CA . ILE A 1 743 ? 55.675 15.073 4.777 1.00 93.19 743 ILE A CA 1
ATOM 5825 C C . ILE A 1 743 ? 56.023 16.336 5.561 1.00 93.19 743 ILE A C 1
ATOM 5827 O O . ILE A 1 743 ? 56.451 17.340 4.994 1.00 93.19 743 ILE A O 1
ATOM 5831 N N . HIS A 1 744 ? 55.828 16.271 6.872 1.00 94.31 744 HIS A N 1
ATOM 5832 C CA . HIS A 1 744 ? 56.149 17.338 7.807 1.00 94.31 744 HIS A CA 1
ATOM 5833 C C . HIS A 1 744 ? 57.110 16.842 8.879 1.00 94.31 744 HIS A C 1
ATOM 5835 O O . HIS A 1 744 ? 57.220 15.644 9.124 1.00 94.31 744 HIS A O 1
ATOM 5841 N N . TYR A 1 745 ? 57.760 17.775 9.562 1.00 93.50 745 TYR A N 1
ATOM 5842 C CA . TYR A 1 745 ? 58.807 17.469 10.527 1.00 93.50 745 TYR A CA 1
ATOM 5843 C C . TYR A 1 745 ? 58.534 18.161 11.865 1.00 93.50 745 TYR A C 1
ATOM 5845 O O . TYR A 1 745 ? 58.211 19.350 11.895 1.00 93.50 745 TYR A O 1
ATOM 5853 N N . LEU A 1 746 ? 58.646 17.423 12.973 1.00 91.94 746 LEU A N 1
ATOM 5854 C CA . LEU A 1 746 ? 58.534 17.966 14.333 1.00 91.94 746 LEU A CA 1
ATOM 5855 C C . LEU A 1 746 ? 59.681 17.477 15.225 1.00 91.94 746 LEU A C 1
ATOM 5857 O O . LEU A 1 746 ? 60.065 16.312 15.125 1.00 91.94 746 LEU A O 1
ATOM 5861 N N . PRO A 1 747 ? 60.191 18.315 16.145 1.00 90.44 747 PRO A N 1
ATOM 5862 C CA . PRO A 1 747 ? 61.220 17.898 17.087 1.00 90.44 747 PRO A CA 1
ATOM 5863 C C . PRO A 1 747 ? 60.581 17.044 18.186 1.00 90.44 747 PRO A C 1
ATOM 5865 O O . PRO A 1 747 ? 59.788 17.538 18.995 1.00 90.44 747 PRO A O 1
ATOM 5868 N N . LEU A 1 748 ? 60.899 15.751 18.201 1.00 90.50 748 LEU A N 1
ATOM 5869 C CA . LEU A 1 748 ? 60.305 14.770 19.111 1.00 90.50 748 LEU A CA 1
ATOM 5870 C C . LEU A 1 748 ? 61.400 13.967 19.811 1.00 90.50 748 LEU A C 1
ATOM 5872 O O . LEU A 1 748 ? 62.326 13.484 19.166 1.00 90.50 748 LEU A O 1
ATOM 5876 N N . THR A 1 749 ? 61.268 13.790 21.126 1.00 88.62 749 THR A N 1
ATOM 5877 C CA . THR A 1 749 ? 62.176 12.933 21.897 1.00 88.62 749 THR A CA 1
ATOM 5878 C C . THR A 1 749 ? 61.736 11.472 21.768 1.00 88.62 749 THR A C 1
ATOM 5880 O O . THR A 1 749 ? 60.569 11.180 22.048 1.00 88.62 749 THR A O 1
ATOM 5883 N N . PRO A 1 750 ? 62.632 10.543 21.381 1.00 87.50 750 PRO A N 1
ATOM 5884 C CA . PRO A 1 750 ? 62.336 9.114 21.342 1.00 87.50 750 PRO A CA 1
ATOM 5885 C C . PRO A 1 750 ? 61.857 8.588 22.700 1.00 87.50 750 PRO A C 1
ATOM 5887 O O . PRO A 1 750 ? 62.534 8.758 23.713 1.00 87.50 750 PRO A O 1
ATOM 5890 N N . ILE A 1 751 ? 60.709 7.913 22.714 1.00 91.44 751 ILE A N 1
ATOM 5891 C CA . ILE A 1 751 ? 60.164 7.241 23.900 1.00 91.44 751 ILE A CA 1
ATOM 5892 C C . ILE A 1 751 ? 60.253 5.735 23.674 1.00 91.44 751 ILE A C 1
ATOM 5894 O O . ILE A 1 751 ? 59.850 5.247 22.620 1.00 91.44 751 ILE A O 1
ATOM 5898 N N . GLN A 1 752 ? 60.779 5.001 24.654 1.00 92.12 752 GLN A N 1
ATOM 5899 C CA . GLN A 1 752 ? 60.873 3.544 24.595 1.00 92.12 752 GLN A CA 1
ATOM 5900 C C . GLN A 1 752 ? 59.702 2.898 25.335 1.00 92.12 752 GLN A C 1
ATOM 5902 O O . GLN A 1 752 ? 59.295 3.349 26.408 1.00 92.12 752 GLN A O 1
ATOM 5907 N N . MET A 1 753 ? 59.182 1.821 24.758 1.00 91.88 753 MET A N 1
ATOM 5908 C CA . MET A 1 753 ? 58.220 0.925 25.381 1.00 91.88 753 MET A CA 1
ATOM 5909 C C . MET A 1 753 ? 58.913 -0.390 25.734 1.00 91.88 753 MET A C 1
ATOM 5911 O O . MET A 1 753 ? 59.576 -0.989 24.888 1.00 91.88 753 MET A O 1
ATOM 5915 N N . GLN A 1 754 ? 58.742 -0.826 26.980 1.00 88.75 754 GLN A N 1
ATOM 5916 C CA . GLN A 1 754 ? 59.295 -2.075 27.502 1.00 88.75 754 GLN A CA 1
ATOM 5917 C C . GLN A 1 754 ? 58.216 -2.834 28.276 1.00 88.75 754 GLN A C 1
ATOM 5919 O O . GLN A 1 754 ? 57.460 -2.244 29.055 1.00 88.75 754 GLN A O 1
ATOM 5924 N N . ASN A 1 755 ? 58.138 -4.148 28.074 1.00 86.06 755 ASN A N 1
ATOM 5925 C CA . ASN A 1 755 ? 57.139 -5.032 28.671 1.00 86.06 755 ASN A CA 1
ATOM 5926 C C . ASN A 1 755 ? 55.693 -4.552 28.434 1.00 86.06 755 ASN A C 1
ATOM 5928 O O . ASN A 1 755 ? 54.829 -4.644 29.318 1.00 86.06 755 ASN A O 1
ATOM 5932 N N . GLY A 1 756 ? 55.423 -4.010 27.242 1.00 84.62 756 GLY A N 1
ATOM 5933 C CA . GLY A 1 756 ? 54.121 -3.474 26.858 1.00 84.62 756 GLY A CA 1
ATOM 5934 C C . GLY A 1 756 ? 53.683 -2.256 27.675 1.00 84.62 756 GLY A C 1
ATOM 5935 O O . GLY A 1 756 ? 52.482 -2.077 27.892 1.00 84.62 756 GLY A O 1
ATOM 5936 N N . GLY A 1 757 ? 54.625 -1.450 28.172 1.00 89.00 757 GLY A N 1
ATOM 5937 C CA . GLY A 1 757 ? 54.319 -0.214 28.883 1.00 89.00 757 GLY A CA 1
ATOM 5938 C C . GLY A 1 757 ? 55.370 0.883 28.722 1.00 89.00 757 GLY A C 1
ATOM 5939 O O . GLY A 1 757 ? 56.514 0.626 28.353 1.00 89.00 757 GLY A O 1
ATOM 5940 N N . ILE A 1 758 ? 54.954 2.120 28.981 1.00 92.81 758 ILE A N 1
ATOM 5941 C CA . ILE A 1 758 ? 55.783 3.325 28.870 1.00 92.81 758 ILE A CA 1
ATOM 5942 C C . ILE A 1 758 ? 55.952 3.925 30.262 1.00 92.81 758 ILE A C 1
ATOM 5944 O O . ILE A 1 758 ? 54.967 4.161 30.959 1.00 92.81 758 ILE A O 1
ATOM 5948 N N . ASN A 1 759 ? 57.193 4.186 30.664 1.00 89.94 759 ASN A N 1
ATOM 5949 C CA . ASN A 1 759 ? 57.500 4.770 31.968 1.00 89.94 759 ASN A CA 1
ATOM 5950 C C . ASN A 1 759 ? 56.847 6.162 32.118 1.00 89.94 759 ASN A C 1
ATOM 5952 O O . ASN A 1 759 ? 56.949 6.994 31.217 1.00 89.94 759 ASN A O 1
ATOM 5956 N N . SER A 1 760 ? 56.172 6.437 33.238 1.00 87.44 760 SER A N 1
ATOM 5957 C CA . SER A 1 760 ? 55.484 7.718 33.439 1.00 87.44 760 SER A CA 1
ATOM 5958 C C . SER A 1 760 ? 56.411 8.919 33.671 1.00 87.44 760 SER A C 1
ATOM 5960 O O . SER A 1 760 ? 55.931 10.048 33.617 1.00 87.44 760 SER A O 1
ATOM 5962 N N . TYR A 1 761 ? 57.714 8.709 33.896 1.00 86.31 761 TYR A N 1
ATOM 5963 C CA . TYR A 1 761 ? 58.703 9.770 34.148 1.00 86.31 761 TYR A CA 1
ATOM 5964 C C . TYR A 1 761 ? 59.234 10.471 32.888 1.00 86.31 761 TYR A C 1
ATOM 5966 O O . TYR A 1 761 ? 60.039 11.395 32.994 1.00 86.31 761 TYR A O 1
ATOM 5974 N N . TYR A 1 762 ? 58.811 10.070 31.686 1.00 86.75 762 TYR A N 1
ATOM 5975 C CA . TYR A 1 762 ? 59.144 10.829 30.480 1.00 86.75 762 TYR A CA 1
ATOM 5976 C C . TYR A 1 762 ? 58.508 12.231 30.535 1.00 86.75 762 TYR A C 1
ATOM 5978 O O . TYR A 1 762 ? 57.289 12.383 30.601 1.00 86.75 762 TYR A O 1
ATOM 5986 N N . ASN A 1 763 ? 59.338 13.275 30.445 1.00 83.31 763 ASN A N 1
ATOM 5987 C CA . ASN A 1 763 ? 58.895 14.674 30.540 1.00 83.31 763 ASN A CA 1
ATOM 5988 C C . ASN A 1 763 ? 58.071 15.154 29.329 1.00 83.31 763 ASN A C 1
ATOM 5990 O O . ASN A 1 763 ? 57.426 16.198 29.388 1.00 83.31 763 ASN A O 1
ATOM 5994 N N . ASN A 1 764 ? 58.089 14.407 28.222 1.00 86.88 764 ASN A N 1
ATOM 5995 C CA . ASN A 1 764 ? 57.429 14.749 26.962 1.00 86.88 764 ASN A CA 1
ATOM 5996 C C . ASN A 1 764 ? 56.159 13.917 26.689 1.00 86.88 764 ASN A C 1
ATOM 5998 O O . ASN A 1 764 ? 55.777 13.697 25.539 1.00 86.88 764 ASN A O 1
ATOM 6002 N N . LEU A 1 765 ? 55.493 13.435 27.740 1.00 90.00 765 LEU A N 1
ATOM 6003 C CA . LEU A 1 765 ? 54.229 12.704 27.645 1.00 90.00 765 LEU A CA 1
ATOM 6004 C C . LEU A 1 765 ? 53.016 13.640 27.664 1.00 90.00 765 LEU A C 1
ATOM 6006 O O . LEU A 1 765 ? 53.002 14.664 28.344 1.00 90.00 765 LEU A O 1
ATOM 6010 N N . ARG A 1 766 ? 51.950 13.268 26.943 1.00 87.12 766 ARG A N 1
ATOM 6011 C CA . ARG A 1 766 ? 50.680 14.009 26.938 1.00 87.12 766 ARG A CA 1
ATOM 6012 C C . ARG A 1 766 ? 49.577 13.232 27.651 1.00 87.12 766 ARG A C 1
ATOM 6014 O O . ARG A 1 766 ? 49.106 12.218 27.138 1.00 87.12 766 ARG A O 1
ATOM 6021 N N . THR A 1 767 ? 49.085 13.780 28.759 1.00 84.94 767 THR A N 1
ATOM 6022 C CA . THR A 1 767 ? 47.895 13.312 29.498 1.00 84.94 767 THR A CA 1
ATOM 6023 C C . THR A 1 767 ? 46.701 14.255 29.284 1.00 84.94 767 THR A C 1
ATOM 6025 O O . THR A 1 767 ? 46.912 15.395 28.880 1.00 84.94 767 THR A O 1
ATOM 6028 N N . PRO A 1 768 ? 45.432 13.854 29.479 1.00 76.81 768 PRO A N 1
ATOM 6029 C CA . PRO A 1 768 ? 44.280 14.764 29.438 1.00 76.81 768 PRO A CA 1
ATOM 6030 C C . PRO A 1 768 ? 44.351 15.899 30.479 1.00 76.81 768 PRO A C 1
ATOM 6032 O O . PRO A 1 768 ? 44.802 15.709 31.599 1.00 76.81 768 PRO A O 1
ATOM 6035 N N . SER A 1 769 ? 43.803 17.081 30.169 1.00 61.00 769 SER A N 1
ATOM 6036 C CA . SER A 1 769 ? 43.930 18.306 30.993 1.00 61.00 769 SER A CA 1
ATOM 6037 C C . SER A 1 769 ? 43.334 18.260 32.414 1.00 61.00 769 SER A C 1
ATOM 6039 O O . SER A 1 769 ? 43.391 19.263 33.115 1.00 61.00 769 SER A O 1
ATOM 6041 N N . ARG A 1 770 ? 42.689 17.159 32.817 1.00 59.00 770 ARG A N 1
ATOM 6042 C CA . ARG A 1 770 ? 42.056 16.974 34.138 1.00 59.00 770 ARG A CA 1
ATOM 6043 C C . ARG A 1 770 ? 42.374 15.615 34.781 1.00 59.00 770 ARG A C 1
ATOM 6045 O O . ARG A 1 770 ? 41.756 15.275 35.781 1.00 59.00 770 ARG A O 1
ATOM 6052 N N . SER A 1 771 ? 43.260 14.808 34.190 1.00 69.75 771 SER A N 1
ATOM 6053 C CA . SER A 1 771 ? 43.595 13.476 34.710 1.00 69.75 771 SER A CA 1
ATOM 6054 C C . SER A 1 771 ? 44.912 12.976 34.121 1.00 69.75 771 SER A C 1
ATOM 6056 O O . SER A 1 771 ? 45.068 12.965 32.901 1.00 69.75 771 SER A O 1
ATOM 6058 N N . ASN A 1 772 ? 45.814 12.500 34.983 1.00 77.19 772 ASN A N 1
ATOM 6059 C CA . ASN A 1 772 ? 47.047 11.816 34.578 1.00 77.19 772 ASN A CA 1
ATOM 6060 C C . ASN A 1 772 ? 46.870 10.297 34.439 1.00 77.19 772 ASN A C 1
ATOM 6062 O O . ASN A 1 772 ? 47.814 9.595 34.110 1.00 77.19 772 ASN A O 1
ATOM 6066 N N . ASN A 1 773 ? 45.650 9.784 34.608 1.00 82.69 773 ASN A N 1
ATOM 6067 C CA . ASN A 1 773 ? 45.379 8.344 34.602 1.00 82.69 773 ASN A CA 1
ATOM 6068 C C . ASN A 1 773 ? 45.498 7.733 33.195 1.00 82.69 773 ASN A C 1
ATOM 6070 O O . ASN A 1 773 ? 45.422 6.515 33.040 1.00 82.69 773 ASN A O 1
ATOM 6074 N N . PHE A 1 774 ? 45.635 8.569 32.160 1.00 85.50 774 PHE A N 1
ATOM 6075 C CA . PHE A 1 774 ? 45.738 8.132 30.776 1.00 85.50 774 PHE A CA 1
ATOM 6076 C C . PHE A 1 774 ? 46.841 8.873 30.024 1.00 85.50 774 PHE A C 1
ATOM 6078 O O . PHE A 1 774 ? 46.875 10.104 30.017 1.00 85.50 774 PHE A O 1
ATOM 6085 N N . LEU A 1 775 ? 47.664 8.127 29.290 1.00 88.31 775 LEU A N 1
ATOM 6086 C CA . LEU A 1 775 ? 48.566 8.664 28.276 1.00 88.31 775 LEU A CA 1
ATOM 6087 C C . LEU A 1 775 ? 47.851 8.670 26.927 1.00 88.31 775 LEU A C 1
ATOM 6089 O O . LEU A 1 775 ? 47.408 7.626 26.453 1.00 88.31 775 LEU A O 1
ATOM 6093 N N . ILE A 1 776 ? 47.737 9.834 26.290 1.00 86.38 776 ILE A N 1
ATOM 6094 C CA . ILE A 1 776 ? 47.017 9.985 25.014 1.00 86.38 776 ILE A CA 1
ATOM 6095 C C . ILE A 1 776 ? 47.937 10.255 23.819 1.00 86.38 776 ILE A C 1
ATOM 6097 O O . ILE A 1 776 ? 47.480 10.144 22.676 1.00 86.38 776 ILE A O 1
ATOM 6101 N N . GLY A 1 777 ? 49.202 10.598 24.065 1.00 90.19 777 GLY A N 1
ATOM 6102 C CA . GLY A 1 777 ? 50.200 10.919 23.047 1.00 90.19 777 GLY A CA 1
ATOM 6103 C C . GLY A 1 777 ? 51.482 11.475 23.665 1.00 90.19 777 GLY A C 1
ATOM 6104 O O . GLY A 1 777 ? 51.727 11.283 24.853 1.00 90.19 777 GLY A O 1
ATOM 6105 N N . GLN A 1 778 ? 52.255 12.215 22.877 1.00 91.81 778 GLN A N 1
ATOM 6106 C CA . GLN A 1 778 ? 53.470 12.904 23.327 1.00 91.81 778 GLN A CA 1
ATOM 6107 C C . GLN A 1 778 ? 53.427 14.398 22.982 1.00 91.81 778 GLN A C 1
ATOM 6109 O O . GLN A 1 778 ? 52.644 14.827 22.127 1.00 91.81 778 GLN A O 1
ATOM 6114 N N . THR A 1 779 ? 54.248 15.192 23.662 1.00 88.38 779 THR A N 1
ATOM 6115 C CA . THR A 1 779 ? 54.457 16.618 23.385 1.00 88.38 779 THR A CA 1
ATOM 6116 C C . THR A 1 779 ? 55.714 16.829 22.535 1.00 88.38 779 THR A C 1
ATOM 6118 O O . THR A 1 779 ? 56.527 15.920 22.356 1.00 88.38 779 THR A O 1
ATOM 6121 N N . VAL A 1 780 ? 55.851 18.025 21.958 1.00 87.44 780 VAL A N 1
ATOM 6122 C CA . VAL A 1 780 ? 57.059 18.413 21.214 1.00 87.44 780 VAL A CA 1
ATOM 6123 C C . VAL A 1 780 ? 58.219 18.668 22.172 1.00 87.44 780 VAL A C 1
ATOM 6125 O O . VAL A 1 780 ? 58.005 19.194 23.262 1.00 87.44 780 VAL A O 1
ATOM 6128 N N . ALA A 1 781 ? 59.436 18.297 21.767 1.00 81.62 781 ALA A N 1
ATOM 6129 C CA . ALA A 1 781 ? 60.626 18.426 22.605 1.00 81.62 781 ALA A CA 1
ATOM 6130 C C . ALA A 1 781 ? 60.967 19.902 22.874 1.00 81.62 781 ALA A C 1
ATOM 6132 O O . ALA A 1 781 ? 61.143 20.299 24.022 1.00 81.62 781 ALA A O 1
ATOM 6133 N N . HIS A 1 782 ? 60.992 20.724 21.816 1.00 73.44 782 HIS A N 1
ATOM 6134 C CA . HIS A 1 782 ? 61.264 22.165 21.868 1.00 73.44 782 HIS A CA 1
ATOM 6135 C C . HIS A 1 782 ? 60.504 22.908 20.746 1.00 73.44 782 HIS A C 1
ATOM 6137 O O . HIS A 1 782 ? 60.092 22.301 19.760 1.00 73.44 782 HIS A O 1
ATOM 6143 N N . GLY A 1 783 ? 60.327 24.229 20.868 1.00 73.56 783 GLY A N 1
ATOM 6144 C CA . GLY A 1 783 ? 59.683 25.070 19.844 1.00 73.56 783 GLY A CA 1
ATOM 6145 C C . GLY A 1 783 ? 58.165 25.252 20.002 1.00 73.56 783 GLY A C 1
ATOM 6146 O O . GLY A 1 783 ? 57.551 24.799 20.964 1.00 73.56 783 GLY A O 1
ATOM 6147 N N . ASN A 1 784 ? 57.543 25.959 19.052 1.00 71.06 784 ASN A N 1
ATOM 6148 C CA . ASN A 1 784 ? 56.121 26.348 19.106 1.00 71.06 784 ASN A CA 1
ATOM 6149 C C . ASN A 1 784 ? 55.139 25.243 18.655 1.00 71.06 784 ASN A C 1
ATOM 6151 O O . ASN A 1 784 ? 53.929 25.479 18.603 1.00 71.06 784 ASN A O 1
ATOM 6155 N N . GLY A 1 785 ? 55.655 24.057 18.320 1.00 77.19 785 GLY A N 1
ATOM 6156 C CA . GLY A 1 785 ? 54.878 22.900 17.879 1.00 77.19 785 GLY A CA 1
ATOM 6157 C C . GLY A 1 785 ? 54.321 22.983 16.457 1.00 77.19 785 GLY A C 1
ATOM 6158 O O . GLY A 1 785 ? 53.494 22.144 16.107 1.00 77.19 785 GLY A O 1
ATOM 6159 N N . ILE A 1 786 ? 54.743 23.965 15.649 1.00 84.94 786 ILE A N 1
ATOM 6160 C CA . ILE A 1 786 ? 54.371 24.076 14.231 1.00 84.94 786 ILE A CA 1
ATOM 6161 C C . ILE A 1 786 ? 55.240 23.117 13.402 1.00 84.94 786 ILE A C 1
ATOM 6163 O O . ILE A 1 786 ? 56.465 23.244 13.444 1.00 84.94 786 ILE A O 1
ATOM 6167 N N . PRO A 1 787 ? 54.644 22.175 12.645 1.00 87.88 787 PRO A N 1
ATOM 6168 C CA . PRO A 1 787 ? 55.403 21.270 11.789 1.00 87.88 787 PRO A CA 1
ATOM 6169 C C . PRO A 1 787 ? 56.154 22.013 10.676 1.00 87.88 787 PRO A C 1
ATOM 6171 O O . PRO A 1 787 ? 55.562 22.791 9.928 1.00 87.88 787 PRO A O 1
ATOM 6174 N N . ALA A 1 788 ? 57.452 21.743 10.545 1.00 85.88 788 ALA A N 1
ATOM 6175 C CA . ALA A 1 788 ? 58.292 22.282 9.482 1.00 85.88 788 ALA A CA 1
ATOM 6176 C C . ALA A 1 788 ? 58.082 21.520 8.162 1.00 85.88 788 ALA A C 1
ATOM 6178 O O . ALA A 1 788 ? 57.663 20.359 8.156 1.00 85.88 788 ALA A O 1
ATOM 6179 N N . SER A 1 789 ? 58.383 22.171 7.037 1.00 82.06 789 SER A N 1
ATOM 6180 C CA . SER A 1 789 ? 58.278 21.592 5.688 1.00 82.06 789 SER A CA 1
ATOM 6181 C C . SER A 1 789 ? 59.500 20.775 5.259 1.00 82.06 789 SER A C 1
ATOM 6183 O O . SER A 1 789 ? 59.430 20.089 4.244 1.00 82.06 789 SER A O 1
ATOM 6185 N N . GLY A 1 790 ? 60.610 20.844 5.999 1.00 83.62 790 GLY A N 1
ATOM 6186 C CA . GLY A 1 790 ? 61.861 20.173 5.655 1.00 83.62 790 GLY A CA 1
ATOM 6187 C C . GLY A 1 790 ? 62.594 19.610 6.876 1.00 83.62 790 GLY A C 1
ATOM 6188 O O . GLY A 1 790 ? 62.264 19.972 8.011 1.00 83.62 790 GLY A O 1
ATOM 6189 N N . PRO A 1 791 ? 63.569 18.715 6.651 1.00 84.88 791 PRO A N 1
ATOM 6190 C CA . PRO A 1 791 ? 64.299 18.039 7.716 1.00 84.88 791 PRO A CA 1
ATOM 6191 C C . PRO A 1 791 ? 65.251 18.991 8.457 1.00 84.88 791 PRO A C 1
ATOM 6193 O O . PRO A 1 791 ? 65.764 19.956 7.895 1.00 84.88 791 PRO A O 1
ATOM 6196 N N . GLY A 1 792 ? 65.520 18.683 9.726 1.00 82.00 792 GLY A N 1
ATOM 6197 C CA . GLY A 1 792 ? 66.484 19.383 10.577 1.00 82.00 792 GLY A CA 1
ATOM 6198 C C . GLY A 1 792 ? 67.026 18.456 11.668 1.00 82.00 792 GLY A C 1
ATOM 6199 O O . GLY A 1 792 ? 66.489 17.369 11.883 1.00 82.00 792 GLY A O 1
ATOM 6200 N N . ALA A 1 793 ? 68.089 18.860 12.367 1.00 75.62 793 ALA A N 1
ATOM 6201 C CA . ALA A 1 793 ? 68.672 18.043 13.433 1.00 75.62 793 ALA A CA 1
ATOM 6202 C C . ALA A 1 793 ? 67.649 17.785 14.561 1.00 75.62 793 ALA A C 1
ATOM 6204 O O . ALA A 1 793 ? 67.046 18.721 15.082 1.00 75.62 793 ALA A O 1
ATOM 6205 N N . GLY A 1 794 ? 67.434 16.512 14.918 1.00 79.12 794 GLY A N 1
ATOM 6206 C CA . GLY A 1 794 ? 66.457 16.106 15.941 1.00 79.12 794 GLY A CA 1
ATOM 6207 C C . GLY A 1 794 ? 64.985 16.182 15.508 1.00 79.12 794 GLY A C 1
ATOM 6208 O O . GLY A 1 794 ? 64.095 16.021 16.344 1.00 79.12 794 GLY A O 1
ATOM 6209 N N . MET A 1 795 ? 64.711 16.429 14.223 1.00 89.19 795 MET A N 1
ATOM 6210 C CA . MET A 1 795 ? 63.359 16.434 13.667 1.00 89.19 795 MET A CA 1
ATOM 6211 C C . MET A 1 795 ? 62.935 15.034 13.223 1.00 89.19 795 MET A C 1
ATOM 6213 O O . MET A 1 795 ? 63.660 14.355 12.502 1.00 89.19 795 MET A O 1
ATOM 6217 N N . VAL A 1 796 ? 61.723 14.636 13.592 1.00 91.94 796 VAL A N 1
ATOM 6218 C CA . VAL A 1 796 ? 61.113 13.362 13.207 1.00 91.94 796 VAL A CA 1
ATOM 6219 C C . VAL A 1 796 ? 60.090 13.611 12.093 1.00 91.94 796 VAL A C 1
ATOM 6221 O O . VAL A 1 796 ? 59.252 14.509 12.249 1.00 91.94 796 VAL A O 1
ATOM 6224 N N . PRO A 1 797 ? 60.128 12.849 10.982 1.00 94.50 797 PRO A N 1
ATOM 6225 C CA . PRO A 1 797 ? 59.132 12.957 9.926 1.00 94.50 797 PRO A CA 1
ATOM 6226 C C . PRO A 1 797 ? 57.768 12.426 10.374 1.00 94.50 797 PRO A C 1
ATOM 6228 O O . PRO A 1 797 ? 57.644 11.490 11.166 1.00 94.50 797 PRO A O 1
ATOM 6231 N N . GLY A 1 798 ? 56.713 13.010 9.828 1.00 94.00 798 GLY A N 1
ATOM 6232 C CA . GLY A 1 798 ? 55.345 12.620 10.112 1.00 94.00 798 GLY A CA 1
ATOM 6233 C C . GLY A 1 798 ? 54.352 13.184 9.115 1.00 94.00 798 GLY A C 1
ATOM 6234 O O . GLY A 1 798 ? 54.662 14.021 8.266 1.00 94.00 798 GLY A O 1
ATOM 6235 N N . ILE A 1 799 ? 53.127 12.699 9.243 1.00 95.25 799 ILE A N 1
ATOM 6236 C CA . ILE A 1 799 ? 51.988 13.077 8.415 1.00 95.25 799 ILE A CA 1
ATOM 6237 C C . ILE A 1 799 ? 50.916 13.757 9.261 1.00 95.25 799 ILE A C 1
ATOM 6239 O O . ILE A 1 799 ? 50.822 13.545 10.475 1.00 95.25 799 ILE A O 1
ATOM 6243 N N . LEU A 1 800 ? 50.082 14.568 8.614 1.00 93.44 800 LEU A N 1
ATOM 6244 C CA . LEU A 1 800 ? 48.992 15.278 9.273 1.00 93.44 800 LEU A CA 1
ATOM 6245 C C . LEU A 1 800 ? 47.663 14.545 9.099 1.00 93.44 800 LEU A C 1
ATOM 6247 O O . LEU A 1 800 ? 47.314 14.097 8.00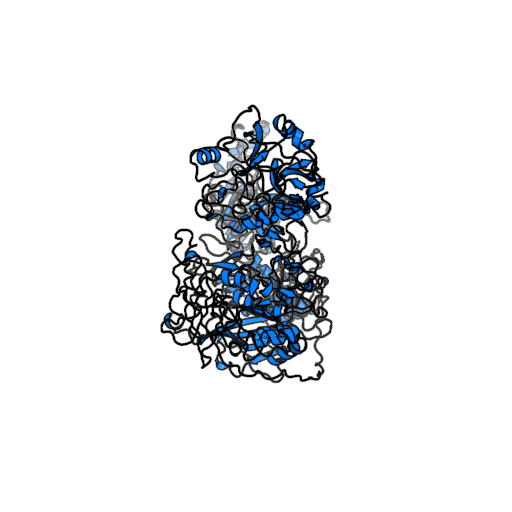7 1.00 93.44 800 LEU A O 1
ATOM 6251 N N . ARG A 1 801 ? 46.886 14.479 10.182 1.00 91.94 801 ARG A N 1
ATOM 6252 C CA . ARG A 1 801 ? 45.473 14.088 10.161 1.00 91.94 801 ARG A CA 1
ATOM 6253 C C . ARG A 1 801 ? 44.637 15.279 10.605 1.00 91.94 801 ARG A C 1
ATOM 6255 O O . ARG A 1 801 ? 44.619 15.591 11.799 1.00 91.94 801 ARG A O 1
ATOM 6262 N N . ILE A 1 802 ? 43.949 15.903 9.649 1.00 87.44 802 ILE A N 1
ATOM 6263 C CA . ILE A 1 802 ? 43.212 17.152 9.839 1.00 87.44 802 ILE A CA 1
ATOM 6264 C C . ILE A 1 802 ? 41.705 16.925 9.684 1.00 87.44 802 ILE A C 1
ATOM 6266 O O . ILE A 1 802 ? 41.240 16.493 8.633 1.00 87.44 802 ILE A O 1
ATOM 6270 N N . LEU A 1 803 ? 40.905 17.227 10.706 1.00 79.31 803 LEU A N 1
ATOM 6271 C CA . LEU A 1 803 ? 39.444 17.113 10.600 1.00 79.31 803 LEU A CA 1
ATOM 6272 C C . LEU A 1 803 ? 38.829 18.326 9.888 1.00 79.31 803 LEU A C 1
ATOM 6274 O O . LEU A 1 803 ? 37.917 18.155 9.087 1.00 79.31 803 LEU A O 1
ATOM 6278 N N . GLY A 1 804 ? 39.337 19.532 10.162 1.00 73.69 804 GLY A N 1
ATOM 6279 C CA . GLY A 1 804 ? 38.819 20.781 9.597 1.00 73.69 804 GLY A CA 1
ATOM 6280 C C . GLY A 1 804 ? 37.577 21.333 10.318 1.00 73.69 804 GLY A C 1
ATOM 6281 O O . GLY A 1 804 ? 36.896 20.636 11.075 1.00 73.69 804 GLY A O 1
ATOM 6282 N N . LYS A 1 805 ? 37.303 22.631 10.111 1.00 67.94 805 LYS A N 1
ATOM 6283 C CA . LYS A 1 805 ? 36.169 23.378 10.708 1.00 67.94 805 LYS A CA 1
ATOM 6284 C C . LYS A 1 805 ? 35.385 24.232 9.700 1.00 67.94 805 LYS A C 1
ATOM 6286 O O . LYS A 1 805 ? 34.527 25.014 10.109 1.00 67.94 805 LYS A O 1
ATOM 6291 N N . GLU A 1 806 ? 35.711 24.134 8.417 1.00 67.12 806 GLU A N 1
ATOM 6292 C CA . GLU A 1 806 ? 35.084 24.931 7.361 1.00 67.12 806 GLU A CA 1
ATOM 6293 C C . GLU A 1 806 ? 33.584 24.616 7.268 1.00 67.12 806 GLU A C 1
ATOM 6295 O O . GLU A 1 806 ? 33.174 23.478 7.493 1.00 67.12 806 GLU A O 1
ATOM 6300 N N . HIS A 1 807 ? 32.768 25.652 7.059 1.00 67.25 807 HIS A N 1
ATOM 6301 C CA . HIS A 1 807 ? 31.297 25.597 7.045 1.00 67.25 807 HIS A CA 1
ATOM 6302 C C . HIS A 1 807 ? 30.612 25.057 8.322 1.00 67.25 807 HIS A C 1
ATOM 6304 O O . HIS A 1 807 ? 29.403 24.852 8.332 1.00 67.25 807 HIS A O 1
ATOM 6310 N N . ARG A 1 808 ? 31.347 24.830 9.425 1.00 63.16 808 ARG A N 1
ATOM 6311 C CA . ARG A 1 808 ? 30.845 24.132 10.631 1.00 63.16 808 ARG A CA 1
ATOM 6312 C C . ARG A 1 808 ? 31.288 24.745 11.957 1.00 63.16 808 ARG A C 1
ATOM 6314 O O . ARG A 1 808 ? 31.411 24.064 12.980 1.00 63.16 808 ARG A O 1
ATOM 6321 N N . GLN A 1 809 ? 31.523 26.051 11.960 1.00 64.44 809 GLN A N 1
ATOM 6322 C CA . GLN A 1 809 ? 32.021 26.790 13.120 1.00 64.44 809 GLN A CA 1
ATOM 6323 C C . GLN A 1 809 ? 31.062 26.728 14.326 1.00 64.44 809 GLN A C 1
ATOM 6325 O O . GLN A 1 809 ? 31.522 26.822 15.463 1.00 64.44 809 GLN A O 1
ATOM 6330 N N . ASN A 1 810 ? 29.764 26.500 14.086 1.00 57.06 810 ASN A N 1
ATOM 6331 C CA . ASN A 1 810 ? 28.722 26.446 15.117 1.00 57.06 810 ASN A CA 1
ATOM 6332 C C . ASN A 1 810 ? 28.468 25.029 15.678 1.00 57.06 810 ASN A C 1
ATOM 6334 O O . ASN A 1 810 ? 28.002 24.896 16.808 1.00 57.06 810 ASN A O 1
ATOM 6338 N N . ASP A 1 811 ? 28.815 23.970 14.935 1.00 55.47 811 ASP A N 1
ATOM 6339 C CA . ASP A 1 811 ? 28.527 22.571 15.311 1.00 55.47 811 ASP A CA 1
ATOM 6340 C C . ASP A 1 811 ? 29.658 21.896 16.102 1.00 55.47 811 ASP A C 1
ATOM 6342 O O . ASP A 1 811 ? 29.479 20.837 16.719 1.00 55.47 811 ASP A O 1
ATOM 6346 N N . LEU A 1 812 ? 30.858 22.482 16.074 1.00 60.41 812 LEU A N 1
ATOM 6347 C CA . LEU A 1 812 ? 32.039 21.975 16.763 1.00 60.41 812 LEU A CA 1
ATOM 6348 C C . LEU A 1 812 ? 32.409 22.883 17.949 1.00 60.41 812 LEU A C 1
ATOM 6350 O O . LEU A 1 812 ? 32.576 24.086 17.767 1.00 60.41 812 LEU A O 1
ATOM 6354 N N . PRO A 1 813 ? 32.635 22.332 19.160 1.00 56.94 813 PRO A N 1
ATOM 6355 C CA . PRO A 1 813 ? 33.117 23.105 20.301 1.00 56.94 813 PRO A CA 1
ATOM 6356 C C . PRO A 1 813 ? 34.385 23.900 19.964 1.00 56.94 813 PRO A C 1
ATOM 6358 O O . PRO A 1 813 ? 35.356 23.329 19.456 1.00 56.94 813 PRO A O 1
ATOM 6361 N N . GLN A 1 814 ? 34.420 25.186 20.328 1.00 51.38 814 GLN A N 1
ATOM 6362 C CA . GLN A 1 814 ? 35.561 26.076 20.058 1.00 51.38 814 GLN A CA 1
ATOM 6363 C C . GLN A 1 814 ? 36.890 25.518 20.608 1.00 51.38 814 GLN A C 1
ATOM 6365 O O . GLN A 1 814 ? 37.935 25.635 19.966 1.00 51.38 814 GLN A O 1
ATOM 6370 N N . ASN A 1 815 ? 36.824 24.792 21.729 1.00 50.78 815 ASN A N 1
ATOM 6371 C CA . ASN A 1 815 ? 37.976 24.235 22.444 1.00 50.78 815 ASN A CA 1
ATOM 6372 C C . ASN A 1 815 ? 38.442 22.857 21.937 1.00 50.78 815 ASN A C 1
ATOM 6374 O O . ASN A 1 815 ? 39.461 22.355 22.413 1.00 50.78 815 ASN A O 1
ATOM 6378 N N . LYS A 1 816 ? 37.734 22.221 20.988 1.00 52.84 816 LYS A N 1
ATOM 6379 C CA . LYS A 1 816 ? 38.163 20.927 20.432 1.00 52.84 816 LYS A CA 1
ATOM 6380 C C . LYS A 1 816 ? 39.286 21.112 19.407 1.00 52.84 816 LYS A C 1
ATOM 6382 O O . LYS A 1 816 ? 39.167 21.923 18.484 1.00 52.84 816 LYS A O 1
ATOM 6387 N N . LYS A 1 817 ? 40.359 20.332 19.582 1.00 57.00 817 LYS A N 1
ATOM 6388 C CA . LYS A 1 817 ? 41.570 20.294 18.747 1.00 57.00 817 LYS A CA 1
ATOM 6389 C C . LYS A 1 817 ? 41.867 18.827 18.420 1.00 57.00 817 LYS A C 1
ATOM 6391 O O . LYS A 1 817 ? 42.451 18.122 19.235 1.00 57.00 817 LYS A O 1
ATOM 6396 N N . HIS A 1 818 ? 41.358 18.350 17.284 1.00 68.19 818 HIS A N 1
ATOM 6397 C CA . HIS A 1 818 ? 41.512 16.961 16.816 1.00 68.19 818 HIS A CA 1
ATOM 6398 C C . HIS A 1 818 ? 42.530 16.838 15.671 1.00 68.19 818 HIS A C 1
ATOM 6400 O O . HIS A 1 818 ? 42.560 15.810 14.995 1.00 68.19 818 HIS A O 1
ATOM 6406 N N . GLU A 1 819 ? 43.347 17.876 15.479 1.00 86.12 819 GLU A N 1
ATOM 6407 C CA . GLU A 1 819 ? 44.416 17.908 14.486 1.00 86.12 819 GLU A CA 1
ATOM 6408 C C . GLU A 1 819 ? 45.641 17.196 15.057 1.00 86.12 819 GLU A C 1
ATOM 6410 O O . GLU A 1 819 ? 46.097 17.512 16.164 1.00 86.12 819 GLU A O 1
ATOM 6415 N N . LEU A 1 820 ? 46.133 16.198 14.329 1.00 90.50 820 LEU A N 1
ATOM 6416 C CA . LEU A 1 820 ? 47.191 15.313 14.799 1.00 90.50 820 LEU A CA 1
ATOM 6417 C C . LEU A 1 820 ? 48.376 15.338 13.847 1.00 90.50 820 LEU A C 1
ATOM 6419 O O . LEU A 1 820 ? 48.199 15.304 12.630 1.00 90.50 820 LEU A O 1
ATOM 6423 N N . PHE A 1 821 ? 49.567 15.294 14.429 1.00 93.44 821 PHE A N 1
ATOM 6424 C CA . PHE A 1 821 ? 50.780 14.877 13.747 1.00 93.44 821 PHE A CA 1
ATOM 6425 C C . PHE A 1 821 ? 51.086 13.426 14.132 1.00 93.44 821 PHE A C 1
ATOM 6427 O O . PHE A 1 821 ? 51.087 13.066 15.315 1.00 93.44 821 PHE A O 1
ATOM 6434 N N . ILE A 1 822 ? 51.295 12.584 13.125 1.00 95.06 822 ILE A N 1
ATOM 6435 C CA . ILE A 1 822 ? 51.524 11.147 13.266 1.00 95.06 822 ILE A CA 1
ATOM 6436 C C . ILE A 1 822 ? 52.938 10.862 12.753 1.00 95.06 822 ILE A C 1
ATOM 6438 O O . ILE A 1 822 ? 53.157 10.998 11.549 1.00 95.06 822 ILE A O 1
ATOM 6442 N N . PRO A 1 823 ? 53.891 10.490 13.625 1.00 93.62 823 PRO A N 1
ATOM 6443 C CA . PRO A 1 823 ? 55.234 10.113 13.195 1.00 93.62 823 PRO A CA 1
ATOM 6444 C C . PRO A 1 823 ? 55.208 8.926 12.226 1.00 93.62 823 PRO A C 1
ATOM 6446 O O . PRO A 1 823 ? 54.433 7.986 12.416 1.00 93.62 823 PRO A O 1
ATOM 6449 N N . VAL A 1 824 ? 56.065 8.960 11.207 1.00 92.94 824 VAL A N 1
ATOM 6450 C CA . VAL A 1 824 ? 56.219 7.884 10.213 1.00 92.94 824 VAL A CA 1
ATOM 6451 C C . VAL A 1 824 ? 57.700 7.509 10.073 1.00 92.94 824 VAL A C 1
ATOM 6453 O O . VAL A 1 824 ? 58.553 8.349 10.342 1.00 92.94 824 VAL A O 1
ATOM 6456 N N . PRO A 1 825 ? 58.040 6.262 9.700 1.00 91.25 825 PRO A N 1
ATOM 6457 C CA . PRO A 1 825 ? 59.436 5.850 9.540 1.00 91.25 825 PRO A CA 1
ATOM 6458 C C . PRO A 1 825 ? 60.059 6.411 8.254 1.00 91.25 825 PRO A C 1
ATOM 6460 O O . PRO A 1 825 ? 59.349 6.689 7.290 1.00 91.25 825 PRO A O 1
ATOM 6463 N N . ASP A 1 826 ? 61.390 6.472 8.183 1.00 89.75 826 ASP A N 1
ATOM 6464 C CA . ASP A 1 826 ? 62.108 6.977 6.999 1.00 89.75 826 ASP A CA 1
ATOM 6465 C C . ASP A 1 826 ? 61.787 6.189 5.719 1.00 89.75 826 ASP A C 1
ATOM 6467 O O . ASP A 1 826 ? 61.670 6.770 4.644 1.00 89.75 826 ASP A O 1
ATOM 6471 N N . ALA A 1 827 ? 61.535 4.879 5.833 1.00 90.31 827 ALA A N 1
ATOM 6472 C CA . ALA A 1 827 ? 61.089 4.052 4.709 1.00 90.31 827 ALA A CA 1
ATOM 6473 C C . ALA A 1 827 ? 59.746 4.524 4.113 1.00 90.31 827 ALA A C 1
ATOM 6475 O O . ALA A 1 827 ? 59.545 4.431 2.906 1.00 90.31 827 ALA A O 1
ATOM 6476 N N . PHE A 1 828 ? 58.843 5.067 4.941 1.00 92.25 828 PHE A N 1
ATOM 6477 C CA . PHE A 1 828 ? 57.598 5.679 4.468 1.00 92.25 828 PHE A CA 1
ATOM 6478 C C . PHE A 1 828 ? 57.874 6.998 3.742 1.00 92.25 828 PHE A C 1
ATOM 6480 O O . PHE A 1 828 ? 57.209 7.304 2.762 1.00 92.25 828 PHE A O 1
ATOM 6487 N N . VAL A 1 829 ? 58.843 7.786 4.218 1.00 90.50 829 VAL A N 1
ATOM 6488 C CA . VAL A 1 829 ? 59.224 9.066 3.600 1.00 90.50 829 VAL A CA 1
ATOM 6489 C C . VAL A 1 829 ? 59.872 8.847 2.232 1.00 90.50 829 VAL A C 1
ATOM 6491 O O . VAL A 1 829 ? 59.588 9.601 1.306 1.00 90.50 829 VAL A O 1
ATOM 6494 N N . ALA A 1 830 ? 60.714 7.818 2.108 1.00 89.75 830 ALA A N 1
ATOM 6495 C CA . ALA A 1 830 ? 61.422 7.490 0.874 1.00 89.75 830 ALA A CA 1
ATOM 6496 C C . ALA A 1 830 ? 60.469 7.050 -0.249 1.00 89.75 830 ALA A C 1
ATOM 6498 O O . ALA A 1 830 ? 60.554 7.569 -1.360 1.00 89.75 830 ALA A O 1
ATOM 6499 N N . ASP A 1 831 ? 59.553 6.120 0.043 1.00 90.69 831 ASP A N 1
ATOM 6500 C CA . ASP A 1 831 ? 58.520 5.690 -0.901 1.00 90.69 831 ASP A CA 1
ATOM 6501 C C . ASP A 1 831 ? 57.254 5.209 -0.165 1.00 90.69 831 ASP A C 1
ATOM 6503 O O . ASP A 1 831 ? 57.152 4.039 0.229 1.00 90.69 831 ASP A O 1
ATOM 6507 N N . PRO A 1 832 ? 56.242 6.086 -0.013 1.00 88.75 832 PRO A N 1
ATOM 6508 C CA . PRO A 1 832 ? 54.992 5.724 0.640 1.00 88.75 832 PRO A CA 1
ATOM 6509 C C . PRO A 1 832 ? 54.255 4.568 -0.044 1.00 88.75 832 PRO A C 1
ATOM 6511 O O . PRO A 1 832 ? 53.585 3.798 0.638 1.00 88.75 832 PRO A O 1
ATOM 6514 N N . LYS A 1 833 ? 54.343 4.429 -1.376 1.00 87.44 833 LYS A N 1
ATOM 6515 C CA . LYS A 1 833 ? 53.613 3.379 -2.105 1.00 87.44 833 LYS A CA 1
ATOM 6516 C C . LYS A 1 833 ? 54.229 2.016 -1.824 1.00 87.44 833 LYS A C 1
ATOM 6518 O O . LYS A 1 833 ? 53.529 1.121 -1.360 1.00 87.44 833 LYS A O 1
ATOM 6523 N N . THR A 1 834 ? 55.543 1.896 -2.001 1.00 89.62 834 THR A N 1
ATOM 6524 C CA . THR A 1 834 ? 56.262 0.648 -1.711 1.00 89.62 834 THR A CA 1
ATOM 6525 C C . THR A 1 834 ? 56.156 0.272 -0.232 1.00 89.62 834 THR A C 1
ATOM 6527 O O . THR A 1 834 ? 55.995 -0.904 0.101 1.00 89.62 834 THR A O 1
ATOM 6530 N N . PHE A 1 835 ? 56.161 1.253 0.678 1.00 91.69 835 PHE A N 1
ATOM 6531 C CA . PHE A 1 835 ? 55.918 0.998 2.097 1.00 91.69 835 PHE A CA 1
ATOM 6532 C C . PHE A 1 835 ? 54.526 0.398 2.356 1.00 91.69 835 PHE A C 1
ATOM 6534 O O . PHE A 1 835 ? 54.405 -0.558 3.122 1.00 91.69 835 PHE A O 1
ATOM 6541 N N . LEU A 1 836 ? 53.468 0.915 1.721 1.00 89.62 836 LEU A N 1
ATOM 6542 C CA . LEU A 1 836 ? 52.106 0.385 1.880 1.00 89.62 836 LEU A CA 1
ATOM 6543 C C . LEU A 1 836 ? 51.975 -1.080 1.433 1.00 89.62 836 LEU A C 1
ATOM 6545 O O . LEU A 1 836 ? 51.193 -1.836 2.023 1.00 89.62 836 LEU A O 1
ATOM 6549 N N . ASP A 1 837 ? 52.758 -1.499 0.444 1.00 86.94 837 ASP A N 1
ATOM 6550 C CA . ASP A 1 837 ? 52.744 -2.868 -0.079 1.00 86.94 837 ASP A CA 1
ATOM 6551 C C . ASP A 1 837 ? 53.575 -3.835 0.776 1.00 86.94 837 ASP A C 1
ATOM 6553 O O . ASP A 1 837 ? 53.218 -5.005 0.906 1.00 86.94 837 ASP A O 1
ATOM 6557 N N . THR A 1 838 ? 54.635 -3.347 1.426 1.00 88.75 838 THR A N 1
ATOM 6558 C CA . THR A 1 838 ? 55.632 -4.192 2.111 1.00 88.75 838 THR A CA 1
ATOM 6559 C C . THR A 1 838 ? 55.565 -4.163 3.639 1.00 88.75 838 THR A C 1
ATOM 6561 O O . THR A 1 838 ? 56.013 -5.109 4.284 1.00 88.75 838 THR A O 1
ATOM 6564 N N . ALA A 1 839 ? 54.988 -3.124 4.252 1.00 90.81 839 ALA A N 1
ATOM 6565 C CA . ALA A 1 839 ? 54.936 -2.992 5.709 1.00 90.81 839 ALA A CA 1
ATOM 6566 C C . ALA A 1 839 ? 54.124 -4.112 6.384 1.00 90.81 839 ALA A C 1
ATOM 6568 O O . ALA A 1 839 ? 53.189 -4.670 5.802 1.00 90.81 839 ALA A O 1
ATOM 6569 N N . THR A 1 840 ? 54.417 -4.401 7.654 1.00 92.62 840 THR A N 1
ATOM 6570 C CA . THR A 1 840 ? 53.586 -5.301 8.465 1.00 92.62 840 THR A CA 1
ATOM 6571 C C . THR A 1 840 ? 52.167 -4.744 8.571 1.00 92.62 840 THR A C 1
ATOM 6573 O O . THR A 1 840 ? 51.958 -3.641 9.084 1.00 92.62 840 THR A O 1
ATOM 6576 N N . ALA A 1 841 ? 51.196 -5.512 8.084 1.00 94.00 841 ALA A N 1
ATOM 6577 C CA . ALA A 1 841 ? 49.792 -5.137 8.055 1.00 94.00 841 ALA A CA 1
ATOM 6578 C C . ALA A 1 841 ? 48.920 -6.287 8.568 1.00 94.00 841 ALA A C 1
ATOM 6580 O O . ALA A 1 841 ? 49.299 -7.453 8.475 1.00 94.00 841 ALA A O 1
ATOM 6581 N N . PHE A 1 842 ? 47.748 -5.946 9.092 1.00 96.31 842 PHE A N 1
ATOM 6582 C CA . PHE A 1 842 ? 46.807 -6.886 9.701 1.00 96.31 842 PHE A CA 1
ATOM 6583 C C . PHE A 1 842 ? 45.497 -6.889 8.922 1.00 96.31 842 PHE A C 1
ATOM 6585 O O . PHE A 1 842 ? 45.054 -5.831 8.469 1.00 96.31 842 PHE A O 1
ATOM 6592 N N . LEU A 1 843 ? 44.888 -8.061 8.747 1.00 95.44 843 LEU A N 1
ATOM 6593 C CA . LEU A 1 843 ? 43.688 -8.209 7.927 1.00 95.44 843 LEU A CA 1
ATOM 6594 C C . LEU A 1 843 ? 42.546 -7.350 8.487 1.00 95.44 843 LEU A C 1
ATOM 6596 O O . LEU A 1 843 ? 42.294 -7.346 9.696 1.00 95.44 843 LEU A O 1
ATOM 6600 N N . ILE A 1 844 ? 41.850 -6.636 7.599 1.00 96.00 844 ILE A N 1
ATOM 6601 C CA . ILE A 1 844 ? 40.543 -6.042 7.876 1.00 96.00 844 ILE A CA 1
ATOM 6602 C C . ILE A 1 844 ? 39.498 -6.955 7.226 1.00 96.00 844 ILE A C 1
ATOM 6604 O O . ILE A 1 844 ? 39.311 -6.894 6.008 1.00 96.00 844 ILE A O 1
ATOM 6608 N N . PRO A 1 845 ? 38.800 -7.802 8.001 1.00 92.62 845 PRO A N 1
ATOM 6609 C CA . PRO A 1 845 ? 37.819 -8.724 7.449 1.00 92.62 845 PRO A CA 1
ATOM 6610 C C . PRO A 1 845 ? 36.709 -7.997 6.678 1.00 92.62 845 PRO A C 1
ATOM 6612 O O . PRO A 1 845 ? 36.274 -6.901 7.050 1.00 92.62 845 PRO A O 1
ATOM 6615 N N . ARG A 1 846 ? 36.191 -8.625 5.614 1.00 87.62 846 ARG A N 1
ATOM 6616 C CA . ARG A 1 846 ? 35.202 -8.009 4.711 1.00 87.62 846 ARG A CA 1
ATOM 6617 C C . ARG A 1 846 ? 33.949 -7.496 5.433 1.00 87.62 846 ARG A C 1
ATOM 6619 O O . ARG A 1 846 ? 33.476 -6.398 5.155 1.00 87.62 846 ARG A O 1
ATOM 6626 N N . ASN A 1 847 ? 33.458 -8.236 6.426 1.00 80.94 847 ASN A N 1
ATOM 6627 C CA . ASN A 1 847 ? 32.302 -7.845 7.238 1.00 80.94 847 ASN A CA 1
ATOM 6628 C C . ASN A 1 847 ? 32.533 -6.572 8.087 1.00 80.94 847 ASN A C 1
ATOM 6630 O O . ASN A 1 847 ? 31.557 -5.947 8.512 1.00 80.94 847 ASN A O 1
ATOM 6634 N N . VAL A 1 848 ? 33.788 -6.190 8.358 1.00 86.88 848 VAL A N 1
ATOM 6635 C CA . VAL A 1 848 ? 34.154 -4.940 9.044 1.00 86.88 848 VAL A CA 1
ATOM 6636 C C . VAL A 1 848 ? 34.069 -3.763 8.072 1.00 86.88 848 VAL A C 1
ATOM 6638 O O . VAL A 1 848 ? 33.464 -2.747 8.423 1.00 86.88 848 VAL A O 1
ATOM 6641 N N . ILE A 1 849 ? 34.583 -3.925 6.846 1.00 88.25 849 ILE A N 1
ATOM 6642 C CA . ILE A 1 849 ? 34.456 -2.935 5.761 1.00 88.25 849 ILE A CA 1
ATOM 6643 C C . ILE A 1 849 ? 32.980 -2.688 5.440 1.00 88.25 849 ILE A C 1
ATOM 6645 O O . ILE A 1 849 ? 32.509 -1.557 5.550 1.00 88.25 849 ILE A O 1
ATOM 6649 N N . ASP A 1 850 ? 32.219 -3.751 5.167 1.00 81.62 850 ASP A N 1
ATOM 6650 C CA . ASP A 1 850 ? 30.802 -3.633 4.811 1.00 81.62 850 ASP A CA 1
ATOM 6651 C C . ASP A 1 850 ? 29.984 -2.984 5.943 1.00 81.62 850 ASP A C 1
ATOM 6653 O O . ASP A 1 850 ? 29.034 -2.240 5.699 1.00 81.62 850 ASP A O 1
ATOM 6657 N N . ALA A 1 851 ? 30.336 -3.250 7.207 1.00 77.44 851 ALA A N 1
ATOM 6658 C CA . ALA A 1 851 ? 29.678 -2.619 8.347 1.00 77.44 851 ALA A CA 1
ATOM 6659 C C . ALA A 1 851 ? 29.990 -1.119 8.438 1.00 77.44 851 ALA A C 1
ATOM 6661 O O . ALA A 1 851 ? 29.091 -0.332 8.743 1.00 77.44 851 ALA A O 1
ATOM 6662 N N . PHE A 1 852 ? 31.240 -0.723 8.191 1.00 85.25 852 PHE A N 1
ATOM 6663 C CA . PHE A 1 852 ? 31.639 0.679 8.162 1.00 85.25 852 PHE A CA 1
ATOM 6664 C C . PHE A 1 852 ? 30.906 1.436 7.043 1.00 85.25 852 PHE A C 1
ATOM 6666 O O . PHE A 1 852 ? 30.259 2.451 7.320 1.00 85.25 852 PHE A O 1
ATOM 6673 N N . GLU A 1 853 ? 30.941 0.909 5.818 1.00 85.88 853 GLU A N 1
ATOM 6674 C CA . GLU A 1 853 ? 30.356 1.550 4.636 1.00 85.88 853 GLU A CA 1
ATOM 6675 C C . GLU A 1 853 ? 28.834 1.672 4.759 1.00 85.88 853 GLU A C 1
ATOM 6677 O O . GLU A 1 853 ? 28.294 2.758 4.556 1.00 85.88 853 GLU A O 1
ATOM 6682 N N . LYS A 1 854 ? 28.140 0.628 5.240 1.00 78.38 854 LYS A N 1
ATOM 6683 C CA . LYS A 1 854 ? 26.688 0.685 5.505 1.00 78.38 854 LYS A CA 1
ATOM 6684 C C . LYS A 1 854 ? 26.313 1.738 6.547 1.00 78.38 854 LYS A C 1
ATOM 6686 O O . LYS A 1 854 ? 25.301 2.423 6.406 1.00 78.38 854 LYS A O 1
ATOM 6691 N N . ILE A 1 855 ? 27.099 1.878 7.621 1.00 76.44 855 ILE A N 1
ATOM 6692 C CA . ILE A 1 855 ? 26.855 2.918 8.635 1.00 76.44 855 ILE A CA 1
ATOM 6693 C C . ILE A 1 855 ? 27.076 4.308 8.030 1.00 76.44 855 ILE A C 1
ATOM 6695 O O . ILE A 1 855 ? 26.295 5.219 8.316 1.00 76.44 855 ILE A O 1
ATOM 6699 N N . ALA A 1 856 ? 28.123 4.474 7.219 1.00 79.12 856 ALA A N 1
ATOM 6700 C CA . ALA A 1 856 ? 28.442 5.740 6.578 1.00 79.12 856 ALA A CA 1
ATOM 6701 C C . ALA A 1 856 ? 27.358 6.160 5.577 1.00 79.12 856 ALA A C 1
ATOM 6703 O O . ALA A 1 856 ? 26.816 7.259 5.697 1.00 79.12 856 ALA A O 1
ATOM 6704 N N . GLU A 1 857 ? 26.975 5.259 4.674 1.00 79.50 857 GLU A N 1
ATOM 6705 C CA . GLU A 1 857 ? 25.911 5.467 3.694 1.00 79.50 857 GLU A CA 1
ATOM 6706 C C . GLU A 1 857 ? 24.589 5.840 4.373 1.00 79.50 857 GLU A C 1
ATOM 6708 O O . GLU A 1 857 ? 24.003 6.874 4.053 1.00 79.50 857 GLU A O 1
ATOM 6713 N N . LYS A 1 858 ? 24.173 5.084 5.398 1.00 72.81 858 LYS A N 1
ATOM 6714 C CA . LYS A 1 858 ? 22.950 5.377 6.157 1.00 72.81 858 LYS A CA 1
ATOM 6715 C C . LYS A 1 858 ? 22.959 6.774 6.777 1.00 72.81 858 LYS A C 1
ATOM 6717 O O . LYS A 1 858 ? 21.926 7.437 6.833 1.00 72.81 858 LYS A O 1
ATOM 6722 N N . GLN A 1 859 ? 24.098 7.231 7.306 1.00 73.88 859 GLN A N 1
ATOM 6723 C CA . GLN A 1 859 ? 24.178 8.590 7.852 1.00 73.88 859 GLN A CA 1
ATOM 6724 C C . GLN A 1 859 ? 24.066 9.646 6.751 1.00 73.88 859 GLN A C 1
ATOM 6726 O O . GLN A 1 859 ? 23.324 10.606 6.949 1.00 73.88 859 GLN A O 1
ATOM 6731 N N . THR A 1 860 ? 24.719 9.439 5.607 1.00 74.75 860 THR A N 1
ATOM 6732 C CA . THR A 1 860 ? 24.647 10.359 4.465 1.00 74.75 860 THR A CA 1
ATOM 6733 C C . THR A 1 860 ? 23.226 10.443 3.900 1.00 74.75 860 THR A C 1
ATOM 6735 O O . THR A 1 860 ? 22.706 11.542 3.734 1.00 74.75 860 THR A O 1
ATOM 6738 N N . GLN A 1 861 ? 22.547 9.309 3.712 1.00 67.19 861 GLN A N 1
ATOM 6739 C CA . GLN A 1 861 ? 21.163 9.261 3.219 1.00 67.19 861 GLN A CA 1
ATOM 6740 C C . GLN A 1 861 ? 20.144 9.838 4.212 1.00 67.19 861 GLN A C 1
ATOM 6742 O O . GLN A 1 861 ? 19.112 10.368 3.813 1.00 67.19 861 GLN A O 1
ATOM 6747 N N . SER A 1 862 ? 20.429 9.788 5.519 1.00 63.47 862 SER A N 1
ATOM 6748 C CA . SER A 1 862 ? 19.527 10.348 6.537 1.00 63.47 862 SER A CA 1
ATOM 6749 C C . SER A 1 862 ? 19.463 11.885 6.556 1.00 63.47 862 SER A C 1
ATOM 6751 O O . SER A 1 862 ? 18.692 12.457 7.334 1.00 63.47 862 SER A O 1
ATOM 6753 N N . GLN A 1 863 ? 20.283 12.561 5.747 1.00 64.75 863 GLN A N 1
ATOM 6754 C CA . GLN A 1 863 ? 20.324 14.015 5.627 1.00 64.75 863 GLN A CA 1
ATOM 6755 C C . GLN A 1 863 ? 19.599 14.463 4.353 1.00 64.75 863 GLN A C 1
ATOM 6757 O O . GLN A 1 863 ? 19.765 13.872 3.293 1.00 64.75 863 GLN A O 1
ATOM 6762 N N . LYS A 1 864 ? 18.798 15.532 4.448 1.00 56.19 864 LYS A N 1
ATOM 6763 C CA . LYS A 1 864 ? 18.130 16.118 3.277 1.00 56.19 864 LYS A CA 1
ATOM 6764 C C . LYS A 1 864 ? 19.183 16.741 2.358 1.00 56.19 864 LYS A C 1
ATOM 6766 O O . LYS A 1 864 ? 19.858 17.678 2.786 1.00 56.19 864 LYS A O 1
ATOM 6771 N N . GLN A 1 865 ? 19.312 16.219 1.139 1.00 53.53 865 GLN A N 1
ATOM 6772 C CA . GLN A 1 865 ? 20.344 16.630 0.181 1.00 53.53 865 GLN A CA 1
ATOM 6773 C C . GLN A 1 865 ? 20.270 18.131 -0.141 1.00 53.53 865 GLN A C 1
ATOM 6775 O O . GLN A 1 865 ? 21.305 18.790 -0.136 1.00 53.53 865 GLN A O 1
ATOM 6780 N N . ASP A 1 866 ? 19.062 18.687 -0.253 1.00 49.16 866 ASP A N 1
ATOM 6781 C CA . ASP A 1 866 ? 18.827 20.084 -0.663 1.00 49.16 866 ASP A CA 1
ATOM 6782 C C . ASP A 1 866 ? 19.272 21.133 0.368 1.00 49.16 866 ASP A C 1
ATOM 6784 O O . ASP A 1 866 ? 19.377 22.317 0.058 1.00 49.16 866 ASP A O 1
ATOM 6788 N N . LYS A 1 867 ? 19.529 20.719 1.617 1.00 55.06 867 LYS A N 1
ATOM 6789 C CA . LYS A 1 867 ? 19.945 21.631 2.695 1.00 55.06 867 LYS A CA 1
ATOM 6790 C C . LYS A 1 867 ? 21.459 21.769 2.846 1.00 55.06 867 LYS A C 1
ATOM 6792 O O . LYS A 1 867 ? 21.894 22.651 3.578 1.00 55.06 867 LYS A O 1
ATOM 6797 N N . LEU A 1 868 ? 22.251 20.901 2.214 1.00 66.62 868 LEU A N 1
ATOM 6798 C CA . LEU A 1 868 ? 23.705 20.853 2.390 1.00 66.62 868 LEU A CA 1
ATOM 6799 C C . LEU A 1 868 ? 24.389 21.275 1.091 1.00 66.62 868 LEU A C 1
ATOM 6801 O O . LEU A 1 868 ? 24.360 20.542 0.100 1.00 66.62 868 LEU A O 1
ATOM 6805 N N . LYS A 1 869 ? 25.015 22.454 1.102 1.00 70.06 869 LYS A N 1
ATOM 6806 C CA . LYS A 1 869 ? 25.655 23.032 -0.088 1.00 70.06 869 LYS A CA 1
ATOM 6807 C C . LYS A 1 869 ? 27.043 22.437 -0.322 1.00 70.06 869 LYS A C 1
ATOM 6809 O O . LYS A 1 869 ? 27.466 22.323 -1.468 1.00 70.06 869 LYS A O 1
ATOM 6814 N N . HIS A 1 870 ? 27.710 22.003 0.747 1.00 73.94 870 HIS A N 1
ATOM 6815 C CA . HIS A 1 870 ? 29.086 21.509 0.731 1.00 73.94 870 HIS A CA 1
ATOM 6816 C C . HIS A 1 870 ? 29.208 20.116 1.379 1.00 73.94 870 HIS A C 1
ATOM 6818 O O . HIS A 1 870 ? 28.430 19.747 2.262 1.00 73.94 870 HIS A O 1
ATOM 6824 N N . ASP A 1 871 ? 30.169 19.302 0.931 1.00 73.62 871 ASP A N 1
ATOM 6825 C CA . ASP A 1 871 ? 30.360 17.911 1.394 1.00 73.62 871 ASP A CA 1
ATOM 6826 C C . ASP A 1 871 ? 30.896 17.821 2.827 1.00 73.62 871 ASP A C 1
ATOM 6828 O O . ASP A 1 871 ? 30.644 16.845 3.545 1.00 73.62 871 ASP A O 1
ATOM 6832 N N . GLU A 1 872 ? 31.556 18.884 3.267 1.00 75.00 872 GLU A N 1
ATOM 6833 C CA . GLU A 1 872 ? 32.104 19.094 4.599 1.00 75.00 872 GLU A CA 1
ATOM 6834 C C . GLU A 1 872 ? 30.999 19.184 5.670 1.00 75.00 872 GLU A C 1
ATOM 6836 O O . GLU A 1 872 ? 31.235 18.872 6.847 1.00 75.00 872 GLU A O 1
ATOM 6841 N N . GLU A 1 873 ? 29.782 19.560 5.256 1.00 72.38 873 GLU A N 1
ATOM 6842 C CA . GLU A 1 873 ? 28.571 19.637 6.080 1.00 72.38 873 GLU A CA 1
ATOM 6843 C C . GLU A 1 873 ? 27.889 18.258 6.253 1.00 72.38 873 GLU A C 1
ATOM 6845 O O . GLU A 1 873 ? 27.078 18.057 7.165 1.00 72.38 873 GLU A O 1
ATOM 6850 N N . ARG A 1 874 ? 28.234 17.266 5.413 1.00 76.50 874 ARG A N 1
ATOM 6851 C CA . ARG A 1 874 ? 27.629 15.920 5.425 1.00 76.50 874 ARG A CA 1
ATOM 6852 C C . ARG A 1 874 ? 28.217 15.017 6.520 1.00 76.50 874 ARG A C 1
ATOM 6854 O O . ARG A 1 874 ? 29.402 15.057 6.860 1.00 76.50 874 ARG A O 1
ATOM 6861 N N . LEU A 1 875 ? 27.371 14.134 7.045 1.00 75.69 875 LEU A N 1
ATOM 6862 C CA . LEU A 1 875 ? 27.676 13.071 8.001 1.00 75.69 875 LEU A CA 1
ATOM 6863 C C . LEU A 1 875 ? 27.772 11.704 7.281 1.00 75.69 875 LEU A C 1
ATOM 6865 O O . LEU A 1 875 ? 27.038 11.463 6.326 1.00 75.69 875 LEU A O 1
ATOM 6869 N N . PRO A 1 876 ? 28.639 10.778 7.734 1.00 73.12 876 PRO A N 1
ATOM 6870 C CA . PRO A 1 876 ? 29.634 10.984 8.781 1.00 73.12 876 PRO A CA 1
ATOM 6871 C C . PRO A 1 876 ? 30.734 11.928 8.285 1.00 73.12 876 PRO A C 1
ATOM 6873 O O . PRO A 1 876 ? 31.000 11.983 7.090 1.00 73.12 876 PRO A O 1
ATOM 6876 N N . PHE A 1 877 ? 31.364 12.676 9.190 1.00 76.88 877 PHE A N 1
ATOM 6877 C CA . PHE A 1 877 ? 32.408 13.623 8.802 1.00 76.88 877 PHE A CA 1
ATOM 6878 C C . PHE A 1 877 ? 33.606 12.903 8.172 1.00 76.88 877 PHE A C 1
ATOM 6880 O O . PHE A 1 877 ? 34.084 11.910 8.727 1.00 76.88 877 PHE A O 1
ATOM 6887 N N . HIS A 1 878 ? 34.095 13.435 7.053 1.00 78.31 878 HIS A N 1
ATOM 6888 C CA . HIS A 1 878 ? 35.362 13.037 6.443 1.00 78.31 878 HIS A CA 1
ATOM 6889 C C . HIS A 1 878 ? 36.473 14.018 6.848 1.00 78.31 878 HIS A C 1
ATOM 6891 O O . HIS A 1 878 ? 36.208 15.070 7.432 1.00 78.31 878 HIS A O 1
ATOM 6897 N N . LEU A 1 879 ? 37.727 13.634 6.623 1.00 84.69 879 LEU A N 1
ATOM 6898 C CA . LEU A 1 879 ? 38.893 14.442 6.986 1.00 84.69 879 LEU A CA 1
ATOM 6899 C C . LEU A 1 879 ? 39.129 15.543 5.935 1.00 84.69 879 LEU A C 1
ATOM 6901 O O . LEU A 1 879 ? 38.865 15.333 4.750 1.00 84.69 879 LEU A O 1
ATOM 6905 N N . LYS A 1 880 ? 39.654 16.704 6.332 1.00 84.75 880 LYS A N 1
ATOM 6906 C CA . LYS A 1 880 ? 39.938 17.820 5.414 1.00 84.75 880 LYS A CA 1
ATOM 6907 C C . LYS A 1 880 ? 40.899 17.374 4.307 1.00 84.75 880 LYS A C 1
ATOM 6909 O O . LYS A 1 880 ? 41.935 16.781 4.612 1.00 84.75 880 LYS A O 1
ATOM 6914 N N . GLY A 1 881 ? 40.560 17.659 3.050 1.00 79.12 881 GLY A N 1
ATOM 6915 C CA . GLY A 1 881 ? 41.339 17.252 1.873 1.00 79.12 881 GLY A CA 1
ATOM 6916 C C . GLY A 1 881 ? 41.127 15.799 1.426 1.00 79.12 881 GLY A C 1
ATOM 6917 O O . GLY A 1 881 ? 41.778 15.348 0.488 1.00 79.12 881 GLY A O 1
ATOM 6918 N N . THR A 1 882 ? 40.218 15.056 2.070 1.00 82.19 882 THR A N 1
ATOM 6919 C CA . THR A 1 882 ? 39.787 13.724 1.603 1.00 82.19 882 THR A CA 1
ATOM 6920 C C . THR A 1 882 ? 38.525 13.808 0.744 1.00 82.19 882 THR A C 1
ATOM 6922 O O . THR A 1 882 ? 37.891 14.857 0.668 1.00 82.19 882 THR A O 1
ATOM 6925 N N . ARG A 1 883 ? 38.154 12.693 0.101 1.00 82.31 883 ARG A N 1
ATOM 6926 C CA . ARG A 1 883 ? 37.082 12.629 -0.906 1.00 82.31 883 ARG A CA 1
ATOM 6927 C C . ARG A 1 883 ? 35.891 11.771 -0.474 1.00 82.31 883 ARG A C 1
ATOM 6929 O O . ARG A 1 883 ? 36.067 10.803 0.265 1.00 82.31 883 ARG A O 1
ATOM 6936 N N . ARG A 1 884 ? 34.718 12.096 -1.017 1.00 79.88 884 ARG A N 1
ATOM 6937 C CA . ARG A 1 884 ? 33.531 11.231 -1.097 1.00 79.88 884 ARG A CA 1
ATOM 6938 C C . ARG A 1 884 ? 33.374 10.698 -2.524 1.00 79.88 884 ARG A C 1
ATOM 6940 O O . ARG A 1 884 ? 33.998 11.212 -3.451 1.00 79.88 884 ARG A O 1
ATOM 6947 N N . GLU A 1 885 ? 32.568 9.656 -2.691 1.00 79.06 885 GLU A N 1
ATOM 6948 C CA . GLU A 1 885 ? 32.152 9.183 -4.016 1.00 79.06 885 GLU A CA 1
ATOM 6949 C C . GLU A 1 885 ? 31.172 10.163 -4.683 1.00 79.06 885 GLU A C 1
ATOM 6951 O O . GLU A 1 885 ? 30.629 11.050 -4.027 1.00 79.06 885 GLU A O 1
ATOM 6956 N N . GLN A 1 886 ? 30.888 9.974 -5.977 1.00 73.69 886 GLN A N 1
ATOM 6957 C CA . GLN A 1 886 ? 29.932 10.809 -6.732 1.00 73.69 886 GLN A CA 1
ATOM 6958 C C . GLN A 1 886 ? 28.533 10.865 -6.098 1.00 73.69 886 GLN A C 1
ATOM 6960 O O . GLN A 1 886 ? 27.832 11.858 -6.232 1.00 73.69 886 GLN A O 1
ATOM 6965 N N . ASN A 1 887 ? 28.130 9.813 -5.384 1.00 68.31 887 ASN A N 1
ATOM 6966 C CA . ASN A 1 887 ? 26.868 9.752 -4.643 1.00 68.31 887 ASN A CA 1
ATOM 6967 C C . ASN A 1 887 ? 26.979 10.314 -3.206 1.00 68.31 887 ASN A C 1
ATOM 6969 O O . ASN A 1 887 ? 26.134 10.023 -2.361 1.00 68.31 887 ASN A O 1
ATOM 6973 N N . HIS A 1 888 ? 28.045 11.058 -2.902 1.00 77.31 888 HIS A N 1
ATOM 6974 C CA . HIS A 1 888 ? 28.388 11.619 -1.592 1.00 77.31 888 HIS A CA 1
ATOM 6975 C C . HIS A 1 888 ? 28.639 10.590 -0.471 1.00 77.31 888 HIS A C 1
ATOM 6977 O O . HIS A 1 888 ? 28.832 10.973 0.689 1.00 77.31 888 HIS A O 1
ATOM 6983 N N . THR A 1 889 ? 28.674 9.287 -0.770 1.00 76.00 889 THR A N 1
ATOM 6984 C CA . THR A 1 889 ? 28.974 8.251 0.232 1.00 76.00 889 THR A CA 1
ATOM 6985 C C . THR A 1 889 ? 30.470 8.167 0.528 1.00 76.00 889 THR A C 1
ATOM 6987 O O . THR A 1 889 ? 31.312 8.644 -0.236 1.00 76.00 889 THR A O 1
ATOM 6990 N N . LEU A 1 890 ? 30.804 7.597 1.686 1.00 81.88 890 LEU A N 1
ATOM 6991 C CA . LEU A 1 890 ? 32.174 7.489 2.170 1.00 81.88 890 LEU A CA 1
ATOM 6992 C C . LEU A 1 890 ? 32.603 6.018 2.170 1.00 81.88 890 LEU A C 1
ATOM 6994 O O . LEU A 1 890 ? 32.114 5.236 2.986 1.00 81.88 890 LEU A O 1
ATOM 6998 N N . GLN A 1 891 ? 33.508 5.671 1.259 1.00 85.69 891 GLN A N 1
ATOM 6999 C CA . GLN A 1 891 ? 34.070 4.328 1.100 1.00 85.69 891 GLN A CA 1
ATOM 7000 C C . GLN A 1 891 ? 35.532 4.288 1.536 1.00 85.69 891 GLN A C 1
ATOM 7002 O O . GLN A 1 891 ? 36.226 5.306 1.494 1.00 85.69 891 GLN A O 1
ATOM 7007 N N . ILE A 1 892 ? 35.995 3.109 1.953 1.00 88.25 892 ILE A N 1
ATOM 7008 C CA . ILE A 1 892 ? 37.382 2.910 2.383 1.00 88.25 892 ILE A CA 1
ATOM 7009 C C . ILE A 1 892 ? 38.291 2.721 1.167 1.00 88.25 892 ILE A C 1
ATOM 7011 O O . ILE A 1 892 ? 38.016 1.911 0.281 1.00 88.25 892 ILE A O 1
ATOM 7015 N N . LYS A 1 893 ? 39.418 3.438 1.138 1.00 88.94 893 LYS A N 1
ATOM 7016 C CA . LYS A 1 893 ? 40.437 3.340 0.087 1.00 88.94 893 LYS A CA 1
ATOM 7017 C C . LYS A 1 893 ? 41.841 3.182 0.672 1.00 88.94 893 LYS A C 1
ATOM 7019 O O . LYS A 1 893 ? 42.116 3.548 1.814 1.00 88.94 893 LYS A O 1
ATOM 7024 N N . THR A 1 894 ? 42.759 2.665 -0.144 1.00 90.12 894 THR A N 1
ATOM 7025 C CA . THR A 1 894 ? 44.196 2.656 0.163 1.00 90.12 894 THR A CA 1
ATOM 7026 C C . THR A 1 894 ? 44.665 4.074 0.511 1.00 90.12 894 THR A C 1
ATOM 7028 O O . THR A 1 894 ? 44.330 5.034 -0.188 1.00 90.12 894 THR A O 1
ATOM 7031 N N . GLY A 1 895 ? 45.441 4.198 1.587 1.00 88.50 895 GLY A N 1
ATOM 7032 C CA . GLY A 1 895 ? 45.976 5.450 2.119 1.00 88.50 895 GLY A CA 1
ATOM 7033 C C . GLY A 1 895 ? 45.071 6.163 3.129 1.00 88.50 895 GLY A C 1
ATOM 7034 O O . GLY A 1 895 ? 45.512 7.138 3.733 1.00 88.50 895 GLY A O 1
ATOM 7035 N N . ASP A 1 896 ? 43.837 5.701 3.347 1.00 90.94 896 ASP A N 1
ATOM 7036 C CA . ASP A 1 896 ? 42.927 6.346 4.294 1.00 90.94 896 ASP A CA 1
ATOM 7037 C C . ASP A 1 896 ? 43.368 6.116 5.754 1.00 90.94 896 ASP A C 1
ATOM 7039 O O . ASP A 1 896 ? 43.736 5.009 6.159 1.00 90.94 896 ASP A O 1
ATOM 7043 N N . LEU A 1 897 ? 43.300 7.178 6.563 1.00 92.31 897 LEU A N 1
ATOM 7044 C CA . LEU A 1 897 ? 43.641 7.159 7.987 1.00 92.31 897 LEU A CA 1
ATOM 7045 C C . LEU A 1 897 ? 42.408 6.867 8.843 1.00 92.31 897 LEU A C 1
ATOM 7047 O O . LEU A 1 897 ? 41.490 7.689 8.927 1.00 92.31 897 LEU A O 1
ATOM 7051 N N . VAL A 1 898 ? 42.420 5.740 9.552 1.00 92.06 898 VAL A N 1
ATOM 7052 C CA . VAL A 1 898 ? 41.294 5.284 10.376 1.00 92.06 898 VAL A CA 1
ATOM 7053 C C . VAL A 1 898 ? 41.710 5.069 11.824 1.00 92.06 898 VAL A C 1
ATOM 7055 O O . VAL A 1 898 ? 42.828 4.655 12.131 1.00 92.06 898 VAL A O 1
ATOM 7058 N N . TYR A 1 899 ? 40.783 5.331 12.740 1.00 91.94 899 TYR A N 1
ATOM 7059 C CA . TYR A 1 899 ? 40.852 4.746 14.068 1.00 91.94 899 TYR A CA 1
ATOM 7060 C C . TYR A 1 899 ? 40.445 3.281 14.001 1.00 91.94 899 TYR A C 1
ATOM 7062 O O . TYR A 1 899 ? 39.529 2.942 13.253 1.00 91.94 899 TYR A O 1
ATOM 7070 N N . PHE A 1 900 ? 41.070 2.428 14.807 1.00 93.12 900 PHE A N 1
ATOM 7071 C CA . PHE A 1 900 ? 40.765 1.000 14.794 1.00 93.12 900 PHE A CA 1
ATOM 7072 C C . PHE A 1 900 ? 40.824 0.353 16.179 1.00 93.12 900 PHE A C 1
ATOM 7074 O O . PHE A 1 900 ? 41.354 0.929 17.136 1.00 93.12 900 PHE A O 1
ATOM 7081 N N . ARG A 1 901 ? 40.264 -0.857 16.270 1.00 91.06 901 ARG A N 1
ATOM 7082 C CA . ARG A 1 901 ? 40.425 -1.783 17.395 1.00 91.06 901 ARG A CA 1
ATOM 7083 C C . ARG A 1 901 ? 40.687 -3.196 16.859 1.00 91.06 901 ARG A C 1
ATOM 7085 O O . ARG A 1 901 ? 39.952 -3.631 15.972 1.00 91.06 901 ARG A O 1
ATOM 7092 N N . PRO A 1 902 ? 41.685 -3.916 17.387 1.00 92.31 902 PRO A N 1
ATOM 7093 C CA . PRO A 1 902 ? 41.909 -5.312 17.059 1.00 92.31 902 PRO A CA 1
ATOM 7094 C C . PRO A 1 902 ? 40.993 -6.234 17.864 1.00 92.31 902 PRO A C 1
ATOM 7096 O O . PRO A 1 902 ? 40.481 -5.857 18.928 1.00 92.31 902 PRO A O 1
ATOM 7099 N N . ASN A 1 903 ? 40.834 -7.460 17.373 1.00 89.44 903 ASN A N 1
ATOM 7100 C CA . ASN A 1 903 ? 40.157 -8.524 18.107 1.00 89.44 903 ASN A CA 1
ATOM 7101 C C . ASN A 1 903 ? 40.916 -8.875 19.412 1.00 89.44 903 ASN A C 1
ATOM 7103 O O . ASN A 1 903 ? 41.986 -8.341 19.705 1.00 89.44 903 ASN A O 1
ATOM 7107 N N . ALA A 1 904 ? 40.380 -9.790 20.223 1.00 86.88 904 ALA A N 1
ATOM 7108 C CA . ALA A 1 904 ? 40.996 -10.151 21.505 1.00 86.88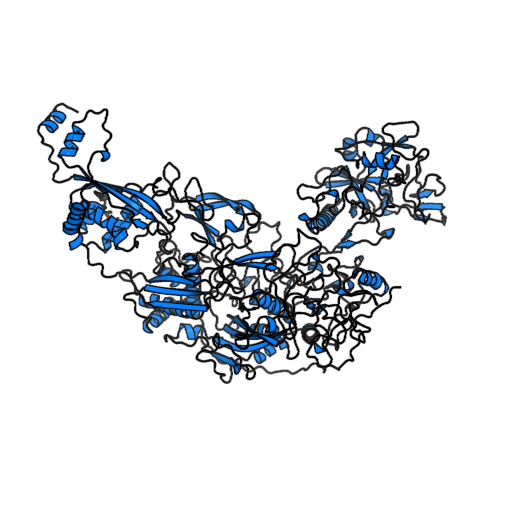 904 ALA A CA 1
ATOM 7109 C C . ALA A 1 904 ? 42.411 -10.764 21.389 1.00 86.88 904 ALA A C 1
ATOM 7111 O O . ALA A 1 904 ? 43.176 -10.672 22.348 1.00 86.88 904 ALA A O 1
ATOM 7112 N N . LYS A 1 905 ? 42.755 -11.379 20.247 1.00 87.06 905 LYS A N 1
ATOM 7113 C CA . LYS A 1 905 ? 44.060 -12.013 19.992 1.00 87.06 905 LYS A CA 1
ATOM 7114 C C . LYS A 1 905 ? 45.110 -11.038 19.450 1.00 87.06 905 LYS A C 1
ATOM 7116 O O . LYS A 1 905 ? 46.300 -11.283 19.618 1.00 87.06 905 LYS A O 1
ATOM 7121 N N . GLY A 1 906 ? 44.684 -9.936 18.834 1.00 88.38 906 GLY A N 1
ATOM 7122 C CA . GLY A 1 906 ? 45.579 -8.947 18.235 1.00 88.38 906 GLY A CA 1
ATOM 7123 C C . GLY A 1 906 ? 46.108 -9.315 16.847 1.00 88.38 906 GLY A C 1
ATOM 7124 O O . GLY A 1 906 ? 47.060 -8.685 16.396 1.00 88.38 906 GLY A O 1
ATOM 7125 N N . ASP A 1 907 ? 45.531 -10.320 16.185 1.00 90.50 907 ASP A N 1
ATOM 7126 C CA . ASP A 1 907 ? 45.929 -10.803 14.852 1.00 90.50 907 ASP A CA 1
ATOM 7127 C C . ASP A 1 907 ? 45.086 -10.207 13.707 1.00 90.50 907 ASP A C 1
ATOM 7129 O O . ASP A 1 907 ? 45.572 -10.095 12.584 1.00 90.50 907 ASP A O 1
ATOM 7133 N N . GLU A 1 908 ? 43.866 -9.736 13.987 1.00 92.88 908 GLU A N 1
ATOM 7134 C CA . GLU A 1 908 ? 42.972 -9.108 13.001 1.00 92.88 908 GLU A CA 1
ATOM 7135 C C . GLU A 1 908 ? 42.306 -7.832 13.533 1.00 92.88 908 GLU A C 1
ATOM 7137 O O . GLU A 1 908 ? 42.173 -7.613 14.746 1.00 92.88 908 GLU A O 1
ATOM 7142 N N . VAL A 1 909 ? 41.831 -6.988 12.613 1.00 94.06 909 VAL A N 1
ATOM 7143 C CA . VAL A 1 909 ? 41.058 -5.781 12.932 1.00 94.06 909 VAL A CA 1
ATOM 7144 C C . VAL A 1 909 ? 39.582 -6.129 13.143 1.00 94.06 909 VAL A C 1
ATOM 7146 O O . VAL A 1 909 ? 38.925 -6.662 12.259 1.00 94.06 909 VAL A O 1
ATOM 7149 N N . GLU A 1 910 ? 39.029 -5.777 14.304 1.00 89.81 910 GLU A N 1
ATOM 7150 C CA . GLU A 1 910 ? 37.617 -6.010 14.653 1.00 89.81 910 GLU A CA 1
ATOM 7151 C C . GLU A 1 910 ? 36.722 -4.810 14.290 1.00 89.81 910 GLU A C 1
ATOM 7153 O O . GLU A 1 910 ? 35.531 -4.962 14.012 1.00 89.81 910 GLU A O 1
ATOM 7158 N N . GLU A 1 911 ? 37.278 -3.595 14.308 1.00 88.06 911 GLU A N 1
ATOM 7159 C CA . GLU A 1 911 ? 36.516 -2.365 14.090 1.00 88.06 911 GLU A CA 1
ATOM 7160 C C . GLU A 1 911 ? 37.380 -1.240 13.506 1.00 88.06 911 GLU A C 1
ATOM 7162 O O . GLU A 1 911 ? 38.512 -1.043 13.950 1.00 88.06 911 GLU A O 1
ATOM 7167 N N . ILE A 1 912 ? 36.809 -0.454 12.582 1.00 89.94 912 ILE A N 1
ATOM 7168 C CA . ILE A 1 912 ? 37.399 0.778 12.031 1.00 89.94 912 ILE A CA 1
ATOM 7169 C C . ILE A 1 912 ? 36.409 1.954 12.051 1.00 89.94 912 ILE A C 1
ATOM 7171 O O . ILE A 1 912 ? 35.193 1.758 11.990 1.00 89.94 912 ILE A O 1
ATOM 7175 N N . ALA A 1 913 ? 36.925 3.185 12.110 1.00 85.69 913 ALA A N 1
ATOM 7176 C CA . ALA A 1 913 ? 36.141 4.416 11.993 1.00 85.69 913 ALA A CA 1
ATOM 7177 C C . ALA A 1 913 ? 36.995 5.639 11.613 1.00 85.69 913 ALA A C 1
ATOM 7179 O O . ALA A 1 913 ? 38.141 5.751 12.035 1.00 85.69 913 ALA A O 1
ATOM 7180 N N . PHE A 1 914 ? 36.418 6.648 10.948 1.00 79.31 914 PHE A N 1
ATOM 7181 C CA . PHE A 1 914 ? 37.119 7.928 10.727 1.00 79.31 914 PHE A CA 1
ATOM 7182 C C . PHE A 1 914 ? 37.158 8.843 11.956 1.00 79.31 914 PHE A C 1
ATOM 7184 O O . PHE A 1 914 ? 37.998 9.740 12.035 1.00 79.31 914 PHE A O 1
ATOM 7191 N N . SER A 1 915 ? 36.278 8.620 12.936 1.00 73.69 915 SER A N 1
ATOM 7192 C CA . SER A 1 915 ? 36.193 9.406 14.172 1.00 73.69 915 SER A CA 1
ATOM 7193 C C . SER A 1 915 ? 36.277 8.511 15.403 1.00 73.69 915 SER A C 1
ATOM 7195 O O . SER A 1 915 ? 35.712 7.420 15.424 1.00 73.69 915 SER A O 1
ATOM 7197 N N . SER A 1 916 ? 36.931 9.006 16.455 1.00 59.81 916 SER A N 1
ATOM 7198 C CA . SER A 1 916 ? 37.102 8.297 17.729 1.00 59.81 916 SER A CA 1
ATOM 7199 C C . SER A 1 916 ? 35.782 8.049 18.470 1.00 59.81 916 SER A C 1
ATOM 7201 O O . SER A 1 916 ? 35.675 7.103 19.252 1.00 59.81 916 SER A O 1
ATOM 7203 N N . ILE A 1 917 ? 34.760 8.874 18.198 1.00 56.56 917 ILE A N 1
ATOM 7204 C CA . ILE A 1 917 ? 33.376 8.681 18.646 1.00 56.56 917 ILE A CA 1
ATOM 7205 C C . ILE A 1 917 ? 32.540 8.294 17.423 1.00 56.56 917 ILE A C 1
ATOM 7207 O O . ILE A 1 917 ? 31.918 9.143 16.781 1.00 56.56 917 ILE A O 1
ATOM 7211 N N . TRP A 1 918 ? 32.556 7.003 17.098 1.00 67.56 918 TRP A N 1
ATOM 7212 C CA . TRP A 1 918 ? 31.759 6.408 16.025 1.00 67.56 918 TRP A CA 1
ATOM 7213 C C . TRP A 1 918 ? 30.457 5.785 16.552 1.00 67.56 918 TRP A C 1
ATOM 7215 O O . TRP A 1 918 ? 30.256 5.639 17.765 1.00 67.56 918 TRP A O 1
ATOM 7225 N N . ARG A 1 919 ? 29.540 5.430 15.646 1.00 65.81 919 ARG A N 1
ATOM 7226 C CA . ARG A 1 919 ? 28.321 4.689 16.004 1.00 65.81 919 ARG A CA 1
ATOM 7227 C C . ARG A 1 919 ? 28.643 3.199 16.116 1.00 65.81 919 ARG A C 1
ATOM 7229 O O . ARG A 1 919 ? 29.301 2.645 15.246 1.00 65.81 919 ARG A O 1
ATOM 7236 N N . GLY A 1 920 ? 28.175 2.559 17.183 1.00 65.31 920 GLY A N 1
ATOM 7237 C CA . GLY A 1 920 ? 28.187 1.103 17.305 1.00 65.31 920 GLY A CA 1
ATOM 7238 C C . GLY A 1 920 ? 26.998 0.480 16.573 1.00 65.31 920 GLY A C 1
ATOM 7239 O O . GLY A 1 920 ? 25.974 1.143 16.372 1.00 65.31 920 GLY A O 1
ATOM 7240 N N . LYS A 1 921 ? 27.127 -0.798 16.205 1.00 68.44 921 LYS A N 1
ATOM 7241 C CA . LYS A 1 921 ? 26.028 -1.630 15.693 1.00 68.44 921 LYS A CA 1
ATOM 7242 C C . LYS A 1 921 ? 25.514 -2.554 16.790 1.00 68.44 921 LYS A C 1
ATOM 7244 O O . LYS A 1 921 ? 26.299 -3.029 17.609 1.00 68.44 921 LYS A O 1
ATOM 7249 N N . THR A 1 922 ? 24.215 -2.815 16.798 1.00 66.12 922 THR A N 1
ATOM 7250 C CA . THR A 1 922 ? 23.661 -3.933 17.566 1.00 66.12 922 THR A CA 1
ATOM 7251 C C . THR A 1 922 ? 23.984 -5.248 16.861 1.00 66.12 922 THR A C 1
ATOM 7253 O O . THR A 1 922 ? 24.351 -5.267 15.683 1.00 66.12 922 THR A O 1
ATOM 7256 N N . SER A 1 923 ? 23.847 -6.363 17.574 1.00 66.94 923 SER A N 1
ATOM 7257 C CA . SER A 1 923 ? 23.854 -7.673 16.917 1.00 66.94 923 SER A CA 1
ATOM 7258 C C . SER A 1 923 ? 22.529 -7.851 16.165 1.00 66.94 923 SER A C 1
ATOM 7260 O O . SER A 1 923 ? 21.471 -7.610 16.736 1.00 66.94 923 SER A O 1
ATOM 7262 N N . GLY A 1 924 ? 22.584 -8.209 14.881 1.00 71.38 924 GLY A N 1
ATOM 7263 C CA . GLY A 1 924 ? 21.398 -8.407 14.039 1.00 71.38 924 GLY A CA 1
ATOM 7264 C C . GLY A 1 924 ? 20.699 -7.132 13.537 1.00 71.38 924 GLY A C 1
ATOM 7265 O O . GLY A 1 924 ? 21.009 -5.999 13.916 1.00 71.38 924 GLY A O 1
ATOM 7266 N N . THR A 1 925 ? 19.750 -7.354 12.638 1.00 77.88 925 THR A N 1
ATOM 7267 C CA . THR A 1 925 ? 18.789 -6.404 12.065 1.00 77.88 925 THR A CA 1
ATOM 7268 C C . THR A 1 925 ? 17.473 -6.428 12.842 1.00 77.88 925 THR A C 1
ATOM 7270 O O . THR A 1 925 ? 17.228 -7.350 13.616 1.00 77.88 925 THR A O 1
ATOM 7273 N N . THR A 1 926 ? 16.578 -5.460 12.615 1.00 77.50 926 THR A N 1
ATOM 7274 C CA . THR A 1 926 ? 15.223 -5.462 13.206 1.00 77.50 926 THR A CA 1
ATOM 7275 C C . THR A 1 926 ? 14.481 -6.789 12.984 1.00 77.50 926 THR A C 1
ATOM 7277 O O . THR A 1 926 ? 13.770 -7.243 13.879 1.00 77.50 926 THR A O 1
ATOM 7280 N N . ALA A 1 927 ? 14.678 -7.442 11.832 1.00 83.00 927 ALA A N 1
ATOM 7281 C CA . ALA A 1 927 ? 14.057 -8.727 11.513 1.00 83.00 927 ALA A CA 1
ATOM 7282 C C . ALA A 1 927 ? 14.501 -9.865 12.453 1.00 83.00 927 ALA A C 1
ATOM 7284 O O . ALA A 1 927 ? 13.692 -10.734 12.775 1.00 83.00 927 ALA A O 1
ATOM 7285 N N . ASP A 1 928 ? 15.737 -9.826 12.960 1.00 86.56 928 ASP A N 1
ATOM 7286 C CA . ASP A 1 928 ? 16.299 -10.870 13.831 1.00 86.56 928 ASP A CA 1
ATOM 7287 C C . ASP A 1 928 ? 15.693 -10.865 15.247 1.00 86.56 928 ASP A C 1
ATOM 7289 O O . ASP A 1 928 ? 15.841 -11.829 15.995 1.00 86.56 928 ASP A O 1
ATOM 7293 N N . PHE A 1 929 ? 14.993 -9.790 15.628 1.00 87.62 929 PHE A N 1
ATOM 7294 C CA . PHE A 1 929 ? 14.322 -9.665 16.928 1.00 87.62 929 PHE A CA 1
ATOM 7295 C C . PHE A 1 929 ? 12.874 -10.176 16.927 1.00 87.62 929 PHE A C 1
ATOM 7297 O O . PHE A 1 929 ? 12.197 -10.090 17.958 1.00 87.62 929 PHE A O 1
ATOM 7304 N N . PHE A 1 930 ? 12.377 -10.679 15.794 1.00 89.94 930 PHE A N 1
ATOM 7305 C CA . PHE A 1 930 ? 11.066 -11.318 15.725 1.00 89.94 930 PHE A CA 1
ATOM 7306 C C . PHE A 1 930 ? 11.147 -12.771 16.212 1.00 89.94 930 PHE A C 1
ATOM 7308 O O . PHE A 1 930 ? 12.117 -13.469 15.920 1.00 89.94 930 PHE A O 1
ATOM 7315 N N . PRO A 1 931 ? 10.115 -13.268 16.915 1.00 88.81 931 PRO A N 1
ATOM 7316 C CA . PRO A 1 931 ? 10.129 -14.627 17.450 1.00 88.81 931 PRO A CA 1
ATOM 7317 C C . PRO A 1 931 ? 9.975 -15.713 16.371 1.00 88.81 931 PRO A C 1
ATOM 7319 O O . PRO A 1 931 ? 10.248 -16.879 16.645 1.00 88.81 931 PRO A O 1
ATOM 7322 N N . ASP A 1 932 ? 9.521 -15.359 15.164 1.00 91.25 932 ASP A N 1
ATOM 7323 C CA . ASP A 1 932 ? 9.341 -16.286 14.044 1.00 91.25 932 ASP A CA 1
ATOM 7324 C C . ASP A 1 932 ? 9.467 -15.556 12.695 1.00 91.25 932 ASP A C 1
ATOM 7326 O O . ASP A 1 932 ? 9.010 -14.419 12.545 1.00 91.25 932 ASP A O 1
ATOM 7330 N N . LYS A 1 933 ? 10.046 -16.223 11.690 1.00 90.12 933 LYS A N 1
ATOM 7331 C CA . LYS A 1 933 ? 10.204 -15.687 10.329 1.00 90.12 933 LYS A CA 1
ATOM 7332 C C . LYS A 1 933 ? 8.872 -15.447 9.617 1.00 90.12 933 LYS A C 1
ATOM 7334 O O . LYS A 1 933 ? 8.807 -14.594 8.736 1.00 90.12 933 LYS A O 1
ATOM 7339 N N . GLU A 1 934 ? 7.813 -16.172 9.987 1.00 92.38 934 GLU A N 1
ATOM 7340 C CA . GLU A 1 934 ? 6.476 -16.028 9.398 1.00 92.38 934 GLU A CA 1
ATOM 7341 C C . GLU A 1 934 ? 5.800 -14.698 9.786 1.00 92.38 934 GLU A C 1
ATOM 7343 O O . GLU A 1 934 ? 4.777 -14.322 9.217 1.00 92.38 934 GLU A O 1
ATOM 7348 N N . LEU A 1 935 ? 6.398 -13.942 10.715 1.00 91.50 935 LEU A N 1
ATOM 7349 C CA . LEU A 1 935 ? 5.955 -12.605 11.110 1.00 91.50 935 LEU A CA 1
ATOM 7350 C C . LEU A 1 935 ? 6.596 -11.474 10.288 1.00 91.50 935 LEU A C 1
ATOM 7352 O O . LEU A 1 935 ? 6.184 -10.318 10.411 1.00 91.50 935 LEU A O 1
ATOM 7356 N N . LEU A 1 936 ? 7.595 -11.785 9.463 1.00 91.06 936 LEU A N 1
ATOM 7357 C CA . LEU A 1 936 ? 8.266 -10.824 8.587 1.00 91.06 936 LEU A CA 1
ATOM 7358 C C . LEU A 1 936 ? 7.440 -10.590 7.311 1.00 91.06 936 LEU A C 1
ATOM 7360 O O . LEU A 1 936 ? 6.668 -11.476 6.933 1.00 91.06 936 LEU A O 1
ATOM 7364 N N . PRO A 1 937 ? 7.605 -9.457 6.596 1.00 89.94 937 PRO A N 1
ATOM 7365 C CA . PRO A 1 937 ? 6.993 -9.266 5.280 1.00 89.94 937 PRO A CA 1
ATOM 7366 C C . PRO A 1 937 ? 7.202 -10.478 4.366 1.00 89.94 937 PRO A C 1
ATOM 7368 O O . PRO A 1 937 ? 8.276 -11.088 4.406 1.00 89.94 937 PRO A O 1
ATOM 7371 N N . PHE A 1 938 ? 6.199 -10.830 3.551 1.00 88.81 938 PHE A N 1
ATOM 7372 C CA . PHE A 1 938 ? 6.268 -12.028 2.712 1.00 88.81 938 PHE A CA 1
ATOM 7373 C C . PHE A 1 938 ? 7.535 -12.036 1.856 1.00 88.81 938 PHE A C 1
ATOM 7375 O O . PHE A 1 938 ? 7.798 -11.109 1.091 1.00 88.81 938 PHE A O 1
ATOM 7382 N N . ASN A 1 939 ? 8.329 -13.087 2.012 1.00 86.69 939 ASN A N 1
ATOM 7383 C CA . ASN A 1 939 ? 9.621 -13.250 1.365 1.00 86.69 939 ASN A CA 1
ATOM 7384 C C . ASN A 1 939 ? 9.854 -14.733 1.061 1.00 86.69 939 ASN A C 1
ATOM 7386 O O . ASN A 1 939 ? 9.108 -15.604 1.510 1.00 86.69 939 ASN A O 1
ATOM 7390 N N . ARG A 1 940 ? 10.911 -15.032 0.310 1.00 82.00 940 ARG A N 1
ATOM 7391 C CA . ARG A 1 940 ? 11.231 -16.397 -0.137 1.00 82.00 940 ARG A CA 1
ATOM 7392 C C . ARG A 1 940 ? 11.398 -17.419 0.978 1.00 82.00 940 ARG A C 1
ATOM 7394 O O . ARG A 1 940 ? 11.093 -18.585 0.758 1.00 82.00 940 ARG A O 1
ATOM 7401 N N . ASN A 1 941 ? 11.854 -16.988 2.150 1.00 84.88 941 ASN A N 1
ATOM 7402 C CA . ASN A 1 941 ? 12.136 -17.877 3.273 1.00 84.88 941 ASN A CA 1
ATOM 7403 C C . ASN A 1 941 ? 10.862 -18.278 4.034 1.00 84.88 941 ASN A C 1
ATOM 7405 O O . ASN A 1 941 ? 10.924 -19.139 4.921 1.00 84.88 941 ASN A O 1
ATOM 7409 N N . ARG A 1 942 ? 9.717 -17.667 3.700 1.00 89.38 942 ARG A N 1
ATOM 7410 C CA . ARG A 1 942 ? 8.399 -17.987 4.249 1.00 89.38 942 ARG A CA 1
ATOM 7411 C C . ARG A 1 942 ? 7.671 -19.020 3.399 1.00 89.38 942 ARG A C 1
ATOM 7413 O O . ARG A 1 942 ? 7.740 -19.027 2.171 1.00 89.38 942 ARG A O 1
ATOM 7420 N N . SER A 1 943 ? 6.949 -19.884 4.096 1.00 87.75 943 SER A N 1
ATOM 7421 C CA . SER A 1 943 ? 6.200 -21.004 3.519 1.00 87.75 943 SER A CA 1
ATOM 7422 C C . SER A 1 943 ? 4.688 -20.812 3.613 1.00 87.75 943 SER A C 1
ATOM 7424 O O . SER A 1 943 ? 3.938 -21.470 2.888 1.00 87.75 943 SER A O 1
ATOM 7426 N N . ARG A 1 944 ? 4.240 -19.897 4.482 1.00 89.94 944 ARG A N 1
ATOM 7427 C CA . ARG A 1 944 ? 2.833 -19.671 4.805 1.00 89.94 944 ARG A CA 1
ATOM 7428 C C . ARG A 1 944 ? 2.426 -18.237 4.476 1.00 89.94 944 ARG A C 1
ATOM 7430 O O . ARG A 1 944 ? 3.161 -17.291 4.747 1.00 89.94 944 ARG A O 1
ATOM 7437 N N . VAL A 1 945 ? 1.233 -18.076 3.919 1.00 90.38 945 VAL A N 1
ATOM 7438 C CA . VAL A 1 945 ? 0.574 -16.790 3.682 1.00 90.38 945 VAL A CA 1
ATOM 7439 C C . VAL A 1 945 ? -0.418 -16.549 4.813 1.00 90.38 945 VAL A C 1
ATOM 7441 O O . VAL A 1 945 ? -1.319 -17.353 5.054 1.00 90.38 945 VAL A O 1
ATOM 7444 N N . SER A 1 946 ? -0.243 -15.437 5.516 1.00 92.88 946 SER A N 1
ATOM 7445 C CA . SER A 1 946 ? -1.057 -15.083 6.675 1.00 92.88 946 SER A CA 1
ATOM 7446 C C . SER A 1 946 ? -2.465 -14.603 6.277 1.00 92.88 946 SER A C 1
ATOM 7448 O O . SER A 1 946 ? -2.655 -14.061 5.183 1.00 92.88 946 SER A O 1
ATOM 7450 N N . PRO A 1 947 ? -3.467 -14.718 7.167 1.00 92.31 947 PRO A N 1
ATOM 7451 C CA . PRO A 1 947 ? -4.814 -14.189 6.933 1.00 92.31 947 PRO A CA 1
ATOM 7452 C C . PRO A 1 947 ? -4.866 -12.712 6.513 1.00 92.31 947 PRO A C 1
ATOM 7454 O O . PRO A 1 947 ? -5.637 -12.343 5.628 1.00 92.31 947 PRO A O 1
ATOM 7457 N N . ALA A 1 948 ? -4.014 -11.853 7.083 1.00 93.25 948 ALA A N 1
ATOM 7458 C CA . ALA A 1 948 ? -3.939 -10.448 6.677 1.00 93.25 948 ALA A CA 1
ATOM 7459 C C . ALA A 1 948 ? -3.449 -10.284 5.223 1.00 93.25 948 ALA A C 1
ATOM 7461 O O . ALA A 1 948 ? -3.942 -9.430 4.485 1.00 93.25 948 ALA A O 1
ATOM 7462 N N . GLU A 1 949 ? -2.504 -11.116 4.783 1.00 92.81 949 GLU A N 1
ATOM 7463 C CA . GLU A 1 949 ? -2.021 -11.148 3.397 1.00 92.81 949 GLU A CA 1
ATOM 7464 C C . GLU A 1 949 ? -3.098 -11.675 2.433 1.00 92.81 949 GLU A C 1
ATOM 7466 O O . GLU A 1 949 ? -3.231 -11.150 1.329 1.00 92.81 949 GLU A O 1
ATOM 7471 N N . LEU A 1 950 ? -3.927 -12.633 2.863 1.00 91.44 950 LEU A N 1
ATOM 7472 C CA . LEU A 1 950 ? -5.088 -13.115 2.104 1.00 91.44 950 LEU A CA 1
ATOM 7473 C C . LEU A 1 950 ? -6.176 -12.051 1.941 1.00 91.44 950 LEU A C 1
ATOM 7475 O O . LEU A 1 950 ? -6.707 -11.867 0.849 1.00 91.44 950 LEU A O 1
ATOM 7479 N N . LEU A 1 951 ? -6.530 -11.342 3.011 1.00 93.19 951 LEU A N 1
ATOM 7480 C CA . LEU A 1 951 ? -7.586 -10.333 2.951 1.00 93.19 951 LEU A CA 1
ATOM 7481 C C . LEU A 1 951 ? -7.138 -9.127 2.121 1.00 93.19 951 LEU A C 1
ATOM 7483 O O . LEU A 1 951 ? -7.835 -8.712 1.199 1.00 93.19 951 LEU A O 1
ATOM 7487 N N . PHE A 1 952 ? -5.947 -8.599 2.396 1.00 92.00 952 PHE A N 1
ATOM 7488 C CA . PHE A 1 952 ? -5.511 -7.314 1.854 1.00 92.00 952 PHE A CA 1
ATOM 7489 C C . PHE A 1 952 ? -4.532 -7.414 0.679 1.00 92.00 952 PHE A C 1
ATOM 7491 O O . PHE A 1 952 ? -4.216 -6.379 0.091 1.00 92.00 952 PHE A O 1
ATOM 7498 N N . GLY A 1 953 ? -4.025 -8.599 0.351 1.00 90.12 953 GLY A N 1
ATOM 7499 C CA . GLY A 1 953 ? -3.031 -8.801 -0.701 1.00 90.12 953 GLY A CA 1
ATOM 7500 C C . GLY A 1 953 ? -1.588 -8.557 -0.248 1.00 90.12 953 GLY A C 1
ATOM 7501 O O . GLY A 1 953 ? -1.328 -7.943 0.799 1.00 90.12 953 GLY A O 1
ATOM 7502 N N . PHE A 1 954 ? -0.647 -9.049 -1.055 1.00 87.88 954 PHE A N 1
ATOM 7503 C CA . PHE A 1 954 ? 0.797 -8.947 -0.832 1.00 87.88 954 PHE A CA 1
ATOM 7504 C C . PHE A 1 954 ? 1.589 -9.117 -2.137 1.00 87.88 954 PHE A C 1
ATOM 7506 O O . PHE A 1 954 ? 1.090 -9.656 -3.127 1.00 87.88 954 PHE A O 1
ATOM 7513 N N . THR A 1 955 ? 2.848 -8.689 -2.105 1.00 83.50 955 THR A N 1
ATOM 7514 C CA . THR A 1 955 ? 3.870 -8.962 -3.122 1.00 83.50 955 THR A CA 1
ATOM 7515 C C . THR A 1 955 ? 5.099 -9.522 -2.420 1.00 83.50 955 THR A C 1
ATOM 7517 O O . THR A 1 955 ? 5.479 -9.018 -1.366 1.00 83.50 955 THR A O 1
ATOM 7520 N N . GLU A 1 956 ? 5.703 -10.569 -2.971 1.00 84.00 956 GLU A N 1
ATOM 7521 C CA . GLU A 1 956 ? 6.918 -11.172 -2.425 1.00 84.00 956 GLU A CA 1
ATOM 7522 C C . GLU A 1 956 ? 8.098 -10.194 -2.505 1.00 84.00 956 GLU A C 1
ATOM 7524 O O . GLU A 1 956 ? 8.471 -9.739 -3.587 1.00 84.00 956 GLU A O 1
ATOM 7529 N N . ASN A 1 957 ? 8.698 -9.890 -1.353 1.00 76.62 957 ASN A N 1
ATOM 7530 C CA . ASN A 1 957 ? 9.884 -9.047 -1.266 1.00 76.62 957 ASN A CA 1
ATOM 7531 C C . ASN A 1 957 ? 11.123 -9.852 -1.685 1.00 76.62 957 ASN A C 1
ATOM 7533 O O . ASN A 1 957 ? 11.483 -10.832 -1.028 1.00 76.62 957 ASN A O 1
ATOM 7537 N N . ASN A 1 958 ? 11.796 -9.410 -2.750 1.00 64.31 958 ASN A N 1
ATOM 7538 C CA . ASN A 1 958 ? 13.076 -9.957 -3.202 1.00 64.31 958 ASN A CA 1
ATOM 7539 C C . ASN A 1 958 ? 14.214 -8.964 -2.884 1.00 64.31 958 ASN A C 1
ATOM 7541 O O . ASN A 1 958 ? 14.025 -7.763 -3.087 1.00 64.31 958 ASN A O 1
ATOM 7545 N N . PRO A 1 959 ? 15.389 -9.421 -2.404 1.00 55.25 959 PRO A N 1
ATOM 7546 C CA . PRO A 1 959 ? 16.561 -8.558 -2.238 1.00 55.25 959 PRO A CA 1
ATOM 7547 C C . PRO A 1 959 ? 16.950 -7.895 -3.569 1.00 55.25 959 PRO A C 1
ATOM 7549 O O . PRO A 1 959 ? 16.956 -8.570 -4.598 1.00 55.25 959 PRO A O 1
ATOM 7552 N N . LYS A 1 960 ? 17.315 -6.601 -3.548 1.00 44.16 960 LYS A N 1
ATOM 7553 C CA . LYS A 1 960 ? 17.666 -5.811 -4.752 1.00 44.16 960 LYS A CA 1
ATOM 7554 C C . LYS A 1 960 ? 18.783 -6.452 -5.605 1.00 44.16 960 LYS A C 1
ATOM 7556 O O . LYS A 1 960 ? 18.820 -6.239 -6.810 1.00 44.16 960 LYS A O 1
ATOM 7561 N N . GLU A 1 961 ? 19.661 -7.253 -4.999 1.00 37.62 961 GLU A N 1
ATOM 7562 C CA . GLU A 1 961 ? 20.811 -7.907 -5.652 1.00 37.62 961 GLU A CA 1
ATOM 7563 C C . GLU A 1 961 ? 20.452 -9.202 -6.406 1.00 37.62 961 GLU A C 1
ATOM 7565 O O . GLU A 1 961 ? 21.226 -9.691 -7.228 1.00 37.62 961 GLU A O 1
ATOM 7570 N N . MET A 1 962 ? 19.262 -9.762 -6.176 1.00 40.69 962 MET A N 1
ATOM 7571 C CA . MET A 1 962 ? 18.836 -11.016 -6.791 1.00 40.69 962 MET A CA 1
ATOM 7572 C C . MET A 1 962 ? 18.045 -10.758 -8.082 1.00 40.69 962 MET A C 1
ATOM 7574 O O . MET A 1 962 ? 16.844 -10.494 -8.046 1.00 40.69 962 MET A O 1
ATOM 7578 N N . LYS A 1 963 ? 18.699 -10.912 -9.246 1.00 38.28 963 LYS A N 1
ATOM 7579 C CA . LYS A 1 963 ? 18.029 -11.040 -10.557 1.00 38.28 963 LYS A CA 1
ATOM 7580 C C . LYS A 1 963 ? 17.269 -12.368 -10.616 1.00 38.28 963 LYS A C 1
ATOM 7582 O O . LYS A 1 963 ? 17.764 -13.338 -11.183 1.00 38.28 963 LYS A O 1
ATOM 7587 N N . ILE A 1 964 ? 16.099 -12.451 -9.986 1.00 43.56 964 ILE A N 1
ATOM 7588 C CA . ILE A 1 964 ? 15.288 -13.672 -10.021 1.00 43.56 964 ILE A CA 1
ATOM 7589 C C . ILE A 1 964 ? 13.891 -13.392 -10.564 1.00 43.56 964 ILE A C 1
ATOM 7591 O O . ILE A 1 964 ? 13.255 -12.389 -10.265 1.00 43.56 964 ILE A O 1
ATOM 7595 N N . ASP A 1 965 ? 13.440 -14.353 -11.362 1.00 46.28 965 ASP A N 1
ATOM 7596 C CA . ASP A 1 965 ? 12.501 -14.197 -12.463 1.00 46.28 965 ASP A CA 1
ATOM 7597 C C . ASP A 1 965 ? 11.010 -14.334 -12.125 1.00 46.28 965 ASP A C 1
ATOM 7599 O O . ASP A 1 965 ? 10.193 -14.212 -13.035 1.00 46.28 965 ASP A O 1
ATOM 7603 N N . ARG A 1 966 ? 10.653 -14.683 -10.876 1.00 56.78 966 ARG A N 1
ATOM 7604 C CA . ARG A 1 966 ? 9.262 -14.957 -10.451 1.00 56.78 966 ARG A CA 1
ATOM 7605 C C . ARG A 1 966 ? 9.050 -14.672 -8.961 1.00 56.78 966 ARG A C 1
ATOM 7607 O O . ARG A 1 966 ? 9.513 -15.449 -8.126 1.00 56.78 966 ARG A O 1
ATOM 7614 N N . GLY A 1 967 ? 8.346 -13.592 -8.622 1.00 66.44 967 GLY A N 1
ATOM 7615 C CA . GLY A 1 967 ? 7.848 -13.321 -7.262 1.00 66.44 967 GLY A CA 1
ATOM 7616 C C . GLY A 1 967 ? 6.348 -13.608 -7.135 1.00 66.44 967 GLY A C 1
ATOM 7617 O O . GLY A 1 967 ? 5.584 -13.305 -8.051 1.00 66.44 967 GLY A O 1
ATOM 7618 N N . LEU A 1 968 ? 5.896 -14.192 -6.018 1.00 79.00 968 LEU A N 1
ATOM 7619 C CA . LEU A 1 968 ? 4.464 -14.403 -5.775 1.00 79.00 968 LEU A CA 1
ATOM 7620 C C . LEU A 1 968 ? 3.762 -13.072 -5.446 1.00 79.00 968 LEU A C 1
ATOM 7622 O O . LEU A 1 968 ? 4.220 -12.320 -4.589 1.00 79.00 968 LEU A O 1
ATOM 7626 N N . ALA A 1 969 ? 2.628 -12.792 -6.089 1.00 83.00 969 ALA A N 1
ATOM 7627 C CA . ALA A 1 969 ? 1.796 -11.625 -5.800 1.00 83.00 969 ALA A CA 1
ATOM 7628 C C . ALA A 1 969 ? 0.311 -12.002 -5.783 1.00 83.00 969 ALA A C 1
ATOM 7630 O O . ALA A 1 969 ? -0.135 -12.795 -6.616 1.00 83.00 969 ALA A O 1
ATOM 7631 N N . PHE A 1 970 ? -0.448 -11.411 -4.859 1.00 85.75 970 PHE A N 1
ATOM 7632 C CA . PHE A 1 970 ? -1.871 -11.677 -4.644 1.00 85.75 970 PHE A CA 1
ATOM 7633 C C . PHE A 1 970 ? -2.640 -10.377 -4.370 1.00 85.75 970 PHE A C 1
ATOM 7635 O O . PHE A 1 970 ? -2.207 -9.555 -3.562 1.00 85.75 970 PHE A O 1
ATOM 7642 N N . ALA A 1 971 ? -3.784 -10.193 -5.032 1.00 83.31 971 ALA A N 1
ATOM 7643 C CA . ALA A 1 971 ? -4.581 -8.965 -4.977 1.00 83.31 971 ALA A CA 1
ATOM 7644 C C . ALA A 1 971 ? -5.269 -8.734 -3.619 1.00 83.31 971 ALA A C 1
ATOM 7646 O O . ALA A 1 971 ? -5.428 -7.584 -3.206 1.00 83.31 971 ALA A O 1
ATOM 7647 N N . GLY A 1 972 ? -5.618 -9.803 -2.905 1.00 90.56 972 GLY A N 1
ATOM 7648 C CA . GLY A 1 972 ? -6.410 -9.736 -1.679 1.00 90.56 972 GLY A CA 1
ATOM 7649 C C . GLY A 1 972 ? -7.895 -9.978 -1.941 1.00 90.56 972 GLY A C 1
ATOM 7650 O O . GLY A 1 972 ? -8.413 -9.659 -3.010 1.00 90.56 972 GLY A O 1
ATOM 7651 N N . LYS A 1 973 ? -8.594 -10.557 -0.964 1.00 91.94 973 LYS A N 1
ATOM 7652 C CA . LYS A 1 973 ? -10.008 -10.949 -1.069 1.00 91.94 973 LYS A CA 1
ATOM 7653 C C . LYS A 1 973 ? -11.018 -9.825 -0.812 1.00 91.94 973 LYS A C 1
ATOM 7655 O O . LYS A 1 973 ? -12.202 -10.037 -1.085 1.00 91.94 973 LYS A O 1
ATOM 7660 N N . ILE A 1 974 ? -10.579 -8.666 -0.309 1.00 93.94 974 ILE A N 1
ATOM 7661 C CA . ILE A 1 974 ? -11.467 -7.540 0.014 1.00 93.94 974 ILE A CA 1
ATOM 7662 C C . ILE A 1 974 ? -11.124 -6.254 -0.744 1.00 93.94 974 ILE A C 1
ATOM 7664 O O . ILE A 1 974 ? -9.973 -6.015 -1.114 1.00 93.94 974 ILE A O 1
ATOM 7668 N N . ARG A 1 975 ? -12.128 -5.394 -0.924 1.00 91.38 975 ARG A N 1
ATOM 7669 C CA . ARG A 1 975 ? -12.000 -4.022 -1.440 1.00 91.38 975 ARG A CA 1
ATOM 7670 C C . ARG A 1 975 ? -12.740 -3.069 -0.513 1.00 91.38 975 ARG A C 1
ATOM 7672 O O . ARG A 1 975 ? -13.785 -3.431 0.008 1.00 91.38 975 ARG A O 1
ATOM 7679 N N . ILE A 1 976 ? -12.188 -1.878 -0.296 1.00 92.44 976 ILE A N 1
ATOM 7680 C CA . ILE A 1 976 ? -12.713 -0.889 0.656 1.00 92.44 976 ILE A CA 1
ATOM 7681 C C . ILE A 1 976 ? -12.976 0.410 -0.106 1.00 92.44 976 ILE A C 1
ATOM 7683 O O . ILE A 1 976 ? -12.077 0.893 -0.802 1.00 92.44 976 ILE A O 1
ATOM 7687 N N . SER A 1 977 ? -14.186 0.956 0.018 1.00 90.56 977 SER A N 1
ATOM 7688 C CA . SER A 1 977 ? -14.549 2.251 -0.568 1.00 90.56 977 SER A CA 1
ATOM 7689 C C . SER A 1 977 ? -13.931 3.419 0.206 1.00 90.56 977 SER A C 1
ATOM 7691 O O . SER A 1 977 ? -13.414 3.252 1.313 1.00 90.56 977 SER A O 1
ATOM 7693 N N . ALA A 1 978 ? -13.992 4.626 -0.357 1.00 90.19 978 ALA A N 1
ATOM 7694 C CA . ALA A 1 978 ? -13.805 5.832 0.445 1.00 90.19 978 ALA A CA 1
ATOM 7695 C C . ALA A 1 978 ? -14.941 5.964 1.479 1.00 90.19 978 ALA A C 1
ATOM 7697 O O . ALA A 1 978 ? -16.028 5.408 1.295 1.00 90.19 978 ALA A O 1
ATOM 7698 N N . GLY A 1 979 ? -14.663 6.668 2.575 1.00 93.12 979 GLY A N 1
ATOM 7699 C CA . GLY A 1 979 ? -15.665 7.089 3.546 1.00 93.12 979 GLY A CA 1
ATOM 7700 C C . GLY A 1 979 ? -16.259 8.424 3.134 1.00 93.12 979 GLY A C 1
ATOM 7701 O O . GLY A 1 979 ? -15.542 9.424 3.141 1.00 93.12 979 GLY A O 1
ATOM 7702 N N . THR A 1 980 ? -17.540 8.433 2.785 1.00 92.31 980 THR A N 1
ATOM 7703 C CA . THR A 1 980 ? -18.286 9.636 2.401 1.00 92.31 980 THR A CA 1
ATOM 7704 C C . THR A 1 980 ? -19.031 10.187 3.605 1.00 92.31 980 THR A C 1
ATOM 7706 O O . THR A 1 980 ? -19.542 9.409 4.414 1.00 92.31 980 THR A O 1
ATOM 7709 N N . LEU A 1 981 ? -19.088 11.510 3.741 1.00 92.75 981 LEU A N 1
ATOM 7710 C CA . LEU A 1 981 ? -19.854 12.158 4.801 1.00 92.75 981 LEU A CA 1
ATOM 7711 C C . LEU A 1 981 ? -21.336 11.747 4.714 1.00 92.75 981 LEU A C 1
ATOM 7713 O O . LEU A 1 981 ? -21.865 11.521 3.628 1.00 92.75 981 LEU A O 1
ATOM 7717 N N . SER A 1 982 ? -21.984 11.567 5.863 1.00 91.31 982 SER A N 1
ATOM 7718 C CA . SER A 1 982 ? -23.406 11.225 5.933 1.00 91.31 982 SER A CA 1
ATOM 7719 C C . SER A 1 982 ? -24.268 12.365 5.393 1.00 91.31 982 SER A C 1
ATOM 7721 O O . SER A 1 982 ? -24.025 13.522 5.733 1.00 91.31 982 SER A O 1
ATOM 7723 N N . ASP A 1 983 ? -25.331 12.023 4.659 1.00 86.00 983 ASP A N 1
ATOM 7724 C CA . ASP A 1 983 ? -26.320 12.970 4.119 1.00 86.00 983 ASP A CA 1
ATOM 7725 C C . ASP A 1 983 ? -26.918 13.886 5.208 1.00 86.00 983 ASP A C 1
ATOM 7727 O O . ASP A 1 983 ? -27.361 14.988 4.920 1.00 86.00 983 ASP A O 1
ATOM 7731 N N . LYS A 1 984 ? -26.867 13.480 6.488 1.00 85.56 984 LYS A N 1
ATOM 7732 C CA . LYS A 1 984 ? -27.250 14.319 7.642 1.00 85.56 984 LYS A CA 1
ATOM 7733 C C . LYS A 1 984 ? -26.468 15.638 7.746 1.00 85.56 984 LYS A C 1
ATOM 7735 O O . LYS A 1 984 ? -26.898 16.527 8.473 1.00 85.56 984 LYS A O 1
ATOM 7740 N N . PHE A 1 985 ? -25.318 15.737 7.083 1.00 86.44 985 PHE A N 1
ATOM 7741 C CA . PHE A 1 985 ? -24.437 16.902 7.112 1.00 86.44 985 PHE A CA 1
ATOM 7742 C C . PHE A 1 985 ? -24.353 17.624 5.756 1.00 86.44 985 PHE A C 1
ATOM 7744 O O . PHE A 1 985 ? -23.527 18.522 5.619 1.00 86.44 985 PHE A O 1
ATOM 7751 N N . SER A 1 986 ? -25.185 17.274 4.764 1.00 76.88 986 SER A N 1
ATOM 7752 C CA . SER A 1 986 ? -25.116 17.869 3.416 1.00 76.88 986 SER A CA 1
ATOM 7753 C C . SER A 1 986 ? -25.342 19.384 3.394 1.00 76.88 986 SER A C 1
ATOM 7755 O O . SER A 1 986 ? -24.764 20.070 2.561 1.00 76.88 986 SER A O 1
ATOM 7757 N N . ASP A 1 987 ? -26.146 19.905 4.326 1.00 79.62 987 ASP A N 1
ATOM 7758 C CA . ASP A 1 987 ? -26.529 21.324 4.384 1.00 79.62 987 ASP A CA 1
ATOM 7759 C C . ASP A 1 987 ? -25.699 22.121 5.411 1.00 79.62 987 ASP A C 1
ATOM 7761 O O . ASP A 1 987 ? -26.078 23.222 5.814 1.00 79.62 987 ASP A O 1
ATOM 7765 N N . THR A 1 988 ? -24.588 21.557 5.896 1.00 83.88 988 THR A N 1
ATOM 7766 C CA . THR A 1 988 ? -23.764 22.184 6.944 1.00 83.88 988 THR A CA 1
ATOM 7767 C C . THR A 1 988 ? -22.679 23.095 6.374 1.00 83.88 988 THR A C 1
ATOM 7769 O O . THR A 1 988 ? -22.156 22.873 5.285 1.00 83.88 988 THR A O 1
ATOM 7772 N N . THR A 1 989 ? -22.329 24.152 7.110 1.00 85.12 989 THR A N 1
ATOM 7773 C CA . THR A 1 989 ? -21.305 25.115 6.674 1.00 85.12 989 THR A CA 1
ATOM 7774 C C . THR A 1 989 ? -19.889 24.598 6.949 1.00 85.12 989 THR A C 1
ATOM 7776 O O . THR A 1 989 ? -19.682 23.731 7.800 1.00 85.12 989 THR A O 1
ATOM 7779 N N . GLU A 1 990 ? -18.863 25.177 6.308 1.00 83.69 990 GLU A N 1
ATOM 7780 C CA . GLU A 1 990 ? -17.457 24.830 6.601 1.00 83.69 990 GLU A CA 1
ATOM 7781 C C . GLU A 1 990 ? -17.138 24.984 8.104 1.00 83.69 990 GLU A C 1
ATOM 7783 O O . GLU A 1 990 ? -16.461 24.142 8.695 1.00 83.69 990 GLU A O 1
ATOM 7788 N N . SER A 1 991 ? -17.694 26.008 8.765 1.00 84.88 991 SER A N 1
ATOM 7789 C CA . SER A 1 991 ? -17.533 26.218 10.208 1.00 84.88 991 SER A CA 1
ATOM 7790 C C . SER A 1 991 ? -18.180 25.144 11.078 1.00 84.88 991 SER A C 1
ATOM 7792 O O . SER A 1 991 ? -17.781 25.006 12.234 1.00 84.88 991 SER A O 1
ATOM 7794 N N . ASP A 1 992 ? -19.144 24.379 10.567 1.00 87.62 992 ASP A N 1
ATOM 7795 C CA . ASP A 1 992 ? -19.763 23.257 11.281 1.00 87.62 992 ASP A CA 1
ATOM 7796 C C . ASP A 1 992 ? -18.924 21.982 11.163 1.00 87.62 992 ASP A C 1
ATOM 7798 O O . ASP A 1 992 ? -18.854 21.199 12.110 1.00 87.62 992 ASP A O 1
ATOM 7802 N N . LEU A 1 993 ? -18.233 21.813 10.035 1.00 91.06 993 LEU A N 1
ATOM 7803 C CA . LEU A 1 993 ? -17.452 20.619 9.712 1.00 91.06 993 LEU A CA 1
ATOM 7804 C C . LEU A 1 993 ? -16.014 20.675 10.241 1.00 91.06 993 LEU A C 1
ATOM 7806 O O . LEU A 1 993 ? -15.452 19.639 10.607 1.00 91.06 993 LEU A O 1
ATOM 7810 N N . PHE A 1 994 ? -15.418 21.867 10.317 1.00 92.62 994 PHE A N 1
ATOM 7811 C CA . PHE A 1 994 ? -14.000 22.039 10.633 1.00 92.62 994 PHE A CA 1
ATOM 7812 C C . PHE A 1 994 ? -13.749 22.766 11.956 1.00 92.62 994 PHE A C 1
ATOM 7814 O O . PHE A 1 994 ? -14.443 23.704 12.342 1.00 92.62 994 PHE A O 1
ATOM 7821 N N . GLU A 1 995 ? -12.709 22.329 12.659 1.00 92.19 995 GLU A N 1
ATOM 7822 C CA . GLU A 1 995 ? -12.071 23.092 13.727 1.00 92.19 995 GLU A CA 1
ATOM 7823 C C . GLU A 1 995 ? -11.339 24.318 13.148 1.00 92.19 995 GLU A C 1
ATOM 7825 O O . GLU A 1 995 ? -10.925 24.299 11.981 1.00 92.19 995 GLU A O 1
ATOM 7830 N N . PRO A 1 996 ? -11.094 25.365 13.961 1.00 90.56 996 PRO A N 1
ATOM 7831 C CA . PRO A 1 996 ? -10.257 26.485 13.558 1.00 90.56 996 PRO A CA 1
ATOM 7832 C C . PRO A 1 996 ? -8.879 26.030 13.070 1.00 90.56 996 PRO A C 1
ATOM 7834 O O . PRO A 1 996 ? -8.292 25.065 13.578 1.00 90.56 996 PRO A O 1
ATOM 7837 N N . GLU A 1 997 ? -8.333 26.773 12.109 1.00 91.19 997 GLU A N 1
ATOM 7838 C CA . GLU A 1 997 ? -6.991 26.517 11.601 1.00 91.19 997 GLU A CA 1
ATOM 7839 C C . GLU A 1 997 ? -5.970 26.512 12.746 1.00 91.19 997 GLU A C 1
ATOM 7841 O O . GLU A 1 997 ? -5.881 27.444 13.543 1.00 91.19 997 GLU A O 1
ATOM 7846 N N . THR A 1 998 ? -5.207 25.427 12.839 1.00 91.44 998 THR A N 1
ATOM 7847 C CA . THR A 1 998 ? -4.342 25.140 13.981 1.00 91.44 998 THR A CA 1
ATOM 7848 C C . THR A 1 998 ? -2.968 24.677 13.507 1.00 91.44 998 THR A C 1
ATOM 7850 O O . THR A 1 998 ? -2.851 23.829 12.619 1.00 91.44 998 THR A O 1
ATOM 7853 N N . THR A 1 999 ? -1.911 25.175 14.152 1.00 91.50 999 THR A N 1
ATOM 7854 C CA . THR A 1 999 ? -0.550 24.641 14.002 1.00 91.50 999 THR A CA 1
ATOM 7855 C C . THR A 1 999 ? -0.359 23.451 14.936 1.00 91.50 999 THR A C 1
ATOM 7857 O O . THR A 1 999 ? -0.370 23.591 16.163 1.00 91.50 999 THR A O 1
ATOM 7860 N N . LEU A 1 1000 ? -0.171 22.265 14.360 1.00 90.44 1000 LEU A N 1
ATOM 7861 C CA . LEU A 1 1000 ? 0.074 21.041 15.112 1.00 90.44 1000 LEU A CA 1
ATOM 7862 C C . LEU A 1 1000 ? 1.484 21.037 15.715 1.00 90.44 1000 LEU A C 1
ATOM 7864 O O . LEU A 1 1000 ? 2.450 21.465 15.076 1.00 90.44 1000 LEU A O 1
ATOM 7868 N N . LYS A 1 1001 ? 1.622 20.472 16.921 1.00 87.62 1001 LYS A N 1
ATOM 7869 C CA . LYS A 1 1001 ? 2.932 20.107 17.485 1.00 87.62 1001 LYS A CA 1
ATOM 7870 C C . LYS A 1 1001 ? 3.701 19.234 16.497 1.00 87.62 1001 LYS A C 1
ATOM 7872 O O . LYS A 1 1001 ? 3.104 18.417 15.793 1.00 87.62 1001 LYS A O 1
ATOM 7877 N N . ALA A 1 1002 ? 5.027 19.376 16.475 1.00 78.88 1002 ALA A N 1
ATOM 7878 C CA . ALA A 1 1002 ? 5.877 18.611 15.569 1.00 78.88 1002 ALA A CA 1
ATOM 7879 C C . ALA A 1 1002 ? 5.556 17.114 15.678 1.00 78.88 1002 ALA A C 1
ATOM 7881 O O . ALA A 1 1002 ? 5.723 16.503 16.740 1.00 78.88 1002 ALA A O 1
ATOM 7882 N N . LEU A 1 1003 ? 5.119 16.525 14.561 1.00 69.94 1003 LEU A N 1
ATOM 7883 C CA . LEU A 1 1003 ? 4.759 15.111 14.427 1.00 69.94 1003 LEU A CA 1
ATOM 7884 C C . LEU A 1 1003 ? 6.035 14.263 14.360 1.00 69.94 1003 LEU A C 1
ATOM 7886 O O . LEU A 1 1003 ? 6.291 13.513 13.423 1.00 69.94 1003 LEU A O 1
ATOM 7890 N N . SER A 1 1004 ? 6.900 14.450 15.348 1.00 55.25 1004 SER A N 1
ATOM 7891 C CA . SER A 1 1004 ? 8.183 13.788 15.431 1.00 55.25 1004 SER A CA 1
ATOM 7892 C C . SER A 1 1004 ? 7.958 12.350 15.882 1.00 55.25 1004 SER A C 1
ATOM 7894 O O . SER A 1 1004 ? 7.365 12.068 16.924 1.00 55.25 1004 SER A O 1
ATOM 7896 N N . SER A 1 1005 ? 8.427 11.419 15.056 1.00 40.38 1005 SER A N 1
ATOM 7897 C CA . SER A 1 1005 ? 8.691 10.059 15.503 1.00 40.38 1005 SER A CA 1
ATOM 7898 C C . SER A 1 1005 ? 9.955 10.130 16.359 1.00 40.38 1005 SER A C 1
ATOM 7900 O O . SER A 1 1005 ? 10.985 10.575 15.842 1.00 40.38 1005 SER A O 1
ATOM 7902 N N . PRO A 1 1006 ? 9.955 9.734 17.644 1.00 42.53 1006 PRO A N 1
ATOM 7903 C CA . PRO A 1 1006 ? 11.218 9.429 18.293 1.00 42.53 1006 PRO A CA 1
ATOM 7904 C C . PRO A 1 1006 ? 11.931 8.410 17.401 1.00 42.53 1006 PRO A C 1
ATOM 7906 O O . PRO A 1 1006 ? 11.348 7.380 17.059 1.00 42.53 1006 PRO A O 1
ATOM 7909 N N . LYS A 1 1007 ? 13.158 8.732 16.970 1.00 50.81 1007 LYS A N 1
ATOM 7910 C CA . LYS A 1 1007 ? 13.984 7.817 16.173 1.00 50.81 1007 LYS A CA 1
ATOM 7911 C C . LYS A 1 1007 ? 14.080 6.480 16.936 1.00 50.81 1007 LYS A C 1
ATOM 7913 O O . LYS A 1 1007 ? 14.509 6.508 18.095 1.00 50.81 1007 LYS A O 1
ATOM 7918 N N . PRO A 1 1008 ? 13.664 5.339 16.364 1.00 48.69 1008 PRO A N 1
ATOM 7919 C CA . PRO A 1 1008 ? 13.691 4.070 17.080 1.00 48.69 1008 PRO A CA 1
ATOM 7920 C C . PRO A 1 1008 ? 15.124 3.538 17.226 1.00 48.69 1008 PRO A C 1
ATOM 7922 O O . PRO A 1 1008 ? 15.914 3.682 16.291 1.00 48.69 1008 PRO A O 1
ATOM 7925 N N . PRO A 1 1009 ? 15.451 2.831 18.323 1.00 57.59 1009 PRO A N 1
ATOM 7926 C CA . PRO A 1 1009 ? 14.748 2.826 19.603 1.00 57.59 1009 PRO A CA 1
ATOM 7927 C C . PRO A 1 1009 ? 15.670 3.126 20.793 1.00 57.59 1009 PRO A C 1
ATOM 7929 O O . PRO A 1 1009 ? 16.852 2.782 20.833 1.00 57.59 1009 PRO A O 1
ATOM 7932 N N . SER A 1 1010 ? 15.088 3.734 21.826 1.00 72.12 1010 SER A N 1
ATOM 7933 C CA . SER A 1 1010 ? 15.479 3.377 23.187 1.00 72.12 1010 SER A CA 1
ATOM 7934 C C . SER A 1 1010 ? 15.054 1.920 23.392 1.00 72.12 1010 SER A C 1
ATOM 7936 O O . SER A 1 1010 ? 13.848 1.656 23.331 1.00 72.12 1010 SER A O 1
ATOM 7938 N N . PRO A 1 1011 ? 15.981 0.962 23.569 1.00 77.88 1011 PRO A N 1
ATOM 7939 C CA . PRO A 1 1011 ? 15.605 -0.438 23.629 1.00 77.88 1011 PRO A CA 1
ATOM 7940 C C . PRO A 1 1011 ? 14.651 -0.746 24.779 1.00 77.88 1011 PRO A C 1
ATOM 7942 O O . PRO A 1 1011 ? 13.764 -1.567 24.607 1.00 77.88 1011 PRO A O 1
ATOM 7945 N N . ALA A 1 1012 ? 14.754 0.002 25.880 1.00 79.44 1012 ALA A N 1
ATOM 7946 C CA . ALA A 1 1012 ? 13.860 -0.070 27.034 1.00 79.44 1012 ALA A CA 1
ATOM 7947 C C . ALA A 1 1012 ? 12.365 0.182 26.731 1.00 79.44 1012 ALA A C 1
ATOM 7949 O O . ALA A 1 1012 ? 11.520 -0.135 27.565 1.00 79.44 1012 ALA A O 1
ATOM 7950 N N . LEU A 1 1013 ? 12.024 0.764 25.571 1.00 84.38 1013 LEU A N 1
ATOM 7951 C CA . LEU A 1 1013 ? 10.629 0.963 25.152 1.00 84.38 1013 LEU A CA 1
ATOM 7952 C C . LEU A 1 1013 ? 10.183 0.005 24.039 1.00 84.38 1013 LEU A C 1
ATOM 7954 O O . LEU A 1 1013 ? 9.004 -0.310 23.967 1.00 84.38 1013 LEU A O 1
ATOM 7958 N N . TYR A 1 1014 ? 11.086 -0.423 23.150 1.00 85.75 1014 TYR A N 1
ATOM 7959 C CA . TYR A 1 1014 ? 10.729 -1.204 21.950 1.00 85.75 1014 TYR A CA 1
ATOM 7960 C C . TYR A 1 1014 ? 11.053 -2.693 22.056 1.00 85.75 1014 TYR A C 1
ATOM 7962 O O . TYR A 1 1014 ? 10.502 -3.484 21.291 1.00 85.75 1014 TYR A O 1
ATOM 7970 N N . PHE A 1 1015 ? 11.921 -3.081 22.989 1.00 88.31 1015 PHE A N 1
ATOM 7971 C CA . PHE A 1 1015 ? 12.302 -4.467 23.219 1.00 88.31 1015 PHE A CA 1
ATOM 7972 C C . PHE A 1 1015 ? 11.971 -4.891 24.644 1.00 88.31 1015 PHE A C 1
ATOM 7974 O O . PHE A 1 1015 ? 11.761 -4.068 25.538 1.00 88.31 1015 PHE A O 1
ATOM 7981 N N . LYS A 1 1016 ? 11.922 -6.202 24.832 1.00 89.56 1016 LYS A N 1
ATOM 7982 C CA . LYS A 1 1016 ? 11.800 -6.872 26.122 1.00 89.56 1016 LYS A CA 1
ATOM 7983 C C . LYS A 1 1016 ? 12.750 -8.067 26.152 1.00 89.56 1016 LYS A C 1
ATOM 7985 O O . LYS A 1 1016 ? 13.170 -8.576 25.110 1.00 89.56 1016 LYS A O 1
ATOM 7990 N N . GLU A 1 1017 ? 13.113 -8.506 27.349 1.00 88.12 1017 GLU A N 1
ATOM 7991 C CA . GLU A 1 1017 ? 13.880 -9.738 27.517 1.00 88.12 1017 GLU A CA 1
ATOM 7992 C C . GLU A 1 1017 ? 12.982 -10.955 27.253 1.00 88.12 1017 GLU A C 1
ATOM 7994 O O . GLU A 1 1017 ? 11.827 -10.974 27.681 1.00 88.12 1017 GLU A O 1
ATOM 7999 N N . LYS A 1 1018 ? 13.516 -11.996 26.603 1.00 86.19 1018 LYS A N 1
ATOM 8000 C CA . LYS A 1 1018 ? 12.765 -13.231 26.318 1.00 86.19 1018 LYS A CA 1
ATOM 8001 C C . LYS A 1 1018 ? 12.330 -13.995 27.579 1.00 86.19 1018 LYS A C 1
ATOM 8003 O O . LYS A 1 1018 ? 11.355 -14.735 27.516 1.00 86.19 1018 LYS A O 1
ATOM 8008 N N . LYS A 1 1019 ? 13.056 -13.851 28.700 1.00 76.81 1019 LYS A N 1
ATOM 8009 C CA . LYS A 1 1019 ? 12.791 -14.572 29.961 1.00 76.81 1019 LYS A CA 1
ATOM 8010 C C . LYS A 1 1019 ? 11.943 -13.767 30.950 1.00 76.81 1019 LYS A C 1
ATOM 8012 O O . LYS A 1 1019 ? 10.867 -14.227 31.310 1.00 76.81 1019 LYS A O 1
ATOM 8017 N N . SER A 1 1020 ? 12.415 -12.598 31.400 1.00 73.06 1020 SER A N 1
ATOM 8018 C CA . SER A 1 1020 ? 11.725 -11.806 32.438 1.00 73.06 1020 SER A CA 1
ATOM 8019 C C . SER A 1 1020 ? 10.708 -10.796 31.896 1.00 73.06 1020 SER A C 1
ATOM 8021 O O . SER A 1 1020 ? 9.796 -10.396 32.612 1.00 73.06 1020 SER A O 1
ATOM 8023 N N . GLY A 1 1021 ? 10.858 -10.345 30.646 1.00 71.25 1021 GLY A N 1
ATOM 8024 C CA . GLY A 1 1021 ? 9.970 -9.375 29.997 1.00 71.25 1021 GLY A CA 1
ATOM 8025 C C . GLY A 1 1021 ? 10.025 -7.928 30.520 1.00 71.25 1021 GLY A C 1
ATOM 8026 O O . GLY A 1 1021 ? 9.548 -7.038 29.821 1.00 71.25 1021 GLY A O 1
ATOM 8027 N N . THR A 1 1022 ? 10.604 -7.658 31.696 1.00 75.12 1022 THR A N 1
ATOM 8028 C CA . THR A 1 1022 ? 10.497 -6.348 32.379 1.00 75.12 1022 THR A CA 1
ATOM 8029 C C . THR A 1 1022 ? 11.831 -5.701 32.757 1.00 75.12 1022 THR A C 1
ATOM 8031 O O . THR A 1 1022 ? 11.837 -4.683 33.443 1.00 75.12 1022 THR A O 1
ATOM 8034 N N . GLN A 1 1023 ? 12.968 -6.267 32.353 1.00 83.25 1023 GLN A N 1
ATOM 8035 C CA . GLN A 1 1023 ? 14.279 -5.690 32.661 1.00 83.25 1023 GLN A CA 1
ATOM 8036 C C . GLN A 1 1023 ? 14.624 -4.509 31.738 1.00 83.25 1023 GLN A C 1
ATOM 8038 O O . GLN A 1 1023 ? 14.309 -4.521 30.547 1.00 83.25 1023 GLN A O 1
ATOM 8043 N N . TYR A 1 1024 ? 15.311 -3.497 32.276 1.00 85.69 1024 TYR A N 1
ATOM 8044 C CA . TYR A 1 1024 ? 15.842 -2.383 31.491 1.00 85.69 1024 TYR A CA 1
ATOM 8045 C C . TYR A 1 1024 ? 16.951 -2.845 30.534 1.00 85.69 1024 TYR A C 1
ATOM 8047 O O . TYR A 1 1024 ? 17.928 -3.466 30.951 1.00 85.69 1024 TYR A O 1
ATOM 8055 N N . ILE A 1 1025 ? 16.819 -2.501 29.248 1.00 85.38 1025 ILE A N 1
ATOM 8056 C CA . ILE A 1 1025 ? 17.755 -2.905 28.190 1.00 85.38 1025 ILE A CA 1
ATOM 8057 C C . ILE A 1 1025 ? 18.578 -1.695 27.745 1.00 85.38 1025 ILE A C 1
ATOM 8059 O O . ILE A 1 1025 ? 18.062 -0.765 27.110 1.00 85.38 1025 ILE A O 1
ATOM 8063 N N . LYS A 1 1026 ? 19.886 -1.725 28.022 1.00 79.81 1026 LYS A N 1
ATOM 8064 C CA . LYS A 1 1026 ? 20.831 -0.730 27.498 1.00 79.81 1026 LYS A CA 1
ATOM 8065 C C . LYS A 1 1026 ? 21.029 -0.932 25.992 1.00 79.81 1026 LYS A C 1
ATOM 8067 O O . LYS A 1 1026 ? 21.057 -2.052 25.495 1.00 79.81 1026 LYS A O 1
ATOM 8072 N N . LYS A 1 1027 ? 21.250 0.165 25.257 1.00 75.44 1027 LYS A N 1
ATOM 8073 C CA . LYS A 1 1027 ? 21.465 0.168 23.788 1.00 75.44 1027 LYS A CA 1
ATOM 8074 C C . LYS A 1 1027 ? 22.544 -0.792 23.306 1.00 75.44 1027 LYS A C 1
ATOM 8076 O O . LYS A 1 1027 ? 22.355 -1.442 22.286 1.00 75.44 1027 LYS A O 1
ATOM 8081 N N . GLN A 1 1028 ? 23.643 -0.875 24.041 1.00 74.06 1028 GLN A N 1
ATOM 8082 C CA . GLN A 1 1028 ? 24.782 -1.725 23.700 1.00 74.06 1028 GLN A CA 1
ATOM 8083 C C . GLN A 1 1028 ? 24.551 -3.215 23.987 1.00 74.06 1028 GLN A C 1
ATOM 8085 O O . GLN A 1 1028 ? 25.187 -4.050 23.356 1.00 74.06 1028 GLN A O 1
ATOM 8090 N N . ASP A 1 1029 ? 23.628 -3.543 24.896 1.00 80.31 1029 ASP A N 1
ATOM 8091 C CA . ASP A 1 1029 ? 23.348 -4.926 25.299 1.00 80.31 1029 ASP A CA 1
ATOM 8092 C C . ASP A 1 1029 ? 22.270 -5.567 24.410 1.00 80.31 1029 ASP A C 1
ATOM 8094 O O . ASP A 1 1029 ? 21.984 -6.761 24.530 1.00 80.31 1029 ASP A O 1
ATOM 8098 N N . LEU A 1 1030 ? 21.670 -4.785 23.502 1.00 82.44 1030 LEU A N 1
ATOM 8099 C CA . LEU A 1 1030 ? 20.616 -5.252 22.618 1.00 82.44 1030 LEU A CA 1
ATOM 8100 C C . LEU A 1 1030 ? 21.140 -6.364 21.695 1.00 82.44 1030 LEU A C 1
ATOM 8102 O O . LEU A 1 1030 ? 22.069 -6.184 20.903 1.00 82.44 1030 LEU A O 1
ATOM 8106 N N . ASN A 1 1031 ? 20.507 -7.528 21.821 1.00 83.44 1031 ASN A N 1
ATOM 8107 C CA . ASN A 1 1031 ? 20.942 -8.772 21.198 1.00 83.44 1031 ASN A CA 1
ATOM 8108 C C . ASN A 1 1031 ? 19.741 -9.690 20.910 1.00 83.44 1031 ASN A C 1
ATOM 8110 O O . ASN A 1 1031 ? 18.994 -9.967 21.853 1.00 83.44 1031 ASN A O 1
ATOM 8114 N N . PRO A 1 1032 ? 19.566 -10.188 19.671 1.00 85.19 1032 PRO A N 1
ATOM 8115 C CA . PRO A 1 1032 ? 18.405 -10.975 19.246 1.00 85.19 1032 PRO A CA 1
ATOM 8116 C C . PRO A 1 1032 ? 18.351 -12.367 19.890 1.00 85.19 1032 PRO A C 1
ATOM 8118 O O . PRO A 1 1032 ? 17.292 -12.985 19.965 1.00 85.19 1032 PRO A O 1
ATOM 8121 N N . GLY A 1 1033 ? 19.468 -12.869 20.422 1.00 85.00 1033 GLY A N 1
ATOM 8122 C CA . GLY A 1 1033 ? 19.509 -14.090 21.225 1.00 85.00 1033 GLY A CA 1
ATOM 8123 C C . GLY A 1 1033 ? 18.823 -13.933 22.586 1.00 85.00 1033 GLY A C 1
ATOM 8124 O O . GLY A 1 1033 ? 18.161 -14.864 23.040 1.00 85.00 1033 GLY A O 1
ATOM 8125 N N . LYS A 1 1034 ? 18.922 -12.751 23.212 1.00 88.06 1034 LYS A N 1
ATOM 8126 C CA . LYS A 1 1034 ? 18.399 -12.471 24.569 1.00 88.06 1034 LYS A CA 1
ATOM 8127 C C . LYS A 1 1034 ? 17.113 -11.640 24.584 1.00 88.06 1034 LYS A C 1
ATOM 8129 O O . LYS A 1 1034 ? 16.326 -11.738 25.524 1.00 88.06 1034 LYS A O 1
ATOM 8134 N N . HIS A 1 1035 ? 16.896 -10.838 23.548 1.00 90.44 1035 HIS A N 1
ATOM 8135 C CA . HIS A 1 1035 ? 15.834 -9.842 23.482 1.00 90.44 1035 HIS A CA 1
ATOM 8136 C C . HIS A 1 1035 ? 14.937 -10.070 22.270 1.00 90.44 1035 HIS A C 1
ATOM 8138 O O . HIS A 1 1035 ? 15.365 -10.621 21.258 1.00 90.44 1035 HIS A O 1
ATOM 8144 N N . GLU A 1 1036 ? 13.698 -9.611 22.377 1.00 90.19 1036 GLU A N 1
ATOM 8145 C CA . GLU A 1 1036 ? 12.707 -9.624 21.303 1.00 90.19 1036 GLU A CA 1
ATOM 8146 C C . GLU A 1 1036 ? 11.911 -8.317 21.303 1.00 90.19 1036 GLU A C 1
ATOM 8148 O O . GLU A 1 1036 ? 11.928 -7.558 22.278 1.00 90.19 1036 GLU A O 1
ATOM 8153 N N . ILE A 1 1037 ? 11.233 -8.026 20.196 1.00 89.19 1037 ILE A N 1
ATOM 8154 C CA . ILE A 1 1037 ? 10.377 -6.839 20.094 1.00 89.19 1037 ILE A CA 1
ATOM 8155 C C . ILE A 1 1037 ? 9.221 -6.889 21.107 1.00 89.19 1037 ILE A C 1
ATOM 8157 O O . ILE A 1 1037 ? 8.674 -7.952 21.402 1.00 89.19 1037 ILE A O 1
ATOM 8161 N N . GLN A 1 1038 ? 8.793 -5.728 21.612 1.00 88.12 1038 GLN A N 1
ATOM 8162 C CA . GLN A 1 1038 ? 7.608 -5.651 22.474 1.00 88.12 1038 GLN A CA 1
ATOM 8163 C C . GLN A 1 1038 ? 6.328 -6.023 21.722 1.00 88.12 1038 GLN A C 1
ATOM 8165 O O . GLN A 1 1038 ? 5.463 -6.699 22.279 1.00 88.12 1038 GLN A O 1
ATOM 8170 N N . GLY A 1 1039 ? 6.213 -5.616 20.455 1.00 90.06 1039 GLY A N 1
ATOM 8171 C CA . GLY A 1 1039 ? 5.105 -6.017 19.601 1.00 90.06 1039 GLY A CA 1
ATOM 8172 C C . GLY A 1 1039 ? 4.772 -5.014 18.498 1.00 90.06 1039 GLY A C 1
ATOM 8173 O O . GLY A 1 1039 ? 5.655 -4.342 17.969 1.00 90.06 1039 GLY A O 1
ATOM 8174 N N . ARG A 1 1040 ? 3.486 -4.910 18.148 1.00 90.44 1040 ARG A N 1
ATOM 8175 C CA . ARG A 1 1040 ? 2.934 -3.972 17.156 1.00 90.44 1040 ARG A CA 1
ATOM 8176 C C . ARG A 1 1040 ? 2.575 -2.656 17.828 1.00 90.44 1040 ARG A C 1
ATOM 8178 O O . ARG A 1 1040 ? 1.751 -2.642 18.741 1.00 90.44 1040 ARG A O 1
ATOM 8185 N N . LYS A 1 1041 ? 3.183 -1.561 17.375 1.00 90.31 1041 LYS A N 1
ATOM 8186 C CA . LYS A 1 1041 ? 2.975 -0.228 17.946 1.00 90.31 1041 LYS A CA 1
ATOM 8187 C C . LYS A 1 1041 ? 1.548 0.267 17.689 1.00 90.31 1041 LYS A C 1
ATOM 8189 O O . LYS A 1 1041 ? 1.130 0.382 16.540 1.00 90.31 1041 LYS A O 1
ATOM 8194 N N . ILE A 1 1042 ? 0.840 0.635 18.752 1.00 91.12 1042 ILE A N 1
ATOM 8195 C CA . ILE A 1 1042 ? -0.489 1.256 18.731 1.00 91.12 1042 ILE A CA 1
ATOM 8196 C C . ILE A 1 1042 ? -0.430 2.566 19.509 1.00 91.12 1042 ILE A C 1
ATOM 8198 O O . ILE A 1 1042 ? 0.173 2.630 20.578 1.00 91.12 1042 ILE A O 1
ATOM 8202 N N . TYR A 1 1043 ? -1.038 3.620 18.970 1.00 92.75 1043 TYR A N 1
ATOM 8203 C CA . TYR A 1 1043 ? -1.122 4.909 19.654 1.00 92.75 1043 TYR A CA 1
ATOM 8204 C C . TYR A 1 1043 ? -2.241 4.899 20.690 1.00 92.75 1043 TYR A C 1
ATOM 8206 O O . TYR A 1 1043 ? -3.354 4.490 20.372 1.00 92.75 1043 TYR A O 1
ATOM 8214 N N . LEU A 1 1044 ? -1.951 5.400 21.890 1.00 94.00 1044 LEU A N 1
ATOM 8215 C CA . LEU A 1 1044 ? -2.948 5.566 22.942 1.00 94.00 1044 LEU A CA 1
ATOM 8216 C C . LEU A 1 1044 ? -3.913 6.715 22.616 1.00 94.00 1044 LEU A C 1
ATOM 8218 O O . LEU A 1 1044 ? -3.583 7.662 21.889 1.00 94.00 1044 LEU A O 1
ATOM 8222 N N . HIS A 1 1045 ? -5.121 6.630 23.168 1.00 94.31 1045 HIS A N 1
ATOM 8223 C CA . HIS A 1 1045 ? -6.097 7.716 23.137 1.00 94.31 1045 HIS A CA 1
ATOM 8224 C C . HIS A 1 1045 ? -5.669 8.858 24.061 1.00 94.31 1045 HIS A C 1
ATOM 8226 O O . HIS A 1 1045 ? -4.917 8.651 25.008 1.00 94.31 1045 HIS A O 1
ATOM 8232 N N . ALA A 1 1046 ? -6.119 10.082 23.778 1.00 92.38 1046 ALA A N 1
ATOM 8233 C CA . ALA A 1 1046 ? -5.889 11.185 24.704 1.00 92.38 1046 ALA A CA 1
ATOM 8234 C C . ALA A 1 1046 ? -6.761 11.021 25.954 1.00 92.38 1046 ALA A C 1
ATOM 8236 O O . ALA A 1 1046 ? -7.882 10.521 25.858 1.00 92.38 1046 ALA A O 1
ATOM 8237 N N . LEU A 1 1047 ? -6.258 11.508 27.092 1.00 92.25 1047 LEU A N 1
ATOM 8238 C CA . LEU A 1 1047 ? -7.036 11.633 28.322 1.00 92.25 1047 LEU A CA 1
ATOM 8239 C C . LEU A 1 1047 ? -8.332 12.400 28.025 1.00 92.25 1047 LEU A C 1
ATOM 8241 O O . LEU A 1 1047 ? -8.297 13.471 27.414 1.00 92.25 1047 LEU A O 1
ATOM 8245 N N . ARG A 1 1048 ? -9.469 11.845 28.437 1.00 89.12 1048 ARG A N 1
ATOM 8246 C CA . ARG A 1 1048 ? -10.784 12.480 28.310 1.00 89.12 1048 ARG A CA 1
ATOM 8247 C C . ARG A 1 1048 ? -11.101 13.304 29.556 1.00 89.12 1048 ARG A C 1
ATOM 8249 O O . ARG A 1 1048 ? -10.558 13.032 30.623 1.00 89.12 1048 ARG A O 1
ATOM 8256 N N . ASN A 1 1049 ? -11.971 14.303 29.447 1.00 84.56 1049 ASN A N 1
ATOM 8257 C CA . ASN A 1 1049 ? -12.494 15.038 30.606 1.00 84.56 1049 ASN A CA 1
ATOM 8258 C C . ASN A 1 1049 ? -13.406 14.151 31.479 1.00 84.56 1049 ASN A C 1
ATOM 8260 O O . ASN A 1 1049 ? -13.648 12.993 31.138 1.00 84.56 1049 ASN A O 1
ATOM 8264 N N . GLU A 1 1050 ? -13.850 14.639 32.639 1.00 76.88 1050 GLU A N 1
ATOM 8265 C CA . GLU A 1 1050 ? -14.612 13.836 33.619 1.00 76.88 1050 GLU A CA 1
ATOM 8266 C C . GLU A 1 1050 ? -15.889 13.235 33.018 1.00 76.88 1050 GLU A C 1
ATOM 8268 O O . GLU A 1 1050 ? -16.172 12.059 33.224 1.00 76.88 1050 GLU A O 1
ATOM 8273 N N . ASN A 1 1051 ? -16.560 13.983 32.140 1.00 73.25 1051 ASN A N 1
ATOM 8274 C CA . ASN A 1 1051 ? -17.759 13.537 31.423 1.00 73.25 1051 ASN A CA 1
ATOM 8275 C C . ASN A 1 1051 ? -17.461 12.573 30.258 1.00 73.25 1051 ASN A C 1
ATOM 8277 O O . ASN A 1 1051 ? -18.367 12.187 29.528 1.00 73.25 1051 ASN A O 1
ATOM 8281 N N . ASN A 1 1052 ? -16.190 12.234 30.029 1.00 71.62 1052 ASN A N 1
ATOM 8282 C CA . ASN A 1 1052 ? -15.689 11.378 28.953 1.00 71.62 1052 ASN A CA 1
ATOM 8283 C C . ASN A 1 1052 ? -16.034 11.834 27.515 1.00 71.62 1052 ASN A C 1
ATOM 8285 O O . ASN A 1 1052 ? -15.838 11.087 26.559 1.00 71.62 1052 ASN A O 1
ATOM 8289 N N . GLN A 1 1053 ? -16.525 13.064 27.342 1.00 72.56 1053 GLN A N 1
ATOM 8290 C CA . GLN A 1 1053 ? -17.007 13.591 26.059 1.00 72.56 1053 GLN A CA 1
ATOM 8291 C C . GLN A 1 1053 ? -15.885 14.243 25.247 1.00 72.56 1053 GLN A C 1
ATOM 8293 O O . GLN A 1 1053 ? -15.713 13.965 24.063 1.00 72.56 1053 GLN A O 1
ATOM 8298 N N . ASN A 1 1054 ? -15.070 15.081 25.890 1.00 83.56 1054 ASN A N 1
ATOM 8299 C CA . ASN A 1 1054 ? -14.063 15.895 25.211 1.00 83.56 1054 ASN A CA 1
ATOM 8300 C C . ASN A 1 1054 ? -12.648 15.495 25.621 1.00 83.56 1054 ASN A C 1
ATOM 8302 O O . ASN A 1 1054 ? -12.425 14.916 26.684 1.00 83.56 1054 ASN A O 1
ATOM 8306 N N . VAL A 1 1055 ? -11.673 15.816 24.772 1.00 90.00 1055 VAL A N 1
ATOM 8307 C CA . VAL A 1 1055 ? -10.259 15.651 25.125 1.00 90.00 1055 VAL A CA 1
ATOM 8308 C C . VAL A 1 1055 ? -9.895 16.630 26.239 1.00 90.00 1055 VAL A C 1
ATOM 8310 O O . VAL A 1 1055 ? -10.226 17.815 26.178 1.00 90.00 1055 VAL A O 1
ATOM 8313 N N . GLN A 1 1056 ? -9.206 16.124 27.259 1.00 90.75 1056 GLN A N 1
ATOM 8314 C CA . GLN A 1 1056 ? -8.701 16.922 28.362 1.00 90.75 1056 GLN A CA 1
ATOM 8315 C C . GLN A 1 1056 ? -7.629 17.888 27.850 1.00 90.75 1056 GLN A C 1
ATOM 8317 O O . GLN A 1 1056 ? -6.612 17.476 27.283 1.00 90.75 1056 GLN A O 1
ATOM 8322 N N . ARG A 1 1057 ? -7.843 19.186 28.080 1.00 90.44 1057 ARG A N 1
ATOM 8323 C CA . ARG A 1 1057 ? -6.845 20.217 27.774 1.00 90.44 1057 ARG A CA 1
ATOM 8324 C C . ARG A 1 1057 ? -5.669 20.115 28.743 1.00 90.44 1057 ARG A C 1
ATOM 8326 O O . ARG A 1 1057 ? -5.863 19.865 29.934 1.00 90.44 1057 ARG A O 1
ATOM 8333 N N . ILE A 1 1058 ? -4.464 20.350 28.228 1.00 88.94 1058 ILE A N 1
ATOM 8334 C CA . ILE A 1 1058 ? -3.204 20.252 28.975 1.00 88.94 1058 ILE A CA 1
ATOM 8335 C C . ILE A 1 1058 ? -2.384 21.541 28.854 1.00 88.94 1058 ILE A C 1
ATOM 8337 O O . ILE A 1 1058 ? -2.528 22.304 27.897 1.00 88.94 1058 ILE A O 1
ATOM 8341 N N . THR A 1 1059 ? -1.511 21.788 29.827 1.00 88.12 1059 THR A N 1
ATOM 8342 C CA . THR A 1 1059 ? -0.520 22.876 29.785 1.00 88.12 1059 THR A CA 1
ATOM 8343 C C . THR A 1 1059 ? 0.668 22.531 28.876 1.00 88.12 1059 THR A C 1
ATOM 8345 O O . THR A 1 1059 ? 0.821 21.390 28.432 1.00 88.12 1059 THR A O 1
ATOM 8348 N N . SER A 1 1060 ? 1.574 23.489 28.642 1.00 83.75 1060 SER A N 1
ATOM 8349 C CA . SER A 1 1060 ? 2.854 23.257 27.944 1.00 83.75 1060 SER A CA 1
ATOM 8350 C C . SER A 1 1060 ? 3.770 22.244 28.651 1.00 83.75 1060 SER A C 1
ATOM 8352 O O . SER A 1 1060 ? 4.659 21.683 28.019 1.00 83.75 1060 SER A O 1
ATOM 8354 N N . GLN A 1 1061 ? 3.524 21.964 29.933 1.00 84.88 1061 GLN A N 1
ATOM 8355 C CA . GLN A 1 1061 ? 4.199 20.931 30.730 1.00 84.88 1061 GLN A CA 1
ATOM 8356 C C . GLN A 1 1061 ? 3.403 19.613 30.791 1.00 84.88 1061 GLN A C 1
ATOM 8358 O O . GLN A 1 1061 ? 3.769 18.684 31.514 1.00 84.88 1061 GLN A O 1
ATOM 8363 N N . GLY A 1 1062 ? 2.288 19.512 30.063 1.00 85.50 1062 GLY A N 1
ATOM 8364 C CA . GLY A 1 1062 ? 1.469 18.305 29.995 1.00 85.50 1062 GLY A CA 1
ATOM 8365 C C . GLY A 1 1062 ? 0.672 17.993 31.264 1.00 85.50 1062 GLY A C 1
ATOM 8366 O O . GLY A 1 1062 ? 0.425 16.820 31.516 1.00 85.50 1062 GLY A O 1
ATOM 8367 N N . LYS A 1 1063 ? 0.308 18.988 32.087 1.00 86.50 1063 LYS A N 1
ATOM 8368 C CA . LYS A 1 1063 ? -0.557 18.819 33.280 1.00 86.50 1063 LYS A CA 1
ATOM 8369 C C . LYS A 1 1063 ? -1.992 19.280 32.991 1.00 86.50 1063 LYS A C 1
ATOM 8371 O O . LYS A 1 1063 ? -2.177 20.110 32.098 1.00 86.50 1063 LYS A O 1
ATOM 8376 N N . PHE A 1 1064 ? -2.988 18.746 33.707 1.00 80.75 1064 PHE A N 1
ATOM 8377 C CA . PHE A 1 1064 ? -4.405 19.110 33.525 1.00 80.75 1064 PHE A CA 1
ATOM 8378 C C . PHE A 1 1064 ? -5.020 19.935 34.676 1.00 80.75 1064 PHE A C 1
ATOM 8380 O O . PHE A 1 1064 ? -6.043 20.588 34.436 1.00 80.75 1064 PHE A O 1
ATOM 8387 N N . ASP A 1 1065 ? -4.377 19.994 35.849 1.00 71.44 1065 ASP A N 1
ATOM 8388 C CA . ASP A 1 1065 ? -4.844 20.752 37.022 1.00 71.44 1065 ASP A CA 1
ATOM 8389 C C . ASP A 1 1065 ? -4.389 22.230 37.023 1.00 71.44 1065 ASP A C 1
ATOM 8391 O O . ASP A 1 1065 ? -3.307 22.568 36.541 1.00 71.44 1065 ASP A O 1
ATOM 8395 N N . ASN A 1 1066 ? -5.260 23.116 37.536 1.00 58.12 1066 ASN A N 1
ATOM 8396 C CA . ASN A 1 1066 ? -5.030 24.520 37.937 1.00 58.12 1066 ASN A CA 1
ATOM 8397 C C . ASN A 1 1066 ? -4.036 25.375 37.110 1.00 58.12 1066 ASN A C 1
ATOM 8399 O O . ASN A 1 1066 ? -3.029 25.856 37.626 1.00 58.12 1066 ASN A O 1
ATOM 8403 N N . ALA A 1 1067 ? -4.364 25.678 35.844 1.00 56.84 1067 ALA A N 1
ATOM 8404 C CA . ALA A 1 1067 ? -3.686 26.739 35.083 1.00 56.84 1067 ALA A CA 1
ATOM 8405 C C . ALA A 1 1067 ? -4.610 27.437 34.066 1.00 56.84 1067 ALA A C 1
ATOM 8407 O O . ALA A 1 1067 ? -5.408 26.779 33.387 1.00 56.84 1067 ALA A O 1
ATOM 8408 N N . ALA A 1 1068 ? -4.454 28.759 33.917 1.00 62.06 1068 ALA A N 1
ATOM 8409 C CA . ALA A 1 1068 ? -5.156 29.591 32.928 1.00 62.06 1068 ALA A CA 1
ATOM 8410 C C . ALA A 1 1068 ? -4.747 29.287 31.466 1.00 62.06 1068 ALA A C 1
ATOM 8412 O O . ALA A 1 1068 ? -5.506 29.550 30.541 1.00 62.06 1068 ALA A O 1
ATOM 8413 N N . ASN A 1 1069 ? -3.588 28.648 31.254 1.00 73.31 1069 ASN A N 1
ATOM 8414 C CA . ASN A 1 1069 ? -2.951 28.473 29.939 1.00 73.31 1069 ASN A CA 1
ATOM 8415 C C . ASN A 1 1069 ? -3.117 27.050 29.355 1.00 73.31 1069 ASN A C 1
ATOM 8417 O O . ASN A 1 1069 ? -2.168 26.470 28.821 1.00 73.31 1069 ASN A O 1
ATOM 8421 N N . ARG A 1 1070 ? -4.294 26.430 29.513 1.00 83.62 1070 ARG A N 1
ATOM 8422 C CA . ARG A 1 1070 ? -4.574 25.071 29.005 1.00 83.62 1070 ARG A CA 1
ATOM 8423 C C . ARG A 1 1070 ? -5.027 25.113 27.546 1.00 83.62 1070 ARG A C 1
ATOM 8425 O O . ARG A 1 1070 ? -5.984 25.802 27.210 1.00 83.62 1070 ARG A O 1
ATOM 8432 N N . THR A 1 1071 ? -4.398 24.302 26.699 1.00 87.31 1071 THR A N 1
ATOM 8433 C CA . THR A 1 1071 ? -4.750 24.164 25.278 1.00 87.31 1071 THR A CA 1
ATOM 8434 C C . THR A 1 1071 ? -5.015 22.705 24.913 1.00 87.31 1071 THR A C 1
ATOM 8436 O O . THR A 1 1071 ? -4.798 21.793 25.716 1.00 87.31 1071 THR A O 1
ATOM 8439 N N . GLN A 1 1072 ? -5.518 22.464 23.704 1.00 90.75 1072 GLN A N 1
ATOM 8440 C CA . GLN A 1 1072 ? -5.683 21.103 23.210 1.00 90.75 1072 GLN A CA 1
ATOM 8441 C C . GLN A 1 1072 ? -4.312 20.417 23.054 1.00 90.75 1072 GLN A C 1
ATOM 8443 O O . GLN A 1 1072 ? -3.353 21.061 22.616 1.00 90.75 1072 GLN A O 1
ATOM 8448 N N . PRO A 1 1073 ? -4.183 19.108 23.355 1.00 89.50 1073 PRO A N 1
ATOM 8449 C CA . PRO A 1 1073 ? -2.892 18.415 23.331 1.00 89.50 1073 PRO A CA 1
ATOM 8450 C C . PRO A 1 1073 ? -2.134 18.503 22.001 1.00 89.50 1073 PRO A C 1
ATOM 8452 O O . PRO A 1 1073 ? -0.902 18.475 22.000 1.00 89.50 1073 PRO A O 1
ATOM 8455 N N . TRP A 1 1074 ? -2.839 18.672 20.883 1.00 91.25 1074 TRP A N 1
ATOM 8456 C CA . TRP A 1 1074 ? -2.248 18.768 19.549 1.00 91.25 1074 TRP A CA 1
ATOM 8457 C C . TRP A 1 1074 ? -1.793 20.169 19.132 1.00 91.25 1074 TRP A C 1
ATOM 8459 O O . TRP A 1 1074 ? -1.001 20.272 18.198 1.00 91.25 1074 TRP A O 1
ATOM 8469 N N . VAL A 1 1075 ? -2.245 21.229 19.806 1.00 90.44 1075 VAL A N 1
ATOM 8470 C CA . VAL A 1 1075 ? -1.920 22.622 19.456 1.00 90.44 1075 VAL A CA 1
ATOM 8471 C C . VAL A 1 1075 ? -0.493 22.943 19.904 1.00 90.44 1075 VAL A C 1
ATOM 8473 O O . VAL A 1 1075 ? -0.144 22.715 21.067 1.00 90.44 1075 VAL A O 1
ATOM 8476 N N . SER A 1 1076 ? 0.336 23.464 18.994 1.00 88.25 1076 SER A N 1
ATOM 8477 C CA . SER A 1 1076 ? 1.670 23.980 19.327 1.00 88.25 1076 SER A CA 1
ATOM 8478 C C . SER A 1 1076 ? 1.563 25.332 20.031 1.00 88.25 1076 SER A C 1
ATOM 8480 O O . SER A 1 1076 ? 0.730 26.165 19.678 1.00 88.25 1076 SER A O 1
ATOM 8482 N N . GLN A 1 1077 ? 2.387 25.535 21.054 1.00 84.06 1077 GLN A N 1
ATOM 8483 C CA . GLN A 1 1077 ? 2.536 26.815 21.764 1.00 84.06 1077 GLN A CA 1
ATOM 8484 C C . GLN A 1 1077 ? 3.976 27.339 21.670 1.00 84.06 1077 GLN A C 1
ATOM 8486 O O . GLN A 1 1077 ? 4.358 28.265 22.376 1.00 84.06 1077 GLN A O 1
ATOM 8491 N N . ASN A 1 1078 ? 4.797 26.697 20.840 1.00 79.88 1078 ASN A N 1
ATOM 8492 C CA . ASN A 1 1078 ? 6.187 27.048 20.608 1.00 79.88 1078 ASN A CA 1
ATOM 8493 C C . ASN A 1 1078 ? 6.307 27.617 19.188 1.00 79.88 1078 ASN A C 1
ATOM 8495 O O . ASN A 1 1078 ? 5.697 27.067 18.277 1.00 79.88 1078 ASN A O 1
ATOM 8499 N N . GLU A 1 1079 ? 7.098 28.663 18.971 1.00 76.31 1079 GLU A N 1
ATOM 8500 C CA . GLU A 1 1079 ? 7.370 29.221 17.634 1.00 76.31 1079 GLU A CA 1
ATOM 8501 C C . GLU A 1 1079 ? 8.687 28.698 17.030 1.00 76.31 1079 GLU A C 1
ATOM 8503 O O . GLU A 1 1079 ? 8.962 28.877 15.846 1.00 76.31 1079 GLU A O 1
ATOM 8508 N N . GLU A 1 1080 ? 9.489 27.957 17.797 1.00 74.81 1080 GLU A N 1
ATOM 8509 C CA . GLU A 1 1080 ? 10.724 27.351 17.307 1.00 74.81 1080 GLU A CA 1
ATOM 8510 C C . GLU A 1 1080 ? 10.452 26.189 16.340 1.00 74.81 1080 GLU A C 1
ATOM 8512 O O . GLU A 1 1080 ? 9.518 25.396 16.519 1.00 74.81 1080 GLU A O 1
ATOM 8517 N N . ARG A 1 1081 ? 11.342 26.027 15.350 1.00 71.19 1081 ARG A N 1
ATOM 8518 C CA . ARG A 1 1081 ? 11.355 24.902 14.393 1.00 71.19 1081 ARG A CA 1
ATOM 8519 C C . ARG A 1 1081 ? 10.022 24.714 13.656 1.00 71.19 1081 ARG A C 1
ATOM 8521 O O . ARG A 1 1081 ? 9.589 23.582 13.437 1.00 71.19 1081 ARG A O 1
ATOM 8528 N N . ASN A 1 1082 ? 9.375 25.812 13.263 1.00 78.12 1082 ASN A N 1
ATOM 8529 C CA . ASN A 1 1082 ? 8.093 25.780 12.553 1.00 78.12 1082 ASN A CA 1
ATOM 8530 C C . ASN A 1 1082 ? 8.132 24.967 11.252 1.00 78.12 1082 ASN A C 1
ATOM 8532 O O . ASN A 1 1082 ? 7.156 24.285 10.959 1.00 78.12 1082 ASN A O 1
ATOM 8536 N N . HIS A 1 1083 ? 9.272 24.898 10.559 1.00 69.31 1083 HIS A N 1
ATOM 8537 C CA . HIS A 1 1083 ? 9.458 24.020 9.395 1.00 69.31 1083 HIS A CA 1
ATOM 8538 C C . HIS A 1 1083 ? 9.258 22.511 9.682 1.00 69.31 1083 HIS A C 1
ATOM 8540 O O . HIS A 1 1083 ? 9.153 21.718 8.748 1.00 69.31 1083 HIS A O 1
ATOM 8546 N N . LEU A 1 1084 ? 9.227 22.078 10.953 1.00 72.88 1084 LEU A N 1
ATOM 8547 C CA . LEU A 1 1084 ? 8.901 20.699 11.364 1.00 72.88 1084 LEU A CA 1
ATOM 8548 C C . LEU A 1 1084 ? 7.416 20.502 11.715 1.00 72.88 1084 LEU A C 1
ATOM 8550 O O . LEU A 1 1084 ? 7.019 19.399 12.105 1.00 72.88 1084 LEU A O 1
ATOM 8554 N N . LYS A 1 1085 ? 6.609 21.563 11.642 1.00 84.06 1085 LYS A N 1
ATOM 8555 C CA . LYS A 1 1085 ? 5.196 21.578 12.025 1.00 84.06 1085 LYS A CA 1
ATOM 8556 C C . LYS A 1 1085 ? 4.295 21.630 10.796 1.00 84.06 1085 LYS A C 1
ATOM 8558 O O . LYS A 1 1085 ? 4.708 21.961 9.681 1.00 84.06 1085 LYS A O 1
ATOM 8563 N N . THR A 1 1086 ? 3.033 21.295 11.027 1.00 86.38 1086 THR A N 1
ATOM 8564 C CA . THR A 1 1086 ? 1.984 21.312 10.008 1.00 86.38 1086 THR A CA 1
ATOM 8565 C C . THR A 1 1086 ? 0.852 22.201 10.487 1.00 86.38 1086 THR A C 1
ATOM 8567 O O . THR A 1 1086 ? 0.372 22.030 11.606 1.00 86.38 1086 THR A O 1
ATOM 8570 N N . LYS A 1 1087 ? 0.441 23.142 9.641 1.00 90.25 1087 LYS A N 1
ATOM 8571 C CA . LYS A 1 1087 ? -0.759 23.955 9.816 1.00 90.25 1087 LYS A CA 1
ATOM 8572 C C . LYS A 1 1087 ? -1.900 23.287 9.051 1.00 90.25 1087 LYS A C 1
ATOM 8574 O O . LYS A 1 1087 ? -1.700 22.852 7.917 1.00 90.25 1087 LYS A O 1
ATOM 8579 N N . CYS A 1 1088 ? -3.061 23.132 9.675 1.00 91.44 1088 CYS A N 1
ATOM 8580 C CA . CYS A 1 1088 ? -4.206 22.459 9.060 1.00 91.44 1088 CYS A CA 1
ATOM 8581 C C . CYS A 1 1088 ? -5.533 22.879 9.701 1.00 91.44 1088 CYS A C 1
ATOM 8583 O O . CYS A 1 1088 ? -5.543 23.401 10.817 1.00 91.44 1088 CYS A O 1
ATOM 8585 N N . LYS A 1 1089 ? -6.645 22.544 9.038 1.00 92.62 1089 LYS A N 1
ATOM 8586 C CA . LYS A 1 1089 ? -8.012 22.594 9.579 1.00 92.62 1089 LYS A CA 1
ATOM 8587 C C . LYS A 1 1089 ? -8.518 21.164 9.854 1.00 92.62 1089 LYS A C 1
ATOM 8589 O O . LYS A 1 1089 ? -8.884 20.463 8.909 1.00 92.62 1089 LYS A O 1
ATOM 8594 N N . PRO A 1 1090 ? -8.467 20.662 11.103 1.00 94.06 1090 PRO A N 1
ATOM 8595 C CA . PRO A 1 1090 ? -9.022 19.351 11.446 1.00 94.06 1090 PRO A CA 1
ATOM 8596 C C . PRO A 1 1090 ? -10.543 19.303 11.259 1.00 94.06 1090 PRO A C 1
ATOM 8598 O O . PRO A 1 1090 ? -11.218 20.298 11.483 1.00 94.06 1090 PRO A O 1
ATOM 8601 N N . LEU A 1 1091 ? -11.093 18.140 10.924 1.00 94.69 1091 LEU A N 1
ATOM 8602 C CA . LEU A 1 1091 ? -12.534 17.881 10.989 1.00 94.69 1091 LEU A CA 1
ATOM 8603 C C . LEU A 1 1091 ? -12.979 17.759 12.448 1.00 94.69 1091 LEU A C 1
ATOM 8605 O O . LEU A 1 1091 ? -12.249 17.165 13.247 1.00 94.69 1091 LEU A O 1
ATOM 8609 N N . LYS A 1 1092 ? -14.163 18.279 12.790 1.00 93.81 1092 LYS A N 1
ATOM 8610 C CA . LYS A 1 1092 ? -14.722 18.221 14.150 1.00 93.81 1092 LYS A CA 1
ATOM 8611 C C . LYS A 1 1092 ? -15.088 16.795 14.586 1.00 93.81 1092 LYS A C 1
ATOM 8613 O O . LYS A 1 1092 ? -15.224 15.861 13.786 1.00 93.81 1092 LYS A O 1
ATOM 8618 N N . SER A 1 1093 ? -15.255 16.618 15.895 1.00 93.19 1093 SER A N 1
ATOM 8619 C CA . SER A 1 1093 ? -15.926 15.442 16.464 1.00 93.19 1093 SER A CA 1
ATOM 8620 C C . SER A 1 1093 ? -17.439 15.478 16.211 1.00 93.19 1093 SER A C 1
ATOM 8622 O O . SER A 1 1093 ? -18.022 16.555 16.155 1.00 93.19 1093 SER A O 1
ATOM 8624 N N . GLY A 1 1094 ? -18.074 14.310 16.137 1.00 92.25 1094 GLY A N 1
ATOM 8625 C CA . GLY A 1 1094 ? -19.516 14.129 15.943 1.00 92.25 1094 GLY A CA 1
ATOM 8626 C C . GLY A 1 1094 ? -19.933 13.873 14.493 1.00 92.25 1094 GLY A C 1
ATOM 8627 O O . GLY A 1 1094 ? -21.117 13.689 14.231 1.00 92.25 1094 GLY A O 1
ATOM 8628 N N . LEU A 1 1095 ? -18.984 13.835 13.555 1.00 94.62 1095 LEU A N 1
ATOM 8629 C CA . LEU A 1 1095 ? -19.254 13.600 12.139 1.00 94.62 1095 LEU A CA 1
ATOM 8630 C C . LEU A 1 1095 ? -19.350 12.101 11.845 1.00 94.62 1095 LEU A C 1
ATOM 8632 O O . LEU A 1 1095 ? -18.544 11.312 12.350 1.00 94.62 1095 LEU A O 1
ATOM 8636 N N . ASN A 1 1096 ? -20.293 11.728 10.977 1.00 95.81 1096 ASN A N 1
ATOM 8637 C CA . ASN A 1 1096 ? -20.495 10.349 10.533 1.00 95.81 1096 ASN A CA 1
ATOM 8638 C C . ASN A 1 1096 ? -20.086 10.189 9.070 1.00 95.81 1096 ASN A C 1
ATOM 8640 O O . ASN A 1 1096 ? -20.554 10.931 8.211 1.00 95.81 1096 ASN A O 1
ATOM 8644 N N . PHE A 1 1097 ? -19.272 9.175 8.790 1.00 96.12 1097 PHE A N 1
ATOM 8645 C CA . PHE A 1 1097 ? -18.839 8.794 7.451 1.00 96.12 1097 PHE A CA 1
ATOM 8646 C C . PHE A 1 1097 ? -19.258 7.357 7.154 1.00 96.12 1097 PHE A C 1
ATOM 8648 O O . PHE A 1 1097 ? -19.029 6.468 7.971 1.00 96.12 1097 PHE A O 1
ATOM 8655 N N . PHE A 1 1098 ? -19.815 7.098 5.976 1.00 96.25 1098 PHE A N 1
ATOM 8656 C CA . PHE A 1 1098 ? -20.166 5.750 5.537 1.00 96.25 1098 PHE A CA 1
ATOM 8657 C C . PHE A 1 1098 ? -19.173 5.225 4.510 1.00 96.25 1098 PHE A C 1
ATOM 8659 O O . PHE A 1 1098 ? -18.807 5.914 3.564 1.00 96.25 1098 PHE A O 1
ATOM 8666 N N . PHE A 1 1099 ? -18.771 3.970 4.674 1.00 95.31 1099 PHE A N 1
ATOM 8667 C CA . PHE A 1 1099 ? -17.969 3.238 3.698 1.00 95.31 1099 PHE A CA 1
ATOM 8668 C C . PHE A 1 1099 ? -18.446 1.789 3.619 1.00 95.31 1099 PHE A C 1
ATOM 8670 O O . PHE A 1 1099 ? -19.115 1.292 4.526 1.00 95.31 1099 PHE A O 1
ATOM 8677 N N . HIS A 1 1100 ? -18.088 1.094 2.545 1.00 94.00 1100 HIS A N 1
ATOM 8678 C CA . HIS A 1 1100 ? -18.382 -0.322 2.392 1.00 94.00 1100 HIS A CA 1
ATOM 8679 C C . HIS A 1 1100 ? -17.127 -1.152 2.123 1.00 94.00 1100 HIS A C 1
ATOM 8681 O O . HIS A 1 1100 ? -16.107 -0.659 1.631 1.00 94.00 1100 HIS A O 1
ATOM 8687 N N . ILE A 1 1101 ? -17.215 -2.436 2.468 1.00 95.56 1101 ILE A N 1
ATOM 8688 C CA . ILE A 1 1101 ? -16.196 -3.445 2.196 1.00 95.56 1101 ILE A CA 1
ATOM 8689 C C . ILE A 1 1101 ? -16.828 -4.568 1.388 1.00 95.56 1101 ILE A C 1
ATOM 8691 O O . ILE A 1 1101 ? -17.660 -5.310 1.908 1.00 95.56 1101 ILE A O 1
ATOM 8695 N N . ASP A 1 1102 ? -16.398 -4.717 0.141 1.00 93.62 1102 ASP A N 1
ATOM 8696 C CA . ASP A 1 1102 ? -16.750 -5.868 -0.684 1.00 93.62 1102 ASP A CA 1
ATOM 8697 C C . ASP A 1 1102 ? -15.785 -7.012 -0.419 1.00 93.62 1102 ASP A C 1
ATOM 8699 O O . ASP A 1 1102 ? -14.567 -6.817 -0.390 1.00 93.62 1102 ASP A O 1
ATOM 8703 N N . PHE A 1 1103 ? -16.316 -8.219 -0.263 1.00 94.12 1103 PHE A N 1
ATOM 8704 C CA . PHE A 1 1103 ? -15.525 -9.410 0.009 1.00 94.12 1103 PHE A CA 1
ATOM 8705 C C . PHE A 1 1103 ? -15.972 -10.590 -0.848 1.00 94.12 1103 PHE A C 1
ATOM 8707 O O . PHE A 1 1103 ? -17.144 -10.735 -1.194 1.00 94.12 1103 PHE A O 1
ATOM 8714 N N . ASN A 1 1104 ? -15.019 -11.453 -1.200 1.00 91.75 1104 ASN A N 1
ATOM 8715 C CA . ASN A 1 1104 ? -15.276 -12.639 -2.010 1.00 91.75 1104 ASN A CA 1
ATOM 8716 C C . ASN A 1 1104 ? -14.577 -13.865 -1.433 1.00 91.75 1104 ASN A C 1
ATOM 8718 O O . ASN A 1 1104 ? -13.402 -13.791 -1.075 1.00 91.75 1104 ASN A O 1
ATOM 8722 N N . ASN A 1 1105 ? -15.269 -15.005 -1.450 1.00 91.00 1105 ASN A N 1
ATOM 8723 C CA . ASN A 1 1105 ? -14.735 -16.302 -1.032 1.00 91.00 1105 ASN A CA 1
ATOM 8724 C C . ASN A 1 1105 ? -14.065 -16.253 0.364 1.00 91.00 1105 ASN A C 1
ATOM 8726 O O . ASN A 1 1105 ? -12.950 -16.763 0.537 1.00 91.00 1105 ASN A O 1
ATOM 8730 N N . LEU A 1 1106 ? -14.706 -15.600 1.340 1.00 93.06 1106 LEU A N 1
ATOM 8731 C CA . LEU A 1 1106 ? -14.257 -15.608 2.735 1.00 93.06 1106 LEU A CA 1
ATOM 8732 C C . LEU A 1 1106 ? -14.871 -16.786 3.485 1.00 93.06 1106 LEU A C 1
ATOM 8734 O O . LEU A 1 1106 ? -16.075 -17.001 3.412 1.00 93.06 1106 LEU A O 1
ATOM 8738 N N . THR A 1 1107 ? -14.076 -17.520 4.250 1.00 90.69 1107 THR A N 1
ATOM 8739 C CA . THR A 1 1107 ? -14.621 -18.425 5.275 1.00 90.69 1107 THR A CA 1
ATOM 8740 C C . THR A 1 1107 ? -15.333 -17.623 6.369 1.00 90.69 1107 THR A C 1
ATOM 8742 O O . THR A 1 1107 ? -15.088 -16.425 6.536 1.00 90.69 1107 THR A O 1
ATOM 8745 N N . GLN A 1 1108 ? -16.189 -18.273 7.165 1.00 92.06 1108 GLN A N 1
ATOM 8746 C CA . GLN A 1 1108 ? -16.807 -17.617 8.327 1.00 92.06 1108 GLN A CA 1
ATOM 8747 C C . GLN A 1 1108 ? -15.754 -17.068 9.302 1.00 92.06 1108 GLN A C 1
ATOM 8749 O O . GLN A 1 1108 ? -15.955 -16.004 9.880 1.00 92.06 1108 GLN A O 1
ATOM 8754 N N . TRP A 1 1109 ? -14.621 -17.763 9.440 1.00 92.50 1109 TRP A N 1
ATOM 8755 C CA . TRP A 1 1109 ? -13.496 -17.336 10.268 1.00 92.50 1109 TRP A CA 1
ATOM 8756 C C . TRP A 1 1109 ? -12.794 -16.090 9.700 1.00 92.50 1109 TRP A C 1
ATOM 8758 O O . TRP A 1 1109 ? -12.567 -15.131 10.432 1.00 92.50 1109 TRP A O 1
ATOM 8768 N N . GLU A 1 1110 ? -12.512 -16.050 8.389 1.00 94.50 1110 GLU A N 1
ATOM 8769 C CA . GLU A 1 1110 ? -11.924 -14.871 7.721 1.00 94.50 1110 GLU A CA 1
ATOM 8770 C C . GLU A 1 1110 ? -12.855 -13.648 7.802 1.00 94.50 1110 GLU A C 1
ATOM 8772 O O . GLU A 1 1110 ? -12.393 -12.530 8.039 1.00 94.50 1110 GLU A O 1
ATOM 8777 N N . LEU A 1 1111 ? -14.168 -13.853 7.641 1.00 95.69 1111 LEU A N 1
ATOM 8778 C CA . LEU A 1 1111 ? -15.171 -12.802 7.832 1.00 95.69 1111 LEU A CA 1
ATOM 8779 C C . LEU A 1 1111 ? -15.249 -12.367 9.305 1.00 95.69 1111 LEU A C 1
ATOM 8781 O O . LEU A 1 1111 ? -15.346 -11.176 9.585 1.00 95.69 1111 LEU A O 1
ATOM 8785 N N . GLY A 1 1112 ? -15.127 -13.306 10.245 1.00 96.19 1112 GLY A N 1
ATOM 8786 C CA . GLY A 1 1112 ? -15.046 -13.040 11.681 1.00 96.19 1112 GLY A CA 1
ATOM 8787 C C . GLY A 1 1112 ? -13.857 -12.178 12.079 1.00 96.19 1112 GLY A C 1
ATOM 8788 O O . GLY A 1 1112 ? -14.025 -11.220 12.832 1.00 96.19 1112 GLY A O 1
ATOM 8789 N N . LEU A 1 1113 ? -12.681 -12.453 11.513 1.00 96.69 1113 LEU A N 1
ATOM 8790 C CA . LEU A 1 1113 ? -11.488 -11.623 11.669 1.00 96.69 1113 LEU A CA 1
ATOM 8791 C C . LEU A 1 1113 ? -11.729 -10.196 11.155 1.00 96.69 1113 LEU A C 1
ATOM 8793 O O . LEU A 1 1113 ? -11.352 -9.233 11.820 1.00 96.69 1113 LEU A O 1
ATOM 8797 N N . LEU A 1 1114 ? -12.385 -10.042 10.000 1.00 97.38 1114 LEU A N 1
ATOM 8798 C CA . LEU A 1 1114 ? -12.728 -8.725 9.460 1.00 97.38 1114 LEU A CA 1
ATOM 8799 C C . LEU A 1 1114 ? -13.726 -7.976 10.363 1.00 97.38 1114 LEU A C 1
ATOM 8801 O O . LEU A 1 1114 ? -13.506 -6.804 10.667 1.00 97.38 1114 LEU A O 1
ATOM 8805 N N . CYS A 1 1115 ? -14.783 -8.645 10.834 1.00 97.38 1115 CYS A N 1
ATOM 8806 C CA . CYS A 1 1115 ? -15.752 -8.071 11.773 1.00 97.38 1115 CYS A CA 1
ATOM 8807 C C . CYS A 1 1115 ? -15.088 -7.664 13.097 1.00 97.38 1115 CYS A C 1
ATOM 8809 O O . CYS A 1 1115 ? -15.325 -6.558 13.581 1.00 97.38 1115 CYS A O 1
ATOM 8811 N N . TYR A 1 1116 ? -14.200 -8.506 13.638 1.00 97.38 1116 TYR A N 1
ATOM 8812 C CA . TYR A 1 1116 ? -13.405 -8.181 14.822 1.00 97.38 1116 TYR A CA 1
ATOM 8813 C C . TYR A 1 1116 ? -12.502 -6.972 14.572 1.00 97.38 1116 TYR A C 1
ATOM 8815 O O . TYR A 1 1116 ? -12.451 -6.067 15.392 1.00 97.38 1116 TYR A O 1
ATOM 8823 N N . ALA A 1 1117 ? -11.816 -6.905 13.428 1.00 97.06 1117 ALA A N 1
ATOM 8824 C CA . ALA A 1 1117 ? -10.938 -5.783 13.112 1.00 97.06 1117 ALA A CA 1
ATOM 8825 C C . ALA A 1 1117 ? -11.689 -4.446 12.984 1.00 97.06 1117 ALA A C 1
ATOM 8827 O O . ALA A 1 1117 ? -11.114 -3.399 13.278 1.00 97.06 1117 ALA A O 1
ATOM 8828 N N . LEU A 1 1118 ? -12.958 -4.471 12.566 1.00 97.31 1118 LEU A N 1
ATOM 8829 C CA . LEU A 1 1118 ? -13.827 -3.293 12.521 1.00 97.31 1118 LEU A CA 1
ATOM 8830 C C . LEU A 1 1118 ? -14.313 -2.896 13.918 1.00 97.31 1118 LEU A C 1
ATOM 8832 O O . LEU A 1 1118 ? -14.190 -1.730 14.292 1.00 97.31 1118 LEU A O 1
ATOM 8836 N N . ARG A 1 1119 ? -14.799 -3.863 14.704 1.00 94.44 1119 ARG A N 1
ATOM 8837 C CA . ARG A 1 1119 ? -15.344 -3.650 16.052 1.00 94.44 1119 ARG A CA 1
ATOM 8838 C C . ARG A 1 1119 ? -14.855 -4.744 17.019 1.00 94.44 1119 ARG A C 1
ATOM 8840 O O . ARG A 1 1119 ? -15.572 -5.722 17.233 1.00 94.44 1119 ARG A O 1
ATOM 8847 N N . PRO A 1 1120 ? -13.661 -4.595 17.629 1.00 94.06 1120 PRO A N 1
ATOM 8848 C CA . PRO A 1 1120 ? -13.125 -5.600 18.551 1.00 94.06 1120 PRO A CA 1
ATOM 8849 C C . PRO A 1 1120 ? -14.013 -5.831 19.773 1.00 94.06 1120 PRO A C 1
ATOM 8851 O O . PRO A 1 1120 ? -14.276 -6.974 20.128 1.00 94.06 1120 PRO A O 1
ATOM 8854 N N . CYS A 1 1121 ? -14.507 -4.752 20.386 1.00 89.81 1121 CYS A N 1
ATOM 8855 C CA . CYS A 1 1121 ? -15.510 -4.750 21.449 1.00 89.81 1121 CYS A CA 1
ATOM 8856 C C . CYS A 1 1121 ? -16.268 -3.408 21.453 1.00 89.81 1121 CYS A C 1
ATOM 8858 O O . CYS A 1 1121 ? -15.976 -2.513 20.653 1.00 89.81 1121 CYS A O 1
ATOM 8860 N N . GLU A 1 1122 ? -17.246 -3.256 22.346 1.00 90.12 1122 GLU A N 1
ATOM 8861 C CA . GLU A 1 1122 ? -18.103 -2.068 22.409 1.00 90.12 1122 GLU A CA 1
ATOM 8862 C C . GLU A 1 1122 ? -17.344 -0.786 22.800 1.00 90.12 1122 GLU A C 1
ATOM 8864 O O . GLU A 1 1122 ? -17.566 0.283 22.218 1.00 90.12 1122 GLU A O 1
ATOM 8869 N N . THR A 1 1123 ? -16.407 -0.873 23.742 1.00 91.38 1123 THR A N 1
ATOM 8870 C CA . THR A 1 1123 ? -15.632 0.289 24.203 1.00 91.38 1123 THR A CA 1
ATOM 8871 C C . THR A 1 1123 ? -14.436 0.605 23.306 1.00 91.38 1123 THR A C 1
ATOM 8873 O O . THR A 1 1123 ? -13.948 1.731 23.311 1.00 91.38 1123 THR A O 1
ATOM 8876 N N . PHE A 1 1124 ? -14.031 -0.327 22.436 1.00 94.44 1124 PHE A N 1
ATOM 8877 C CA . PHE A 1 1124 ? -12.904 -0.140 21.525 1.00 94.44 1124 PHE A CA 1
ATOM 8878 C C . PHE A 1 1124 ? -13.114 1.048 20.576 1.00 94.44 1124 PHE A C 1
ATOM 8880 O O . PHE A 1 1124 ? -14.190 1.212 19.987 1.00 94.44 1124 PHE A O 1
ATOM 8887 N N . ARG A 1 1125 ? -12.061 1.839 20.374 1.00 95.56 1125 ARG A N 1
ATOM 8888 C CA . ARG A 1 1125 ? -11.959 2.950 19.432 1.00 95.56 1125 ARG A CA 1
ATOM 8889 C C . ARG A 1 1125 ? -10.688 2.848 18.605 1.00 95.56 1125 ARG A C 1
ATOM 8891 O O . ARG A 1 1125 ? -9.627 2.430 19.050 1.00 95.56 1125 ARG A O 1
ATOM 8898 N N . HIS A 1 1126 ? -10.810 3.272 17.359 1.00 96.88 1126 HIS A N 1
ATOM 8899 C CA . HIS A 1 1126 ? -9.736 3.284 16.379 1.00 96.88 1126 HIS A CA 1
ATOM 8900 C C . HIS A 1 1126 ? -9.007 4.628 16.371 1.00 96.88 1126 HIS A C 1
ATOM 8902 O O . HIS A 1 1126 ? -9.550 5.646 16.800 1.00 96.88 1126 HIS A O 1
ATOM 8908 N N . LYS A 1 1127 ? -7.777 4.643 15.841 1.00 94.31 1127 LYS A N 1
ATOM 8909 C CA . LYS A 1 1127 ? -6.973 5.860 15.631 1.00 94.31 1127 LYS A CA 1
ATOM 8910 C C . LYS A 1 1127 ? -6.653 6.054 14.148 1.00 94.31 1127 LYS A C 1
ATOM 8912 O O . LYS A 1 1127 ? -5.912 5.257 13.571 1.00 94.31 1127 LYS A O 1
ATOM 8917 N N . ILE A 1 1128 ? -7.137 7.138 13.543 1.00 93.50 1128 ILE A N 1
ATOM 8918 C CA . ILE A 1 1128 ? -6.970 7.466 12.116 1.00 93.50 1128 ILE A CA 1
ATOM 8919 C C . ILE A 1 1128 ? -6.324 8.846 11.904 1.00 93.50 1128 ILE A C 1
ATOM 8921 O O . ILE A 1 1128 ? -6.355 9.699 12.782 1.00 93.50 1128 ILE A O 1
ATOM 8925 N N . GLY A 1 1129 ? -5.724 9.065 10.732 1.00 90.31 1129 GLY A N 1
ATOM 8926 C CA . GLY A 1 1129 ? -5.213 10.376 10.316 1.00 90.31 1129 GLY A CA 1
ATOM 8927 C C . GLY A 1 1129 ? -3.877 10.803 10.935 1.00 90.31 1129 GLY A C 1
ATOM 8928 O O . GLY A 1 1129 ? -3.155 10.010 11.547 1.00 90.31 1129 GLY A O 1
ATOM 8929 N N . MET A 1 1130 ? -3.519 12.065 10.709 1.00 87.69 1130 MET A N 1
ATOM 8930 C CA . MET A 1 1130 ? -2.349 12.736 11.278 1.00 87.69 1130 MET A CA 1
ATOM 8931 C C . MET A 1 1130 ? -2.619 13.147 12.732 1.00 87.69 1130 MET A C 1
ATOM 8933 O O . MET A 1 1130 ? -3.759 13.325 13.148 1.00 87.69 1130 MET A O 1
ATOM 8937 N N . GLY A 1 1131 ? -1.561 13.284 13.534 1.00 88.12 1131 GLY A N 1
ATOM 8938 C CA . GLY A 1 1131 ? -1.698 13.707 14.932 1.00 88.12 1131 GLY A CA 1
ATOM 8939 C C . GLY A 1 1131 ? -2.138 12.616 15.918 1.00 88.12 1131 GLY A C 1
ATOM 8940 O O . GLY A 1 1131 ? -2.422 12.925 17.074 1.00 88.12 1131 GLY A O 1
ATOM 8941 N N . LYS A 1 1132 ? -2.116 11.333 15.523 1.00 90.50 1132 LYS A N 1
ATOM 8942 C CA . LYS A 1 1132 ? -2.378 10.190 16.426 1.00 90.50 1132 LYS A CA 1
ATOM 8943 C C . LYS A 1 1132 ? -1.620 10.253 17.770 1.00 90.50 1132 LYS A C 1
ATOM 8945 O O . LYS A 1 1132 ? -2.291 10.096 18.793 1.00 90.50 1132 LYS A O 1
ATOM 8950 N N . PRO A 1 1133 ? -0.293 10.531 17.816 1.00 88.12 1133 PRO A N 1
ATOM 8951 C CA . PRO A 1 1133 ? 0.460 10.595 19.075 1.00 88.12 1133 PRO A CA 1
ATOM 8952 C C . PRO A 1 1133 ? 0.121 11.808 19.956 1.00 88.12 1133 PRO A C 1
ATOM 8954 O O . PRO A 1 1133 ? 0.490 11.828 21.122 1.00 88.12 1133 PRO A O 1
ATOM 8957 N N . ILE A 1 1134 ? -0.537 12.829 19.405 1.00 89.25 1134 ILE A N 1
ATOM 8958 C CA . ILE A 1 1134 ? -0.870 14.083 20.102 1.00 89.25 1134 ILE A CA 1
ATOM 8959 C C . ILE A 1 1134 ? -2.379 14.215 20.349 1.00 89.25 1134 ILE A C 1
ATOM 8961 O O . ILE A 1 1134 ? -2.876 15.299 20.630 1.00 89.25 1134 ILE A O 1
ATOM 8965 N N . GLY A 1 1135 ? -3.114 13.103 20.250 1.00 89.12 1135 GLY A N 1
ATOM 8966 C CA . GLY A 1 1135 ? -4.503 12.999 20.698 1.00 89.12 1135 GLY A CA 1
ATOM 8967 C C . GLY A 1 1135 ? -5.579 13.044 19.613 1.00 89.12 1135 GLY A C 1
ATOM 8968 O O . GLY A 1 1135 ? -6.681 12.574 19.881 1.00 89.12 1135 GLY A O 1
ATOM 8969 N N . LEU A 1 1136 ? -5.264 13.477 18.389 1.00 92.81 1136 LEU A N 1
ATOM 8970 C CA . LEU A 1 1136 ? -6.226 13.508 17.277 1.00 92.81 1136 LEU A CA 1
ATOM 8971 C C . LEU A 1 1136 ? -6.604 12.099 16.793 1.00 92.81 1136 LEU A C 1
ATOM 8973 O O . LEU A 1 1136 ? -5.861 11.128 17.001 1.00 92.81 1136 LEU A O 1
ATOM 8977 N N . GLY A 1 1137 ? -7.741 11.993 16.104 1.00 94.50 1137 GLY A N 1
ATOM 8978 C CA . GLY A 1 1137 ? -8.051 10.823 15.284 1.00 94.50 1137 GLY A CA 1
ATOM 8979 C C . GLY A 1 1137 ? -8.758 9.658 15.963 1.00 94.50 1137 GLY A C 1
ATOM 8980 O O . GLY A 1 1137 ? -8.738 8.570 15.400 1.00 94.50 1137 GLY A O 1
ATOM 8981 N N . THR A 1 1138 ? -9.339 9.823 17.150 1.00 96.12 1138 THR A N 1
ATOM 8982 C CA . THR A 1 1138 ? -10.160 8.780 17.787 1.00 96.12 1138 THR A CA 1
ATOM 8983 C C . THR A 1 1138 ? -11.508 8.657 17.082 1.00 96.12 1138 THR A C 1
ATOM 8985 O O . THR A 1 1138 ? -12.259 9.631 17.004 1.00 96.12 1138 THR A O 1
ATOM 8988 N N . VAL A 1 1139 ? -11.814 7.460 16.582 1.00 96.62 1139 VAL A N 1
ATOM 8989 C CA . VAL A 1 1139 ? -13.044 7.175 15.832 1.00 96.62 1139 VAL A CA 1
ATOM 8990 C C . VAL A 1 1139 ? -13.679 5.863 16.281 1.00 96.62 1139 VAL A C 1
ATOM 8992 O O . VAL A 1 1139 ? -12.987 4.911 16.651 1.00 96.62 1139 VAL A O 1
ATOM 8995 N N . LYS A 1 1140 ? -15.005 5.800 16.227 1.00 96.62 1140 LYS A N 1
ATOM 8996 C CA . LYS A 1 1140 ? -15.795 4.577 16.392 1.00 96.62 1140 LYS A CA 1
ATOM 8997 C C . LYS A 1 1140 ? -16.152 4.047 15.004 1.00 96.62 1140 LYS A C 1
ATOM 8999 O O . LYS A 1 1140 ? -16.408 4.848 14.114 1.00 96.62 1140 LYS A O 1
ATOM 9004 N N . ILE A 1 1141 ? -16.146 2.731 14.802 1.00 97.81 1141 ILE A N 1
ATOM 9005 C CA . ILE A 1 1141 ? -16.639 2.106 13.565 1.00 97.81 1141 ILE A CA 1
ATOM 9006 C C . ILE A 1 1141 ? -17.699 1.095 13.957 1.00 97.81 1141 ILE A C 1
ATOM 9008 O O . ILE A 1 1141 ? -17.364 0.158 14.667 1.00 97.81 1141 ILE A O 1
ATOM 9012 N N . ASP A 1 1142 ? -18.924 1.252 13.472 1.00 96.56 1142 ASP A N 1
ATOM 9013 C CA . ASP A 1 1142 ? -20.016 0.300 13.664 1.00 96.56 1142 ASP A CA 1
ATOM 9014 C C . ASP A 1 1142 ? -20.411 -0.339 12.329 1.00 96.56 1142 ASP A C 1
ATOM 9016 O O . ASP A 1 1142 ? -20.418 0.309 11.280 1.00 96.56 1142 ASP A O 1
ATOM 9020 N N . ILE A 1 1143 ? -20.744 -1.630 12.361 1.00 96.31 1143 ILE A N 1
ATOM 9021 C CA . ILE A 1 1143 ? -21.237 -2.353 11.186 1.00 96.31 1143 ILE A CA 1
ATOM 9022 C C . ILE A 1 1143 ? -22.748 -2.131 11.112 1.00 96.31 1143 ILE A C 1
ATOM 9024 O O . ILE A 1 1143 ? -23.490 -2.594 11.975 1.00 96.31 1143 ILE A O 1
ATOM 9028 N N . ALA A 1 1144 ? -23.202 -1.427 10.079 1.00 94.62 1144 ALA A N 1
ATOM 9029 C CA . ALA A 1 1144 ? -24.613 -1.134 9.857 1.00 94.62 1144 ALA A CA 1
ATOM 9030 C C . ALA A 1 1144 ? -25.328 -2.284 9.137 1.00 94.62 1144 ALA A C 1
ATOM 9032 O O . ALA A 1 1144 ? -26.467 -2.604 9.471 1.00 94.62 1144 ALA A O 1
ATOM 9033 N N . VAL A 1 1145 ? -24.664 -2.911 8.157 1.00 93.75 1145 VAL A N 1
ATOM 9034 C CA . VAL A 1 1145 ? -25.256 -3.971 7.327 1.00 93.75 1145 VAL A CA 1
ATOM 9035 C C . VAL A 1 1145 ? -24.209 -5.022 6.953 1.00 93.75 1145 VAL A C 1
ATOM 9037 O O . VAL A 1 1145 ? -23.078 -4.675 6.614 1.00 93.75 1145 VAL A O 1
ATOM 9040 N N . LEU A 1 1146 ? -24.603 -6.298 6.948 1.00 94.00 1146 LEU A N 1
ATOM 9041 C CA . LEU A 1 1146 ? -23.874 -7.404 6.317 1.00 94.00 1146 LEU A CA 1
ATOM 9042 C C . LEU A 1 1146 ? -24.783 -8.069 5.281 1.00 94.00 1146 LEU A C 1
ATOM 9044 O O . LEU A 1 1146 ? -25.766 -8.711 5.638 1.00 94.00 1146 LEU A O 1
ATOM 9048 N N . GLN A 1 1147 ? -24.447 -7.918 4.002 1.00 91.19 1147 GLN A N 1
ATOM 9049 C CA . GLN A 1 1147 ? -25.192 -8.468 2.870 1.00 91.19 1147 GLN A CA 1
ATOM 9050 C C . GLN A 1 1147 ? -24.414 -9.632 2.255 1.00 91.19 1147 GLN A C 1
ATOM 9052 O O . GLN A 1 1147 ? -23.203 -9.525 2.062 1.00 91.19 1147 GLN A O 1
ATOM 9057 N N . THR A 1 1148 ? -25.092 -10.731 1.918 1.00 90.44 1148 THR A N 1
ATOM 9058 C CA . THR A 1 1148 ? -24.456 -11.943 1.362 1.00 90.44 1148 THR A CA 1
ATOM 9059 C C . THR A 1 1148 ? -25.052 -12.335 0.010 1.00 90.44 1148 THR A C 1
ATOM 9061 O O . THR A 1 1148 ? -26.209 -12.037 -0.287 1.00 90.44 1148 THR A O 1
ATOM 9064 N N . ILE A 1 1149 ? -24.235 -12.961 -0.842 1.00 88.62 1149 ILE A N 1
ATOM 9065 C CA . ILE A 1 1149 ? -24.568 -13.295 -2.231 1.00 88.62 1149 ILE A CA 1
ATOM 9066 C C . ILE A 1 1149 ? -24.254 -14.772 -2.508 1.00 88.62 1149 ILE A C 1
ATOM 9068 O O . ILE A 1 1149 ? -23.088 -15.177 -2.476 1.00 88.62 1149 ILE A O 1
ATOM 9072 N N . ASP A 1 1150 ? -25.264 -15.553 -2.907 1.00 89.06 1150 ASP A N 1
ATOM 9073 C CA . ASP A 1 1150 ? -25.067 -16.837 -3.588 1.00 89.06 1150 ASP A CA 1
ATOM 9074 C C . ASP A 1 1150 ? -24.818 -16.571 -5.077 1.00 89.06 1150 ASP A C 1
ATOM 9076 O O . ASP A 1 1150 ? -25.742 -16.422 -5.884 1.00 89.06 1150 ASP A O 1
ATOM 9080 N N . ARG A 1 1151 ? -23.534 -16.485 -5.436 1.00 90.19 1151 ARG A N 1
ATOM 9081 C CA . ARG A 1 1151 ? -23.082 -16.191 -6.803 1.00 90.19 1151 ARG A CA 1
ATOM 9082 C C . ARG A 1 1151 ? -23.469 -17.285 -7.798 1.00 90.19 1151 ARG A C 1
ATOM 9084 O O . ARG A 1 1151 ? -23.760 -16.961 -8.942 1.00 90.19 1151 ARG A O 1
ATOM 9091 N N . TYR A 1 1152 ? -23.505 -18.550 -7.373 1.00 89.38 1152 TYR A N 1
ATOM 9092 C CA . TYR A 1 1152 ? -23.946 -19.642 -8.242 1.00 89.38 1152 TYR A CA 1
ATOM 9093 C C . TYR A 1 1152 ? -25.427 -19.476 -8.574 1.00 89.38 1152 TYR A C 1
ATOM 9095 O O . TYR A 1 1152 ? -25.766 -19.368 -9.748 1.00 89.38 1152 TYR A O 1
ATOM 9103 N N . ALA A 1 1153 ? -26.280 -19.357 -7.546 1.00 88.56 1153 ALA A N 1
ATOM 9104 C CA . ALA A 1 1153 ? -27.717 -19.166 -7.737 1.00 88.56 1153 ALA A CA 1
ATOM 9105 C C . ALA A 1 1153 ? -28.005 -17.929 -8.599 1.00 88.56 1153 ALA A C 1
ATOM 9107 O O . ALA A 1 1153 ? -28.833 -17.982 -9.501 1.00 88.56 1153 ALA A O 1
ATOM 9108 N N . ARG A 1 1154 ? -27.247 -16.848 -8.380 1.00 88.25 1154 ARG A N 1
ATOM 9109 C CA . ARG A 1 1154 ? -27.345 -15.603 -9.144 1.00 88.25 1154 ARG A CA 1
ATOM 9110 C C . ARG A 1 1154 ? -27.027 -15.780 -10.629 1.00 88.25 1154 ARG A C 1
ATOM 9112 O O . ARG A 1 1154 ? -27.732 -15.226 -11.462 1.00 88.25 1154 ARG A O 1
ATOM 9119 N N . TYR A 1 1155 ? -25.971 -16.505 -10.996 1.00 90.69 1155 TYR A N 1
ATOM 9120 C CA . TYR A 1 1155 ? -25.627 -16.712 -12.413 1.00 90.69 1155 TYR A CA 1
ATOM 9121 C C . TYR A 1 1155 ? -26.470 -17.794 -13.099 1.00 90.69 1155 TYR A C 1
ATOM 9123 O O . TYR A 1 1155 ? -26.418 -17.899 -14.321 1.00 90.69 1155 TYR A O 1
ATOM 9131 N N . THR A 1 1156 ? -27.238 -18.578 -12.338 1.00 88.25 1156 THR A N 1
ATOM 9132 C CA . THR A 1 1156 ? -28.228 -19.526 -12.874 1.00 88.25 1156 THR A CA 1
ATOM 9133 C C . THR A 1 1156 ? -29.656 -18.978 -12.902 1.00 88.25 1156 THR A C 1
ATOM 9135 O O . THR A 1 1156 ? -30.542 -19.654 -13.412 1.00 88.25 1156 THR A O 1
ATOM 9138 N N . ASP A 1 1157 ? -29.882 -17.792 -12.338 1.00 87.44 1157 ASP A N 1
ATOM 9139 C CA . ASP A 1 1157 ? -31.162 -17.088 -12.373 1.00 87.44 1157 ASP A CA 1
ATOM 9140 C C . ASP A 1 1157 ? -31.308 -16.354 -13.712 1.00 87.44 1157 ASP A C 1
ATOM 9142 O O . ASP A 1 1157 ? -30.486 -15.493 -14.051 1.00 87.44 1157 ASP A O 1
ATOM 9146 N N . THR A 1 1158 ? -32.330 -16.735 -14.479 1.00 84.94 1158 THR A N 1
ATOM 9147 C CA . THR A 1 1158 ? -32.640 -16.176 -15.799 1.00 84.94 1158 THR A CA 1
ATOM 9148 C C . THR A 1 1158 ? -33.397 -14.855 -15.717 1.00 84.94 1158 THR A C 1
ATOM 9150 O O . THR A 1 1158 ? -33.486 -14.164 -16.729 1.00 84.94 1158 THR A O 1
ATOM 9153 N N . THR A 1 1159 ? -33.901 -14.470 -14.540 1.00 80.94 1159 THR A N 1
ATOM 9154 C CA . THR A 1 1159 ? -34.654 -13.224 -14.375 1.00 80.94 1159 THR A CA 1
ATOM 9155 C C . THR A 1 1159 ? -33.743 -12.001 -14.502 1.00 80.94 1159 THR A C 1
ATOM 9157 O O . THR A 1 1159 ? -32.642 -11.926 -13.942 1.00 80.94 1159 THR A O 1
ATOM 9160 N N . GLN A 1 1160 ? -34.214 -10.997 -15.244 1.00 67.69 1160 GLN A N 1
ATOM 9161 C CA . GLN A 1 1160 ? -33.440 -9.783 -15.523 1.00 67.69 1160 GLN A CA 1
ATOM 9162 C C . GLN A 1 1160 ? -33.222 -8.926 -14.258 1.00 67.69 1160 GLN A C 1
ATOM 9164 O O . GLN A 1 1160 ? -32.141 -8.365 -14.074 1.00 67.69 1160 GLN A O 1
ATOM 9169 N N . ASP A 1 1161 ? -34.204 -8.920 -13.349 1.00 68.31 1161 ASP A N 1
ATOM 9170 C CA . ASP A 1 1161 ? -34.223 -8.146 -12.097 1.00 68.31 1161 ASP A CA 1
ATOM 9171 C C . ASP A 1 1161 ? -33.788 -8.954 -10.856 1.00 68.31 1161 ASP A C 1
ATOM 9173 O O . ASP A 1 1161 ? -34.113 -8.598 -9.720 1.00 68.31 1161 ASP A O 1
ATOM 9177 N N . SER A 1 1162 ? -33.041 -10.049 -11.047 1.00 74.44 1162 SER A N 1
ATOM 9178 C CA . SER A 1 1162 ? -32.540 -10.884 -9.945 1.00 74.44 1162 SER A CA 1
ATOM 9179 C C . SER A 1 1162 ? -31.817 -10.054 -8.869 1.00 74.44 1162 SER A C 1
ATOM 9181 O O . SER A 1 1162 ? -30.880 -9.295 -9.152 1.00 74.44 1162 SER A O 1
ATOM 9183 N N . GLU A 1 1163 ? -32.200 -10.230 -7.605 1.00 81.50 1163 GLU A N 1
ATOM 9184 C CA . GLU A 1 1163 ? -31.624 -9.470 -6.496 1.00 81.50 1163 GLU A CA 1
ATOM 9185 C C . GLU A 1 1163 ? -30.123 -9.771 -6.316 1.00 81.50 1163 GLU A C 1
ATOM 9187 O O . GLU A 1 1163 ? -29.708 -10.936 -6.259 1.00 81.50 1163 GLU A O 1
ATOM 9192 N N . ARG A 1 1164 ? -29.286 -8.724 -6.199 1.00 85.19 1164 ARG A N 1
ATOM 9193 C CA . ARG A 1 1164 ? -27.833 -8.870 -5.974 1.00 85.19 1164 ARG A CA 1
ATOM 9194 C C . ARG A 1 1164 ? -27.522 -9.696 -4.738 1.00 85.19 1164 ARG A C 1
ATOM 9196 O O . ARG A 1 1164 ? -26.730 -10.629 -4.818 1.00 85.19 1164 ARG A O 1
ATOM 9203 N N . TYR A 1 1165 ? -28.154 -9.366 -3.616 1.00 86.88 1165 TYR A N 1
ATOM 9204 C CA . TYR A 1 1165 ? -27.931 -9.999 -2.320 1.00 86.88 1165 TYR A CA 1
ATOM 9205 C C . TYR A 1 1165 ? -29.001 -11.056 -2.040 1.00 86.88 1165 TYR A C 1
ATOM 9207 O O . TYR A 1 1165 ? -29.729 -10.983 -1.061 1.00 86.88 1165 TYR A O 1
ATOM 9215 N N . ASN A 1 1166 ? -29.090 -12.070 -2.902 1.00 84.00 1166 ASN A N 1
ATOM 9216 C CA . ASN A 1 1166 ? -30.129 -13.112 -2.862 1.00 84.00 1166 ASN A CA 1
ATOM 9217 C C . ASN A 1 1166 ? -30.120 -14.026 -1.611 1.00 84.00 1166 ASN A C 1
ATOM 9219 O O . ASN A 1 1166 ? -31.080 -14.763 -1.385 1.00 84.00 1166 ASN A O 1
ATOM 9223 N N . GLN A 1 1167 ? -29.082 -13.972 -0.768 1.00 81.50 1167 GLN A N 1
ATOM 9224 C CA . GLN A 1 1167 ? -29.068 -14.602 0.564 1.00 81.50 1167 GLN A CA 1
ATOM 9225 C C . GLN A 1 1167 ? -29.568 -13.651 1.671 1.00 81.50 1167 GLN A C 1
ATOM 9227 O O . GLN A 1 1167 ? -29.826 -14.085 2.793 1.00 81.50 1167 GLN A O 1
ATOM 9232 N N . GLY A 1 1168 ? -29.777 -12.382 1.309 1.00 80.88 1168 GLY A N 1
ATOM 9233 C CA . GLY A 1 1168 ? -30.289 -11.245 2.065 1.00 80.88 1168 GLY A CA 1
ATOM 9234 C C . GLY A 1 1168 ? -29.249 -10.544 2.955 1.00 80.88 1168 GLY A C 1
ATOM 9235 O O . GLY A 1 1168 ? -28.038 -10.724 2.780 1.00 80.88 1168 GLY A O 1
ATOM 9236 N N . ALA A 1 1169 ? -29.729 -9.729 3.905 1.00 86.75 1169 ALA A N 1
ATOM 9237 C CA . ALA A 1 1169 ? -28.907 -8.871 4.752 1.00 86.75 1169 ALA A CA 1
ATOM 9238 C C . ALA A 1 1169 ? -29.247 -8.933 6.253 1.00 86.75 1169 ALA A C 1
ATOM 9240 O O . ALA A 1 1169 ? -30.411 -8.829 6.638 1.00 86.75 1169 ALA A O 1
ATOM 9241 N N . TRP A 1 1170 ? -28.213 -8.986 7.097 1.00 91.69 1170 TRP A N 1
ATOM 9242 C CA . TRP A 1 1170 ? -28.309 -8.566 8.497 1.00 91.69 1170 TRP A CA 1
ATOM 9243 C C . TRP A 1 1170 ? -28.220 -7.038 8.569 1.00 91.69 1170 TRP A C 1
ATOM 9245 O O . TRP A 1 1170 ? -27.347 -6.446 7.929 1.00 91.69 1170 TRP A O 1
ATOM 9255 N N . ILE A 1 1171 ? -29.106 -6.407 9.344 1.00 90.69 1171 ILE A N 1
ATOM 9256 C CA . ILE A 1 1171 ? -29.194 -4.947 9.505 1.00 90.69 1171 ILE A CA 1
ATOM 9257 C C . ILE A 1 1171 ? -29.173 -4.617 10.998 1.00 90.69 1171 ILE A C 1
ATOM 9259 O O . ILE A 1 1171 ? -29.919 -5.216 11.776 1.00 90.69 1171 ILE A O 1
ATOM 9263 N N . SER A 1 1172 ? -28.345 -3.649 11.387 1.00 90.25 1172 SER A N 1
ATOM 9264 C CA . SER A 1 1172 ? -28.322 -3.113 12.748 1.00 90.25 1172 SER A CA 1
ATOM 9265 C C . SER A 1 1172 ? -29.642 -2.412 13.076 1.00 90.25 1172 SER A C 1
ATOM 9267 O O . SER A 1 1172 ? -30.068 -1.515 12.350 1.00 90.25 1172 SER A O 1
ATOM 9269 N N . GLN A 1 1173 ? -30.265 -2.787 14.196 1.00 88.81 1173 GLN A N 1
ATOM 9270 C CA . GLN A 1 1173 ? -31.488 -2.141 14.689 1.00 88.81 1173 GLN A CA 1
ATOM 9271 C C . GLN A 1 1173 ? -31.258 -0.661 15.022 1.00 88.81 1173 GLN A C 1
ATOM 9273 O O . GLN A 1 1173 ? -32.137 0.163 14.787 1.00 88.81 1173 GLN A O 1
ATOM 9278 N N . GLU A 1 1174 ? -30.068 -0.324 15.520 1.00 88.50 1174 GLU A N 1
ATOM 9279 C CA . GLU A 1 1174 ? -29.687 1.041 15.894 1.00 88.50 1174 GLU A CA 1
ATOM 9280 C C . GLU A 1 1174 ? -29.471 1.924 14.659 1.00 88.50 1174 GLU A C 1
ATOM 9282 O O . GLU A 1 1174 ? -29.899 3.073 14.629 1.00 88.50 1174 GLU A O 1
ATOM 9287 N N . LEU A 1 1175 ? -28.839 1.377 13.614 1.00 89.75 1175 LEU A N 1
ATOM 9288 C CA . LEU A 1 1175 ? -28.406 2.154 12.447 1.00 89.75 1175 LEU A CA 1
ATOM 9289 C C . LEU A 1 1175 ? -29.348 2.061 11.247 1.00 89.75 1175 LEU A C 1
ATOM 9291 O O . LEU A 1 1175 ? -29.108 2.742 10.254 1.00 89.75 1175 LEU A O 1
ATOM 9295 N N . GLN A 1 1176 ? -30.418 1.260 11.304 1.00 87.38 1176 GLN A N 1
ATOM 9296 C CA . GLN A 1 1176 ? -31.314 1.018 10.161 1.00 87.38 1176 GLN A CA 1
ATOM 9297 C C . GLN A 1 1176 ? -31.829 2.307 9.495 1.00 87.38 1176 GLN A C 1
ATOM 9299 O O . GLN A 1 1176 ? -31.927 2.379 8.270 1.00 87.38 1176 GLN A O 1
ATOM 9304 N N . ASN A 1 1177 ? -32.099 3.344 10.294 1.00 87.06 1177 ASN A N 1
ATOM 9305 C CA . ASN A 1 1177 ? -32.610 4.632 9.822 1.00 87.06 1177 ASN A CA 1
ATOM 9306 C C . ASN A 1 1177 ? -31.501 5.557 9.292 1.00 87.06 1177 ASN A C 1
ATOM 9308 O O . ASN A 1 1177 ? -31.790 6.503 8.565 1.00 87.06 1177 ASN A O 1
ATOM 9312 N N . GLU A 1 1178 ? -30.240 5.283 9.632 1.00 87.44 1178 GLU A N 1
ATOM 9313 C CA . GLU A 1 1178 ? -29.075 6.088 9.246 1.00 87.44 1178 GLU A CA 1
ATOM 9314 C C . GLU A 1 1178 ? -28.401 5.609 7.961 1.00 87.44 1178 GLU A C 1
ATOM 9316 O O . GLU A 1 1178 ? -27.557 6.317 7.421 1.00 87.44 1178 GLU A O 1
ATOM 9321 N N . ILE A 1 1179 ? -28.754 4.418 7.468 1.00 88.44 1179 ILE A N 1
ATOM 9322 C CA . ILE A 1 1179 ? -28.160 3.852 6.255 1.00 88.44 1179 ILE A CA 1
ATOM 9323 C C . ILE A 1 1179 ? -28.401 4.812 5.072 1.00 88.44 1179 ILE A C 1
ATOM 9325 O O . ILE A 1 1179 ? -29.557 5.145 4.790 1.00 88.44 1179 ILE A O 1
ATOM 9329 N N . PRO A 1 1180 ? -27.348 5.232 4.345 1.00 87.44 1180 PRO A N 1
ATOM 9330 C CA . PRO A 1 1180 ? -27.493 6.092 3.173 1.00 87.44 1180 PRO A CA 1
ATOM 9331 C C . PRO A 1 1180 ? -28.376 5.475 2.087 1.00 87.44 1180 PRO A C 1
ATOM 9333 O O . PRO A 1 1180 ? -28.356 4.261 1.866 1.00 87.44 1180 PRO A O 1
ATOM 9336 N N . ASN A 1 1181 ? -29.109 6.311 1.348 1.00 82.44 1181 ASN A N 1
ATOM 9337 C CA . ASN A 1 1181 ? -30.055 5.848 0.325 1.00 82.44 1181 ASN A CA 1
ATOM 9338 C C . ASN A 1 1181 ? -29.384 5.043 -0.797 1.00 82.44 1181 ASN A C 1
ATOM 9340 O O . ASN A 1 1181 ? -29.968 4.079 -1.280 1.00 82.44 1181 ASN A O 1
ATOM 9344 N N . GLN A 1 1182 ? -28.129 5.355 -1.140 1.00 80.00 1182 GLN A N 1
ATOM 9345 C CA . GLN A 1 1182 ? -27.338 4.580 -2.109 1.00 80.00 1182 GLN A CA 1
ATOM 9346 C C . GLN A 1 1182 ? -27.141 3.107 -1.714 1.00 80.00 1182 GLN A C 1
ATOM 9348 O O . GLN A 1 1182 ? -26.843 2.267 -2.559 1.00 80.00 1182 GLN A O 1
ATOM 9353 N N . TYR A 1 1183 ? -27.309 2.787 -0.430 1.00 83.00 1183 TYR A N 1
ATOM 9354 C CA . TYR A 1 1183 ? -27.250 1.426 0.080 1.00 83.00 1183 TYR A CA 1
ATOM 9355 C C . TYR A 1 1183 ? -28.630 0.814 0.320 1.00 83.00 1183 TYR A C 1
ATOM 9357 O O . TYR A 1 1183 ? -28.677 -0.366 0.632 1.00 83.00 1183 TYR A O 1
ATOM 9365 N N . LYS A 1 1184 ? -29.737 1.557 0.177 1.00 72.19 1184 LYS A N 1
ATOM 9366 C CA . LYS A 1 1184 ? -31.112 1.058 0.346 1.00 72.19 1184 LYS A CA 1
ATOM 9367 C C . LYS A 1 1184 ? -31.626 0.484 -0.985 1.00 72.19 1184 LYS A C 1
ATOM 9369 O O . LYS A 1 1184 ? -32.082 1.222 -1.849 1.00 72.19 1184 LYS A O 1
ATOM 9374 N N . GLY A 1 1185 ? -31.533 -0.835 -1.172 1.00 62.94 1185 GLY A N 1
ATOM 9375 C CA . GLY A 1 1185 ? -32.013 -1.556 -2.364 1.00 62.94 1185 GLY A CA 1
ATOM 9376 C C . GLY A 1 1185 ? -33.160 -2.538 -2.080 1.00 62.94 1185 GLY A C 1
ATOM 9377 O O . GLY A 1 1185 ? -33.454 -2.843 -0.921 1.00 62.94 1185 GLY A O 1
ATOM 9378 N N . LYS A 1 1186 ? -33.789 -3.071 -3.143 1.00 51.94 1186 LYS A N 1
ATOM 9379 C CA . LYS A 1 1186 ? -34.765 -4.176 -3.045 1.00 51.94 1186 LYS A CA 1
ATOM 9380 C C . LYS A 1 1186 ? -34.104 -5.379 -2.343 1.00 51.94 1186 LYS A C 1
ATOM 9382 O O . LYS A 1 1186 ? -33.028 -5.793 -2.756 1.00 51.94 1186 LYS A O 1
ATOM 9387 N N . GLY A 1 1187 ? -34.744 -5.878 -1.278 1.00 52.91 1187 GLY A N 1
ATOM 9388 C CA . GLY A 1 1187 ? -34.367 -7.083 -0.513 1.00 52.91 1187 GLY A CA 1
ATOM 9389 C C . GLY A 1 1187 ? -33.393 -6.903 0.664 1.00 52.91 1187 GLY A C 1
ATOM 9390 O O . GLY A 1 1187 ? -32.970 -7.866 1.313 1.00 52.91 1187 GLY A O 1
ATOM 9391 N N . ILE A 1 1188 ? -33.169 -5.650 1.072 1.00 62.09 1188 ILE A N 1
ATOM 9392 C CA . ILE A 1 1188 ? -32.636 -5.311 2.400 1.00 62.09 1188 ILE A CA 1
ATOM 9393 C C . ILE A 1 1188 ? -33.738 -5.513 3.442 1.00 62.09 1188 ILE A C 1
ATOM 9395 O O . ILE A 1 1188 ? -34.400 -4.587 3.896 1.00 62.09 1188 ILE A O 1
ATOM 9399 N N . SER A 1 1189 ? -33.964 -6.774 3.786 1.00 64.62 1189 SER A N 1
ATOM 9400 C CA . SER A 1 1189 ? -34.879 -7.190 4.842 1.00 64.62 1189 SER A CA 1
ATOM 9401 C C . SER A 1 1189 ? -34.156 -8.165 5.756 1.00 64.62 1189 SER A C 1
ATOM 9403 O O . SER A 1 1189 ? -33.543 -9.120 5.269 1.00 64.62 1189 SER A O 1
ATOM 9405 N N . ASN A 1 1190 ? -34.264 -7.953 7.064 1.00 66.56 1190 ASN A N 1
ATOM 9406 C CA . ASN A 1 1190 ? -33.682 -8.846 8.055 1.00 66.56 1190 ASN A CA 1
ATOM 9407 C C . ASN A 1 1190 ? -34.417 -10.201 7.996 1.00 66.56 1190 ASN A C 1
ATOM 9409 O O . ASN A 1 1190 ? -35.588 -10.285 8.371 1.00 66.56 1190 ASN A O 1
ATOM 9413 N N . LYS A 1 1191 ? -33.776 -11.261 7.484 1.00 67.44 1191 LYS A N 1
ATOM 9414 C CA . LYS A 1 1191 ? -34.355 -12.618 7.445 1.00 67.44 1191 LYS A CA 1
ATOM 9415 C C . LYS A 1 1191 ? -33.850 -13.439 8.635 1.00 67.44 1191 LYS A C 1
ATOM 9417 O O . LYS A 1 1191 ? -32.689 -13.377 9.033 1.00 67.44 1191 LYS A O 1
ATOM 9422 N N . LYS A 1 1192 ? -34.729 -14.258 9.212 1.00 58.91 1192 LYS A N 1
ATOM 9423 C CA . LYS A 1 1192 ? -34.402 -15.121 10.358 1.00 58.91 1192 LYS A CA 1
ATOM 9424 C C . LYS A 1 1192 ? -33.355 -16.178 9.961 1.00 58.91 1192 LYS A C 1
ATOM 9426 O O . LYS A 1 1192 ? -33.536 -16.864 8.960 1.00 58.91 1192 LYS A O 1
ATOM 9431 N N . GLY A 1 1193 ? -32.297 -16.340 10.763 1.00 64.94 1193 GLY A N 1
ATOM 9432 C CA . GLY A 1 1193 ? -31.236 -17.341 10.538 1.00 64.94 1193 GLY A CA 1
ATOM 9433 C C . GLY A 1 1193 ? -30.061 -16.878 9.665 1.00 64.94 1193 GLY A C 1
ATOM 9434 O O . GLY A 1 1193 ? -29.262 -17.709 9.242 1.00 64.94 1193 GLY A O 1
ATOM 9435 N N . MET A 1 1194 ? -29.960 -15.576 9.390 1.00 74.38 1194 MET A N 1
ATOM 9436 C CA . MET A 1 1194 ? -28.832 -14.979 8.674 1.00 74.38 1194 MET A CA 1
ATOM 9437 C C . MET A 1 1194 ? -27.561 -14.903 9.509 1.00 74.38 1194 MET A C 1
ATOM 9439 O O . MET A 1 1194 ? -27.602 -14.788 10.732 1.00 74.38 1194 MET A O 1
ATOM 9443 N N . LEU A 1 1195 ? -26.430 -14.900 8.808 1.00 83.69 1195 LEU A N 1
ATOM 9444 C CA . LEU A 1 1195 ? -25.120 -14.675 9.392 1.00 83.69 1195 LEU A CA 1
ATOM 9445 C C . LEU A 1 1195 ? -25.028 -13.234 9.917 1.00 83.69 1195 LEU A C 1
ATOM 9447 O O . LEU A 1 1195 ? -25.184 -12.289 9.143 1.00 83.69 1195 LEU A O 1
ATOM 9451 N N . SER A 1 1196 ? -24.781 -13.065 11.217 1.00 90.81 1196 SER A N 1
ATOM 9452 C CA . SER A 1 1196 ? -24.567 -11.748 11.821 1.00 90.81 1196 SER A CA 1
ATOM 9453 C C . SER A 1 1196 ? -23.069 -11.454 11.999 1.00 90.81 1196 SER A C 1
ATOM 9455 O O . SER A 1 1196 ? -22.282 -12.385 12.214 1.00 90.81 1196 SER A O 1
ATOM 9457 N N . PRO A 1 1197 ? -22.641 -10.175 11.963 1.00 93.88 1197 PRO A N 1
ATOM 9458 C CA . PRO A 1 1197 ? -21.257 -9.805 12.256 1.00 93.88 1197 PRO A CA 1
ATOM 9459 C C . PRO A 1 1197 ? -20.777 -10.286 13.628 1.00 93.88 1197 PRO A C 1
ATOM 9461 O O . PRO A 1 1197 ? -19.614 -10.648 13.775 1.00 93.88 1197 PRO A O 1
ATOM 9464 N N . GLU A 1 1198 ? -21.672 -10.324 14.617 1.00 91.94 1198 GLU A N 1
ATOM 9465 C CA . GLU A 1 1198 ? -21.365 -10.772 15.974 1.00 91.94 1198 GLU A CA 1
ATOM 9466 C C . GLU A 1 1198 ? -21.106 -12.282 16.038 1.00 91.94 1198 GLU A C 1
ATOM 9468 O O . GLU A 1 1198 ? -20.155 -12.723 16.684 1.00 91.94 1198 GLU A O 1
ATOM 9473 N N . ASP A 1 1199 ? -21.900 -13.083 15.324 1.00 90.44 1199 ASP A N 1
ATOM 9474 C CA . ASP A 1 1199 ? -21.680 -14.529 15.246 1.00 90.44 1199 ASP A CA 1
ATOM 9475 C C . ASP A 1 1199 ? -20.377 -14.852 14.507 1.00 90.44 1199 ASP A C 1
ATOM 9477 O O . ASP A 1 1199 ? -19.612 -15.711 14.943 1.00 90.44 1199 ASP A O 1
ATOM 9481 N N . CYS A 1 1200 ? -20.070 -14.126 13.426 1.00 92.88 1200 CYS A N 1
ATOM 9482 C CA . CYS A 1 1200 ? -18.770 -14.211 12.758 1.00 92.88 1200 CYS A CA 1
ATOM 9483 C C . CYS A 1 1200 ? -17.624 -13.844 13.706 1.00 92.88 1200 CYS A C 1
ATOM 9485 O O . CYS A 1 1200 ? -16.643 -14.583 13.802 1.00 92.88 1200 CYS A O 1
ATOM 9487 N N . ARG A 1 1201 ? -17.745 -12.716 14.416 1.00 93.56 1201 ARG A N 1
ATOM 9488 C CA . ARG A 1 1201 ? -16.730 -12.220 15.352 1.00 93.56 1201 ARG A CA 1
ATOM 9489 C C . ARG A 1 1201 ? -16.409 -13.263 16.424 1.00 93.56 1201 ARG A C 1
ATOM 9491 O O . ARG A 1 1201 ? -15.233 -13.532 16.656 1.00 93.56 1201 ARG A O 1
ATOM 9498 N N . LYS A 1 1202 ? -17.427 -13.904 17.009 1.00 92.31 1202 LYS A N 1
ATOM 9499 C CA . LYS A 1 1202 ? -17.260 -14.973 18.012 1.00 92.31 1202 LYS A CA 1
ATOM 9500 C C . LYS A 1 1202 ? -16.440 -16.154 17.488 1.00 92.31 1202 LYS A C 1
ATOM 9502 O O . LYS A 1 1202 ? -15.505 -16.566 18.165 1.00 92.31 1202 LYS A O 1
ATOM 9507 N N . VAL A 1 1203 ? -16.724 -16.631 16.271 1.00 91.19 1203 VAL A N 1
ATOM 9508 C CA . VAL A 1 1203 ? -15.974 -17.739 15.640 1.00 91.19 1203 VAL A CA 1
ATOM 9509 C C . VAL A 1 1203 ? -14.479 -17.426 15.533 1.00 91.19 1203 VAL A C 1
ATOM 9511 O O . VAL A 1 1203 ? -13.642 -18.300 15.739 1.00 91.19 1203 VAL A O 1
ATOM 9514 N N . PHE A 1 1204 ? -14.119 -16.178 15.225 1.00 92.88 1204 PHE A N 1
ATOM 9515 C CA . PHE A 1 1204 ? -12.715 -15.768 15.202 1.00 92.88 1204 PHE A CA 1
ATOM 9516 C C . PHE A 1 1204 ? -12.120 -15.650 16.616 1.00 92.88 1204 PHE A C 1
ATOM 9518 O O . PHE A 1 1204 ? -11.022 -16.157 16.861 1.00 92.88 1204 PHE A O 1
ATOM 9525 N N . MET A 1 1205 ? -12.844 -15.020 17.548 1.00 91.75 1205 MET A N 1
ATOM 9526 C CA . MET A 1 1205 ? -12.388 -14.790 18.926 1.00 91.75 1205 MET A CA 1
ATOM 9527 C C . MET A 1 1205 ? -12.009 -16.079 19.662 1.00 91.75 1205 MET A C 1
ATOM 9529 O O . MET A 1 1205 ? -11.046 -16.072 20.422 1.00 91.75 1205 MET A O 1
ATOM 9533 N N . GLU A 1 1206 ? -12.690 -17.196 19.391 1.00 88.31 1206 GLU A N 1
ATOM 9534 C CA . GLU A 1 1206 ? -12.364 -18.517 19.960 1.00 88.31 1206 GLU A CA 1
ATOM 9535 C C . GLU A 1 1206 ? -10.931 -18.987 19.650 1.00 88.31 1206 GLU A C 1
ATOM 9537 O O . GLU A 1 1206 ? -10.378 -19.824 20.361 1.00 88.31 1206 GLU A O 1
ATOM 9542 N N . THR A 1 1207 ? -10.312 -18.437 18.604 1.00 88.81 1207 THR A N 1
ATOM 9543 C CA . THR A 1 1207 ? -8.955 -18.792 18.162 1.00 88.81 1207 THR A CA 1
ATOM 9544 C C . THR A 1 1207 ? -7.893 -17.756 18.538 1.00 88.81 1207 THR A C 1
ATOM 9546 O O . THR A 1 1207 ? -6.716 -17.939 18.217 1.00 88.81 1207 THR A O 1
ATOM 9549 N N . MET A 1 1208 ? -8.285 -16.655 19.189 1.00 90.06 1208 MET A N 1
ATOM 9550 C CA . MET A 1 1208 ? -7.371 -15.567 19.527 1.00 90.06 1208 MET A CA 1
ATOM 9551 C C . MET A 1 1208 ? -6.430 -15.929 20.676 1.00 90.06 1208 MET A C 1
ATOM 9553 O O . MET A 1 1208 ? -6.787 -16.619 21.629 1.00 90.06 1208 MET A O 1
ATOM 9557 N N . ASP A 1 1209 ? -5.215 -15.386 20.620 1.00 92.56 1209 ASP A N 1
ATOM 9558 C CA . ASP A 1 1209 ? -4.310 -15.423 21.764 1.00 92.56 1209 ASP A CA 1
ATOM 9559 C C . ASP A 1 1209 ? -4.800 -14.458 22.855 1.00 92.56 1209 ASP A C 1
ATOM 9561 O O . ASP A 1 1209 ? -5.038 -13.275 22.594 1.00 92.56 1209 ASP A O 1
ATOM 9565 N N . ALA A 1 1210 ? -4.910 -14.955 24.088 1.00 92.25 1210 ALA A N 1
ATOM 9566 C CA . ALA A 1 1210 ? -5.459 -14.199 25.211 1.00 92.25 1210 ALA A CA 1
ATOM 9567 C C . ALA A 1 1210 ? -4.663 -12.924 25.556 1.00 92.25 1210 ALA A C 1
ATOM 9569 O O . ALA A 1 1210 ? -5.259 -11.931 25.971 1.00 92.25 1210 ALA A O 1
ATOM 9570 N N . ASP A 1 1211 ? -3.335 -12.912 25.371 1.00 92.94 1211 ASP A N 1
ATOM 9571 C CA . ASP A 1 1211 ? -2.531 -11.710 25.636 1.00 92.94 1211 ASP A CA 1
ATOM 9572 C C . ASP A 1 1211 ? -2.774 -10.647 24.555 1.00 92.94 1211 ASP A C 1
ATOM 9574 O O . ASP A 1 1211 ? -2.834 -9.454 24.854 1.00 92.94 1211 ASP A O 1
ATOM 9578 N N . ILE A 1 1212 ? -2.943 -11.077 23.299 1.00 95.06 1212 ILE A N 1
ATOM 9579 C CA . ILE A 1 1212 ? -3.254 -10.190 22.170 1.00 95.06 1212 ILE A CA 1
ATOM 9580 C C . ILE A 1 1212 ? -4.654 -9.604 22.321 1.00 95.06 1212 ILE A C 1
ATOM 9582 O O . ILE A 1 1212 ? -4.813 -8.389 22.193 1.00 95.06 1212 ILE A O 1
ATOM 9586 N N . GLN A 1 1213 ? -5.650 -10.442 22.621 1.00 94.19 1213 GLN A N 1
ATOM 9587 C CA . GLN A 1 1213 ? -7.016 -9.991 22.869 1.00 94.19 1213 GLN A CA 1
ATOM 9588 C C . GLN A 1 1213 ? -7.037 -8.950 23.995 1.00 94.19 1213 GLN A C 1
ATOM 9590 O O . GLN A 1 1213 ? -7.538 -7.843 23.797 1.00 94.19 1213 GLN A O 1
ATOM 9595 N N . ARG A 1 1214 ? -6.397 -9.255 25.133 1.00 93.38 1214 ARG A N 1
ATOM 9596 C CA . ARG A 1 1214 ? -6.347 -8.342 26.278 1.00 93.38 1214 ARG A CA 1
ATOM 9597 C C . ARG A 1 1214 ? -5.660 -7.019 25.947 1.00 93.38 1214 ARG A C 1
ATOM 9599 O O . ARG A 1 1214 ? -6.121 -5.965 26.378 1.00 93.38 1214 ARG A O 1
ATOM 9606 N N . ALA A 1 1215 ? -4.574 -7.052 25.176 1.00 95.56 1215 ALA A N 1
ATOM 9607 C CA . ALA A 1 1215 ? -3.900 -5.837 24.733 1.00 95.56 1215 ALA A CA 1
ATOM 9608 C C . ALA A 1 1215 ? -4.779 -4.980 23.814 1.00 95.56 1215 ALA A C 1
ATOM 9610 O O . ALA A 1 1215 ? -4.794 -3.763 23.969 1.00 95.56 1215 ALA A O 1
ATOM 9611 N N . ILE A 1 1216 ? -5.529 -5.588 22.891 1.00 95.94 1216 ILE A N 1
ATOM 9612 C CA . ILE A 1 1216 ? -6.456 -4.862 22.010 1.00 95.94 1216 ILE A CA 1
ATOM 9613 C C . ILE A 1 1216 ? -7.567 -4.195 22.828 1.00 95.94 1216 ILE A C 1
ATOM 9615 O O . ILE A 1 1216 ? -7.811 -3.004 22.651 1.00 95.94 1216 ILE A O 1
ATOM 9619 N N . GLU A 1 1217 ? -8.194 -4.933 23.745 1.00 92.56 1217 GLU A N 1
ATOM 9620 C CA . GLU A 1 1217 ? -9.263 -4.419 24.611 1.00 92.56 1217 GLU A CA 1
ATOM 9621 C C . GLU A 1 1217 ? -8.779 -3.262 25.497 1.00 92.56 1217 GLU A C 1
ATOM 9623 O O . GLU A 1 1217 ? -9.428 -2.222 25.562 1.00 92.56 1217 GLU A O 1
ATOM 9628 N N . LEU A 1 1218 ? -7.609 -3.403 26.135 1.00 92.69 1218 LEU A N 1
ATOM 9629 C CA . LEU A 1 1218 ? -7.067 -2.364 27.012 1.00 92.69 1218 LEU A CA 1
ATOM 9630 C C . LEU A 1 1218 ? -6.662 -1.098 26.257 1.00 92.69 1218 LEU A C 1
ATOM 9632 O O . LEU A 1 1218 ? -6.971 0.006 26.697 1.00 92.69 1218 LEU A O 1
ATOM 9636 N N . LEU A 1 1219 ? -5.933 -1.257 25.149 1.00 94.94 1219 LEU A N 1
ATOM 9637 C CA . LEU A 1 1219 ? -5.337 -0.136 24.421 1.00 94.94 1219 LEU A CA 1
ATOM 9638 C C . LEU A 1 1219 ? -6.348 0.641 23.582 1.00 94.94 1219 LEU A C 1
ATOM 9640 O O . LEU A 1 1219 ? -6.115 1.816 23.301 1.00 94.94 1219 LEU A O 1
ATOM 9644 N N . GLY A 1 1220 ? -7.423 -0.017 23.153 1.00 93.75 1220 GLY A N 1
ATOM 9645 C CA . GLY A 1 1220 ? -8.450 0.600 22.327 1.00 93.75 1220 GLY A CA 1
ATOM 9646 C C . GLY A 1 1220 ? -9.556 1.299 23.096 1.00 93.75 1220 GLY A C 1
ATOM 9647 O O . GLY A 1 1220 ? -10.346 1.991 22.473 1.00 93.75 1220 GLY A O 1
ATOM 9648 N N . ASP A 1 1221 ? -9.660 1.124 24.410 1.00 92.56 1221 ASP A N 1
ATOM 9649 C CA . ASP A 1 1221 ? -10.671 1.810 25.213 1.00 92.56 1221 ASP A CA 1
ATOM 9650 C C . ASP A 1 1221 ? -10.110 3.142 25.747 1.00 92.56 1221 ASP A C 1
ATOM 9652 O O . ASP A 1 1221 ? -9.202 3.133 26.589 1.00 92.56 1221 ASP A O 1
ATOM 9656 N N . PRO A 1 1222 ? -10.628 4.308 25.304 1.00 91.25 1222 PRO A N 1
ATOM 9657 C CA . PRO A 1 1222 ? -10.196 5.601 25.827 1.00 91.25 1222 PRO A CA 1
ATOM 9658 C C . PRO A 1 1222 ? -10.398 5.751 27.341 1.00 91.25 1222 PRO A C 1
ATOM 9660 O O . PRO A 1 1222 ? -9.673 6.523 27.965 1.00 91.25 1222 PRO A O 1
ATOM 9663 N N . GLY A 1 1223 ? -11.346 5.016 27.935 1.00 88.31 1223 GLY A N 1
ATOM 9664 C CA . GLY A 1 1223 ? -11.626 5.028 29.371 1.00 88.31 1223 GLY A CA 1
ATOM 9665 C C . GLY A 1 1223 ? -10.486 4.472 30.229 1.00 88.31 1223 GLY A C 1
ATOM 9666 O O . GLY A 1 1223 ? -10.379 4.827 31.400 1.00 88.31 1223 GLY A O 1
ATOM 9667 N N . ASN A 1 1224 ? -9.576 3.681 29.649 1.00 89.69 1224 ASN A N 1
ATOM 9668 C CA . ASN A 1 1224 ? -8.400 3.158 30.354 1.00 89.69 1224 ASN A CA 1
ATOM 9669 C C . ASN A 1 1224 ? -7.250 4.176 30.472 1.00 89.69 1224 ASN A C 1
ATOM 9671 O O . ASN A 1 1224 ? -6.214 3.879 31.074 1.00 89.69 1224 ASN A O 1
ATOM 9675 N N . VAL A 1 1225 ? -7.393 5.373 29.893 1.00 91.38 1225 VAL A N 1
ATOM 9676 C CA . VAL A 1 1225 ? -6.375 6.427 29.948 1.00 91.38 1225 VAL A CA 1
ATOM 9677 C C . VAL A 1 1225 ? -6.649 7.354 31.131 1.00 91.38 1225 VAL A C 1
ATOM 9679 O O . VAL A 1 1225 ? -7.502 8.232 31.067 1.00 91.38 1225 VAL A O 1
ATOM 9682 N N . THR A 1 1226 ? -5.883 7.180 32.208 1.00 90.56 1226 THR A N 1
ATOM 9683 C CA . THR A 1 1226 ? -6.045 7.894 33.495 1.00 90.56 1226 THR A CA 1
ATOM 9684 C C . THR A 1 1226 ? -5.070 9.059 33.732 1.00 90.56 1226 THR A C 1
ATOM 9686 O O . THR A 1 1226 ? -5.174 9.771 34.730 1.00 90.56 1226 THR A O 1
ATOM 9689 N N . SER A 1 1227 ? -4.126 9.286 32.815 1.00 90.88 1227 SER A N 1
ATOM 9690 C CA . SER A 1 1227 ? -3.081 10.316 32.904 1.00 90.88 1227 SER A CA 1
ATOM 9691 C C . SER A 1 1227 ? -2.819 10.945 31.529 1.00 90.88 1227 SER A C 1
ATOM 9693 O O . SER A 1 1227 ? -3.146 10.333 30.508 1.00 90.88 1227 SER A O 1
ATOM 9695 N N . PRO A 1 1228 ? -2.216 12.149 31.460 1.00 91.19 1228 PRO A N 1
ATOM 9696 C CA . PRO A 1 1228 ? -1.853 12.798 30.203 1.00 91.19 1228 PRO A CA 1
ATOM 9697 C C . PRO A 1 1228 ? -1.017 11.905 29.293 1.00 91.19 1228 PRO A C 1
ATOM 9699 O O . PRO A 1 1228 ? -0.107 11.212 29.746 1.00 91.19 1228 PRO A O 1
ATOM 9702 N N . VAL A 1 1229 ? -1.298 11.972 27.993 1.00 91.56 1229 VAL A N 1
ATOM 9703 C CA . VAL A 1 1229 ? -0.564 11.231 26.965 1.00 91.56 1229 VAL A CA 1
ATOM 9704 C C . VAL A 1 1229 ? 0.328 12.195 26.197 1.00 91.56 1229 VAL A C 1
ATOM 9706 O O . VAL A 1 1229 ? -0.163 13.063 25.477 1.00 91.56 1229 VAL A O 1
ATOM 9709 N N . HIS A 1 1230 ? 1.642 12.059 26.355 1.00 87.75 1230 HIS A N 1
ATOM 9710 C CA . HIS A 1 1230 ? 2.642 12.855 25.641 1.00 87.75 1230 HIS A CA 1
ATOM 9711 C C . HIS A 1 1230 ? 3.990 12.124 25.623 1.00 87.75 1230 HIS A C 1
ATOM 9713 O O . HIS A 1 1230 ? 4.216 11.184 26.385 1.00 87.75 1230 HIS A O 1
ATOM 9719 N N . TYR A 1 1231 ? 4.904 12.535 24.739 1.00 84.50 1231 TYR A N 1
ATOM 9720 C CA . TYR A 1 1231 ? 6.242 11.941 24.705 1.00 84.50 1231 TYR A CA 1
ATOM 9721 C C . TYR A 1 1231 ? 6.977 12.120 26.042 1.00 84.50 1231 TYR A C 1
ATOM 9723 O O . TYR A 1 1231 ? 6.734 13.113 26.732 1.00 84.50 1231 TYR A O 1
ATOM 9731 N N . PRO A 1 1232 ? 7.869 11.181 26.410 1.00 83.12 1232 PRO A N 1
ATOM 9732 C CA . PRO A 1 1232 ? 8.590 11.267 27.669 1.00 83.12 1232 PRO A CA 1
ATOM 9733 C C . PRO A 1 1232 ? 9.384 12.567 27.822 1.00 83.12 1232 PRO A C 1
ATOM 9735 O O . PRO A 1 1232 ? 10.107 12.972 26.909 1.00 83.12 1232 PRO A O 1
ATOM 9738 N N . GLN A 1 1233 ? 9.240 13.202 28.985 1.00 79.06 1233 GLN A N 1
ATOM 9739 C CA . GLN A 1 1233 ? 9.850 14.485 29.340 1.00 79.06 1233 GLN A CA 1
ATOM 9740 C C . GLN A 1 1233 ? 10.196 14.527 30.833 1.00 79.06 1233 GLN A C 1
ATOM 9742 O O . GLN A 1 1233 ? 9.573 13.832 31.638 1.00 79.06 1233 GLN A O 1
ATOM 9747 N N . LEU A 1 1234 ? 11.181 15.349 31.198 1.00 78.94 1234 LEU A N 1
ATOM 9748 C CA . LEU A 1 1234 ? 11.458 15.685 32.598 1.00 78.94 1234 LEU A CA 1
ATOM 9749 C C . LEU A 1 1234 ? 10.356 16.596 33.154 1.00 78.94 1234 LEU A C 1
ATOM 9751 O O . LEU A 1 1234 ? 9.663 17.278 32.393 1.00 78.94 1234 LEU A O 1
ATOM 9755 N N . ASP A 1 1235 ? 10.203 16.630 34.474 1.00 76.31 1235 ASP A N 1
ATOM 9756 C CA . ASP A 1 1235 ? 9.246 17.518 35.123 1.00 76.31 1235 ASP A CA 1
ATOM 9757 C C . ASP A 1 1235 ? 9.592 18.993 34.858 1.00 76.31 1235 ASP A C 1
ATOM 9759 O O . ASP A 1 1235 ? 10.752 19.368 34.660 1.00 76.31 1235 ASP A O 1
ATOM 9763 N N . ARG A 1 1236 ? 8.554 19.834 34.809 1.00 75.25 1236 ARG A N 1
ATOM 9764 C CA . ARG A 1 1236 ? 8.616 21.285 34.535 1.00 75.25 1236 ARG A CA 1
ATOM 9765 C C . ARG A 1 1236 ? 9.162 21.708 33.155 1.00 75.25 1236 ARG A C 1
ATOM 9767 O O . ARG A 1 1236 ? 9.147 22.903 32.851 1.00 75.25 1236 ARG A O 1
ATOM 9774 N N . LYS A 1 1237 ? 9.612 20.786 32.293 1.00 78.56 1237 LYS A N 1
ATOM 9775 C CA . LYS A 1 1237 ? 10.024 21.091 30.906 1.00 78.56 1237 LYS A CA 1
ATOM 9776 C C . LYS A 1 1237 ? 8.814 21.203 29.970 1.00 78.56 1237 LYS A C 1
ATOM 9778 O O . LYS A 1 1237 ? 7.726 20.724 30.277 1.00 78.56 1237 LYS A O 1
ATOM 9783 N N . ASN A 1 1238 ? 9.006 21.879 28.836 1.00 80.50 1238 ASN A N 1
ATOM 9784 C CA . ASN A 1 1238 ? 7.988 21.994 27.793 1.00 80.50 1238 ASN A CA 1
ATOM 9785 C C . ASN A 1 1238 ? 7.959 20.704 26.953 1.00 80.50 1238 ASN A C 1
ATOM 9787 O O . ASN A 1 1238 ? 9.007 20.266 26.481 1.00 80.50 1238 ASN A O 1
ATOM 9791 N N . ILE A 1 1239 ? 6.766 20.152 26.703 1.00 79.75 1239 ILE A N 1
ATOM 9792 C CA . ILE A 1 1239 ? 6.555 18.907 25.935 1.00 79.75 1239 ILE A CA 1
ATOM 9793 C C . ILE A 1 1239 ? 7.065 18.980 24.480 1.00 79.75 1239 ILE A C 1
ATOM 9795 O O . ILE A 1 1239 ? 7.154 17.959 23.794 1.00 79.75 1239 ILE A O 1
ATOM 9799 N N . GLU A 1 1240 ? 7.373 20.183 23.984 1.00 77.31 1240 GLU A N 1
ATOM 9800 C CA . GLU A 1 1240 ? 7.885 20.454 22.638 1.00 77.31 1240 GLU A CA 1
ATOM 9801 C C . GLU A 1 1240 ? 9.413 20.658 22.586 1.00 77.31 1240 GLU A C 1
ATOM 9803 O O . GLU A 1 1240 ? 9.957 20.830 21.493 1.00 77.31 1240 GLU A O 1
ATOM 9808 N N . THR A 1 1241 ? 10.136 20.635 23.718 1.00 73.19 1241 THR A N 1
ATOM 9809 C CA . THR A 1 1241 ? 11.587 20.896 23.745 1.00 73.19 1241 THR A CA 1
ATOM 9810 C C . THR A 1 1241 ? 12.399 19.796 24.434 1.00 73.19 1241 THR A C 1
ATOM 9812 O O . THR A 1 1241 ? 12.035 19.235 25.457 1.00 73.19 1241 THR A O 1
ATOM 9815 N N . LYS A 1 1242 ? 13.567 19.489 23.850 1.00 69.50 1242 LYS A N 1
ATOM 9816 C CA . LYS A 1 1242 ? 14.627 18.646 24.440 1.00 69.50 1242 LYS A CA 1
ATOM 9817 C C . LYS A 1 1242 ? 14.194 17.264 24.982 1.00 69.50 1242 LYS A C 1
ATOM 9819 O O . LYS A 1 1242 ? 14.855 16.733 25.867 1.00 69.50 1242 LYS A O 1
ATOM 9824 N N . ASN A 1 1243 ? 13.213 16.594 24.366 1.00 71.88 1243 ASN A N 1
ATOM 9825 C CA . ASN A 1 1243 ? 12.748 15.239 24.747 1.00 71.88 1243 ASN A CA 1
ATOM 9826 C C . ASN A 1 1243 ? 13.865 14.178 24.908 1.00 71.88 1243 ASN A C 1
ATOM 9828 O O . ASN A 1 1243 ? 13.686 13.182 25.604 1.00 71.88 1243 ASN A O 1
ATOM 9832 N N . TYR A 1 1244 ? 15.040 14.365 24.287 1.00 71.75 1244 TYR A N 1
ATOM 9833 C CA . TYR A 1 1244 ? 16.195 13.477 24.479 1.00 71.75 1244 TYR A CA 1
ATOM 9834 C C . TYR A 1 1244 ? 16.735 13.479 25.924 1.00 71.75 1244 TYR A C 1
ATOM 9836 O O . TYR A 1 1244 ? 17.421 12.530 26.300 1.00 71.75 1244 TYR A O 1
ATOM 9844 N N . GLU A 1 1245 ? 16.479 14.528 26.713 1.00 76.06 1245 GLU A N 1
ATOM 9845 C CA . GLU A 1 1245 ? 16.949 14.660 28.099 1.00 76.06 1245 GLU A CA 1
ATOM 9846 C C . GLU A 1 1245 ? 16.310 13.609 29.006 1.00 76.06 1245 GLU A C 1
ATOM 9848 O O . GLU A 1 1245 ? 17.021 12.985 29.789 1.00 76.06 1245 GLU A O 1
ATOM 9853 N N . TRP A 1 1246 ? 15.021 13.305 28.812 1.00 80.88 1246 TRP A N 1
ATOM 9854 C CA . TRP A 1 1246 ? 14.363 12.215 29.536 1.00 80.88 1246 TRP A CA 1
ATOM 9855 C C . TRP A 1 1246 ? 15.039 10.870 29.268 1.00 80.88 1246 TRP A C 1
ATOM 9857 O O . TRP A 1 1246 ? 15.284 10.105 30.191 1.00 80.88 1246 TRP A O 1
ATOM 9867 N N . PHE A 1 1247 ? 15.418 10.590 28.015 1.00 78.25 1247 PHE A N 1
ATOM 9868 C CA . PHE A 1 1247 ? 16.111 9.343 27.678 1.00 78.25 1247 PHE A CA 1
ATOM 9869 C C . PHE A 1 1247 ? 17.505 9.245 28.297 1.00 78.25 1247 PHE A C 1
ATOM 9871 O O . PHE A 1 1247 ? 17.948 8.134 28.562 1.00 78.25 1247 PHE A O 1
ATOM 9878 N N . LYS A 1 1248 ? 18.192 10.376 28.512 1.00 77.12 1248 LYS A N 1
ATOM 9879 C CA . LYS A 1 1248 ? 19.463 10.397 29.249 1.00 77.12 1248 LYS A CA 1
ATOM 9880 C C . LYS A 1 1248 ? 19.234 10.107 30.731 1.00 77.12 1248 LYS A C 1
ATOM 9882 O O . LYS A 1 1248 ? 19.924 9.258 31.276 1.00 77.12 1248 LYS A O 1
ATOM 9887 N N . GLN A 1 1249 ? 18.244 10.754 31.350 1.00 80.06 1249 GLN A N 1
ATOM 9888 C CA . GLN A 1 1249 ? 17.899 10.505 32.753 1.00 80.06 1249 GLN A CA 1
ATOM 9889 C C . GLN A 1 1249 ? 17.442 9.057 32.975 1.00 80.06 1249 GLN A C 1
ATOM 9891 O O . GLN A 1 1249 ? 17.833 8.418 33.945 1.00 80.06 1249 GLN A O 1
ATOM 9896 N N . ASN A 1 1250 ? 16.696 8.485 32.027 1.00 83.38 1250 ASN A N 1
ATOM 9897 C CA . ASN A 1 1250 ? 16.228 7.106 32.116 1.00 83.38 1250 ASN A CA 1
ATOM 9898 C C . ASN A 1 1250 ? 17.359 6.056 32.068 1.00 83.38 1250 ASN A C 1
ATOM 9900 O O . ASN A 1 1250 ? 17.130 4.907 32.430 1.00 83.38 1250 ASN A O 1
ATOM 9904 N N . GLU A 1 1251 ? 18.586 6.412 31.657 1.00 78.44 1251 GLU A N 1
ATOM 9905 C CA . GLU A 1 1251 ? 19.742 5.511 31.810 1.00 78.44 1251 GLU A CA 1
ATOM 9906 C C . GLU A 1 1251 ? 20.126 5.299 33.285 1.00 78.44 1251 GLU A C 1
ATOM 9908 O O . GLU A 1 1251 ? 20.712 4.266 33.613 1.00 78.44 1251 GLU A O 1
ATOM 9913 N N . ILE A 1 1252 ? 19.757 6.243 34.156 1.00 80.50 1252 ILE A N 1
ATOM 9914 C CA . ILE A 1 1252 ? 19.944 6.192 35.609 1.00 80.50 1252 ILE A CA 1
ATOM 9915 C C . ILE A 1 1252 ? 18.714 5.554 36.265 1.00 80.50 1252 ILE A C 1
ATOM 9917 O O . ILE A 1 1252 ? 18.843 4.601 37.025 1.00 80.50 1252 ILE A O 1
ATOM 9921 N N . GLU A 1 1253 ? 17.525 6.043 35.915 1.00 82.56 1253 GLU A N 1
ATOM 9922 C CA . GLU A 1 1253 ? 16.259 5.704 36.584 1.00 82.56 1253 GLU A CA 1
ATOM 9923 C C . GLU A 1 1253 ? 15.622 4.385 36.113 1.00 82.56 1253 GLU A C 1
ATOM 9925 O O . GLU A 1 1253 ? 14.787 3.805 36.803 1.00 82.56 1253 GLU A O 1
ATOM 9930 N N . GLN A 1 1254 ? 15.994 3.908 34.921 1.00 86.88 1254 GLN A N 1
ATOM 9931 C CA . GLN A 1 1254 ? 15.650 2.586 34.387 1.00 86.88 1254 GLN A CA 1
ATOM 9932 C C . GLN A 1 1254 ? 14.143 2.260 34.290 1.00 86.88 1254 GLN A C 1
ATOM 9934 O O . GLN A 1 1254 ? 13.749 1.092 34.338 1.00 86.88 1254 GLN A O 1
ATOM 9939 N N . GLN A 1 1255 ? 13.279 3.256 34.066 1.00 85.88 1255 GLN A N 1
ATOM 9940 C CA . GLN A 1 1255 ? 11.876 3.029 33.711 1.00 85.88 1255 GLN A CA 1
ATOM 9941 C C . GLN A 1 1255 ? 11.754 2.301 32.358 1.00 85.88 1255 GLN A C 1
ATOM 9943 O O . GLN A 1 1255 ? 12.395 2.651 31.359 1.00 85.88 1255 GLN A O 1
ATOM 9948 N N . VAL A 1 1256 ? 10.878 1.294 32.319 1.00 86.06 1256 VAL A N 1
ATOM 9949 C CA . VAL A 1 1256 ? 10.592 0.456 31.144 1.00 86.06 1256 VAL A CA 1
ATOM 9950 C C . VAL A 1 1256 ? 9.110 0.478 30.805 1.00 86.06 1256 VAL A C 1
ATOM 9952 O O . VAL A 1 1256 ? 8.260 0.629 31.685 1.00 86.06 1256 VAL A O 1
ATOM 9955 N N . LEU A 1 1257 ? 8.788 0.273 29.530 1.00 87.75 1257 LEU A N 1
ATOM 9956 C CA . LEU A 1 1257 ? 7.407 0.025 29.128 1.00 87.75 1257 LEU A CA 1
ATOM 9957 C C . LEU A 1 1257 ? 7.056 -1.437 29.442 1.00 87.75 1257 LEU A C 1
ATOM 9959 O O . LEU A 1 1257 ? 7.675 -2.346 28.890 1.00 87.75 1257 LEU A O 1
ATOM 9963 N N . LYS A 1 1258 ? 6.103 -1.672 30.350 1.00 88.88 1258 LYS A N 1
ATOM 9964 C CA . LYS A 1 1258 ? 5.740 -3.031 30.785 1.00 88.88 1258 LYS A CA 1
ATOM 9965 C C . LYS A 1 1258 ? 4.916 -3.753 29.706 1.00 88.88 1258 LYS A C 1
ATOM 9967 O O . LYS A 1 1258 ? 3.918 -3.189 29.261 1.00 88.88 1258 LYS A O 1
ATOM 9972 N N . PRO A 1 1259 ? 5.260 -4.994 29.311 1.00 90.25 1259 PRO A N 1
ATOM 9973 C CA . PRO A 1 1259 ? 4.450 -5.759 28.364 1.00 90.25 1259 PRO A CA 1
ATOM 9974 C C . PRO A 1 1259 ? 3.034 -6.025 28.890 1.00 90.25 1259 PRO A C 1
ATOM 9976 O O . PRO A 1 1259 ? 2.845 -6.295 30.077 1.00 90.25 1259 PRO A O 1
ATOM 9979 N N . ILE A 1 1260 ? 2.044 -6.001 27.996 1.00 91.50 1260 ILE A N 1
ATOM 9980 C CA . ILE A 1 1260 ? 0.667 -6.390 28.323 1.00 91.50 1260 ILE A CA 1
ATOM 9981 C C . ILE A 1 1260 ? 0.528 -7.907 28.190 1.00 91.50 1260 ILE A C 1
ATOM 9983 O O . ILE A 1 1260 ? 0.961 -8.498 27.201 1.00 91.50 1260 ILE A O 1
ATOM 9987 N N . THR A 1 1261 ? -0.099 -8.518 29.190 1.00 90.62 1261 THR A N 1
ATOM 9988 C CA . THR A 1 1261 ? -0.455 -9.940 29.229 1.00 90.62 1261 THR A CA 1
ATOM 9989 C C . THR A 1 1261 ? -1.946 -10.079 29.525 1.00 90.62 1261 THR A C 1
ATOM 9991 O O . THR A 1 1261 ? -2.596 -9.115 29.932 1.00 90.62 1261 THR A O 1
ATOM 9994 N N . LYS A 1 1262 ? -2.492 -11.289 29.405 1.00 89.75 1262 LYS A N 1
ATOM 9995 C CA . LYS A 1 1262 ? -3.880 -11.612 29.765 1.00 89.75 1262 LYS A CA 1
ATOM 9996 C C . LYS A 1 1262 ? -4.250 -11.234 31.206 1.00 89.75 1262 LYS A C 1
ATOM 9998 O O . LYS A 1 1262 ? -5.417 -11.000 31.487 1.00 89.75 1262 LYS A O 1
ATOM 10003 N N . ASN A 1 1263 ? -3.261 -11.140 32.100 1.00 89.00 1263 ASN A N 1
ATOM 10004 C CA . ASN A 1 1263 ? -3.450 -10.792 33.511 1.00 89.00 1263 ASN A CA 1
ATOM 10005 C C . ASN A 1 1263 ? -3.334 -9.281 33.783 1.00 89.00 1263 ASN A C 1
ATOM 10007 O O . ASN A 1 1263 ? -3.522 -8.842 34.915 1.00 89.00 1263 ASN A O 1
ATOM 10011 N N . THR A 1 1264 ? -2.990 -8.469 32.782 1.00 88.69 1264 THR A N 1
ATOM 10012 C CA . THR A 1 1264 ? -2.858 -7.020 32.955 1.00 88.69 1264 THR A CA 1
ATOM 10013 C C . THR A 1 1264 ? -4.235 -6.400 33.188 1.00 88.69 1264 THR A C 1
ATOM 10015 O O . THR A 1 1264 ? -5.122 -6.500 32.341 1.00 88.69 1264 THR A O 1
ATOM 10018 N N . THR A 1 1265 ? -4.432 -5.736 34.328 1.00 84.69 1265 THR A N 1
ATOM 10019 C CA . THR A 1 1265 ? -5.717 -5.104 34.677 1.00 84.69 1265 THR A CA 1
ATOM 10020 C C . THR A 1 1265 ? -5.812 -3.649 34.225 1.00 84.69 1265 THR A C 1
ATOM 10022 O O . THR A 1 1265 ? -6.891 -3.225 33.833 1.00 84.69 1265 THR A O 1
ATOM 10025 N N . HIS A 1 1266 ? -4.693 -2.919 34.218 1.00 85.69 1266 HIS A N 1
ATOM 10026 C CA . HIS A 1 1266 ? -4.615 -1.500 33.868 1.00 85.69 1266 HIS A CA 1
ATOM 10027 C C . HIS A 1 1266 ? -3.293 -1.158 33.167 1.00 85.69 1266 HIS A C 1
ATOM 10029 O O . HIS A 1 1266 ? -2.300 -1.885 33.281 1.00 85.69 1266 HIS A O 1
ATOM 10035 N N . LEU A 1 1267 ? -3.273 -0.035 32.445 1.00 89.69 1267 LEU A N 1
ATOM 10036 C CA . LEU A 1 1267 ? -2.054 0.513 31.850 1.00 89.69 1267 LEU A CA 1
ATOM 10037 C C . LEU A 1 1267 ? -1.161 1.110 32.948 1.00 89.69 1267 LEU A C 1
ATOM 10039 O O . LEU A 1 1267 ? -1.648 1.723 33.891 1.00 89.69 1267 LEU A O 1
ATOM 10043 N N . THR A 1 1268 ? 0.159 0.941 32.837 1.00 88.50 1268 THR A N 1
ATOM 10044 C CA . THR A 1 1268 ? 1.116 1.510 33.804 1.00 88.50 1268 THR A CA 1
ATOM 10045 C C . THR A 1 1268 ? 1.695 2.825 33.266 1.00 88.50 1268 THR A C 1
ATOM 10047 O O . THR A 1 1268 ? 2.419 2.782 32.269 1.00 88.50 1268 THR A O 1
ATOM 10050 N N . PRO A 1 1269 ? 1.410 3.986 33.884 1.00 89.25 1269 PRO A N 1
ATOM 10051 C CA . PRO A 1 1269 ? 2.003 5.257 33.476 1.00 89.25 1269 PRO A CA 1
ATOM 10052 C C . PRO A 1 1269 ? 3.435 5.417 34.017 1.00 89.25 1269 PRO A C 1
ATOM 10054 O O . PRO A 1 1269 ? 3.815 4.804 35.016 1.00 89.25 1269 PRO A O 1
ATOM 10057 N N . PHE A 1 1270 ? 4.221 6.272 33.366 1.00 88.00 1270 PHE A N 1
ATOM 10058 C CA . PHE A 1 1270 ? 5.573 6.658 33.770 1.00 88.00 1270 PHE A CA 1
ATOM 10059 C C . PHE A 1 1270 ? 5.544 7.769 34.826 1.00 88.00 1270 PHE A C 1
ATOM 10061 O O . PHE A 1 1270 ? 4.659 8.629 34.810 1.00 88.00 1270 PHE A O 1
ATOM 10068 N N . ALA A 1 1271 ? 6.523 7.770 35.735 1.00 85.38 1271 ALA A N 1
ATOM 10069 C CA . ALA A 1 1271 ? 6.674 8.845 36.715 1.00 85.38 1271 ALA A CA 1
ATOM 10070 C C . ALA A 1 1271 ? 7.415 10.046 36.105 1.00 85.38 1271 ALA A C 1
ATOM 10072 O O . ALA A 1 1271 ? 8.252 9.884 35.213 1.00 85.38 1271 ALA A O 1
ATOM 10073 N N . ARG A 1 1272 ? 7.115 11.252 36.598 1.00 81.62 1272 ARG A N 1
ATOM 10074 C CA . ARG A 1 1272 ? 7.851 12.481 36.269 1.00 81.62 1272 ARG A CA 1
ATOM 10075 C C . ARG A 1 1272 ? 9.053 12.626 37.211 1.00 81.62 1272 ARG A C 1
ATOM 10077 O O . ARG A 1 1272 ? 8.907 12.389 38.405 1.00 81.62 1272 ARG A O 1
ATOM 10084 N N . TRP A 1 1273 ? 10.211 13.032 36.688 1.00 79.06 1273 TRP A N 1
ATOM 10085 C CA . TRP A 1 1273 ? 11.416 13.299 37.489 1.00 79.06 1273 TRP A CA 1
ATOM 10086 C C . TRP A 1 1273 ? 11.802 14.770 37.431 1.00 79.06 1273 TRP A C 1
ATOM 10088 O O . TRP A 1 1273 ? 11.785 15.356 36.348 1.00 79.06 1273 TRP A O 1
ATOM 10098 N N . GLU A 1 1274 ? 12.227 15.339 38.554 1.00 65.94 1274 GLU A N 1
ATOM 10099 C CA . GLU A 1 1274 ? 12.948 16.612 38.554 1.00 65.94 1274 GLU A CA 1
ATOM 10100 C C . GLU A 1 1274 ? 14.388 16.389 38.056 1.00 65.94 1274 GLU A C 1
ATOM 10102 O O . GLU A 1 1274 ? 14.953 15.308 38.215 1.00 65.94 1274 GLU A O 1
ATOM 10107 N N . GLN A 1 1275 ? 14.964 17.377 37.367 1.00 54.72 1275 GLN A N 1
ATOM 10108 C CA . GLN A 1 1275 ? 16.329 17.272 36.849 1.00 54.72 1275 GLN A CA 1
ATOM 10109 C C . GLN A 1 1275 ? 17.312 17.262 38.034 1.00 54.72 1275 GLN A C 1
ATOM 10111 O O . GLN A 1 1275 ? 17.426 18.280 38.713 1.00 54.72 1275 GLN A O 1
ATOM 10116 N N . GLY A 1 1276 ? 17.970 16.122 38.272 1.00 43.97 1276 GLY A N 1
ATOM 10117 C CA . GLY A 1 1276 ? 19.044 15.964 39.261 1.00 43.97 1276 GLY A CA 1
ATOM 10118 C C . GLY A 1 1276 ? 20.374 16.548 38.809 1.00 43.97 1276 GLY A C 1
ATOM 10119 O O . GLY A 1 1276 ? 20.664 16.480 37.587 1.00 43.97 1276 GLY A O 1
#